Protein AF-A0A7S0VHV5-F1 (afdb_monomer_lite)

Secondary structure (DSSP, 8-state):
-HHHHHHHHHHHHHHHHHHHHHHHHHHHHHHHHHHHHHTTSS--------------------------------SSHHHHHHHHHHHHHHHHHHHHHHHHHHHHHHHHHHHT---HHHHHHHHHHHHHHHHHHHHHT----SHHHHHHHHHHHHHHHHHHHHHHHHHHHHHHHHHHHHHHHHHHHHHHHTSS-GGGTSSS---TTGGGTTTS--S--B-TTS-B--SS-TTS---S-TTSPPPHHHHHHTS-S-HHHHHHHHHHHHHHHHHHHHHHHHHHHS---SS--TT---THHHHHHHHHHHHHHHHTSTTTT-HHHHHHHHHHHHHHHHHHHHHHHHHHHHHHHHSTT--HHHHHHHHHHHHHHHTS-------S-------HHHHHHHHHH--SS---TT-PPPPPGGGTTTGGGGS-HHHHHHHHHHHHHHHHHHHHHHHHTT--TTT-HHHHHHHHHHHHHHHHHHHHHHHHHHHHHTS-SS--SHHHHHHHHHHHIIIIIHHHHHHHHHHHHHHHHHHHHHTT-----S-HHHHHHHHHHHHHHHHHHHHHHHHHHHHHHHHHHHHHHHHHHHHHHHHHHHHHHHHHHHHHHHTTTTTTGGGS-------------PPPHHHHHHHHHHHHHHH-EEEEETTEEEEE--HHHHHHHHHHHHHHHHHHHHHHHHHHHHHHHHHHHHHHHHHHHHHHHHHHHHHHHHHHHHHHHHHHHHHHHHHHHHHHHHHHHHHHHHHHHHHHHHHHHHHHHHHHHHHHHHHHHHHHHHHHHHHHHHHHHHHHHHHHHHHHHHHHHHHHHHHHHHSTTS-HHHHHHHHHHHHHHHHHHHHHHHHHHHHHHHHHHHHHHHHHHHHHHHHHHHHHHHHHHHHHHHHHHHHHHHHHHHHHHHHHHHHHHHHHHHHHHHHHHHHHHHHHHHHHHHHHHHHHHHHHHHHHHHHHHHHHHHHHHHHHTS-HHHHHHHHHHHHHHHHHHTTS-HHHHHHHHHHHHHHHHHHHHHHHHHHHHHHHHHHHHHHHHHHHHHHHHHHHTTTT---HHHHHHHHHHHHHHHHHHHHHHHHHHHHHHHHHHHTT-PPPHHHHHHHHHHHHHHHTSS--PPPPP------PPPPP-PPPPPPP--------------------------------------PPPPPPPPPP-

Sequence (1177 aa):
EGAEEEERERKKRVAAERQRALIEGMRQQQIAAAASHQGMMDMSDDEDDEAAPSGGGGGGGGGGGQKAFVSGGATVTATKKQDAAELAEKRVKAAAEVAKFQAAEAAKVRDNFLLVANLKQVRRAALLERFQQKSGLLQGSGPTAKKQIRSLKFELIAQYCTNMVADCEVFACKTDVCRSALMLARAAVALPKPKMIFTQHPDPQATSIIIDRPLEVQDESGRDTSILGSDLTLINGCWRVPHPLEVVAEFPQEPRTLAAYNQVLVGLHNTLCVITTFSRVMPKPLVQTKERAVGPDYVQQVFGQIRNQVDCLGDQTNPFEVAKFLMARRSVSFYLYYLSLCNAHSKLLLSDGAPPRSLSILKCAIAEAAAHPYGPPKAFPAALPGTPEQKRLAAKFASAKGPSPDVPAPPSYTQLGRNLLQLPEADRAQVVNEWTKLETMMADVLQTRGVFMTNAPAACLAHMNEFCRASAELRALTSAYCGLAIGVTHPETTAECRAFTDCYDANILTKVLKAKEKADAQFSEIQSAALTGIASSADETSKQKLADKAQAQFLALSTELAQRQFACRVLHDEISKASLRREMDRVSASHARMMTVVDEQGFVHKEEERRASEAPPTALMMVTKGVRREEVVMDYLKRVWSKAYEDDDGGKRLISMEWAEFYAALDEMAQNLTRWGEAHIAEQTRTKTLENQALKHRLYMLERSVAQYEAAKAGEQTSMARRIDVAVKDQCYSLLFKIDSLERKLLASKKELIEMERTVRERLKIEFEDLVKDLGTQLTMVKSQFKEYRESLQQDMKSNLHDIRKEALMKMVKSGSAPIELKRMTLKMAHTEDTIEDLTIENSELKRALLKVRTMNNVKDLSIRMSYDKRLKAMQTGQLETSKELYNDKAETQKKMEMLTSRLDDTNALLAAAESERDRLRKELELANRNKQTLLTWKVAKTQLLSELESRVKKYEKWSHIDVDKLQLELERKEADLRALQGQDPEELARHRSMIDGNARKEVEKLRRMLSTEQKLKLEAFSKLDAMRADLRWEEHWEGADDQQALAAHWKRRFGESASLLTKAADENRRLIEAMEGAGVEVPKDILDAHSAQAAAQASQAAGPPPAAGQGGFRPQSAPVLRPISAVYASRASAKQRPTSGAVANRDSIASILNDPEGLSAIQDAPPPGRPPVPPA

Foldseek 3Di:
DVVVVVVVVVVVVVVVVVVVVVVVVVVVVVVVVVVVVVVVPPDDDDDDDDDDDDDYDDDDDDDDDDDDDDDDDDDDPVVVVVVVVVVVVVVVVLVVLVVVLVVVVVVLVVVLDDDLVVVLVVLVVVLVVVLVVVLVVLDDPDPVSVVVSVVSVVVSVVVSVVVSLLQVLLVLLLVLLQVLLVLQVVLLVPFDCSCLQAVDDPPVSCSSPPPPDPLQDQDVVRHRQHCADVPRFRDLHLRHRDHSSCSSPPHDSGSVLSNLSSLSSNLNSLLSLLQLLLLLLADDDPDDDPVDQGRNRSSSVVSVLLSLLCVQDPGNRRSNLSSLLSNLVSLLSLLLLLQLLVVLLLVLQQDPPRDLLQNVLSVVLNVVSVVQDDDQLCRPPDDDPDDPVVVVVVVVVPPDDDDDPPPPHRPRSNVHNPSSNVHDSVSSVSSVVSSVVLVVVLVVQCVVVVHDSNNCVSVSSVSSSVVSVLSVVVSCLLLVLLCLQVVHSHDPHSVSSVVSVVCCCVQQVVVLVVLVVVLVVVLVVVVVVLVPPDDDDDDPVVSVVCVVVVSVVVSVVVSVVVSSVVSSVSSVVVSVVSVVVVVVVVVVVVVVVVVVVVVVVVVVPVVVVVVPPDDDDDDDDDPDPQCDLVNLVVVLVVQLVVAWDFDCDPHDTDRDHDPVSNVVSVVSSVVVVVVSVVVVVVVVVVVVVVVVVVVVVVVVVVVVVVVVVVVVVVVVVVVVVVVVVVVVVVVVVVVVVVVVVVVVVVVVVVVVVVVVVVVVVVVVVVVVVVVVVVVVVVVVVVVLVVVVVVLVVVLVVVVVVLVVVLVVLVVVLPDPPDDPVVNVVSVVVSVVSVVVNVVVVVVSVVVVVVSVVVVVVVVVVVVVVVVVVVVVVVVVVVVVVVVVVVVVVVVVVVVVVVVVVVVVVVVVVVVVVVVVVVVVVVVVVVVVVVVVVVVVVVVVVVVVVVVVVVVVVVVVVVVVPCPVVNVVVVVVVVVVVVVVVVVDDVVVVVVVVVVVVVVVVVVVVVVVVVVVVVVVVVVVVVVVVVVVVVVVVVVVVPVPDDPPPVVVVVVVVVVVVVVVVVVVVLVVVVVVVVVCVVVVNDDDVVVVVVNVVVVVVVVVPPDDDDDDDDDDDDDDDDDDDDDDDDDDDDDDDDDDDDDDDDDDDDDDDDDDDDDDDDDDDDDDDDDDDDDDDDDDD

Organism: NCBI:txid464990

InterPro domains:
  IPR040401 Coiled-coil domain-containing protein 162 [PTHR33331] (21-1101)

Structure (mmCIF, N/CA/C/O backbone):
data_AF-A0A7S0VHV5-F1
#
_entry.id   AF-A0A7S0VHV5-F1
#
loop_
_atom_site.group_PDB
_atom_site.id
_atom_site.type_symbol
_atom_site.label_atom_id
_atom_site.label_alt_id
_atom_site.label_comp_id
_atom_site.label_asym_id
_atom_site.label_entity_id
_atom_site.label_seq_id
_atom_site.pdbx_PDB_ins_code
_atom_site.Cartn_x
_atom_site.Cartn_y
_atom_site.Cartn_z
_atom_site.occupancy
_atom_site.B_iso_or_equiv
_atom_site.auth_seq_id
_atom_site.auth_comp_id
_atom_site.auth_asym_id
_atom_site.auth_atom_id
_atom_site.pdbx_PDB_model_num
ATOM 1 N N . GLU A 1 1 ? -18.126 44.466 -14.502 1.00 48.94 1 GLU A N 1
ATOM 2 C CA . GLU A 1 1 ? -18.373 43.011 -14.392 1.00 48.94 1 GLU A CA 1
ATOM 3 C C . GLU A 1 1 ? -19.456 42.524 -15.356 1.00 48.94 1 GLU A C 1
ATOM 5 O O . GLU A 1 1 ? -19.094 41.835 -16.297 1.00 48.94 1 GLU A O 1
ATOM 10 N N . GLY A 1 2 ? -20.725 42.952 -15.255 1.00 67.50 2 GLY A N 1
ATOM 11 C CA . GLY A 1 2 ? -21.784 42.492 -16.182 1.00 67.50 2 GLY A CA 1
ATOM 12 C C . GLY A 1 2 ? -21.506 42.710 -17.684 1.00 67.50 2 GLY A C 1
ATOM 13 O O . GLY A 1 2 ? -21.720 41.809 -18.487 1.00 67.50 2 GLY A O 1
ATOM 14 N N . ALA A 1 3 ? -20.931 43.857 -18.067 1.00 50.03 3 ALA A N 1
ATOM 15 C CA . ALA A 1 3 ? -20.576 44.143 -19.465 1.00 50.03 3 ALA A CA 1
ATOM 16 C C . ALA A 1 3 ? -19.406 43.285 -19.999 1.00 50.03 3 ALA A C 1
ATOM 18 O O . ALA A 1 3 ? -19.361 42.953 -21.182 1.00 50.03 3 ALA A O 1
ATOM 19 N N . GLU A 1 4 ? -18.467 42.884 -19.135 1.00 67.00 4 GLU A N 1
ATOM 20 C CA . GLU A 1 4 ? -17.351 42.010 -19.530 1.00 67.00 4 GLU A CA 1
ATOM 21 C C . GLU A 1 4 ? -17.797 40.551 -19.672 1.00 67.00 4 GLU A C 1
ATOM 23 O O . GLU A 1 4 ? -17.280 39.814 -20.518 1.00 67.00 4 GLU A O 1
ATOM 28 N N . GLU A 1 5 ? -18.781 40.131 -18.875 1.00 70.50 5 GLU A N 1
ATOM 29 C CA . GLU A 1 5 ? -19.406 38.816 -18.992 1.00 70.50 5 GLU A CA 1
ATOM 30 C C . GLU A 1 5 ? -20.250 38.709 -20.270 1.00 70.50 5 GLU A C 1
ATOM 32 O O . GLU A 1 5 ? -20.135 37.719 -20.999 1.00 70.50 5 GLU A O 1
ATOM 37 N N . GLU A 1 6 ? -20.980 39.770 -20.621 1.00 81.19 6 GLU A N 1
ATOM 38 C CA . GLU A 1 6 ? -21.738 39.858 -21.871 1.00 81.19 6 GLU A CA 1
ATOM 39 C C . GLU A 1 6 ? -20.819 39.852 -23.109 1.00 81.19 6 GLU A C 1
ATOM 41 O O . GLU A 1 6 ? -21.090 39.163 -24.099 1.00 81.19 6 GLU A O 1
ATOM 46 N N . GLU A 1 7 ? -19.660 40.519 -23.049 1.00 78.19 7 GLU A N 1
ATOM 47 C CA . GLU A 1 7 ? -18.676 40.472 -24.135 1.00 78.19 7 GLU A CA 1
ATOM 48 C C . GLU A 1 7 ? -18.009 39.087 -24.268 1.00 78.19 7 GLU A C 1
ATOM 50 O O . GLU A 1 7 ? -17.724 38.624 -25.382 1.00 78.19 7 GLU A O 1
ATOM 55 N N . ARG A 1 8 ? -17.807 38.367 -23.154 1.00 78.94 8 ARG A N 1
ATOM 56 C CA . ARG A 1 8 ? -17.331 36.971 -23.159 1.00 78.94 8 ARG A CA 1
ATOM 57 C C . ARG A 1 8 ? -18.358 36.014 -23.760 1.00 78.94 8 ARG A C 1
ATOM 59 O O . ARG A 1 8 ? -17.982 35.163 -24.569 1.00 78.94 8 ARG A O 1
ATOM 66 N N . GLU A 1 9 ? -19.628 36.155 -23.391 1.00 83.88 9 GLU A N 1
ATOM 67 C CA . GLU A 1 9 ? -20.762 35.420 -23.971 1.00 83.88 9 GLU A CA 1
ATOM 68 C C . GLU A 1 9 ? -20.844 35.661 -25.483 1.00 83.88 9 GLU A C 1
ATOM 70 O O . GLU A 1 9 ? -20.895 34.712 -26.272 1.00 83.88 9 GLU A O 1
ATOM 75 N N . ARG A 1 10 ? -20.740 36.923 -25.913 1.00 89.06 10 ARG A N 1
ATOM 76 C CA . ARG A 1 10 ? -20.765 37.295 -27.331 1.00 89.06 10 ARG A CA 1
ATOM 77 C C . ARG A 1 10 ? -19.605 36.669 -28.111 1.00 89.06 10 ARG A C 1
ATOM 79 O O . ARG A 1 10 ? -19.825 36.116 -29.188 1.00 89.06 10 ARG A O 1
ATOM 86 N N . LYS A 1 11 ? -18.383 36.673 -27.565 1.00 85.19 11 LYS A N 1
ATOM 87 C CA . LYS A 1 11 ? -17.214 36.023 -28.196 1.00 85.19 11 LYS A CA 1
ATOM 88 C C . LYS A 1 11 ? -17.376 34.500 -28.288 1.00 85.19 11 LYS A C 1
ATOM 90 O O . LYS A 1 11 ? -17.013 33.917 -29.311 1.00 85.19 11 LYS A O 1
ATOM 95 N N . LYS A 1 12 ? -17.974 33.855 -27.277 1.00 86.94 12 LYS A N 1
ATOM 96 C CA . LYS A 1 12 ? -18.291 32.414 -27.307 1.00 86.94 12 LYS A CA 1
ATOM 97 C C . LYS A 1 12 ? -19.342 32.074 -28.366 1.00 86.94 12 LYS A C 1
ATOM 99 O O . LYS A 1 12 ? -19.165 31.089 -29.082 1.00 86.94 12 LYS A O 1
ATOM 104 N N . ARG A 1 13 ? -20.387 32.895 -28.521 1.00 86.44 13 ARG A N 1
ATOM 105 C CA . ARG A 1 13 ? -21.416 32.697 -29.560 1.00 86.44 13 ARG A CA 1
ATOM 106 C C . ARG A 1 13 ? -20.838 32.818 -30.969 1.00 86.44 13 ARG A C 1
ATOM 108 O O . ARG A 1 13 ? -21.062 31.929 -31.783 1.00 86.44 13 ARG A O 1
ATOM 115 N N . VAL A 1 14 ? -20.003 33.828 -31.218 1.00 86.81 14 VAL A N 1
ATOM 116 C CA . VAL A 1 14 ? -19.335 34.010 -32.521 1.00 86.81 14 VAL A CA 1
ATOM 117 C C . VAL A 1 14 ? -18.383 32.847 -32.840 1.00 86.81 14 VAL A C 1
ATOM 119 O O . VAL A 1 14 ? -18.309 32.397 -33.985 1.00 86.81 14 VAL A O 1
ATOM 122 N N . ALA A 1 15 ? -17.671 32.314 -31.841 1.00 75.31 15 ALA A N 1
ATOM 123 C CA . ALA A 1 15 ? -16.818 31.138 -32.026 1.00 75.31 15 ALA A CA 1
ATOM 124 C C . ALA A 1 15 ? -17.636 29.871 -32.344 1.00 75.31 15 ALA A C 1
ATOM 126 O O . ALA A 1 15 ? -17.271 29.113 -33.244 1.00 75.31 15 ALA A O 1
ATOM 127 N N . ALA A 1 16 ? -18.768 29.672 -31.661 1.00 82.12 16 ALA A N 1
ATOM 128 C CA . ALA A 1 16 ? -19.670 28.551 -31.910 1.00 82.12 16 ALA A CA 1
ATOM 129 C C . ALA A 1 16 ? -20.338 28.630 -33.295 1.00 82.12 16 ALA A C 1
ATOM 131 O O . ALA A 1 16 ? -20.451 27.611 -33.977 1.00 82.12 16 ALA A O 1
ATOM 132 N N . GLU A 1 17 ? -20.727 29.824 -33.752 1.00 85.00 17 GLU A N 1
ATOM 133 C CA . GLU A 1 17 ? -21.266 30.032 -35.103 1.00 85.00 17 GLU A CA 1
ATOM 134 C C . GLU A 1 17 ? -20.229 29.756 -36.192 1.00 85.00 17 GLU A C 1
ATOM 136 O O . GLU A 1 17 ? -20.541 29.069 -37.163 1.00 85.00 17 GLU A O 1
ATOM 141 N N . ARG A 1 18 ? -18.972 30.187 -36.011 1.00 79.31 18 ARG A N 1
ATOM 142 C CA . ARG A 1 18 ? -17.883 29.839 -36.942 1.00 79.31 18 ARG A CA 1
ATOM 143 C C . ARG A 1 18 ? -17.653 28.333 -37.019 1.00 79.31 18 ARG A C 1
ATOM 145 O O . ARG A 1 18 ? -17.429 27.804 -38.105 1.00 79.31 18 ARG A O 1
ATOM 152 N N . GLN A 1 19 ? -17.735 27.635 -35.888 1.00 75.88 19 GLN A N 1
ATOM 153 C CA . GLN A 1 19 ? -17.563 26.186 -35.848 1.00 75.88 19 GLN A CA 1
ATOM 154 C C . GLN A 1 19 ? -18.741 25.451 -36.507 1.00 75.88 19 GLN A C 1
ATOM 156 O O . GLN A 1 19 ? -18.520 24.484 -37.235 1.00 75.88 19 GLN A O 1
ATOM 161 N N . ARG A 1 20 ? -19.978 25.939 -36.335 1.00 81.12 20 ARG A N 1
ATOM 162 C CA . ARG A 1 20 ? -21.156 25.422 -37.053 1.00 81.12 20 ARG A CA 1
ATOM 163 C C . ARG A 1 20 ? -21.062 25.660 -38.557 1.00 81.12 20 ARG A C 1
ATOM 165 O O . ARG A 1 20 ? -21.299 24.726 -39.311 1.00 81.12 20 ARG A O 1
ATOM 172 N N . ALA A 1 21 ? -20.655 26.852 -38.991 1.00 78.75 21 ALA A N 1
ATOM 173 C CA . ALA A 1 21 ? -20.470 27.158 -40.409 1.00 78.75 21 ALA A CA 1
ATOM 174 C C . ALA A 1 21 ? -19.402 26.260 -41.063 1.00 78.75 21 ALA A C 1
ATOM 176 O O . ALA A 1 21 ? -19.581 25.810 -42.192 1.00 78.75 21 ALA A O 1
ATOM 177 N N . LEU A 1 22 ? -18.323 25.937 -40.337 1.00 80.25 22 LEU A N 1
ATOM 178 C CA . LEU A 1 22 ? -17.291 25.012 -40.811 1.00 80.25 22 LEU A CA 1
ATOM 179 C C . LEU A 1 22 ? -17.835 23.582 -40.975 1.00 80.25 22 LEU A C 1
ATOM 181 O O . LEU A 1 22 ? -17.570 22.928 -41.982 1.00 80.25 22 LEU A O 1
ATOM 185 N N . ILE A 1 23 ? -18.616 23.104 -40.001 1.00 77.62 23 ILE A N 1
ATOM 186 C CA . ILE A 1 23 ? -19.239 21.773 -40.040 1.00 77.62 23 ILE A CA 1
ATOM 187 C C . ILE A 1 23 ? -20.268 21.687 -41.172 1.00 77.62 23 ILE A C 1
ATOM 189 O O . ILE A 1 23 ? -20.278 20.702 -41.909 1.00 77.62 23 ILE A O 1
ATOM 193 N N . GLU A 1 24 ? -21.086 22.723 -41.355 1.00 78.81 24 GLU A N 1
ATOM 194 C CA . GLU A 1 24 ? -22.085 22.772 -42.425 1.00 78.81 24 GLU A CA 1
ATOM 195 C C . GLU A 1 24 ? -21.419 22.818 -43.809 1.00 78.81 24 GLU A C 1
ATOM 197 O O . GLU A 1 24 ? -21.846 22.113 -44.720 1.00 78.81 24 GLU A O 1
ATOM 202 N N . GLY A 1 25 ? -20.302 23.541 -43.947 1.00 82.56 25 GLY A N 1
ATOM 203 C CA . GLY A 1 25 ? -19.490 23.542 -45.167 1.00 82.56 25 GLY A CA 1
ATOM 204 C C . GLY A 1 25 ? -18.906 22.164 -45.503 1.00 82.56 25 GLY A C 1
ATOM 205 O O . GLY A 1 25 ? -18.967 21.732 -46.655 1.00 82.56 25 GLY A O 1
ATOM 206 N N . MET A 1 26 ? -18.407 21.425 -44.503 1.00 73.50 26 MET A N 1
ATOM 207 C CA . MET A 1 26 ? -17.947 20.042 -44.709 1.00 73.50 26 MET A CA 1
ATOM 208 C C . MET A 1 26 ? -19.099 19.104 -45.087 1.00 73.50 26 MET A C 1
ATOM 210 O O . MET A 1 26 ? -18.927 18.222 -45.929 1.00 73.50 26 MET A O 1
ATOM 214 N N . ARG A 1 27 ? -20.287 19.302 -44.503 1.00 75.94 27 ARG A N 1
ATOM 215 C CA . ARG A 1 27 ? -21.480 18.506 -44.813 1.00 75.94 27 ARG A CA 1
ATOM 216 C C . ARG A 1 27 ? -21.982 18.772 -46.233 1.00 75.94 27 ARG A C 1
ATOM 218 O O . ARG A 1 27 ? -22.284 17.823 -46.950 1.00 75.94 27 ARG A O 1
ATOM 225 N N . GLN A 1 28 ? -22.003 20.030 -46.673 1.00 73.00 28 GLN A N 1
ATOM 226 C CA . GLN A 1 28 ? -22.354 20.395 -48.049 1.00 73.00 28 GLN A 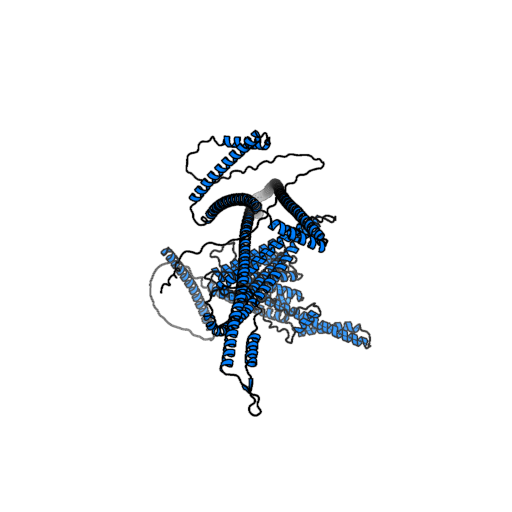CA 1
ATOM 227 C C . GLN A 1 28 ? -21.343 19.844 -49.065 1.00 73.00 28 GLN A C 1
ATOM 229 O O . GLN A 1 28 ? -21.752 19.348 -50.112 1.00 73.00 28 GLN A O 1
ATOM 234 N N . GLN A 1 29 ? -20.043 19.825 -48.739 1.00 70.44 29 GLN A N 1
ATOM 235 C CA . GLN A 1 29 ? -19.034 19.151 -49.569 1.00 70.44 29 GLN A CA 1
ATOM 236 C C . GLN A 1 29 ? -19.253 17.635 -49.660 1.00 70.44 29 GLN A C 1
ATOM 238 O O . GLN A 1 29 ? -19.086 17.066 -50.737 1.00 70.44 29 GLN A O 1
ATOM 243 N N . GLN A 1 30 ? -19.653 16.978 -48.569 1.00 69.94 30 GLN A N 1
ATOM 244 C CA . GLN A 1 30 ? -19.973 15.546 -48.587 1.00 69.94 30 GLN A CA 1
ATOM 245 C C . GLN A 1 30 ? -21.243 15.239 -49.391 1.00 69.94 30 GLN A C 1
ATOM 247 O O . GLN A 1 30 ? -21.262 14.260 -50.133 1.00 69.94 30 GLN A O 1
ATOM 252 N N . ILE A 1 31 ? -22.275 16.086 -49.303 1.00 71.00 31 ILE A N 1
ATOM 253 C CA . ILE A 1 31 ? -23.506 15.943 -50.097 1.00 71.00 31 ILE A CA 1
ATOM 254 C C . ILE A 1 31 ? -23.214 16.161 -51.589 1.00 71.00 31 ILE A C 1
ATOM 256 O O . ILE A 1 31 ? -23.664 15.373 -52.417 1.00 71.00 31 ILE A O 1
ATOM 260 N N . ALA A 1 32 ? -22.400 17.161 -51.940 1.00 63.03 32 ALA A N 1
ATOM 261 C CA . ALA A 1 32 ? -21.981 17.396 -53.322 1.00 63.03 32 ALA A CA 1
ATOM 262 C C . ALA A 1 32 ? -21.132 16.238 -53.883 1.00 63.03 32 ALA A C 1
ATOM 264 O O . ALA A 1 32 ? -21.298 15.851 -55.039 1.00 63.03 32 ALA A O 1
ATOM 265 N N . ALA A 1 33 ? -20.259 15.640 -53.063 1.00 61.56 33 ALA A N 1
ATOM 266 C CA . ALA A 1 33 ? -19.476 14.469 -53.453 1.00 61.56 33 ALA A CA 1
ATOM 267 C C . ALA A 1 33 ? -20.351 13.216 -53.648 1.00 61.56 33 ALA A C 1
ATOM 269 O O . ALA A 1 33 ? -20.117 12.455 -54.584 1.00 61.56 33 ALA A O 1
ATOM 270 N N . ALA A 1 34 ? -21.377 13.024 -52.812 1.00 61.28 34 ALA A N 1
ATOM 271 C CA . ALA A 1 34 ? -22.330 11.924 -52.951 1.00 61.28 34 ALA A CA 1
ATOM 272 C C . ALA A 1 34 ? -23.229 12.084 -54.192 1.00 61.28 34 ALA A C 1
ATOM 274 O O . ALA A 1 34 ? -23.417 11.122 -54.932 1.00 61.28 34 ALA A O 1
ATOM 275 N N . ALA A 1 35 ? -23.704 13.302 -54.478 1.00 58.22 35 ALA A N 1
ATOM 276 C CA . ALA A 1 35 ? -24.496 13.595 -55.676 1.00 58.22 35 ALA A CA 1
ATOM 277 C C . ALA A 1 35 ? -23.692 13.396 -56.977 1.00 58.22 35 ALA A C 1
ATOM 279 O O . ALA A 1 35 ? -24.212 12.854 -57.949 1.00 58.22 35 ALA A O 1
ATOM 280 N N . SER A 1 36 ? -22.401 13.754 -56.974 1.00 55.66 36 SER A N 1
ATOM 281 C CA . SER A 1 36 ? -21.488 13.503 -58.101 1.00 55.66 36 SER A CA 1
ATOM 282 C C . SER A 1 36 ? -21.247 12.006 -58.341 1.00 55.66 36 SER A C 1
ATOM 284 O O . SER A 1 36 ? -21.073 11.572 -59.476 1.00 55.66 36 SER A O 1
ATOM 286 N N . HIS A 1 37 ? -21.285 11.190 -57.282 1.00 50.19 37 HIS A N 1
ATOM 287 C CA . HIS A 1 37 ? -21.100 9.745 -57.401 1.00 50.19 37 HIS A CA 1
ATOM 288 C C . HIS A 1 37 ? -22.347 9.029 -57.943 1.00 50.19 37 HIS A C 1
ATOM 290 O O . HIS A 1 37 ? -22.214 8.016 -58.624 1.00 50.19 37 HIS A O 1
ATOM 296 N N . GLN A 1 38 ? -23.539 9.577 -57.690 1.00 46.03 38 GLN A N 1
ATOM 297 C CA . GLN A 1 38 ? -24.812 9.006 -58.135 1.00 46.03 38 GLN A CA 1
ATOM 298 C C . GLN A 1 38 ? -25.155 9.370 -59.590 1.00 46.03 38 GLN A C 1
ATOM 300 O O . GLN A 1 38 ? -25.788 8.577 -60.274 1.00 46.03 38 GLN A O 1
ATOM 305 N N . GLY A 1 39 ? -24.656 10.501 -60.106 1.00 45.91 39 GLY A N 1
ATOM 306 C CA . GLY A 1 39 ? -24.786 10.867 -61.526 1.00 45.91 39 GLY A CA 1
ATOM 307 C C . GLY A 1 39 ? -23.852 10.112 -62.483 1.00 45.91 39 GLY A C 1
ATOM 308 O O . GLY A 1 39 ? -23.963 10.277 -63.692 1.00 45.91 39 GLY A O 1
ATOM 309 N N . MET A 1 40 ? -22.926 9.297 -61.964 1.00 46.16 40 MET A N 1
ATOM 310 C CA . MET A 1 40 ? -21.921 8.585 -62.766 1.00 46.16 40 MET A CA 1
ATOM 311 C C . MET A 1 40 ? -22.225 7.084 -62.931 1.00 46.16 40 MET A C 1
ATOM 313 O O . MET A 1 40 ? -21.450 6.380 -63.569 1.00 46.16 40 MET A O 1
ATOM 317 N N . MET A 1 41 ? -23.338 6.600 -62.362 1.00 47.56 41 MET A N 1
ATOM 318 C CA . MET A 1 41 ? -23.804 5.210 -62.490 1.00 47.56 41 MET A CA 1
ATOM 319 C C . MET A 1 41 ? -24.986 5.025 -63.455 1.00 47.56 41 MET A C 1
ATOM 321 O O . MET A 1 41 ? -25.406 3.892 -63.641 1.00 47.56 41 MET A O 1
ATOM 325 N N . ASP A 1 42 ? -25.484 6.092 -64.090 1.00 42.16 42 ASP A N 1
ATOM 326 C CA . ASP A 1 42 ? -26.689 6.046 -64.943 1.00 42.16 42 ASP A CA 1
ATOM 327 C C . ASP A 1 42 ? -26.411 6.295 -66.440 1.00 42.16 42 ASP A C 1
ATOM 329 O O . ASP A 1 42 ? -27.320 6.600 -67.202 1.00 42.16 42 ASP A O 1
ATOM 333 N N . MET A 1 43 ? -25.152 6.188 -66.885 1.00 40.75 43 MET A N 1
ATOM 334 C CA . MET A 1 43 ? -24.802 6.271 -68.312 1.00 40.75 43 MET A CA 1
ATOM 335 C C . MET A 1 43 ? -23.788 5.198 -68.700 1.00 40.75 43 MET A C 1
ATOM 337 O O . MET A 1 43 ? -22.594 5.456 -68.850 1.00 40.75 43 MET A O 1
ATOM 341 N N . SER A 1 44 ? -24.291 3.980 -68.856 1.00 43.19 44 SER A N 1
ATOM 342 C CA . SER A 1 44 ? -23.663 2.946 -69.672 1.00 43.19 44 SER A CA 1
ATOM 343 C C . SER A 1 44 ? -24.746 1.974 -70.120 1.00 43.19 44 SER A C 1
ATOM 345 O O . SER A 1 44 ? -24.921 0.950 -69.475 1.00 43.19 44 SER A O 1
ATOM 347 N N . ASP A 1 45 ? -25.502 2.360 -71.143 1.00 45.19 45 ASP A N 1
ATOM 348 C CA . ASP A 1 45 ? -26.073 1.468 -72.152 1.00 45.19 45 ASP A CA 1
ATOM 349 C C . ASP A 1 45 ? -26.518 2.327 -73.352 1.00 45.19 45 ASP A C 1
ATOM 351 O O . ASP A 1 45 ? -26.895 3.489 -73.189 1.00 45.19 45 ASP A O 1
ATOM 355 N N . ASP A 1 46 ? -26.426 1.716 -74.528 1.00 37.06 46 ASP A N 1
ATOM 356 C CA . ASP A 1 46 ? -26.838 2.140 -75.870 1.00 37.06 46 ASP A CA 1
ATOM 357 C C . ASP A 1 46 ? -25.785 2.750 -76.821 1.00 37.06 46 ASP A C 1
ATOM 359 O O . ASP A 1 46 ? -25.232 3.841 -76.656 1.00 37.06 46 ASP A O 1
ATOM 363 N N . GLU A 1 47 ? -25.540 1.915 -77.833 1.00 43.50 47 GLU A N 1
ATOM 364 C CA . GLU A 1 47 ? -24.696 2.002 -79.012 1.00 43.50 47 GLU A CA 1
ATOM 365 C C . GLU A 1 47 ? -25.273 2.926 -80.104 1.00 43.50 47 GLU A C 1
ATOM 367 O O . GLU A 1 47 ? -26.471 3.187 -80.163 1.00 43.50 47 GLU A O 1
ATOM 372 N N . ASP A 1 48 ? -24.361 3.302 -81.003 1.00 45.03 48 ASP A N 1
ATOM 373 C CA . ASP A 1 48 ? -24.518 3.528 -82.442 1.00 45.03 48 ASP A CA 1
ATOM 374 C C . ASP A 1 48 ? -25.351 4.688 -83.035 1.00 45.03 48 ASP A C 1
ATOM 376 O O . ASP A 1 48 ? -26.446 5.061 -82.629 1.00 45.03 48 ASP A O 1
ATOM 380 N N . ASP A 1 49 ? -24.757 5.153 -84.139 1.00 34.91 49 ASP A N 1
ATOM 381 C CA . ASP A 1 49 ? -25.314 5.791 -85.328 1.00 34.91 49 ASP A CA 1
ATOM 382 C C . ASP A 1 49 ? -25.240 7.308 -85.572 1.00 34.91 49 ASP A C 1
ATOM 384 O O . ASP A 1 49 ? -25.236 8.181 -84.707 1.00 34.91 49 ASP A O 1
ATOM 388 N N . GLU A 1 50 ? -25.068 7.535 -86.875 1.00 38.66 50 GLU A N 1
ATOM 389 C CA . GLU A 1 50 ? -24.675 8.698 -87.651 1.00 38.66 50 GLU A CA 1
ATOM 390 C C . GLU A 1 50 ? -25.431 10.020 -87.421 1.00 38.66 50 GLU A C 1
ATOM 392 O O . GLU A 1 50 ? -26.578 10.081 -86.992 1.00 38.66 50 GLU A O 1
ATOM 397 N N . ALA A 1 51 ? -24.778 11.062 -87.955 1.00 32.69 51 ALA A N 1
ATOM 398 C CA . ALA A 1 51 ? -25.344 12.215 -88.664 1.00 32.69 51 ALA A CA 1
ATOM 399 C C . ALA A 1 51 ? -25.219 13.579 -87.958 1.00 32.69 51 ALA A C 1
ATOM 401 O O . ALA A 1 51 ? -25.871 13.908 -86.972 1.00 32.69 51 ALA A O 1
ATOM 402 N N . ALA A 1 52 ? -24.409 14.440 -88.581 1.00 37.16 52 ALA A N 1
ATOM 403 C CA . ALA A 1 52 ? -24.594 15.892 -88.562 1.00 37.16 52 ALA A CA 1
ATOM 404 C C . ALA A 1 52 ? -25.950 16.256 -89.234 1.00 37.16 52 ALA A C 1
ATOM 406 O O . ALA A 1 52 ? -26.488 15.389 -89.924 1.00 37.16 52 ALA A O 1
ATOM 407 N N . PRO A 1 53 ? -26.479 17.507 -89.208 1.00 60.19 53 PRO A N 1
ATOM 408 C CA . PRO A 1 53 ? -25.857 18.765 -88.778 1.00 60.19 53 PRO A CA 1
ATOM 409 C C . PRO A 1 53 ? -26.819 19.766 -88.067 1.00 60.19 53 PRO A C 1
ATOM 411 O O . PRO A 1 53 ? -27.999 19.520 -87.852 1.00 60.19 53 PRO A O 1
ATOM 414 N N . SER A 1 54 ? -26.306 20.988 -87.876 1.00 30.89 54 SER A N 1
ATOM 415 C CA . SER A 1 54 ? -27.029 22.273 -87.935 1.00 30.89 54 SER A CA 1
ATOM 416 C C . SER A 1 54 ? -27.610 22.882 -86.650 1.00 30.89 54 SER A C 1
ATOM 418 O O . SER A 1 54 ? -28.442 22.312 -85.961 1.00 30.89 54 SER A O 1
ATOM 420 N N . GLY A 1 55 ? -27.248 24.156 -86.455 1.00 29.48 55 GLY A N 1
ATOM 421 C CA . GLY A 1 55 ? -28.267 25.204 -86.408 1.00 29.48 55 GLY A CA 1
ATOM 422 C C . GLY A 1 55 ? -28.512 25.885 -85.064 1.00 29.48 55 GLY A C 1
ATOM 423 O O . GLY A 1 55 ? -29.204 25.343 -84.219 1.00 29.48 55 GLY A O 1
ATOM 424 N N . GLY A 1 56 ? -28.085 27.154 -84.985 1.00 28.69 56 GLY A N 1
ATOM 425 C CA . GLY A 1 56 ? -28.723 28.204 -84.175 1.00 28.69 56 GLY A CA 1
ATOM 426 C C . GLY A 1 56 ? -28.460 28.126 -82.667 1.00 28.69 56 GLY A C 1
ATOM 427 O O . GLY A 1 56 ? -28.398 27.065 -82.080 1.00 28.69 56 GLY A O 1
ATOM 428 N N . GLY A 1 57 ? -28.276 29.211 -81.929 1.00 29.72 57 GLY A N 1
ATOM 429 C CA . GLY A 1 57 ? -28.663 30.590 -82.170 1.00 29.72 57 GLY A CA 1
ATOM 430 C C . GLY A 1 57 ? -29.201 31.153 -80.852 1.00 29.72 57 GLY A C 1
ATOM 431 O O . GLY A 1 57 ? -30.034 30.522 -80.214 1.00 29.72 57 GLY A O 1
ATOM 432 N N . GLY A 1 58 ? -28.738 32.347 -80.478 1.00 30.67 58 GLY A N 1
ATOM 433 C CA . GLY A 1 58 ? -29.299 33.163 -79.392 1.00 30.67 58 GLY A CA 1
ATOM 434 C C . GLY A 1 58 ? -28.805 32.782 -77.989 1.00 30.67 58 GLY A C 1
ATOM 435 O O . GLY A 1 58 ? -28.699 31.619 -77.645 1.00 30.67 58 GLY A O 1
ATOM 436 N N . GLY A 1 59 ? -28.460 33.709 -77.104 1.00 31.73 59 GLY A N 1
ATOM 437 C CA . GLY A 1 59 ? -28.651 35.152 -77.128 1.00 31.73 59 GLY A CA 1
ATOM 438 C C . GLY A 1 59 ? -28.913 35.644 -75.704 1.00 31.73 59 GLY A C 1
ATOM 439 O O . GLY A 1 59 ? -29.707 35.045 -74.991 1.00 31.73 59 GLY A O 1
ATOM 440 N N . GLY A 1 60 ? -28.275 36.761 -75.339 1.00 30.97 60 GLY A N 1
ATOM 441 C CA . GLY A 1 60 ? -28.638 37.609 -74.195 1.00 30.97 60 GLY A CA 1
ATOM 442 C C . GLY A 1 60 ? -28.127 37.125 -72.831 1.00 30.97 60 GLY A C 1
ATOM 443 O O . GLY A 1 60 ? -28.242 35.964 -72.487 1.00 30.97 60 GLY A O 1
ATOM 444 N N . GLY A 1 61 ? -27.559 37.958 -71.966 1.00 31.38 61 GLY A N 1
ATOM 445 C CA . GLY A 1 61 ? -27.446 39.410 -71.978 1.00 31.38 61 GLY A CA 1
ATOM 446 C C . GLY A 1 61 ? -27.336 39.917 -70.536 1.00 31.38 61 GLY A C 1
ATOM 447 O O . GLY A 1 61 ? -28.003 39.395 -69.651 1.00 31.38 61 GLY A O 1
ATOM 448 N N . GLY A 1 62 ? -26.520 40.958 -70.338 1.00 31.86 62 GLY A N 1
ATOM 449 C CA . GLY A 1 62 ? -26.474 41.799 -69.133 1.00 31.86 62 GLY A CA 1
ATOM 450 C C . GLY A 1 62 ? -25.547 41.279 -68.026 1.00 31.86 62 GLY A C 1
ATOM 451 O O . GLY A 1 62 ? -25.679 40.155 -67.576 1.00 31.86 62 GLY A O 1
ATOM 452 N N . GLY A 1 63 ? -24.578 42.024 -67.502 1.00 32.03 63 GLY A N 1
ATOM 453 C CA . GLY A 1 63 ? -24.283 43.447 -67.633 1.00 32.03 63 GLY A CA 1
ATOM 454 C C . GLY A 1 63 ? -23.740 43.971 -66.298 1.00 32.03 63 GLY A C 1
ATOM 455 O O . GLY A 1 63 ? -24.380 43.783 -65.272 1.00 32.03 63 GLY A O 1
ATOM 456 N N . GLY A 1 64 ? -22.590 44.653 -66.344 1.00 32.41 64 GLY A N 1
ATOM 457 C CA . GLY A 1 64 ? -22.043 45.496 -65.266 1.00 32.41 64 GLY A CA 1
ATOM 458 C C . GLY A 1 64 ? -21.282 44.743 -64.166 1.00 32.41 64 GLY A C 1
ATOM 459 O O . GLY A 1 64 ? -21.767 43.777 -63.608 1.00 32.41 64 GLY A O 1
ATOM 460 N N . GLY A 1 65 ? -20.079 45.117 -63.748 1.00 34.53 65 GLY A N 1
ATOM 461 C CA . GLY A 1 65 ? -19.236 46.252 -64.077 1.00 34.53 65 GLY A CA 1
ATOM 462 C C . GLY A 1 65 ? -18.042 46.242 -63.114 1.00 34.53 65 GLY A C 1
ATOM 463 O O . GLY A 1 65 ? -18.220 46.116 -61.911 1.00 34.53 65 GLY A O 1
ATOM 464 N N . GLN A 1 66 ? -16.840 46.345 -63.683 1.00 37.50 66 GLN A N 1
ATOM 465 C CA . GLN A 1 66 ? -15.602 46.893 -63.109 1.00 37.50 66 GLN A CA 1
ATOM 466 C C . GLN A 1 66 ? -15.202 46.522 -61.661 1.00 37.50 66 GLN A C 1
ATOM 468 O O . GLN A 1 66 ? -15.669 47.116 -60.695 1.00 37.50 66 GLN A O 1
ATOM 473 N N . LYS A 1 67 ? -14.109 45.758 -61.527 1.00 34.97 67 LYS A N 1
ATOM 474 C CA . LYS A 1 67 ? -12.774 46.319 -61.223 1.00 34.97 67 LYS A CA 1
ATOM 475 C C . LYS A 1 67 ? -11.687 45.248 -61.358 1.00 34.97 67 LYS A C 1
ATOM 477 O O . LYS A 1 67 ? -11.877 44.088 -61.018 1.00 34.97 67 LYS A O 1
ATOM 482 N N . ALA A 1 68 ? -10.569 45.682 -61.925 1.00 45.97 68 ALA A N 1
ATOM 483 C CA . ALA A 1 68 ? -9.430 44.888 -62.347 1.00 45.97 68 ALA A CA 1
ATOM 484 C C . ALA A 1 68 ? -8.727 44.147 -61.198 1.00 45.97 68 ALA A C 1
ATOM 486 O O . ALA A 1 68 ? -8.423 44.759 -60.179 1.00 45.97 68 ALA A O 1
ATOM 487 N N . PHE A 1 69 ? -8.365 42.881 -61.426 1.00 33.59 69 PHE A N 1
ATOM 488 C CA . PHE A 1 69 ? -7.109 42.308 -60.939 1.00 33.59 69 PHE A CA 1
ATOM 489 C C . PHE A 1 69 ? -6.653 41.168 -61.864 1.00 33.59 69 PHE A C 1
ATOM 491 O O . PHE A 1 69 ? -7.458 40.454 -62.453 1.00 33.59 69 PHE A O 1
ATOM 498 N N . VAL A 1 70 ? -5.339 41.094 -62.033 1.00 36.59 70 VAL A N 1
ATOM 499 C CA . VAL A 1 70 ? -4.572 40.368 -63.052 1.00 36.59 70 VAL A CA 1
ATOM 500 C C . VAL A 1 70 ? -4.886 38.865 -63.111 1.00 36.59 70 VAL A C 1
ATOM 502 O O . VAL A 1 70 ? -4.896 38.171 -62.098 1.00 36.59 70 VAL A O 1
ATOM 505 N N . SER A 1 71 ? -5.098 38.369 -64.332 1.00 36.28 71 SER A N 1
ATOM 506 C CA . SER A 1 71 ? -5.316 36.967 -64.688 1.00 36.28 71 SER A CA 1
ATOM 507 C C . SER A 1 71 ? -4.021 36.147 -64.660 1.00 36.28 71 SER A C 1
ATOM 509 O O . SER A 1 71 ? -3.064 36.471 -65.363 1.00 36.28 71 SER A O 1
ATOM 511 N N . GLY A 1 72 ? -4.042 35.029 -63.938 1.00 40.47 72 GLY A N 1
ATOM 512 C CA . GLY A 1 72 ? -3.047 33.961 -64.024 1.00 40.47 72 GLY A CA 1
ATOM 513 C C . GLY A 1 72 ? -3.611 32.674 -63.425 1.00 40.47 72 GLY A C 1
ATOM 514 O O . GLY A 1 72 ? -3.402 32.400 -62.250 1.00 40.47 72 GLY A O 1
ATOM 515 N N . GLY A 1 73 ? -4.375 31.905 -64.205 1.00 43.72 73 GLY A N 1
ATOM 516 C CA . GLY A 1 73 ? -4.985 30.666 -63.719 1.00 43.72 73 GLY A CA 1
ATOM 517 C C . GLY A 1 73 ? -5.637 29.842 -64.823 1.00 43.72 73 GLY A C 1
ATOM 518 O O . GLY A 1 73 ? -6.804 30.046 -65.133 1.00 43.72 73 GLY A O 1
ATOM 519 N N . ALA A 1 74 ? -4.888 28.889 -65.380 1.00 46.34 74 ALA A N 1
ATOM 520 C CA . ALA A 1 74 ? -5.413 27.831 -66.244 1.00 46.34 74 ALA A CA 1
ATOM 521 C C . ALA A 1 74 ? -4.511 26.580 -66.196 1.00 46.34 74 ALA A C 1
ATOM 523 O O . ALA A 1 74 ? -4.006 26.147 -67.221 1.00 46.34 74 ALA A O 1
ATOM 524 N N . THR A 1 75 ? -4.269 26.009 -65.008 1.00 47.56 75 THR A N 1
ATOM 525 C CA . THR A 1 75 ? -3.560 24.709 -64.864 1.00 47.56 75 THR A CA 1
ATOM 526 C C . THR A 1 75 ? -3.959 23.872 -63.632 1.00 47.56 75 THR A C 1
ATOM 528 O O . THR A 1 75 ? -3.383 22.814 -63.408 1.00 47.56 75 THR A O 1
ATOM 531 N N . VAL A 1 76 ? -4.959 24.266 -62.827 1.00 49.62 76 VAL A N 1
ATOM 532 C CA . VAL A 1 76 ? -5.252 23.598 -61.528 1.00 49.62 76 VAL A CA 1
ATOM 533 C C . VAL A 1 76 ? -6.396 22.564 -61.594 1.00 49.62 76 VAL A C 1
ATOM 535 O O . VAL A 1 76 ? -6.646 21.839 -60.634 1.00 49.62 76 VAL A O 1
ATOM 538 N N . THR A 1 77 ? -7.103 22.434 -62.718 1.00 50.94 77 THR A N 1
ATOM 539 C CA . THR A 1 77 ? -8.242 21.499 -62.835 1.00 50.94 77 THR A CA 1
ATOM 540 C C . THR A 1 77 ? -7.855 20.094 -63.309 1.00 50.94 77 THR A C 1
ATOM 542 O O . THR A 1 77 ? -8.595 19.151 -63.034 1.00 50.94 77 THR A O 1
ATOM 545 N N . ALA A 1 78 ? -6.689 19.916 -63.939 1.00 55.34 78 ALA A N 1
ATOM 546 C CA . ALA A 1 78 ? -6.202 18.601 -64.371 1.00 55.34 78 ALA A CA 1
ATOM 547 C C . ALA A 1 78 ? -5.629 17.768 -63.206 1.00 55.34 78 ALA A C 1
ATOM 549 O O . ALA A 1 78 ? -5.901 16.573 -63.110 1.00 55.34 78 ALA A O 1
ATOM 550 N N . THR A 1 79 ? -4.927 18.406 -62.265 1.00 56.41 79 THR A N 1
ATOM 551 C CA . THR A 1 79 ? -4.306 17.730 -61.112 1.00 56.41 79 THR A CA 1
ATOM 552 C C . THR A 1 79 ? -5.336 17.130 -60.157 1.00 56.41 79 THR A C 1
ATOM 554 O O . THR A 1 79 ? -5.205 15.978 -59.769 1.00 56.41 79 THR A O 1
ATOM 557 N N . LYS A 1 80 ? -6.452 17.819 -59.884 1.00 59.12 80 LYS A N 1
ATOM 558 C CA . LYS A 1 80 ? -7.517 17.265 -59.021 1.00 59.12 80 LYS A CA 1
ATOM 559 C C . LYS A 1 80 ? -8.197 16.013 -59.585 1.00 59.12 80 LYS A C 1
ATOM 561 O O . LYS A 1 80 ? -8.659 15.178 -58.811 1.00 59.12 80 LYS A O 1
ATOM 566 N N . LYS A 1 81 ? -8.293 15.883 -60.914 1.00 65.06 81 LYS A N 1
ATOM 567 C CA . LYS A 1 81 ? -8.904 14.704 -61.552 1.00 65.06 81 LYS A CA 1
ATOM 568 C C . LYS A 1 81 ? -7.944 13.510 -61.531 1.00 65.06 81 LYS A C 1
ATOM 570 O O . LYS A 1 81 ? -8.385 12.382 -61.330 1.00 65.06 81 LYS A O 1
ATOM 575 N N . GLN A 1 82 ? -6.645 13.778 -61.657 1.00 69.00 82 GLN A N 1
ATOM 576 C CA . GLN A 1 82 ? -5.588 12.780 -61.520 1.00 69.00 82 GLN A CA 1
ATOM 577 C C . GLN A 1 82 ? -5.461 12.280 -60.071 1.00 69.00 82 GLN A C 1
ATOM 579 O O . GLN A 1 82 ? -5.441 11.072 -59.856 1.00 69.00 82 GLN A O 1
ATOM 584 N N . ASP A 1 83 ? -5.523 13.174 -59.080 1.00 70.19 83 ASP A N 1
ATOM 585 C CA . ASP A 1 83 ? -5.478 12.802 -57.658 1.00 70.19 83 ASP A CA 1
ATOM 586 C C . ASP A 1 83 ? -6.680 11.931 -57.245 1.00 70.19 83 ASP A C 1
ATOM 588 O O . ASP A 1 83 ? -6.547 11.005 -56.445 1.00 70.19 83 ASP A O 1
ATOM 592 N N . ALA A 1 84 ? -7.868 12.193 -57.804 1.00 69.38 84 ALA A N 1
ATOM 593 C CA . ALA A 1 84 ? -9.065 11.395 -57.540 1.00 69.38 84 ALA A CA 1
ATOM 594 C C . ALA A 1 84 ? -8.984 9.989 -58.161 1.00 69.38 84 ALA A C 1
ATOM 596 O O . ALA A 1 84 ? -9.382 9.015 -57.517 1.00 69.38 84 ALA A O 1
ATOM 597 N N . ALA A 1 85 ? -8.441 9.876 -59.379 1.00 74.75 85 ALA A N 1
ATOM 598 C CA . ALA A 1 85 ? -8.202 8.593 -60.036 1.00 74.75 85 ALA A CA 1
ATOM 599 C C . ALA A 1 85 ? -7.134 7.773 -59.293 1.00 74.75 85 ALA A C 1
ATOM 601 O O . ALA A 1 85 ? -7.345 6.591 -59.030 1.00 74.75 85 ALA A O 1
ATOM 602 N N . GLU A 1 86 ? -6.050 8.414 -58.847 1.00 79.31 86 GLU A N 1
ATOM 603 C CA . GLU A 1 86 ? -5.002 7.764 -58.054 1.00 79.31 86 GLU A CA 1
ATOM 604 C C . GLU A 1 86 ? -5.536 7.292 -56.688 1.00 79.31 86 GLU A C 1
ATOM 606 O O . GLU A 1 86 ? -5.186 6.213 -56.205 1.00 79.31 86 GLU A O 1
ATOM 611 N N . LEU A 1 87 ? -6.439 8.055 -56.060 1.00 77.31 87 LEU A N 1
ATOM 612 C CA . LEU A 1 87 ? -7.084 7.642 -54.812 1.00 77.31 87 LEU A CA 1
ATOM 613 C C . LEU A 1 87 ? -8.041 6.456 -55.019 1.00 77.31 87 LEU A C 1
ATOM 615 O O . LEU A 1 87 ? -8.126 5.579 -54.156 1.00 77.31 87 LEU A O 1
ATOM 619 N N . ALA A 1 88 ? -8.764 6.420 -56.142 1.00 76.56 88 ALA A N 1
ATOM 620 C CA . ALA A 1 88 ? -9.646 5.312 -56.498 1.00 76.56 88 ALA A CA 1
ATOM 621 C C . ALA A 1 88 ? -8.845 4.034 -56.787 1.00 76.56 88 ALA A C 1
ATOM 623 O O . ALA A 1 88 ? -9.171 2.977 -56.246 1.00 76.56 88 ALA A O 1
ATOM 624 N N . GLU A 1 89 ? -7.744 4.139 -57.532 1.00 82.12 89 GLU A N 1
ATOM 625 C CA . GLU A 1 89 ? -6.834 3.022 -57.797 1.00 82.12 89 GLU A CA 1
ATOM 626 C C . GLU A 1 89 ? -6.205 2.490 -56.499 1.00 82.12 89 GLU A C 1
ATOM 628 O O . GLU A 1 89 ? -6.214 1.282 -56.249 1.00 82.12 89 GLU A O 1
ATOM 633 N N . LYS A 1 90 ? -5.768 3.382 -55.596 1.00 78.88 90 LYS A N 1
ATOM 634 C CA . LYS A 1 90 ? -5.285 2.997 -54.257 1.00 78.88 90 LYS A CA 1
ATOM 635 C C . LYS A 1 90 ? -6.352 2.262 -53.444 1.00 78.88 90 LYS A C 1
ATOM 637 O O . LYS A 1 90 ? -6.024 1.302 -52.750 1.00 78.88 90 LYS A O 1
ATOM 642 N N . ARG A 1 91 ? -7.625 2.665 -53.534 1.00 75.81 91 ARG A N 1
ATOM 643 C CA . ARG A 1 91 ? -8.735 1.990 -52.835 1.00 75.81 91 ARG A CA 1
ATOM 644 C C . ARG A 1 91 ? -9.036 0.609 -53.410 1.00 75.81 91 ARG A C 1
ATOM 646 O O . ARG A 1 91 ? -9.238 -0.318 -52.632 1.00 75.81 91 ARG A O 1
ATOM 653 N N . VAL A 1 92 ? -9.030 0.455 -54.735 1.00 80.69 92 VAL A N 1
ATOM 654 C CA . VAL A 1 92 ? -9.238 -0.847 -55.394 1.00 80.69 92 VAL A CA 1
ATOM 655 C C . VAL A 1 92 ? -8.086 -1.799 -55.076 1.00 80.69 92 VAL A C 1
ATOM 657 O O . VAL A 1 92 ? -8.323 -2.949 -54.706 1.00 80.69 92 VAL A O 1
ATOM 660 N N . LYS A 1 93 ? -6.841 -1.311 -55.124 1.00 80.44 93 LYS A N 1
ATOM 661 C CA . LYS A 1 93 ? -5.658 -2.097 -54.760 1.00 80.44 93 LYS A CA 1
ATOM 662 C C . LYS A 1 93 ? -5.684 -2.523 -53.290 1.00 80.44 93 LYS A C 1
ATOM 664 O O . LYS A 1 93 ? -5.449 -3.691 -52.994 1.00 80.44 93 LYS A O 1
ATOM 669 N N . ALA A 1 94 ? -6.064 -1.617 -52.386 1.00 71.00 94 ALA A N 1
ATOM 670 C CA . ALA A 1 94 ? -6.251 -1.943 -50.974 1.00 71.00 94 ALA A CA 1
ATOM 671 C C . ALA A 1 94 ? -7.364 -2.986 -50.763 1.00 71.00 94 ALA A C 1
ATOM 673 O O . ALA A 1 94 ? -7.186 -3.922 -49.989 1.00 71.00 94 ALA A O 1
ATOM 674 N N . ALA A 1 95 ? -8.493 -2.879 -51.472 1.00 72.56 95 ALA A N 1
ATOM 675 C CA . ALA A 1 95 ? -9.581 -3.854 -51.379 1.00 72.56 95 ALA A CA 1
ATOM 676 C C . ALA A 1 95 ? -9.164 -5.251 -51.879 1.00 72.56 95 ALA A C 1
ATOM 678 O O . ALA A 1 95 ? -9.492 -6.254 -51.244 1.00 72.56 95 ALA A O 1
ATOM 679 N N . ALA A 1 96 ? -8.401 -5.324 -52.974 1.00 76.19 96 ALA A N 1
ATOM 680 C CA . ALA A 1 96 ? -7.875 -6.581 -53.506 1.00 76.19 96 ALA A CA 1
ATOM 681 C C . ALA A 1 96 ? -6.860 -7.242 -52.555 1.00 76.19 96 ALA A C 1
ATOM 683 O O . ALA A 1 96 ? -6.907 -8.458 -52.354 1.00 76.19 96 ALA A O 1
ATOM 684 N N . GLU A 1 97 ? -5.977 -6.462 -51.921 1.00 72.50 97 GLU A N 1
ATOM 685 C CA . GLU A 1 97 ? -5.064 -6.985 -50.896 1.00 72.50 97 GLU A CA 1
ATOM 686 C C . GLU A 1 97 ? -5.808 -7.486 -49.655 1.00 72.50 97 GLU A C 1
ATOM 688 O O . GLU A 1 97 ? -5.493 -8.568 -49.157 1.00 72.50 97 GLU A O 1
ATOM 693 N N . VAL A 1 98 ? -6.848 -6.774 -49.205 1.00 68.25 98 VAL A N 1
ATOM 694 C CA . VAL A 1 98 ? -7.709 -7.227 -48.100 1.00 68.25 98 VAL A CA 1
ATOM 695 C C . VAL A 1 98 ? -8.404 -8.549 -48.446 1.00 68.25 98 VAL A C 1
ATOM 697 O O . VAL A 1 98 ? -8.425 -9.456 -47.616 1.00 68.25 98 VAL A O 1
ATOM 700 N N . ALA A 1 99 ? -8.919 -8.711 -49.669 1.00 71.75 99 ALA A N 1
ATOM 701 C CA . ALA A 1 99 ? -9.554 -9.958 -50.103 1.00 71.75 99 ALA A CA 1
ATOM 702 C C . ALA A 1 99 ? -8.559 -11.132 -50.176 1.00 71.75 99 ALA A C 1
ATOM 704 O O . ALA A 1 99 ? -8.853 -12.233 -49.703 1.00 71.75 99 ALA A O 1
ATOM 705 N N . LYS A 1 100 ? -7.351 -10.901 -50.714 1.00 74.31 100 LYS A N 1
ATOM 706 C CA . LYS A 1 100 ? -6.274 -11.906 -50.750 1.00 74.31 100 LYS A CA 1
ATOM 707 C C . LYS A 1 100 ? -5.847 -12.319 -49.339 1.00 74.31 100 LYS A C 1
ATOM 709 O O . LYS A 1 100 ? -5.639 -13.506 -49.083 1.00 74.31 100 LYS A O 1
ATOM 714 N N . PHE A 1 101 ? -5.761 -11.357 -48.423 1.00 68.94 101 PHE A N 1
ATOM 715 C CA . PHE A 1 101 ? -5.463 -11.601 -47.017 1.00 68.94 101 PHE A CA 1
ATOM 716 C C . PHE A 1 101 ? -6.549 -12.450 -46.345 1.00 68.94 101 PHE A C 1
ATOM 718 O O . PHE A 1 101 ? -6.230 -13.479 -45.755 1.00 68.94 101 PHE A O 1
ATOM 725 N N . GLN A 1 102 ? -7.828 -12.094 -46.508 1.00 70.50 102 GLN A N 1
ATOM 726 C CA . GLN A 1 102 ? -8.951 -12.866 -45.960 1.00 70.50 102 GLN A CA 1
ATOM 727 C C . GLN A 1 102 ? -8.974 -14.311 -46.481 1.00 70.50 102 GLN A C 1
ATOM 729 O O . GLN A 1 102 ? -9.258 -15.237 -45.722 1.00 70.50 102 GLN A O 1
ATOM 734 N N . ALA A 1 103 ? -8.634 -14.534 -47.755 1.00 69.94 103 ALA A N 1
ATOM 735 C CA . ALA A 1 103 ? -8.538 -15.877 -48.327 1.00 69.94 103 ALA A CA 1
ATOM 736 C C . ALA A 1 103 ? -7.373 -16.693 -47.731 1.00 69.94 103 ALA A C 1
ATOM 738 O O . ALA A 1 103 ? -7.552 -17.866 -47.393 1.00 69.94 103 ALA A O 1
ATOM 739 N N . ALA A 1 104 ? -6.196 -16.081 -47.560 1.00 71.75 104 ALA A N 1
ATOM 740 C CA . ALA A 1 104 ? -5.046 -16.719 -46.915 1.00 71.75 104 ALA A CA 1
ATOM 741 C C . ALA A 1 104 ? -5.311 -17.016 -45.428 1.00 71.75 104 ALA A C 1
ATOM 743 O O . ALA A 1 104 ? -4.936 -18.076 -44.925 1.00 71.75 104 ALA A O 1
ATOM 744 N N . GLU A 1 105 ? -6.002 -16.115 -44.731 1.00 63.31 105 GLU A N 1
ATOM 745 C CA . GLU A 1 105 ? -6.438 -16.306 -43.350 1.00 63.31 105 GLU A CA 1
ATOM 746 C C . GLU A 1 105 ? -7.444 -17.459 -43.242 1.00 63.31 105 GLU A C 1
ATOM 748 O O . GLU A 1 105 ? -7.264 -18.356 -42.420 1.00 63.31 105 GLU A O 1
ATOM 753 N N . ALA A 1 106 ? -8.442 -17.517 -44.128 1.00 67.12 106 ALA A N 1
ATOM 754 C CA . ALA A 1 106 ? -9.408 -18.613 -44.178 1.00 67.12 106 ALA A CA 1
ATOM 755 C C . ALA A 1 106 ? -8.752 -19.978 -44.462 1.00 67.12 106 ALA A C 1
ATOM 757 O O . ALA A 1 106 ? -9.196 -20.994 -43.922 1.00 67.12 106 ALA A O 1
ATOM 758 N N . ALA A 1 107 ? -7.692 -20.017 -45.276 1.00 70.19 107 ALA A N 1
ATOM 759 C CA . ALA A 1 107 ? -6.897 -21.225 -45.499 1.00 70.19 107 ALA A CA 1
ATOM 760 C C . ALA A 1 107 ? -6.137 -21.645 -44.226 1.00 70.19 107 ALA A C 1
ATOM 762 O O . ALA A 1 107 ? -6.280 -22.780 -43.781 1.00 70.19 107 ALA A O 1
ATOM 763 N N . LYS A 1 108 ? -5.444 -20.713 -43.557 1.00 65.81 108 LYS A N 1
ATOM 764 C CA . LYS A 1 108 ? -4.746 -20.987 -42.286 1.00 65.81 108 LYS A CA 1
ATOM 765 C C . LYS A 1 108 ? -5.699 -21.423 -41.171 1.00 65.81 108 LYS A C 1
ATOM 767 O O . LYS A 1 108 ? -5.366 -22.308 -40.389 1.00 65.81 108 LYS A O 1
ATOM 772 N N . VAL A 1 109 ? -6.888 -20.826 -41.075 1.00 62.44 109 VAL A N 1
ATOM 773 C CA . VAL A 1 109 ? -7.917 -21.230 -40.100 1.00 62.44 109 VAL A CA 1
ATOM 774 C C . VAL A 1 109 ? -8.409 -22.651 -40.383 1.00 62.44 109 VAL A C 1
ATOM 776 O O . VAL A 1 109 ? -8.645 -23.412 -39.446 1.00 62.44 109 VAL A O 1
ATOM 779 N N . ARG A 1 110 ? -8.524 -23.034 -41.661 1.00 66.44 110 ARG A N 1
ATOM 780 C CA . ARG A 1 110 ? -8.914 -24.387 -42.079 1.00 66.44 110 ARG A CA 1
ATOM 781 C C . ARG A 1 110 ? -7.864 -25.430 -41.698 1.00 66.44 110 ARG A C 1
ATOM 783 O O . ARG A 1 110 ? -8.236 -26.467 -41.157 1.00 66.44 110 ARG A O 1
ATOM 790 N N . ASP A 1 111 ? -6.586 -25.133 -41.912 1.00 64.25 111 ASP A N 1
ATOM 791 C CA . ASP A 1 111 ? -5.474 -26.033 -41.563 1.00 64.25 111 ASP A CA 1
ATOM 792 C C . ASP A 1 111 ? -5.339 -26.238 -40.047 1.00 64.25 111 ASP A C 1
ATOM 794 O O . ASP A 1 111 ? -4.875 -27.275 -39.577 1.00 64.25 111 ASP A O 1
ATOM 798 N N . ASN A 1 112 ? -5.817 -25.267 -39.273 1.00 62.78 112 ASN A N 1
ATOM 799 C CA . ASN A 1 112 ? -5.825 -25.290 -37.818 1.00 62.78 112 ASN A CA 1
ATOM 800 C C . ASN A 1 112 ? -7.152 -25.789 -37.210 1.00 62.78 112 ASN A C 1
ATOM 802 O O . ASN A 1 112 ? -7.307 -25.814 -35.984 1.00 62.78 112 ASN A O 1
ATOM 806 N N . PHE A 1 113 ? -8.123 -26.185 -38.041 1.00 66.81 113 PHE A N 1
ATOM 807 C CA . PHE A 1 113 ? -9.417 -26.663 -37.571 1.00 66.81 113 PHE A CA 1
ATOM 808 C C . PHE A 1 113 ? -9.293 -28.089 -37.036 1.00 66.81 113 PHE A C 1
ATOM 810 O O . PHE A 1 113 ? -8.979 -29.044 -37.752 1.00 66.81 113 PHE A O 1
ATOM 817 N N . LEU A 1 114 ? -9.559 -28.247 -35.744 1.00 67.38 114 LEU A N 1
ATOM 818 C CA . LEU A 1 114 ? -9.364 -29.518 -35.077 1.00 67.38 114 LEU A CA 1
ATOM 819 C C . LEU A 1 114 ? -10.494 -30.502 -35.381 1.00 67.38 114 LEU A C 1
ATOM 821 O O . LEU A 1 114 ? -11.534 -30.528 -34.721 1.00 67.38 114 LEU A O 1
ATOM 825 N N . LEU A 1 115 ? -10.266 -31.394 -36.336 1.00 78.06 115 LEU A N 1
ATOM 826 C CA . LEU A 1 115 ? -11.116 -32.566 -36.488 1.00 78.06 115 LEU A CA 1
ATOM 827 C C . LEU A 1 115 ? -10.749 -33.579 -35.401 1.00 78.06 115 LEU A C 1
ATOM 829 O O . LEU A 1 115 ? -9.753 -34.292 -35.502 1.00 78.06 115 LEU A O 1
ATOM 833 N N . VAL A 1 116 ? -11.593 -33.693 -34.369 1.00 77.88 116 VAL A N 1
ATOM 834 C CA . VAL A 1 116 ? -11.454 -34.702 -33.294 1.00 77.88 116 VAL A CA 1
ATOM 835 C C . VAL A 1 116 ? -11.282 -36.117 -33.869 1.00 77.88 116 VAL A C 1
ATOM 837 O O . VAL A 1 116 ? -10.628 -36.962 -33.261 1.00 77.88 116 VAL A O 1
ATOM 840 N N . ALA A 1 117 ? -11.833 -36.384 -35.057 1.00 80.56 117 ALA A N 1
ATOM 841 C CA . ALA A 1 117 ? -11.617 -37.623 -35.800 1.00 80.56 117 ALA A CA 1
ATOM 842 C C . ALA A 1 117 ? -10.128 -37.894 -36.100 1.00 80.56 117 ALA A C 1
ATOM 844 O O . ALA A 1 117 ? -9.661 -39.004 -35.841 1.00 80.56 117 ALA A O 1
ATOM 845 N N . ASN A 1 118 ? -9.377 -36.884 -36.545 1.00 83.19 118 ASN A N 1
ATOM 846 C CA . ASN A 1 118 ? -7.953 -37.001 -36.873 1.00 83.19 118 ASN A CA 1
ATOM 847 C C . ASN A 1 118 ? -7.124 -37.281 -35.612 1.00 83.19 118 ASN A C 1
ATOM 849 O O . ASN A 1 118 ? -6.311 -38.204 -35.594 1.00 83.19 118 ASN A O 1
ATOM 853 N N . LEU A 1 119 ? -7.404 -36.572 -34.511 1.00 84.50 119 LEU A N 1
ATOM 854 C CA . LEU A 1 119 ? -6.790 -36.847 -33.204 1.00 84.50 119 LEU A CA 1
ATOM 855 C C . LEU A 1 119 ? -7.060 -38.277 -32.732 1.00 84.50 119 LEU A C 1
ATOM 857 O O . LEU A 1 119 ? -6.139 -39.002 -32.347 1.00 84.50 119 LEU A O 1
ATOM 861 N N . LYS A 1 120 ? -8.323 -38.720 -32.812 1.00 88.12 120 LYS A N 1
ATOM 862 C CA . LYS A 1 120 ? -8.703 -40.095 -32.465 1.00 88.12 120 LYS A CA 1
ATOM 863 C C . LYS A 1 120 ? -7.938 -41.107 -33.311 1.00 88.12 120 LYS A C 1
ATOM 865 O O . LYS A 1 120 ? -7.533 -42.128 -32.762 1.00 88.12 120 LYS A O 1
ATOM 870 N N . GLN A 1 121 ? -7.754 -40.851 -34.605 1.00 89.19 121 GLN A N 1
ATOM 871 C CA . GLN A 1 121 ? -7.036 -41.739 -35.518 1.00 89.19 121 GLN A CA 1
ATOM 872 C C . GLN A 1 121 ? -5.557 -41.869 -35.134 1.00 89.19 121 GLN A C 1
ATOM 874 O O . GLN A 1 121 ? -5.095 -42.990 -34.920 1.00 89.19 121 GLN A O 1
ATOM 879 N N . VAL A 1 122 ? -4.852 -40.749 -34.943 1.00 88.12 122 VAL A N 1
ATOM 880 C CA . VAL A 1 122 ? -3.437 -40.734 -34.526 1.00 88.12 122 VAL A CA 1
ATOM 881 C C . VAL A 1 122 ? -3.251 -41.448 -33.182 1.00 88.12 122 VAL A C 1
ATOM 883 O O . VAL A 1 122 ? -2.389 -42.315 -33.037 1.00 88.12 122 VAL A O 1
ATOM 886 N N . ARG A 1 123 ? -4.110 -41.161 -32.194 1.00 89.69 123 ARG A N 1
ATOM 887 C CA . ARG A 1 123 ? -4.028 -41.785 -30.863 1.00 89.69 123 ARG A CA 1
ATOM 888 C C . ARG A 1 123 ? -4.390 -43.272 -30.869 1.00 89.69 123 ARG A C 1
ATOM 890 O O . ARG A 1 123 ? -3.793 -44.036 -30.113 1.00 89.69 123 ARG A O 1
ATOM 897 N N . ARG A 1 124 ? -5.337 -43.703 -31.711 1.00 92.06 124 ARG A N 1
ATOM 898 C CA . ARG A 1 124 ? -5.670 -45.129 -31.887 1.00 92.06 124 ARG A CA 1
ATOM 899 C C . ARG A 1 124 ? -4.508 -45.900 -32.506 1.00 92.06 124 ARG A C 1
ATOM 901 O O . ARG A 1 124 ? -4.215 -46.987 -32.020 1.00 92.06 124 ARG A O 1
ATOM 908 N N . ALA A 1 125 ? -3.841 -45.337 -33.514 1.00 92.00 125 ALA A N 1
ATOM 909 C CA . ALA A 1 125 ? -2.663 -45.949 -34.126 1.00 92.00 125 ALA A CA 1
ATOM 910 C C . ALA A 1 125 ? -1.545 -46.165 -33.088 1.00 92.00 125 ALA A C 1
ATOM 912 O O . ALA A 1 125 ? -1.089 -47.292 -32.910 1.00 92.00 125 ALA A O 1
ATOM 913 N N . ALA A 1 126 ? -1.213 -45.134 -32.302 1.00 92.00 126 ALA A N 1
ATOM 914 C CA . ALA A 1 126 ? -0.210 -45.234 -31.237 1.00 92.00 126 ALA A CA 1
ATOM 915 C C . ALA A 1 126 ? -0.595 -46.229 -30.120 1.00 92.00 126 ALA A C 1
ATOM 917 O O . ALA A 1 126 ? 0.260 -46.923 -29.566 1.00 92.00 126 ALA A O 1
ATOM 918 N N . LEU A 1 127 ? -1.885 -46.319 -29.768 1.00 94.69 127 LEU A N 1
ATOM 919 C CA . LEU A 1 127 ? -2.375 -47.305 -28.799 1.00 94.69 127 LEU A CA 1
ATOM 920 C C . LEU A 1 127 ? -2.228 -48.738 -29.323 1.00 94.69 127 LEU A C 1
ATOM 922 O O . LEU A 1 127 ? -1.843 -49.622 -28.558 1.00 94.69 127 LEU A O 1
ATOM 926 N N . LEU A 1 128 ? -2.530 -48.967 -30.604 1.00 93.88 128 LEU A N 1
ATOM 927 C CA . LEU A 1 128 ? -2.380 -50.274 -31.246 1.00 93.88 128 LEU A CA 1
ATOM 928 C C . LEU A 1 128 ? -0.912 -50.699 -31.309 1.00 93.88 128 LEU A C 1
ATOM 930 O O . LEU A 1 128 ? -0.605 -51.827 -30.935 1.00 93.88 128 LEU A O 1
ATOM 934 N N . GLU A 1 129 ? -0.014 -49.793 -31.687 1.00 95.12 129 GLU A N 1
ATOM 935 C CA . GLU A 1 129 ? 1.431 -50.040 -31.719 1.00 95.12 129 GLU A CA 1
ATOM 936 C C . GLU A 1 129 ? 1.973 -50.407 -30.326 1.00 95.12 129 GLU A C 1
ATOM 938 O O . GLU A 1 129 ? 2.607 -51.448 -30.149 1.00 95.12 129 GLU A O 1
ATOM 943 N N . ARG A 1 130 ? 1.629 -49.628 -29.289 1.00 93.81 130 ARG A N 1
ATOM 944 C CA . ARG A 1 130 ? 2.011 -49.939 -27.897 1.00 93.81 130 ARG A CA 1
ATOM 945 C C . ARG A 1 130 ? 1.413 -51.245 -27.397 1.00 93.81 130 ARG A C 1
ATOM 947 O O . ARG A 1 130 ? 2.059 -51.962 -26.633 1.00 93.81 130 ARG A O 1
ATOM 954 N N . PHE A 1 131 ? 0.177 -51.552 -27.790 1.00 96.31 131 PHE A N 1
ATOM 955 C CA . PHE A 1 131 ? -0.447 -52.825 -27.459 1.00 96.31 131 PHE A CA 1
ATOM 956 C C . PHE A 1 131 ? 0.314 -53.984 -28.103 1.00 96.31 131 PHE A C 1
ATOM 958 O O . PHE A 1 131 ? 0.618 -54.948 -27.407 1.00 96.31 131 PHE A O 1
ATOM 965 N N . GLN A 1 132 ? 0.670 -53.888 -29.386 1.00 95.00 132 GLN A N 1
ATOM 966 C CA . GLN A 1 132 ? 1.465 -54.900 -30.091 1.00 95.00 132 GLN A CA 1
ATOM 967 C C . GLN A 1 132 ? 2.840 -55.085 -29.435 1.00 95.00 132 GLN A C 1
ATOM 969 O O . GLN A 1 132 ? 3.212 -56.210 -29.112 1.00 95.00 132 GLN A O 1
ATOM 974 N N . GLN A 1 133 ? 3.532 -53.987 -29.118 1.00 94.94 133 GLN A N 1
ATOM 975 C CA . GLN A 1 133 ? 4.833 -54.012 -28.448 1.00 94.94 133 GLN A CA 1
ATOM 976 C C . GLN A 1 133 ? 4.768 -54.682 -27.065 1.00 94.94 133 GLN A C 1
ATOM 978 O O . GLN A 1 133 ? 5.531 -55.601 -26.780 1.00 94.94 133 GLN A O 1
ATOM 983 N N . LYS A 1 134 ? 3.841 -54.250 -26.196 1.00 94.56 134 LYS A N 1
ATOM 984 C CA . LYS A 1 134 ? 3.725 -54.781 -24.826 1.00 94.56 134 LYS A CA 1
ATOM 985 C C . LYS A 1 134 ? 3.130 -56.192 -24.783 1.00 94.56 134 LYS A C 1
ATOM 987 O O . LYS A 1 134 ? 3.484 -56.963 -23.898 1.00 94.56 134 LYS A O 1
ATOM 992 N N . SER A 1 135 ? 2.236 -56.545 -25.709 1.00 93.25 135 SER A N 1
ATOM 993 C CA . SER A 1 135 ? 1.657 -57.896 -25.764 1.00 93.25 135 SER A CA 1
ATOM 994 C C . SER A 1 135 ? 2.631 -58.936 -26.317 1.00 93.25 135 SER A C 1
ATOM 996 O O . SER A 1 135 ? 2.611 -60.062 -25.830 1.00 93.25 135 SER A O 1
ATOM 998 N N . GLY A 1 136 ? 3.535 -58.564 -27.234 1.00 90.06 136 GLY A N 1
ATOM 999 C CA . GLY A 1 136 ? 4.596 -59.452 -27.729 1.00 90.06 136 GLY A CA 1
ATOM 1000 C C . GLY A 1 136 ? 5.595 -59.897 -26.651 1.00 90.06 136 GLY A C 1
ATOM 1001 O O . GLY A 1 136 ? 6.184 -60.969 -26.762 1.00 90.06 136 GLY A O 1
ATOM 1002 N N . LEU A 1 137 ? 5.738 -59.113 -25.576 1.00 89.50 137 LEU A N 1
ATOM 1003 C CA . LEU A 1 137 ? 6.573 -59.441 -24.413 1.00 89.50 137 LEU A CA 1
ATOM 1004 C C . LEU A 1 137 ? 5.897 -60.420 -23.435 1.00 89.50 137 LEU A C 1
ATOM 1006 O O . LEU A 1 137 ? 6.570 -61.032 -22.608 1.00 89.50 137 LEU A O 1
ATOM 1010 N N . LEU A 1 138 ? 4.574 -60.584 -23.513 1.00 89.12 138 LEU A N 1
ATOM 1011 C CA . LEU A 1 138 ? 3.813 -61.498 -22.662 1.00 89.12 138 LEU A CA 1
ATOM 1012 C C . LEU A 1 138 ? 3.771 -62.890 -23.313 1.00 89.12 138 LEU A C 1
ATOM 1014 O O . LEU A 1 138 ? 2.763 -63.288 -23.896 1.00 89.12 138 LEU A O 1
ATOM 1018 N N . GLN A 1 139 ? 4.877 -63.635 -23.243 1.00 74.25 139 GLN A N 1
ATOM 1019 C CA . GLN A 1 139 ? 4.950 -64.991 -23.798 1.00 74.25 139 GLN A CA 1
ATOM 1020 C C . GLN A 1 139 ? 4.279 -66.014 -22.863 1.00 74.25 139 GLN A C 1
ATOM 1022 O O . GLN A 1 139 ? 4.770 -66.314 -21.778 1.00 74.25 139 GLN A O 1
ATOM 1027 N N . GLY A 1 140 ? 3.134 -66.556 -23.289 1.00 74.62 140 GLY A N 1
ATOM 1028 C CA . GLY A 1 140 ? 2.450 -67.678 -22.638 1.00 74.62 140 GLY A CA 1
ATOM 1029 C C . GLY A 1 140 ? 0.980 -67.791 -23.054 1.00 74.62 140 GLY A C 1
ATOM 1030 O O . GLY A 1 140 ? 0.259 -66.802 -23.078 1.00 74.62 140 GLY A O 1
ATOM 1031 N N . SER A 1 141 ? 0.491 -68.996 -23.363 1.00 75.62 141 SER A N 1
ATOM 1032 C CA . SER A 1 141 ? -0.917 -69.239 -23.744 1.00 75.62 141 SER A CA 1
ATOM 1033 C C . SER A 1 141 ? -1.851 -69.505 -22.546 1.00 75.62 141 SER A C 1
ATOM 1035 O O . SER A 1 141 ? -3.015 -69.876 -22.715 1.00 75.62 141 SER A O 1
ATOM 1037 N N . GLY A 1 142 ? -1.366 -69.287 -21.318 1.00 84.25 142 GLY A N 1
ATOM 1038 C CA . GLY A 1 142 ? -2.075 -69.623 -20.082 1.00 84.25 142 GLY A CA 1
ATOM 1039 C C . GLY A 1 142 ? -3.134 -68.601 -19.619 1.00 84.25 142 GLY A C 1
ATOM 1040 O O . GLY A 1 142 ? -3.164 -67.452 -20.072 1.00 84.25 142 GLY A O 1
ATOM 1041 N N . PRO A 1 143 ? -3.988 -68.973 -18.644 1.00 83.69 143 PRO A N 1
ATOM 1042 C CA . PRO A 1 143 ? -4.984 -68.081 -18.030 1.00 83.69 143 PRO A CA 1
ATOM 1043 C C . PRO A 1 143 ? -4.383 -66.780 -17.472 1.00 83.69 143 PRO A C 1
ATOM 1045 O O . PRO A 1 143 ? -5.002 -65.715 -17.546 1.00 83.69 143 PRO A O 1
ATOM 1048 N N . THR A 1 144 ? -3.151 -66.849 -16.965 1.00 83.69 144 THR A N 1
ATOM 1049 C CA . THR A 1 144 ? -2.398 -65.704 -16.436 1.00 83.69 144 THR A CA 1
ATOM 1050 C C . THR A 1 144 ? -2.081 -64.677 -17.522 1.00 83.69 144 THR A C 1
ATOM 1052 O O . THR A 1 144 ? -2.312 -63.485 -17.315 1.00 83.69 144 THR A O 1
ATOM 1055 N N . ALA A 1 145 ? -1.669 -65.128 -18.711 1.00 86.44 145 ALA A N 1
ATOM 1056 C CA . ALA A 1 145 ? -1.407 -64.248 -19.847 1.00 86.44 145 ALA A CA 1
ATOM 1057 C C . ALA A 1 145 ? -2.691 -63.559 -20.332 1.00 86.44 145 ALA A C 1
ATOM 1059 O O . ALA A 1 145 ? -2.693 -62.356 -20.586 1.00 86.44 145 ALA A O 1
ATOM 1060 N N . LYS A 1 146 ? -3.836 -64.264 -20.345 1.00 89.00 146 LYS A N 1
ATOM 1061 C CA . LYS A 1 146 ? -5.145 -63.647 -20.647 1.00 89.00 146 LYS A CA 1
ATOM 1062 C C . LYS A 1 146 ? -5.501 -62.533 -19.654 1.00 89.00 146 LYS A C 1
ATOM 1064 O O . LYS A 1 146 ? -6.017 -61.490 -20.064 1.00 89.00 146 LYS A O 1
ATOM 1069 N N . LYS A 1 147 ? -5.216 -62.724 -18.359 1.00 91.56 147 LYS A N 1
ATOM 1070 C CA . LYS A 1 147 ? -5.442 -61.703 -17.320 1.00 91.56 147 LYS A CA 1
ATOM 1071 C C . LYS A 1 147 ? -4.511 -60.499 -17.499 1.00 91.56 147 LYS A C 1
ATOM 1073 O O . LYS A 1 147 ? -4.984 -59.366 -17.428 1.00 91.56 147 LYS A O 1
ATOM 1078 N N . GLN A 1 148 ? -3.232 -60.730 -17.793 1.00 90.81 148 GLN A N 1
ATOM 1079 C CA . GLN A 1 148 ? -2.252 -59.671 -18.060 1.00 90.81 148 GLN A CA 1
ATOM 1080 C C . GLN A 1 148 ? -2.598 -58.870 -19.323 1.00 90.81 148 GLN A C 1
ATOM 1082 O O . GLN A 1 148 ? -2.611 -57.644 -19.273 1.00 90.81 148 GLN A O 1
ATOM 1087 N N . ILE A 1 149 ? -3.001 -59.530 -20.415 1.00 92.62 149 ILE A N 1
ATOM 1088 C CA . ILE A 1 149 ? -3.466 -58.864 -21.643 1.00 92.62 149 ILE A CA 1
ATOM 1089 C C . ILE A 1 149 ? -4.714 -58.015 -21.370 1.00 92.62 149 ILE A C 1
ATOM 1091 O O . ILE A 1 149 ? -4.819 -56.893 -21.865 1.00 92.62 149 ILE A O 1
ATOM 1095 N N . ARG A 1 150 ? -5.668 -58.514 -20.573 1.00 93.31 150 ARG A N 1
ATOM 1096 C CA . ARG A 1 150 ? -6.853 -57.734 -20.180 1.00 93.31 150 ARG A CA 1
ATOM 1097 C C . ARG A 1 150 ? -6.459 -56.501 -19.359 1.00 93.31 150 ARG A C 1
ATOM 1099 O O . ARG A 1 150 ? -6.960 -55.418 -19.644 1.00 93.31 150 ARG A O 1
ATOM 1106 N N . SER A 1 151 ? -5.558 -56.654 -18.386 1.00 94.25 151 SER A N 1
ATOM 1107 C CA . SER A 1 151 ? -5.033 -55.536 -17.587 1.00 94.25 151 SER A CA 1
ATOM 1108 C C . SER A 1 151 ? -4.353 -54.486 -18.466 1.00 94.25 151 SER A C 1
ATOM 1110 O O . SER A 1 151 ? -4.654 -53.301 -18.359 1.00 94.25 151 SER A O 1
ATOM 1112 N N . LEU A 1 152 ? -3.511 -54.931 -19.400 1.00 94.56 152 LEU A N 1
ATOM 1113 C CA . LEU A 1 152 ? -2.827 -54.076 -20.363 1.00 94.56 152 LEU A CA 1
ATOM 1114 C C . LEU A 1 152 ? -3.811 -53.304 -21.257 1.00 94.56 152 LEU A C 1
ATOM 1116 O O . LEU A 1 152 ? -3.621 -52.114 -21.494 1.00 94.56 152 LEU A O 1
ATOM 1120 N N . LYS A 1 153 ? -4.889 -53.944 -21.734 1.00 94.50 153 LYS A N 1
ATOM 1121 C CA . LYS A 1 153 ? -5.937 -53.256 -22.511 1.00 94.50 153 LYS A CA 1
ATOM 1122 C C . LYS A 1 153 ? -6.592 -52.135 -21.707 1.00 94.50 153 LYS A C 1
ATOM 1124 O O . LYS A 1 153 ? -6.771 -51.046 -22.243 1.00 94.50 153 LYS A O 1
ATOM 1129 N N . PHE A 1 154 ? -6.931 -52.378 -20.439 1.00 95.12 154 PHE A N 1
ATOM 1130 C CA . PHE A 1 154 ? -7.509 -51.341 -19.579 1.00 95.12 154 PHE A CA 1
ATOM 1131 C C . PHE A 1 154 ? -6.531 -50.193 -19.317 1.00 95.12 154 PHE A C 1
ATOM 1133 O O . PHE A 1 154 ? -6.933 -49.036 -19.416 1.00 95.12 154 PHE A O 1
ATOM 1140 N N . GLU A 1 155 ? -5.258 -50.497 -19.049 1.00 95.56 155 GLU A N 1
ATOM 1141 C CA . GLU A 1 155 ? -4.201 -49.492 -18.882 1.00 95.56 155 GLU A CA 1
ATOM 1142 C C . GLU A 1 155 ? -4.067 -48.611 -20.133 1.00 95.56 155 GLU A C 1
ATOM 1144 O O . GLU A 1 155 ? -4.087 -47.385 -20.039 1.00 95.56 155 GLU A O 1
ATOM 1149 N N . LEU A 1 156 ? -4.004 -49.221 -21.321 1.00 93.88 156 LEU A N 1
ATOM 1150 C CA . LEU A 1 156 ? -3.868 -48.485 -22.576 1.00 93.88 156 LEU A CA 1
ATOM 1151 C C . LEU A 1 156 ? -5.121 -47.670 -22.914 1.00 93.88 156 LEU A C 1
ATOM 1153 O O . LEU A 1 156 ? -4.989 -46.532 -23.352 1.00 93.88 156 LEU A O 1
ATOM 1157 N N . ILE A 1 157 ? -6.330 -48.192 -22.675 1.00 93.31 157 ILE A N 1
ATOM 1158 C CA . ILE A 1 157 ? -7.575 -47.425 -22.856 1.00 93.31 157 ILE A CA 1
ATOM 1159 C C . ILE A 1 157 ? -7.598 -46.215 -21.914 1.00 93.31 157 ILE A C 1
ATOM 1161 O O . ILE A 1 157 ? -7.917 -45.109 -22.350 1.00 93.31 157 ILE A O 1
ATOM 1165 N N . ALA A 1 158 ? -7.219 -46.393 -20.646 1.00 89.62 158 ALA A N 1
ATOM 1166 C CA . ALA A 1 158 ? -7.118 -45.290 -19.694 1.00 89.62 158 ALA A CA 1
ATOM 1167 C C . ALA A 1 158 ? -6.083 -44.245 -20.147 1.00 89.62 158 ALA A C 1
ATOM 1169 O O . ALA A 1 158 ? -6.357 -43.043 -20.087 1.00 89.62 158 ALA A O 1
ATOM 1170 N N . GLN A 1 159 ? -4.938 -44.688 -20.677 1.00 90.06 159 GLN A N 1
ATOM 1171 C CA . GLN A 1 159 ? -3.921 -43.808 -21.250 1.00 90.06 159 GLN A CA 1
ATOM 1172 C C . GLN A 1 159 ? -4.437 -43.063 -22.493 1.00 90.06 159 GLN A C 1
ATOM 1174 O O . GLN A 1 159 ? -4.203 -41.865 -22.620 1.00 90.06 159 GLN A O 1
ATOM 1179 N N . TYR A 1 160 ? -5.180 -43.727 -23.382 1.00 93.06 160 TYR A N 1
ATOM 1180 C CA . TYR A 1 160 ? -5.810 -43.097 -24.546 1.00 93.06 160 TYR A CA 1
ATOM 1181 C C . TYR A 1 160 ? -6.810 -42.020 -24.142 1.00 93.06 160 TYR A C 1
ATOM 1183 O O . TYR A 1 160 ? -6.741 -40.914 -24.666 1.00 93.06 160 TYR A O 1
ATOM 1191 N N . CYS A 1 161 ? -7.704 -42.314 -23.195 1.00 90.88 161 CYS A N 1
ATOM 1192 C CA . CYS A 1 161 ? -8.663 -41.331 -22.697 1.00 90.88 161 CYS A CA 1
ATOM 1193 C C . CYS A 1 161 ? -7.947 -40.133 -22.062 1.00 90.88 161 CYS A C 1
ATOM 1195 O O . CYS A 1 161 ? -8.295 -38.996 -22.361 1.00 90.88 161 CYS A O 1
ATOM 1197 N N . THR A 1 162 ? -6.916 -40.383 -21.249 1.00 85.19 162 THR A N 1
ATOM 1198 C CA . THR A 1 162 ? -6.107 -39.321 -20.628 1.00 85.19 162 THR A CA 1
ATOM 1199 C C . THR A 1 162 ? -5.432 -38.441 -21.680 1.00 85.19 162 THR A C 1
ATOM 1201 O O . THR A 1 162 ? -5.541 -37.221 -21.614 1.00 85.19 162 THR A O 1
ATOM 1204 N N . ASN A 1 163 ? -4.802 -39.045 -22.690 1.00 87.50 163 ASN A N 1
ATOM 1205 C CA . ASN A 1 163 ? -4.123 -38.309 -23.757 1.00 87.50 163 ASN A CA 1
ATOM 1206 C C . ASN A 1 163 ? -5.106 -37.542 -24.654 1.00 87.50 163 ASN A C 1
ATOM 1208 O O . ASN A 1 163 ? -4.829 -36.408 -25.016 1.00 87.50 163 ASN A O 1
ATOM 1212 N N . MET A 1 164 ? -6.263 -38.127 -24.984 1.00 88.81 164 MET A N 1
ATOM 1213 C CA . MET A 1 164 ? -7.310 -37.443 -25.754 1.00 88.81 164 MET A CA 1
ATOM 1214 C C . MET A 1 164 ? -7.854 -36.222 -25.009 1.00 88.81 164 MET A C 1
ATOM 1216 O O . MET A 1 164 ? -8.101 -35.193 -25.629 1.00 88.81 164 MET A O 1
ATOM 1220 N N . VAL A 1 165 ? -8.053 -36.329 -23.691 1.00 85.44 165 VAL A N 1
ATOM 1221 C CA . VAL A 1 165 ? -8.476 -35.191 -22.865 1.00 85.44 165 VAL A CA 1
ATOM 1222 C C . VAL A 1 165 ? -7.384 -34.125 -22.830 1.00 85.44 165 VAL A C 1
ATOM 1224 O O . VAL A 1 165 ? -7.709 -32.964 -23.041 1.00 85.44 165 VAL A O 1
ATOM 1227 N N . ALA A 1 166 ? -6.118 -34.515 -22.648 1.00 82.56 166 ALA A N 1
ATOM 1228 C CA . ALA A 1 166 ? -4.991 -33.585 -22.659 1.00 82.56 166 ALA A CA 1
ATOM 1229 C C . ALA A 1 166 ? -4.868 -32.835 -23.998 1.00 82.56 166 ALA A C 1
ATOM 1231 O O . ALA A 1 166 ? -4.710 -31.620 -23.998 1.00 82.56 166 ALA A O 1
ATOM 1232 N N . ASP A 1 167 ? -5.018 -33.521 -25.136 1.00 83.62 167 ASP A N 1
ATOM 1233 C CA . ASP A 1 167 ? -4.991 -32.874 -26.454 1.00 83.62 167 ASP A CA 1
ATOM 1234 C C . ASP A 1 167 ? -6.154 -31.887 -26.614 1.00 83.62 167 ASP A C 1
ATOM 1236 O O . ASP A 1 167 ? -5.953 -30.746 -27.016 1.00 83.62 167 ASP A O 1
ATOM 1240 N N . CYS A 1 168 ? -7.379 -32.293 -26.264 1.00 85.25 168 CYS A N 1
ATOM 1241 C CA . CYS A 1 168 ? -8.543 -31.405 -26.316 1.00 85.25 168 CYS A CA 1
ATOM 1242 C C . CYS A 1 168 ? -8.398 -30.190 -25.382 1.00 85.25 168 CYS A C 1
ATOM 1244 O O . CYS A 1 168 ? -8.849 -29.099 -25.732 1.00 85.25 168 CYS A O 1
ATOM 1246 N N . GLU A 1 169 ? -7.773 -30.365 -24.216 1.00 83.38 169 GLU A N 1
ATOM 1247 C CA . GLU A 1 169 ? -7.503 -29.298 -23.248 1.00 83.38 169 GLU A CA 1
ATOM 1248 C C . GLU A 1 169 ? -6.607 -28.213 -23.856 1.00 83.38 169 GLU A C 1
ATOM 1250 O O . GLU A 1 169 ? -6.910 -27.032 -23.718 1.00 83.38 169 GLU A O 1
ATOM 1255 N N . VAL A 1 170 ? -5.575 -28.590 -24.617 1.00 85.56 170 VAL A N 1
ATOM 1256 C CA . VAL A 1 170 ? -4.692 -27.641 -25.320 1.00 85.56 170 VAL A CA 1
ATOM 1257 C C . VAL A 1 170 ? -5.483 -26.747 -26.276 1.00 85.56 170 VAL A C 1
ATOM 1259 O O . VAL A 1 170 ? -5.332 -25.525 -26.247 1.00 85.56 170 VAL A O 1
ATOM 1262 N N . PHE A 1 171 ? -6.371 -27.321 -27.091 1.00 83.75 171 PHE A N 1
ATOM 1263 C CA . PHE A 1 171 ? -7.182 -26.543 -28.037 1.00 83.75 171 PHE A CA 1
ATOM 1264 C C . PHE A 1 171 ? -8.243 -25.684 -27.347 1.00 83.75 171 PHE A C 1
ATOM 1266 O O . PHE A 1 171 ? -8.491 -24.552 -27.776 1.00 83.75 171 PHE A O 1
ATOM 1273 N N . ALA A 1 172 ? -8.831 -26.179 -26.255 1.00 83.06 172 ALA A N 1
ATOM 1274 C CA . ALA A 1 172 ? -9.723 -25.383 -25.419 1.00 83.06 172 ALA A CA 1
ATOM 1275 C C . ALA A 1 172 ? -8.979 -24.171 -24.832 1.00 83.06 172 ALA A C 1
ATOM 1277 O O . ALA A 1 172 ? -9.432 -23.037 -24.990 1.00 83.06 172 ALA A O 1
ATOM 1278 N N . CYS A 1 173 ? -7.787 -24.381 -24.264 1.00 83.56 173 CYS A N 1
ATOM 1279 C CA . CYS A 1 173 ? -6.956 -23.304 -23.733 1.00 83.56 173 CYS A CA 1
ATOM 1280 C C . CYS A 1 173 ? -6.532 -22.306 -24.819 1.00 83.56 173 CYS A C 1
ATOM 1282 O O . CYS A 1 173 ? -6.626 -21.105 -24.586 1.00 83.56 173 CYS A O 1
ATOM 1284 N N . LYS A 1 174 ? -6.125 -22.760 -26.014 1.00 86.75 174 LYS A N 1
ATOM 1285 C CA . LYS A 1 174 ? -5.813 -21.866 -27.148 1.00 86.75 174 LYS A CA 1
ATOM 1286 C C . LYS A 1 174 ? -7.015 -21.001 -27.537 1.00 86.75 174 LYS A C 1
ATOM 1288 O O . LYS A 1 174 ? -6.866 -19.800 -27.742 1.00 86.75 174 LYS A O 1
ATOM 1293 N N . THR A 1 175 ? -8.214 -21.581 -27.567 1.00 84.94 175 THR A N 1
ATOM 1294 C CA . THR A 1 175 ? -9.457 -20.844 -27.854 1.00 84.94 175 THR A CA 1
ATOM 1295 C C . THR A 1 175 ? -9.730 -19.765 -26.804 1.00 84.94 175 THR A C 1
ATOM 1297 O O . THR A 1 175 ? -10.069 -18.630 -27.151 1.00 84.94 175 THR A O 1
ATOM 1300 N N . ASP A 1 176 ? -9.536 -20.089 -25.524 1.00 83.38 176 ASP A N 1
ATOM 1301 C CA . ASP A 1 176 ? -9.684 -19.127 -24.431 1.00 83.38 176 ASP A CA 1
ATOM 1302 C C . ASP A 1 176 ? -8.634 -18.008 -24.503 1.00 83.38 176 ASP A C 1
ATOM 1304 O O . ASP A 1 176 ? -8.983 -16.839 -24.337 1.00 83.38 176 ASP A O 1
ATOM 1308 N N . VAL A 1 177 ? -7.375 -18.335 -24.821 1.00 86.56 177 VAL A N 1
ATOM 1309 C CA . VAL A 1 177 ? -6.305 -17.347 -25.043 1.00 86.56 177 VAL A CA 1
ATOM 1310 C C . VAL A 1 177 ? -6.682 -16.393 -26.180 1.00 86.56 177 VAL A C 1
ATOM 1312 O O . VAL A 1 177 ? -6.631 -15.180 -25.981 1.00 86.56 177 VAL A O 1
ATOM 1315 N N . CYS A 1 178 ? -7.133 -16.902 -27.334 1.00 85.31 178 CYS A N 1
ATOM 1316 C CA . CYS A 1 178 ? -7.591 -16.075 -28.460 1.00 85.31 178 CYS A CA 1
ATOM 1317 C C . CYS A 1 178 ? -8.719 -15.122 -28.051 1.00 85.31 178 CYS A C 1
ATOM 1319 O O . CYS A 1 178 ? -8.716 -13.940 -28.402 1.00 85.31 178 CYS A O 1
ATOM 1321 N N . ARG A 1 179 ? -9.693 -15.631 -27.289 1.00 84.50 179 ARG A N 1
ATOM 1322 C CA . ARG A 1 179 ? -10.830 -14.846 -26.806 1.00 84.50 179 ARG A CA 1
ATOM 1323 C C . ARG A 1 179 ? -10.372 -13.730 -25.865 1.00 84.50 179 ARG A C 1
ATOM 1325 O O . ARG A 1 179 ? -10.762 -12.579 -26.058 1.00 84.50 179 ARG A O 1
ATOM 1332 N N . SER A 1 180 ? -9.526 -14.051 -24.889 1.00 85.75 180 SER A N 1
ATOM 1333 C CA . SER A 1 180 ? -8.965 -13.085 -23.938 1.00 85.75 180 SER A CA 1
ATOM 1334 C C . SER A 1 180 ? -8.093 -12.035 -24.630 1.00 85.75 180 SER A C 1
ATOM 1336 O O . SER A 1 180 ? -8.192 -10.851 -24.307 1.00 85.75 180 SER A O 1
ATOM 1338 N N . ALA A 1 181 ? -7.296 -12.439 -25.623 1.00 85.19 181 ALA A N 1
ATOM 1339 C CA . ALA A 1 181 ? -6.484 -11.540 -26.438 1.00 85.19 181 ALA A CA 1
ATOM 1340 C C . ALA A 1 181 ? -7.369 -10.554 -27.213 1.00 85.19 181 ALA A C 1
ATOM 1342 O O . ALA A 1 181 ? -7.157 -9.345 -27.150 1.00 85.19 181 ALA A O 1
ATOM 1343 N N . LEU A 1 182 ? -8.430 -11.041 -27.862 1.00 82.50 182 LEU A N 1
ATOM 1344 C CA . LEU A 1 182 ? -9.373 -10.191 -28.590 1.00 82.50 182 LEU A CA 1
ATOM 1345 C C . LEU A 1 182 ? -10.106 -9.207 -27.664 1.00 82.50 182 LEU A C 1
ATOM 1347 O O . LEU A 1 182 ? -10.304 -8.045 -28.024 1.00 82.50 182 LEU A O 1
ATOM 1351 N N . MET A 1 183 ? -10.502 -9.649 -26.467 1.00 84.12 183 MET A N 1
ATOM 1352 C CA . MET A 1 183 ? -11.104 -8.776 -25.455 1.00 84.12 183 MET A CA 1
ATOM 1353 C C . MET A 1 183 ? -10.134 -7.671 -25.022 1.00 84.12 183 MET A C 1
ATOM 1355 O O . MET A 1 183 ? -10.511 -6.498 -24.998 1.00 84.12 183 MET A O 1
ATOM 1359 N N . LEU A 1 184 ? -8.877 -8.028 -24.738 1.00 85.69 184 LEU A N 1
ATOM 1360 C CA . LEU A 1 184 ? -7.822 -7.078 -24.387 1.00 85.69 184 LEU A CA 1
ATOM 1361 C C . LEU A 1 184 ? -7.560 -6.076 -25.518 1.00 85.69 184 LEU A C 1
ATOM 1363 O O . LEU A 1 184 ? -7.534 -4.873 -25.262 1.00 85.69 184 LEU A O 1
ATOM 1367 N N . ALA A 1 185 ? -7.447 -6.545 -26.763 1.00 82.06 185 ALA A N 1
ATOM 1368 C CA . ALA A 1 185 ? -7.256 -5.694 -27.935 1.00 82.06 185 ALA A CA 1
ATOM 1369 C C . ALA A 1 185 ? -8.401 -4.684 -28.093 1.00 82.06 185 ALA A C 1
ATOM 1371 O O . ALA A 1 185 ? -8.158 -3.488 -28.247 1.00 82.06 185 ALA A O 1
ATOM 1372 N N . ARG A 1 186 ? -9.658 -5.133 -27.982 1.00 82.25 186 ARG A N 1
ATOM 1373 C CA . ARG A 1 186 ? -10.836 -4.250 -28.054 1.00 82.25 186 ARG A CA 1
ATOM 1374 C C . ARG A 1 186 ? -10.831 -3.191 -26.952 1.00 82.25 186 ARG A C 1
ATOM 1376 O O . ARG A 1 186 ? -11.133 -2.031 -27.224 1.00 82.25 186 ARG A O 1
ATOM 1383 N N . ALA A 1 187 ? -10.474 -3.572 -25.726 1.00 82.00 187 ALA A N 1
ATOM 1384 C CA . ALA A 1 187 ? -10.363 -2.636 -24.612 1.00 82.00 187 ALA A CA 1
ATOM 1385 C C . ALA A 1 187 ? -9.222 -1.622 -24.823 1.00 82.00 187 ALA A C 1
ATOM 1387 O O . ALA A 1 187 ? -9.397 -0.438 -24.541 1.00 82.00 187 ALA A O 1
ATOM 1388 N N . ALA A 1 188 ? -8.084 -2.060 -25.368 1.00 81.88 188 ALA A N 1
ATOM 1389 C CA . ALA A 1 188 ? -6.935 -1.206 -25.654 1.00 81.88 188 ALA A CA 1
ATOM 1390 C C . ALA A 1 188 ? -7.215 -0.193 -26.776 1.00 81.88 188 ALA A C 1
ATOM 1392 O O . ALA A 1 188 ? -6.850 0.973 -26.645 1.00 81.88 188 ALA A O 1
ATOM 1393 N N . VAL A 1 189 ? -7.915 -0.596 -27.843 1.00 78.44 189 VAL A N 1
ATOM 1394 C CA . VAL A 1 189 ? -8.296 0.288 -28.965 1.00 78.44 189 VAL A CA 1
ATOM 1395 C C . VAL A 1 189 ? -9.181 1.454 -28.509 1.00 78.44 189 VAL A C 1
ATOM 1397 O O . VAL A 1 189 ? -9.141 2.528 -29.104 1.00 78.44 189 VAL A O 1
ATOM 1400 N N . ALA A 1 190 ? -9.941 1.288 -27.423 1.00 76.50 190 ALA A N 1
ATOM 1401 C CA . ALA A 1 190 ? -10.757 2.362 -26.859 1.00 76.50 190 ALA A CA 1
ATOM 1402 C C . ALA A 1 190 ? -9.936 3.485 -26.184 1.00 76.50 190 ALA A C 1
ATOM 1404 O O . ALA A 1 190 ? -10.512 4.511 -25.810 1.00 76.50 190 ALA A O 1
ATOM 1405 N N . LEU A 1 191 ? -8.618 3.318 -26.008 1.00 77.69 191 LEU A N 1
ATOM 1406 C CA . LEU A 1 191 ? -7.735 4.351 -25.471 1.00 77.69 191 LEU A CA 1
ATOM 1407 C C . LEU A 1 191 ? -7.187 5.245 -26.596 1.00 77.69 191 LEU A C 1
ATOM 1409 O O . LEU A 1 191 ? -6.660 4.737 -27.585 1.00 77.69 191 LEU A O 1
ATOM 1413 N N . PRO A 1 192 ? -7.228 6.581 -26.462 1.00 68.50 192 PRO A N 1
ATOM 1414 C CA . PRO A 1 192 ? -6.568 7.467 -27.409 1.00 68.50 192 PRO A CA 1
ATOM 1415 C C . PRO A 1 192 ? -5.050 7.281 -27.278 1.00 68.50 192 PRO A C 1
ATOM 1417 O O . PRO A 1 192 ? -4.471 7.605 -26.248 1.00 68.50 192 PRO A O 1
ATOM 1420 N N . LYS A 1 193 ? -4.413 6.760 -28.336 1.00 67.81 193 LYS A N 1
ATOM 1421 C CA . LYS A 1 193 ? -2.983 6.378 -28.421 1.00 67.81 193 LYS A CA 1
ATOM 1422 C C . LYS A 1 193 ? -2.634 5.054 -27.704 1.00 67.81 193 LYS A C 1
ATOM 1424 O O . LYS A 1 193 ? -1.839 5.050 -26.765 1.00 67.81 193 LYS A O 1
ATOM 1429 N N . PRO A 1 194 ? -3.131 3.902 -28.190 1.00 57.94 194 PRO A N 1
ATOM 1430 C CA . PRO A 1 194 ? -2.811 2.591 -27.610 1.00 57.94 194 PRO A CA 1
ATOM 1431 C C . PRO A 1 194 ? -1.323 2.203 -27.733 1.00 57.94 194 PRO A C 1
ATOM 1433 O O . PRO A 1 194 ? -0.846 1.382 -26.953 1.00 57.94 194 PRO A O 1
ATOM 1436 N N . LYS A 1 195 ? -0.582 2.847 -28.654 1.00 56.72 195 LYS A N 1
ATOM 1437 C CA . LYS A 1 195 ? 0.831 2.572 -28.991 1.00 56.72 195 LYS A CA 1
ATOM 1438 C C . LYS A 1 195 ? 1.799 2.611 -27.802 1.00 56.72 195 LYS A C 1
ATOM 1440 O O . LYS A 1 195 ? 2.878 2.046 -27.885 1.00 56.72 195 LYS A O 1
ATOM 1445 N N . MET A 1 196 ? 1.447 3.317 -26.726 1.00 55.72 196 MET A N 1
ATOM 1446 C CA . MET A 1 196 ? 2.317 3.441 -25.553 1.00 55.72 196 MET A CA 1
ATOM 1447 C C . MET A 1 196 ? 2.156 2.313 -24.532 1.00 55.72 196 MET A C 1
ATOM 1449 O O . MET A 1 196 ? 3.045 2.125 -23.708 1.00 55.72 196 MET A O 1
ATOM 1453 N N . ILE A 1 197 ? 1.042 1.574 -24.567 1.00 58.50 197 ILE A N 1
ATOM 1454 C CA . ILE A 1 197 ? 0.784 0.481 -23.616 1.00 58.50 197 ILE A CA 1
ATOM 1455 C C . ILE A 1 197 ? 1.168 -0.864 -24.228 1.00 58.50 197 ILE A C 1
ATOM 1457 O O . ILE A 1 197 ? 1.770 -1.691 -23.550 1.00 58.50 197 ILE A O 1
ATOM 1461 N N . PHE A 1 198 ? 0.843 -1.060 -25.508 1.00 64.44 198 PHE A N 1
ATOM 1462 C CA . PHE A 1 198 ? 1.164 -2.271 -26.253 1.00 64.44 198 PHE A CA 1
ATOM 1463 C C . PHE A 1 198 ? 2.009 -1.901 -27.472 1.00 64.44 198 PHE A C 1
ATOM 1465 O O . PHE A 1 198 ? 1.717 -0.919 -28.154 1.00 64.44 198 PHE A O 1
ATOM 1472 N N . THR A 1 199 ? 3.054 -2.680 -27.754 1.00 54.56 199 THR A N 1
ATOM 1473 C CA . THR A 1 199 ? 4.051 -2.380 -28.801 1.00 54.56 199 THR A CA 1
ATOM 1474 C C . THR A 1 199 ? 3.512 -2.480 -30.234 1.00 54.56 199 THR A C 1
ATOM 1476 O O . THR A 1 199 ? 4.218 -2.120 -31.173 1.00 54.56 199 THR A O 1
ATOM 1479 N N . GLN A 1 200 ? 2.259 -2.906 -30.440 1.00 49.41 200 GLN A N 1
ATOM 1480 C CA . GLN A 1 200 ? 1.645 -2.991 -31.768 1.00 49.41 200 GLN A CA 1
ATOM 1481 C C . GLN A 1 200 ? 0.638 -1.870 -32.062 1.00 49.41 200 GLN A C 1
ATOM 1483 O O . GLN A 1 200 ? -0.216 -1.505 -31.253 1.00 49.41 200 GLN A O 1
ATOM 1488 N N . HIS A 1 201 ? 0.719 -1.369 -33.295 1.00 36.81 201 HIS A N 1
ATOM 1489 C CA . HIS A 1 201 ? -0.289 -0.536 -33.936 1.00 36.81 201 HIS A CA 1
ATOM 1490 C C . HIS A 1 201 ? -1.511 -1.407 -34.282 1.00 36.81 201 HIS A C 1
ATOM 1492 O O . HIS A 1 201 ? -1.357 -2.355 -35.047 1.00 36.81 201 HIS A O 1
ATOM 1498 N N . PRO A 1 202 ? -2.734 -1.089 -33.826 1.00 42.62 202 PRO A N 1
ATOM 1499 C CA . PRO A 1 202 ? -3.939 -1.577 -34.477 1.00 42.62 202 PRO A CA 1
ATOM 1500 C C . PRO A 1 202 ? -4.168 -0.676 -35.694 1.00 42.62 202 PRO A C 1
ATOM 1502 O O . PRO A 1 202 ? -4.985 0.239 -35.651 1.00 42.62 202 PRO A O 1
ATOM 1505 N N . ASP A 1 203 ? -3.340 -0.803 -36.730 1.00 41.47 203 ASP A N 1
ATOM 1506 C CA . ASP A 1 203 ? -3.718 -0.257 -38.032 1.00 41.47 203 ASP A CA 1
ATOM 1507 C C . ASP A 1 203 ? -4.527 -1.350 -38.739 1.00 41.47 203 ASP A C 1
ATOM 1509 O O . ASP A 1 203 ? -3.946 -2.383 -39.079 1.00 41.47 203 ASP A O 1
ATOM 1513 N N . PRO A 1 204 ? -5.842 -1.180 -38.950 1.00 44.59 204 PRO A N 1
ATOM 1514 C CA . PRO A 1 204 ? -6.623 -2.147 -39.713 1.00 44.59 204 PRO A CA 1
ATOM 1515 C C . PRO A 1 204 ? -6.101 -2.321 -41.151 1.00 44.59 204 PRO A C 1
ATOM 1517 O O . PRO A 1 204 ? -6.429 -3.320 -41.790 1.00 44.59 204 PRO A O 1
ATOM 1520 N N . GLN A 1 205 ? -5.268 -1.399 -41.660 1.00 42.19 205 GLN A N 1
ATOM 1521 C CA . GLN A 1 205 ? -4.590 -1.554 -42.948 1.00 42.19 205 GLN A CA 1
ATOM 1522 C C . GLN A 1 205 ? -3.213 -2.233 -42.853 1.00 42.19 205 GLN A C 1
ATOM 1524 O O . GLN A 1 205 ? -2.839 -2.927 -43.797 1.00 42.19 205 GLN A O 1
ATOM 1529 N N . ALA A 1 206 ? -2.482 -2.146 -41.731 1.00 41.34 206 ALA A N 1
ATOM 1530 C CA . ALA A 1 206 ? -1.174 -2.813 -41.592 1.00 41.34 206 ALA A CA 1
ATOM 1531 C C . ALA A 1 206 ? -1.274 -4.330 -41.359 1.00 41.34 206 ALA A C 1
ATOM 1533 O O . ALA A 1 206 ? -0.278 -5.032 -41.504 1.00 41.34 206 ALA A O 1
ATOM 1534 N N . THR A 1 207 ? -2.468 -4.865 -41.093 1.00 43.97 207 THR A N 1
ATOM 1535 C CA . THR A 1 207 ? -2.740 -6.313 -41.141 1.00 43.97 207 THR A CA 1
ATOM 1536 C C . THR A 1 207 ? -2.429 -6.939 -42.509 1.00 43.97 207 THR A C 1
ATOM 1538 O O . THR A 1 207 ? -2.183 -8.136 -42.576 1.00 43.97 207 THR A O 1
ATOM 1541 N N . SER A 1 208 ? -2.361 -6.149 -43.588 1.00 40.38 208 SER A N 1
ATOM 1542 C CA . SER A 1 208 ? -2.054 -6.645 -44.940 1.00 40.38 208 SER A CA 1
ATOM 1543 C C . SER A 1 208 ? -0.575 -7.000 -45.187 1.00 40.38 208 SER A C 1
ATOM 1545 O O . SER A 1 208 ? -0.298 -7.745 -46.124 1.00 40.38 208 SER A O 1
ATOM 1547 N N . ILE A 1 209 ? 0.378 -6.539 -44.356 1.00 42.12 209 ILE A N 1
ATOM 1548 C CA . ILE A 1 209 ? 1.830 -6.625 -44.663 1.00 42.12 209 ILE A CA 1
ATOM 1549 C C . ILE A 1 209 ? 2.617 -7.555 -43.702 1.00 42.12 209 ILE A C 1
ATOM 1551 O O . ILE A 1 209 ? 3.787 -7.852 -43.931 1.00 42.12 209 ILE A O 1
ATOM 1555 N N . ILE A 1 210 ? 2.011 -8.088 -42.635 1.00 42.34 210 ILE A N 1
ATOM 1556 C CA . ILE A 1 210 ? 2.747 -8.768 -41.542 1.00 42.34 210 ILE A CA 1
ATOM 1557 C C . ILE A 1 210 ? 2.674 -10.303 -41.655 1.00 42.34 210 ILE A C 1
ATOM 1559 O O . ILE A 1 210 ? 2.218 -10.971 -40.733 1.00 42.34 210 ILE A O 1
ATOM 1563 N N . ILE A 1 211 ? 3.092 -10.891 -42.781 1.00 43.25 211 ILE A N 1
ATOM 1564 C CA . ILE A 1 211 ? 3.267 -12.361 -42.863 1.00 43.25 211 ILE A CA 1
ATOM 1565 C C . ILE A 1 211 ? 4.738 -12.785 -43.030 1.00 43.25 211 ILE A C 1
ATOM 1567 O O . ILE A 1 211 ? 5.066 -13.894 -42.629 1.00 43.25 211 ILE A O 1
ATOM 1571 N N . ASP A 1 212 ? 5.647 -11.889 -43.432 1.00 40.09 212 ASP A N 1
ATOM 1572 C CA . ASP A 1 212 ? 7.078 -12.225 -43.593 1.00 40.09 212 ASP A CA 1
ATOM 1573 C C . ASP A 1 212 ? 8.013 -11.527 -42.588 1.00 40.09 212 ASP A C 1
ATOM 1575 O O . ASP A 1 212 ? 9.221 -11.456 -42.808 1.00 40.09 212 ASP A O 1
ATOM 1579 N N . ARG A 1 213 ? 7.500 -10.999 -41.465 1.00 42.56 213 ARG A N 1
ATOM 1580 C CA . ARG A 1 213 ? 8.390 -10.520 -40.394 1.00 42.56 213 ARG A CA 1
ATOM 1581 C C . ARG A 1 213 ? 8.797 -11.704 -39.506 1.00 42.56 213 ARG A C 1
ATOM 1583 O O . ARG A 1 213 ? 7.925 -12.212 -38.801 1.00 42.56 213 ARG A O 1
ATOM 1590 N N . PRO A 1 214 ? 10.071 -12.149 -39.520 1.00 42.84 214 PRO A N 1
ATOM 1591 C CA . PRO A 1 214 ? 10.552 -13.143 -38.565 1.00 42.84 214 PRO A CA 1
ATOM 1592 C C . PRO A 1 214 ? 10.319 -12.642 -37.134 1.00 42.84 214 PRO A C 1
ATOM 1594 O O . PRO A 1 214 ? 10.317 -11.433 -36.895 1.00 42.84 214 PRO A O 1
ATOM 1597 N N . LEU A 1 215 ? 10.106 -13.571 -36.194 1.00 45.00 215 LEU A N 1
ATOM 1598 C CA . LEU A 1 215 ? 9.828 -13.293 -34.775 1.00 45.00 215 LEU A CA 1
ATOM 1599 C C . LEU A 1 215 ? 10.833 -12.319 -34.125 1.00 45.00 215 LEU A C 1
ATOM 1601 O O . LEU A 1 215 ? 10.473 -11.655 -33.161 1.00 45.00 215 LEU A O 1
ATOM 1605 N N . GLU A 1 216 ? 12.030 -12.174 -34.688 1.00 45.59 216 GLU A N 1
ATOM 1606 C CA . GLU A 1 216 ? 13.085 -11.244 -34.281 1.00 45.59 216 GLU A CA 1
ATOM 1607 C C . GLU A 1 216 ? 12.877 -9.846 -34.892 1.00 45.59 216 GLU A C 1
ATOM 1609 O O . GLU A 1 216 ? 13.572 -9.432 -35.822 1.00 45.59 216 GLU A O 1
ATOM 1614 N N . VAL A 1 217 ? 11.913 -9.079 -34.383 1.00 45.09 217 VAL A N 1
ATOM 1615 C CA . VAL A 1 217 ? 11.888 -7.633 -34.649 1.00 45.09 217 VAL A CA 1
ATOM 1616 C C . VAL A 1 217 ? 12.430 -6.929 -33.420 1.00 45.09 217 VAL A C 1
ATOM 1618 O O . VAL A 1 217 ? 11.731 -6.730 -32.423 1.00 45.09 217 VAL A O 1
ATOM 1621 N N . GLN A 1 218 ? 13.702 -6.555 -33.513 1.00 47.53 218 GLN A N 1
ATOM 1622 C CA . GLN A 1 218 ? 14.310 -5.604 -32.599 1.00 47.53 218 GLN A CA 1
ATOM 1623 C C . GLN A 1 218 ? 13.621 -4.240 -32.764 1.00 47.53 218 GLN A C 1
ATOM 1625 O O . G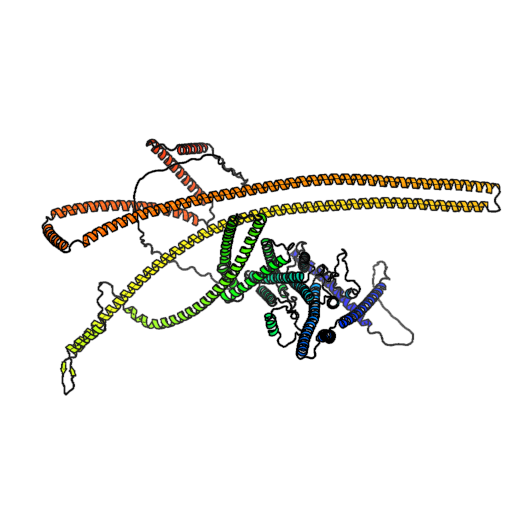LN A 1 218 ? 13.356 -3.802 -33.886 1.00 47.53 218 GLN A O 1
ATOM 1630 N N . ASP A 1 219 ? 13.292 -3.573 -31.657 1.00 53.59 219 ASP A N 1
ATOM 1631 C CA . ASP A 1 219 ? 12.872 -2.172 -31.697 1.00 53.59 219 ASP A CA 1
ATOM 1632 C C . ASP A 1 219 ? 14.008 -1.266 -32.220 1.00 53.59 219 ASP A C 1
ATOM 1634 O O . ASP A 1 219 ? 15.140 -1.708 -32.418 1.00 53.59 219 ASP A O 1
ATOM 1638 N N . GLU A 1 220 ? 13.739 0.029 -32.424 1.00 47.34 220 GLU A N 1
ATOM 1639 C CA . GLU A 1 220 ? 14.771 1.008 -32.825 1.00 47.34 220 GLU A CA 1
ATOM 1640 C C . GLU A 1 220 ? 15.959 1.081 -31.836 1.00 47.34 220 GLU A C 1
ATOM 1642 O O . GLU A 1 220 ? 16.993 1.663 -32.157 1.00 47.34 220 GLU A O 1
ATOM 1647 N N . SER A 1 221 ? 15.834 0.477 -30.644 1.00 51.06 221 SER A N 1
ATOM 1648 C CA . SER A 1 221 ? 16.890 0.348 -29.635 1.00 51.06 221 SER A CA 1
ATOM 1649 C C . SER A 1 221 ? 17.603 -1.014 -29.631 1.00 51.06 221 SER A C 1
ATOM 1651 O O . SER A 1 221 ? 18.425 -1.256 -28.747 1.00 51.06 221 SER A O 1
ATOM 1653 N N . GLY A 1 222 ? 17.323 -1.902 -30.591 1.00 52.50 222 GLY A N 1
ATOM 1654 C CA . GLY A 1 222 ? 17.944 -3.226 -30.682 1.00 52.50 222 GLY A CA 1
ATOM 1655 C C . GLY A 1 222 ? 17.348 -4.277 -29.734 1.00 52.50 222 GLY A C 1
ATOM 1656 O O . GLY A 1 222 ? 17.886 -5.379 -29.634 1.00 52.50 222 GLY A O 1
ATOM 1657 N N . ARG A 1 223 ? 16.266 -3.970 -29.003 1.00 51.72 223 ARG A N 1
ATOM 1658 C CA . ARG A 1 223 ? 15.643 -4.903 -28.050 1.00 51.72 223 ARG A CA 1
ATOM 1659 C C . ARG A 1 223 ? 14.591 -5.754 -28.736 1.00 51.72 223 ARG A C 1
ATOM 1661 O O . ARG A 1 223 ? 13.676 -5.223 -29.357 1.00 51.72 223 ARG A O 1
ATOM 1668 N N . ASP A 1 224 ? 14.718 -7.070 -28.595 1.00 45.12 224 ASP A N 1
ATOM 1669 C CA . ASP A 1 224 ? 13.760 -8.028 -29.138 1.00 45.12 224 ASP A CA 1
ATOM 1670 C C . ASP A 1 224 ? 12.361 -7.790 -28.539 1.00 45.12 224 ASP A C 1
ATOM 1672 O O . ASP A 1 224 ? 12.190 -7.741 -27.317 1.00 45.12 224 ASP A O 1
ATOM 1676 N N . THR A 1 225 ? 11.376 -7.562 -29.411 1.00 45.56 225 THR A N 1
ATOM 1677 C CA . THR A 1 225 ? 9.970 -7.311 -29.040 1.00 45.56 225 THR A CA 1
ATOM 1678 C C . THR A 1 225 ? 9.080 -8.541 -29.232 1.00 45.56 225 THR A C 1
ATOM 1680 O O . THR A 1 225 ? 7.847 -8.447 -29.136 1.00 45.56 225 THR A O 1
ATOM 1683 N N . SER A 1 226 ? 9.692 -9.693 -29.514 1.00 43.62 226 SER A N 1
ATOM 1684 C CA . SER A 1 226 ? 9.034 -10.992 -29.590 1.00 43.62 226 SER A CA 1
ATOM 1685 C C . SER A 1 226 ? 8.302 -11.335 -28.277 1.00 43.62 226 SER A C 1
ATOM 1687 O O . SER A 1 226 ? 8.682 -10.926 -27.183 1.00 43.62 226 SER A O 1
ATOM 1689 N N . ILE A 1 227 ? 7.170 -12.047 -28.380 1.00 42.66 227 ILE A N 1
ATOM 1690 C CA . ILE A 1 227 ? 6.378 -12.498 -27.209 1.00 42.66 227 ILE A CA 1
ATOM 1691 C C . ILE A 1 227 ? 7.124 -13.605 -26.451 1.00 42.66 227 ILE A C 1
ATOM 1693 O O . ILE A 1 227 ? 6.903 -13.826 -25.259 1.00 42.66 227 ILE A O 1
ATOM 1697 N N . LEU A 1 228 ? 7.970 -14.322 -27.182 1.00 43.34 228 LEU A N 1
ATOM 1698 C CA . LEU A 1 228 ? 8.608 -15.562 -26.811 1.00 43.34 228 LEU A CA 1
ATOM 1699 C C . LEU A 1 228 ? 10.063 -15.449 -27.250 1.00 43.34 228 LEU A C 1
ATOM 1701 O O . LEU A 1 228 ? 10.317 -15.175 -28.422 1.00 43.34 228 LEU A O 1
ATOM 1705 N N . GLY A 1 229 ? 10.992 -15.699 -26.330 1.00 49.59 229 GLY A N 1
ATOM 1706 C CA . GLY A 1 229 ? 12.363 -16.002 -26.714 1.00 49.59 229 GLY A CA 1
ATOM 1707 C C . GLY A 1 229 ? 12.405 -17.180 -27.685 1.00 49.59 229 GLY A C 1
ATOM 1708 O O . GLY A 1 229 ? 11.434 -17.930 -27.824 1.00 49.59 229 GLY A O 1
ATOM 1709 N N . SER A 1 230 ? 13.551 -17.397 -28.327 1.00 41.94 230 SER A N 1
ATOM 1710 C CA . SER A 1 230 ? 13.785 -18.564 -29.193 1.00 41.94 230 SER A CA 1
ATOM 1711 C C . SER A 1 230 ? 13.552 -19.919 -28.493 1.00 41.94 230 SER A C 1
ATOM 1713 O O . SER A 1 230 ? 13.448 -20.949 -29.154 1.00 41.94 230 SER A O 1
ATOM 1715 N N . ASP A 1 231 ? 13.410 -19.916 -27.167 1.00 40.38 231 ASP A N 1
ATOM 1716 C CA . ASP A 1 231 ? 13.117 -21.038 -26.276 1.00 40.38 231 ASP A CA 1
ATOM 1717 C C . ASP A 1 231 ? 11.660 -21.091 -25.753 1.00 40.38 231 ASP A C 1
ATOM 1719 O O . ASP A 1 231 ? 11.353 -21.913 -24.890 1.00 40.38 231 ASP A O 1
ATOM 1723 N N . LEU A 1 232 ? 10.748 -20.252 -26.267 1.00 45.66 232 LEU A N 1
ATOM 1724 C CA . LEU A 1 232 ? 9.358 -20.100 -25.798 1.00 45.66 232 LEU A CA 1
ATOM 1725 C C . LEU A 1 232 ? 9.216 -19.562 -24.358 1.00 45.66 232 LEU A C 1
ATOM 1727 O O . LEU A 1 232 ? 8.135 -19.658 -23.767 1.00 45.66 232 LEU A O 1
ATOM 1731 N N . THR A 1 233 ? 10.269 -18.976 -23.786 1.00 45.81 233 THR A N 1
ATOM 1732 C CA . THR A 1 233 ? 10.190 -18.283 -22.494 1.00 45.81 233 THR A CA 1
ATOM 1733 C C . THR A 1 233 ? 9.689 -16.844 -22.676 1.00 45.81 233 THR A C 1
ATOM 1735 O O . THR A 1 233 ? 9.882 -16.240 -23.732 1.00 45.81 233 THR A O 1
ATOM 1738 N N . LEU A 1 234 ? 8.985 -16.274 -21.686 1.00 49.66 234 LEU A N 1
ATOM 1739 C CA . LEU A 1 234 ? 8.464 -14.898 -21.764 1.00 49.66 234 LEU A CA 1
ATOM 1740 C C . LEU A 1 234 ? 9.613 -13.878 -21.670 1.00 49.66 234 LEU A C 1
ATOM 1742 O O . LEU A 1 234 ? 9.884 -13.317 -20.612 1.00 49.66 234 LEU A O 1
ATOM 1746 N N . ILE A 1 235 ? 10.308 -13.603 -22.768 1.00 42.97 235 ILE A N 1
ATOM 1747 C CA . ILE A 1 235 ? 11.342 -12.564 -22.795 1.00 42.97 235 ILE A CA 1
ATOM 1748 C C . ILE A 1 235 ? 10.659 -11.221 -23.078 1.00 42.97 235 ILE A C 1
ATOM 1750 O O . ILE A 1 235 ? 10.157 -11.010 -24.170 1.00 42.97 235 ILE A O 1
ATOM 1754 N N . ASN A 1 236 ? 10.592 -10.313 -22.092 1.00 50.91 236 ASN A N 1
ATOM 1755 C CA . ASN A 1 236 ? 10.161 -8.901 -22.222 1.00 50.91 236 ASN A CA 1
ATOM 1756 C C . ASN A 1 236 ? 8.783 -8.612 -22.898 1.00 50.91 236 ASN A C 1
ATOM 1758 O O . ASN A 1 236 ? 8.421 -7.446 -23.086 1.00 50.91 236 ASN A O 1
ATOM 1762 N N . GLY A 1 237 ? 7.980 -9.636 -23.219 1.00 52.97 237 GLY A N 1
ATOM 1763 C CA . GLY A 1 237 ? 6.904 -9.582 -24.222 1.00 52.97 237 GLY A CA 1
ATOM 1764 C C . GLY A 1 237 ? 5.454 -9.729 -23.732 1.00 52.97 237 GLY A C 1
ATOM 1765 O O . GLY A 1 237 ? 4.551 -9.872 -24.554 1.00 52.97 237 GLY A O 1
ATOM 1766 N N . CYS A 1 238 ? 5.165 -9.635 -22.425 1.00 55.47 238 CYS A N 1
ATOM 1767 C CA . CYS A 1 238 ? 3.775 -9.680 -21.907 1.00 55.47 238 CYS A CA 1
ATOM 1768 C C . CYS A 1 238 ? 2.885 -8.512 -22.388 1.00 55.47 238 CYS A C 1
ATOM 1770 O O . CYS A 1 238 ? 1.676 -8.494 -22.158 1.00 55.47 238 CYS A O 1
ATOM 1772 N N . TRP A 1 239 ? 3.495 -7.520 -23.037 1.00 68.31 239 TRP A N 1
ATOM 1773 C CA . TRP A 1 239 ? 2.883 -6.273 -23.492 1.00 68.31 239 TRP A CA 1
ATOM 1774 C C . TRP A 1 239 ? 2.544 -6.286 -24.986 1.00 68.31 239 TRP A C 1
ATOM 1776 O O . TRP A 1 239 ? 2.249 -5.240 -25.562 1.00 68.31 239 TRP A O 1
ATOM 1786 N N . ARG A 1 240 ? 2.562 -7.456 -25.630 1.00 76.12 240 ARG A N 1
ATOM 1787 C CA . ARG A 1 240 ? 2.018 -7.653 -26.974 1.00 76.12 240 ARG A CA 1
ATOM 1788 C C . ARG A 1 240 ? 0.812 -8.582 -26.890 1.00 76.12 240 ARG A C 1
ATOM 1790 O O . ARG A 1 240 ? 0.868 -9.648 -26.286 1.00 76.12 240 ARG A O 1
ATOM 1797 N N . VAL A 1 241 ? -0.293 -8.154 -27.493 1.00 79.25 241 VAL A N 1
ATOM 1798 C CA . VAL A 1 241 ? -1.504 -8.969 -27.597 1.00 79.25 241 VAL A CA 1
ATOM 1799 C C . VAL A 1 241 ? -1.325 -9.903 -28.796 1.00 79.25 241 VAL A C 1
ATOM 1801 O O . VAL A 1 241 ? -1.171 -9.392 -29.904 1.00 79.25 241 VAL A O 1
ATOM 1804 N N . PRO A 1 242 ? -1.301 -11.234 -28.611 1.00 80.06 242 PRO A N 1
ATOM 1805 C CA . PRO A 1 242 ? -1.041 -12.155 -29.712 1.00 80.06 242 PRO A CA 1
ATOM 1806 C C . PRO A 1 242 ? -2.225 -12.189 -30.680 1.00 80.06 242 PRO A C 1
ATOM 1808 O O . PRO A 1 242 ? -3.389 -12.119 -30.263 1.00 80.06 242 PRO A O 1
ATOM 1811 N N . HIS A 1 243 ? -1.939 -12.332 -31.973 1.00 79.75 243 HIS A N 1
ATOM 1812 C CA . HIS A 1 243 ? -2.996 -12.543 -32.959 1.00 79.75 243 HIS A CA 1
ATOM 1813 C C . HIS A 1 243 ? -3.583 -13.957 -32.795 1.00 79.75 243 HIS A C 1
ATOM 1815 O O . HIS A 1 243 ? -2.822 -14.895 -32.551 1.00 79.75 243 HIS A O 1
ATOM 1821 N N . PRO A 1 244 ? -4.901 -14.182 -32.973 1.00 77.25 244 PRO A N 1
ATOM 1822 C CA . PRO A 1 244 ? -5.486 -15.517 -32.838 1.00 77.25 244 PRO A CA 1
ATOM 1823 C C . PRO A 1 244 ? -4.786 -16.603 -33.669 1.00 77.25 244 PRO A C 1
ATOM 1825 O O . PRO A 1 244 ? -4.656 -17.734 -33.215 1.00 77.25 244 PRO A O 1
ATOM 1828 N N . LEU A 1 245 ? -4.284 -16.264 -34.860 1.00 76.06 245 LEU A N 1
ATOM 1829 C CA . LEU A 1 245 ? -3.519 -17.202 -35.693 1.00 76.06 245 LEU A CA 1
ATOM 1830 C C . LEU A 1 245 ? -2.170 -17.596 -35.070 1.00 76.06 245 LEU A C 1
ATOM 1832 O O . LEU A 1 245 ? -1.805 -18.766 -35.139 1.00 76.06 245 LEU A O 1
ATOM 1836 N N . GLU A 1 246 ? -1.464 -16.654 -34.437 1.00 80.31 246 GLU A N 1
ATOM 1837 C CA . GLU A 1 246 ? -0.195 -16.906 -33.730 1.00 80.31 246 GLU A CA 1
ATOM 1838 C C . GLU A 1 246 ? -0.434 -17.837 -32.536 1.00 80.31 246 GLU A C 1
ATOM 1840 O O . GLU A 1 246 ? 0.289 -18.809 -32.336 1.00 80.31 246 GLU A O 1
ATOM 1845 N N . VAL A 1 247 ? -1.520 -17.607 -31.787 1.00 81.56 247 VAL A N 1
ATOM 1846 C CA . VAL A 1 247 ? -1.925 -18.478 -30.670 1.00 81.56 247 VAL A CA 1
ATOM 1847 C C . VAL A 1 247 ? -2.165 -19.909 -31.138 1.00 81.56 247 VAL A C 1
ATOM 1849 O O . VAL A 1 247 ? -1.826 -20.870 -30.447 1.00 81.56 247 VAL A O 1
ATOM 1852 N N . VAL A 1 248 ? -2.763 -20.087 -32.312 1.00 79.56 248 VAL A N 1
ATOM 1853 C CA . VAL A 1 248 ? -3.047 -21.436 -32.792 1.00 79.56 248 VAL A CA 1
ATOM 1854 C C . VAL A 1 248 ? -1.789 -22.114 -33.342 1.00 79.56 248 VAL A C 1
ATOM 1856 O O . VAL A 1 248 ? -1.537 -23.266 -32.976 1.00 79.56 248 VAL A O 1
ATOM 1859 N N . ALA A 1 249 ? -0.976 -21.398 -34.122 1.00 77.88 249 ALA A N 1
ATOM 1860 C CA . ALA A 1 249 ? 0.191 -21.947 -34.812 1.00 77.88 249 ALA A CA 1
ATOM 1861 C C . ALA A 1 249 ? 1.444 -22.090 -33.927 1.00 77.88 249 ALA A C 1
ATOM 1863 O O . ALA A 1 249 ? 2.107 -23.123 -33.975 1.00 77.88 249 ALA A O 1
ATOM 1864 N N . GLU A 1 250 ? 1.761 -21.084 -33.111 1.00 79.31 250 GLU A N 1
ATOM 1865 C CA . GLU A 1 250 ? 3.088 -20.930 -32.491 1.00 79.31 250 GLU A CA 1
ATOM 1866 C C . GLU A 1 250 ? 3.093 -21.228 -30.991 1.00 79.31 250 GLU A C 1
ATOM 1868 O O . GLU A 1 250 ? 4.133 -21.558 -30.423 1.00 79.31 250 GLU A O 1
ATOM 1873 N N . PHE A 1 251 ? 1.940 -21.139 -30.321 1.00 77.06 251 PHE A N 1
ATOM 1874 C CA . PHE A 1 251 ? 1.928 -21.297 -28.870 1.00 77.06 251 PHE A CA 1
ATOM 1875 C C . PHE A 1 251 ? 2.200 -22.741 -28.439 1.00 77.06 251 PHE A C 1
ATOM 1877 O O . PHE A 1 251 ? 1.744 -23.688 -29.104 1.00 77.06 251 PHE A O 1
ATOM 1884 N N . PRO A 1 252 ? 2.856 -22.908 -27.271 1.00 78.69 252 PRO A N 1
ATOM 1885 C CA . PRO A 1 252 ? 3.228 -24.207 -26.739 1.00 78.69 252 PRO A CA 1
ATOM 1886 C C . PRO A 1 252 ? 2.031 -25.154 -26.642 1.00 78.69 252 PRO A C 1
ATOM 1888 O O . PRO A 1 252 ? 0.909 -24.763 -26.322 1.00 78.69 252 PRO A O 1
ATOM 1891 N N . GLN A 1 253 ? 2.299 -26.435 -26.887 1.00 79.94 253 GLN A N 1
ATOM 1892 C CA . GLN A 1 253 ? 1.315 -27.516 -26.776 1.00 79.94 253 GLN A CA 1
ATOM 1893 C C . GLN A 1 253 ? 1.080 -27.937 -25.315 1.00 79.94 253 GLN A C 1
ATOM 1895 O O . GLN A 1 253 ? 0.317 -28.859 -25.057 1.00 79.94 253 GLN A O 1
ATOM 1900 N N . GLU A 1 254 ? 1.742 -27.307 -24.341 1.00 83.94 254 GLU A N 1
ATOM 1901 C CA . GLU A 1 254 ? 1.542 -27.629 -22.932 1.00 83.94 254 GLU A CA 1
ATOM 1902 C C . GLU A 1 254 ? 0.339 -26.848 -22.361 1.00 83.94 254 GLU A C 1
ATOM 1904 O O . GLU A 1 254 ? 0.381 -25.615 -22.283 1.00 83.94 254 GLU A O 1
ATOM 1909 N N . PRO A 1 255 ? -0.729 -27.531 -21.901 1.00 79.81 255 PRO A N 1
ATOM 1910 C CA . PRO A 1 255 ? -1.964 -26.874 -21.469 1.00 79.81 255 PRO A CA 1
ATOM 1911 C C . PRO A 1 255 ? -1.762 -25.984 -20.237 1.00 79.81 255 PRO A C 1
ATOM 1913 O O . PRO A 1 255 ? -2.415 -24.951 -20.103 1.00 79.81 255 PRO A O 1
ATOM 1916 N N . ARG A 1 256 ? -0.815 -26.325 -19.353 1.00 80.25 256 ARG A N 1
ATOM 1917 C CA . ARG A 1 256 ? -0.503 -25.522 -18.158 1.00 80.25 256 ARG A CA 1
ATOM 1918 C C . ARG A 1 256 ? 0.067 -24.153 -18.520 1.00 80.25 256 ARG A C 1
ATOM 1920 O O . ARG A 1 256 ? -0.364 -23.148 -17.960 1.00 80.25 256 ARG A O 1
ATOM 1927 N N . THR A 1 257 ? 0.991 -24.121 -19.473 1.00 84.56 257 THR A N 1
ATOM 1928 C CA . THR A 1 257 ? 1.622 -22.895 -19.970 1.00 84.56 257 THR A CA 1
ATOM 1929 C C . THR A 1 257 ? 0.598 -22.014 -20.685 1.00 84.56 257 THR A C 1
ATOM 1931 O O . THR A 1 257 ? 0.521 -20.816 -20.418 1.00 84.56 257 THR A O 1
ATOM 1934 N N . LEU A 1 258 ? -0.278 -22.615 -21.500 1.00 85.19 258 LEU A N 1
ATOM 1935 C CA . LEU A 1 258 ? -1.405 -21.912 -22.126 1.00 85.19 258 LEU A CA 1
ATOM 1936 C C . LEU A 1 258 ? -2.391 -21.345 -21.098 1.00 85.19 258 LEU A C 1
ATOM 1938 O O . LEU A 1 258 ? -2.859 -20.217 -21.245 1.00 85.19 258 LEU A O 1
ATOM 1942 N N . ALA A 1 259 ? -2.700 -22.100 -20.043 1.00 85.06 259 ALA A N 1
ATOM 1943 C CA . ALA A 1 259 ? -3.577 -21.643 -18.972 1.00 85.06 259 ALA A CA 1
ATOM 1944 C C . ALA A 1 259 ? -2.970 -20.457 -18.204 1.00 85.06 259 ALA A C 1
ATOM 1946 O O . ALA A 1 259 ? -3.684 -19.496 -17.914 1.00 85.06 259 ALA A O 1
ATOM 1947 N N . ALA A 1 260 ? -1.665 -20.488 -17.915 1.00 85.56 260 ALA A N 1
ATOM 1948 C CA . ALA A 1 260 ? -0.953 -19.360 -17.316 1.00 85.56 260 ALA A CA 1
ATOM 1949 C C . ALA A 1 260 ? -0.979 -18.130 -18.236 1.00 85.56 260 ALA A C 1
ATOM 1951 O O . ALA A 1 260 ? -1.316 -17.033 -17.793 1.00 85.56 260 ALA A O 1
ATOM 1952 N N . TYR A 1 261 ? -0.742 -18.315 -19.535 1.00 87.25 261 TYR A N 1
ATOM 1953 C CA . TYR A 1 261 ? -0.820 -17.228 -20.510 1.00 87.25 261 TYR A CA 1
ATOM 1954 C C . TYR A 1 261 ? -2.231 -16.625 -20.606 1.00 87.25 261 TYR A C 1
ATOM 1956 O O . TYR A 1 261 ? -2.405 -15.406 -20.614 1.00 87.25 261 TYR A O 1
ATOM 1964 N N . ASN A 1 262 ? -3.272 -17.461 -20.600 1.00 88.12 262 ASN A N 1
ATOM 1965 C CA . ASN A 1 262 ? -4.650 -16.980 -20.544 1.00 88.12 262 ASN A CA 1
ATOM 1966 C C . ASN A 1 262 ? -4.897 -16.142 -19.277 1.00 88.12 262 ASN A C 1
ATOM 1968 O O . ASN A 1 262 ? -5.520 -15.085 -19.342 1.00 88.12 262 ASN A O 1
ATOM 1972 N N . GLN A 1 263 ? -4.370 -16.567 -18.124 1.00 88.38 263 GLN A N 1
ATOM 1973 C CA . GLN A 1 263 ? -4.467 -15.800 -16.878 1.00 88.38 263 GLN A CA 1
ATOM 1974 C C . GLN A 1 263 ? -3.736 -14.453 -16.953 1.00 88.38 263 GLN A C 1
ATOM 1976 O O . GLN A 1 263 ? -4.269 -13.468 -16.442 1.00 88.38 263 GLN A O 1
ATOM 1981 N N . VAL A 1 264 ? -2.577 -14.379 -17.620 1.00 89.31 264 VAL A N 1
ATOM 1982 C CA . VAL A 1 264 ? -1.879 -13.113 -17.915 1.00 89.31 264 VAL A CA 1
ATOM 1983 C C . VAL A 1 264 ? -2.799 -12.171 -18.697 1.00 89.31 264 VAL A C 1
ATOM 1985 O O . VAL A 1 264 ? -3.063 -11.056 -18.241 1.00 89.31 264 VAL A O 1
ATOM 1988 N N . LEU A 1 265 ? -3.363 -12.631 -19.820 1.00 88.25 265 LEU A N 1
ATOM 1989 C CA . LEU A 1 265 ? -4.248 -11.816 -20.663 1.00 88.25 265 LEU A CA 1
ATOM 1990 C C . LEU A 1 265 ? -5.514 -11.365 -19.924 1.00 88.25 265 LEU A C 1
ATOM 1992 O O . LEU A 1 265 ? -5.893 -10.195 -19.991 1.00 88.25 265 LEU A O 1
ATOM 1996 N N . VAL A 1 266 ? -6.159 -12.274 -19.189 1.00 87.94 266 VAL A N 1
ATOM 1997 C CA . VAL A 1 266 ? -7.354 -11.972 -18.386 1.00 87.94 266 VAL A CA 1
ATOM 1998 C C . VAL A 1 266 ? -7.021 -10.983 -17.265 1.00 87.94 266 VAL A C 1
ATOM 2000 O O . VAL A 1 266 ? -7.797 -10.059 -17.006 1.00 87.94 266 VAL A O 1
ATOM 2003 N N . GLY A 1 267 ? -5.873 -11.146 -16.604 1.00 90.31 267 GLY A N 1
ATOM 2004 C CA . GLY A 1 267 ? -5.372 -10.228 -15.583 1.00 90.31 267 GLY A CA 1
ATOM 2005 C C . GLY A 1 267 ? -5.169 -8.817 -16.135 1.00 90.31 267 GLY A C 1
ATOM 2006 O O . GLY A 1 267 ? -5.676 -7.854 -15.550 1.00 90.31 267 GLY A O 1
ATOM 2007 N N . LEU A 1 268 ? -4.513 -8.697 -17.295 1.00 90.94 268 LEU A N 1
ATOM 2008 C CA . LEU A 1 268 ? -4.296 -7.424 -17.991 1.00 90.94 268 LEU A CA 1
ATOM 2009 C C . LEU A 1 268 ? -5.607 -6.782 -18.438 1.00 90.94 268 LEU A C 1
ATOM 2011 O O . LEU A 1 268 ? -5.843 -5.620 -18.117 1.00 90.94 268 LEU A O 1
ATOM 2015 N N . HIS A 1 269 ? -6.482 -7.529 -19.117 1.00 90.38 269 HIS A N 1
ATOM 2016 C CA . HIS A 1 269 ? -7.778 -7.031 -19.588 1.00 90.38 269 HIS A CA 1
ATOM 2017 C C . HIS A 1 269 ? -8.613 -6.471 -18.439 1.00 90.38 269 HIS A C 1
ATOM 2019 O O . HIS A 1 269 ? -9.102 -5.345 -18.501 1.00 90.38 269 HIS A O 1
ATOM 2025 N N . ASN A 1 270 ? -8.740 -7.228 -17.352 1.00 89.88 270 ASN A N 1
ATOM 2026 C CA . ASN A 1 270 ? -9.575 -6.819 -16.230 1.00 89.88 270 ASN A CA 1
ATOM 2027 C C . ASN A 1 270 ? -8.986 -5.611 -15.496 1.00 89.88 270 ASN A C 1
ATOM 2029 O O . ASN A 1 270 ? -9.723 -4.696 -15.132 1.00 89.88 270 ASN A O 1
ATOM 2033 N N . THR A 1 271 ? -7.661 -5.570 -15.331 1.00 92.75 271 THR A N 1
ATOM 2034 C CA . THR A 1 271 ? -6.976 -4.394 -14.779 1.00 92.75 271 THR A CA 1
ATOM 2035 C C . THR A 1 271 ? -7.184 -3.178 -15.682 1.00 92.75 271 THR A C 1
ATOM 2037 O O . THR A 1 271 ? -7.514 -2.101 -15.191 1.00 92.75 271 THR A O 1
ATOM 2040 N N . LEU A 1 272 ? -7.091 -3.349 -17.005 1.00 91.81 272 LEU A N 1
ATOM 2041 C CA . LEU A 1 272 ? -7.303 -2.288 -17.988 1.00 91.81 272 LEU A CA 1
ATOM 2042 C C . LEU A 1 272 ? -8.716 -1.723 -17.896 1.00 91.81 272 LEU A C 1
ATOM 2044 O O . LEU A 1 272 ? -8.881 -0.506 -17.839 1.00 91.81 272 LEU A O 1
ATOM 2048 N N . CYS A 1 273 ? -9.732 -2.583 -17.832 1.00 90.69 273 CYS A N 1
ATOM 2049 C CA . CYS A 1 273 ? -11.115 -2.147 -17.701 1.00 90.69 273 CYS A CA 1
ATOM 2050 C C . CYS A 1 273 ? -11.364 -1.392 -16.392 1.00 90.69 273 CYS A C 1
ATOM 2052 O O . CYS A 1 273 ? -11.984 -0.331 -16.430 1.00 90.69 273 CYS A O 1
ATOM 2054 N N . VAL A 1 274 ? -10.865 -1.883 -15.252 1.00 92.75 274 VAL A N 1
ATOM 2055 C CA . VAL A 1 274 ? -11.039 -1.210 -13.953 1.00 92.75 274 VAL A CA 1
ATOM 2056 C C . VAL A 1 274 ? -10.349 0.156 -13.946 1.00 92.75 274 VAL A C 1
ATOM 2058 O O . VAL A 1 274 ? -10.975 1.158 -13.605 1.00 92.75 274 VAL A O 1
ATOM 2061 N N . ILE A 1 275 ? -9.091 0.226 -14.388 1.00 94.38 275 ILE A N 1
ATOM 2062 C CA . ILE A 1 275 ? -8.323 1.478 -14.410 1.00 94.38 275 ILE A CA 1
ATOM 2063 C C . ILE A 1 275 ? -8.898 2.469 -15.429 1.00 94.38 275 ILE A C 1
ATOM 2065 O O . ILE A 1 275 ? -8.986 3.657 -15.137 1.00 94.38 275 ILE A O 1
ATOM 2069 N N . THR A 1 276 ? -9.366 2.002 -16.590 1.00 91.19 276 THR A N 1
ATOM 2070 C CA . THR A 1 276 ? -10.055 2.853 -17.580 1.00 91.19 276 THR A CA 1
ATOM 2071 C C . THR A 1 276 ? -11.392 3.359 -17.050 1.00 91.19 276 THR A C 1
ATOM 2073 O O . THR A 1 276 ? -11.768 4.504 -17.287 1.00 91.19 276 THR A O 1
ATOM 2076 N N . THR A 1 277 ? -12.123 2.524 -16.314 1.00 90.75 277 THR A N 1
ATOM 2077 C CA . THR A 1 277 ? -13.371 2.933 -15.665 1.00 90.75 277 THR A CA 1
ATOM 2078 C C . THR A 1 277 ? -13.102 4.029 -14.645 1.00 90.75 277 THR A C 1
ATOM 2080 O O . THR A 1 277 ? -13.740 5.077 -14.687 1.00 90.75 277 THR A O 1
ATOM 2083 N N . PHE A 1 278 ? -12.116 3.827 -13.772 1.00 93.50 278 PHE A N 1
ATOM 2084 C CA . PHE A 1 278 ? -11.733 4.809 -12.767 1.00 93.50 278 PHE A CA 1
ATOM 2085 C C . PHE A 1 278 ? -11.196 6.109 -13.390 1.00 93.50 278 PHE A C 1
ATOM 2087 O O . PHE A 1 278 ? -11.595 7.198 -12.981 1.00 93.50 278 PHE A O 1
ATOM 2094 N N . SER A 1 279 ? -10.374 6.027 -14.440 1.00 92.00 279 SER A N 1
ATOM 2095 C CA . SER A 1 279 ? -9.820 7.213 -15.104 1.00 92.00 279 SER A CA 1
ATOM 2096 C C . SER A 1 279 ? -10.884 8.082 -15.777 1.00 92.00 279 SER A C 1
ATOM 2098 O O . SER A 1 279 ? -10.710 9.294 -15.877 1.00 92.00 279 SER A O 1
ATOM 2100 N N . ARG A 1 280 ? -12.012 7.491 -16.195 1.00 89.12 280 ARG A N 1
ATOM 2101 C CA . ARG A 1 280 ? -13.181 8.227 -16.700 1.00 89.12 280 ARG A CA 1
ATOM 2102 C C . ARG A 1 280 ? -13.950 8.958 -15.596 1.00 89.12 280 ARG A C 1
ATOM 2104 O O . ARG A 1 280 ? -14.599 9.956 -15.891 1.00 89.12 280 ARG A O 1
ATOM 2111 N N . VAL A 1 281 ? -13.887 8.474 -14.353 1.00 89.38 281 VAL A N 1
ATOM 2112 C CA . VAL A 1 281 ? -14.481 9.152 -13.188 1.00 89.38 281 VAL A CA 1
ATOM 2113 C C . VAL A 1 281 ? -13.653 10.375 -12.800 1.00 89.38 281 VAL A C 1
ATOM 2115 O O . VAL A 1 281 ? -14.214 11.347 -12.302 1.00 89.38 281 VAL A O 1
ATOM 2118 N N . MET A 1 282 ? -12.343 10.375 -13.066 1.00 89.56 282 MET A N 1
ATOM 2119 C CA . MET A 1 282 ? -11.485 11.497 -12.699 1.00 89.56 282 MET A CA 1
ATOM 2120 C C . MET A 1 282 ? -11.956 12.825 -13.318 1.00 89.56 282 MET A C 1
ATOM 2122 O O . MET A 1 282 ? -12.151 12.894 -14.537 1.00 89.56 282 MET A O 1
ATOM 2126 N N . PRO A 1 283 ? -12.123 13.890 -12.507 1.00 85.38 283 PRO A N 1
ATOM 2127 C CA . PRO A 1 283 ? -12.439 15.212 -13.028 1.00 85.38 283 PRO A CA 1
ATOM 2128 C C . PRO A 1 283 ? -11.317 15.662 -13.965 1.00 85.38 283 PRO A C 1
ATOM 2130 O O . PRO A 1 283 ? -10.134 15.526 -13.643 1.00 85.38 283 PRO A O 1
ATOM 2133 N N . LYS A 1 284 ? -11.682 16.165 -15.148 1.00 81.38 284 LYS A N 1
ATOM 2134 C CA . LYS A 1 284 ? -10.702 16.708 -16.091 1.00 81.38 284 LYS A CA 1
ATOM 2135 C C . LYS A 1 284 ? -10.263 18.067 -15.545 1.00 81.38 284 LYS A C 1
ATOM 2137 O O . LYS A 1 284 ? -11.100 18.963 -15.480 1.00 81.38 284 LYS A O 1
ATOM 2142 N N . PRO A 1 285 ? -8.994 18.253 -15.152 1.00 77.69 285 PRO A N 1
ATOM 2143 C CA . PRO A 1 285 ? -8.544 19.539 -14.659 1.00 77.69 285 PRO A CA 1
ATOM 2144 C C . PRO A 1 285 ? -8.705 20.580 -15.770 1.00 77.69 285 PRO A C 1
ATOM 2146 O O . PRO A 1 285 ? -8.399 20.313 -16.934 1.00 77.69 285 PRO A O 1
ATOM 2149 N N . LEU A 1 286 ? -9.174 21.772 -15.398 1.00 74.19 286 LEU A N 1
ATOM 2150 C CA . LEU A 1 286 ? -9.340 22.902 -16.321 1.00 74.19 286 LEU A CA 1
ATOM 2151 C C . LEU A 1 286 ? -8.011 23.312 -16.976 1.00 74.19 286 LEU A C 1
ATOM 2153 O O . LEU A 1 286 ? -8.003 23.832 -18.088 1.00 74.19 286 LEU A O 1
ATOM 2157 N N . VAL A 1 287 ? -6.891 23.047 -16.297 1.00 75.12 287 VAL A N 1
ATOM 2158 C CA . VAL A 1 287 ? -5.530 23.264 -16.789 1.00 75.12 287 VAL A CA 1
ATOM 2159 C C . VAL A 1 287 ? -4.775 21.942 -16.706 1.00 75.12 287 VAL A C 1
ATOM 2161 O O . VAL A 1 287 ? -4.626 21.380 -15.621 1.00 75.12 287 VAL A O 1
ATOM 2164 N N . GLN A 1 288 ? -4.290 21.439 -17.843 1.00 64.25 288 GLN A N 1
ATOM 2165 C CA . GLN A 1 288 ? -3.388 20.288 -17.864 1.00 64.25 288 GLN A CA 1
ATOM 2166 C C . GLN A 1 288 ? -2.053 20.690 -17.229 1.00 64.25 288 GLN A C 1
ATOM 2168 O O . GLN A 1 288 ? -1.217 21.332 -17.863 1.00 64.25 288 GLN A O 1
ATOM 2173 N N . THR A 1 289 ? -1.848 20.331 -15.964 1.00 68.44 289 THR A N 1
ATOM 2174 C CA . THR A 1 289 ? -0.529 20.404 -15.335 1.00 68.44 289 THR A CA 1
ATOM 2175 C C . THR A 1 289 ? 0.252 19.142 -15.695 1.00 68.44 289 THR A C 1
ATOM 2177 O O . THR A 1 289 ? -0.299 18.042 -15.704 1.00 68.44 289 THR A O 1
ATOM 2180 N N . LYS A 1 290 ? 1.554 19.276 -15.986 1.00 69.88 290 LYS A N 1
ATOM 2181 C CA . LYS A 1 290 ? 2.430 18.128 -16.307 1.00 69.88 290 LYS A CA 1
ATOM 2182 C C . LYS A 1 290 ? 2.489 17.076 -15.189 1.00 69.88 290 LYS A C 1
ATOM 2184 O O . LYS A 1 290 ? 2.902 15.952 -15.438 1.00 69.88 290 LYS A O 1
ATOM 2189 N N . GLU A 1 291 ? 2.098 17.443 -13.973 1.00 64.75 291 GLU A N 1
ATOM 2190 C CA . GLU A 1 291 ? 2.241 16.618 -12.773 1.00 64.75 291 GLU A CA 1
ATOM 2191 C C . GLU A 1 291 ? 1.067 15.660 -12.528 1.00 64.75 291 GLU A C 1
ATOM 2193 O O . GLU A 1 291 ? 1.219 14.710 -11.763 1.00 64.75 291 GLU A O 1
ATOM 2198 N N . ARG A 1 292 ? -0.097 15.862 -13.166 1.00 73.06 292 ARG A N 1
ATOM 2199 C CA . ARG A 1 292 ? -1.287 15.037 -12.910 1.00 73.06 292 ARG A CA 1
ATOM 2200 C C . ARG A 1 292 ? -1.807 14.414 -14.199 1.00 73.06 292 ARG A C 1
ATOM 2202 O O . ARG A 1 292 ? -2.514 15.056 -14.969 1.00 73.06 292 ARG A O 1
ATOM 2209 N N . ALA A 1 293 ? -1.471 13.144 -14.416 1.00 78.69 293 ALA A N 1
ATOM 2210 C CA . ALA A 1 293 ? -2.045 12.360 -15.502 1.00 78.69 293 ALA A CA 1
ATOM 2211 C C . ALA A 1 293 ? -3.531 12.092 -15.221 1.00 78.69 293 ALA A C 1
ATOM 2213 O O . ALA A 1 293 ? -3.915 11.773 -14.095 1.00 78.69 293 ALA A O 1
ATOM 2214 N N . VAL A 1 294 ? -4.379 12.232 -16.239 1.00 83.25 294 VAL A N 1
ATOM 2215 C CA . VAL A 1 294 ? -5.839 12.109 -16.106 1.00 83.25 294 VAL A CA 1
ATOM 2216 C C . VAL A 1 294 ? -6.402 11.402 -17.323 1.00 83.25 294 VAL A C 1
ATOM 2218 O O . VAL A 1 294 ? -5.873 11.528 -18.428 1.00 83.25 294 VAL A O 1
ATOM 2221 N N . GLY A 1 295 ? -7.489 10.655 -17.136 1.00 87.44 295 GLY A N 1
ATOM 2222 C CA . GLY A 1 295 ? -8.105 9.903 -18.222 1.00 87.44 295 GLY A CA 1
ATOM 2223 C C . GLY A 1 295 ? -7.112 8.911 -18.859 1.00 87.44 295 GLY A C 1
ATOM 2224 O O . GLY A 1 295 ? -6.509 8.119 -18.137 1.00 87.44 295 GLY A O 1
ATOM 2225 N N . PRO A 1 296 ? -6.929 8.918 -20.190 1.00 85.38 296 PRO A N 1
ATOM 2226 C CA . PRO A 1 296 ? -6.042 7.989 -20.898 1.00 85.38 296 PRO A CA 1
ATOM 2227 C C . PRO A 1 296 ? -4.588 7.994 -20.416 1.00 85.38 296 PRO A C 1
ATOM 2229 O O . PRO A 1 296 ? -3.993 6.926 -20.287 1.00 85.38 296 PRO A O 1
ATOM 2232 N N . ASP A 1 297 ? -4.038 9.168 -20.098 1.00 86.00 297 ASP A N 1
ATOM 2233 C CA . ASP A 1 297 ? -2.639 9.302 -19.679 1.00 86.00 297 ASP A CA 1
ATOM 2234 C C . ASP A 1 297 ? -2.409 8.636 -18.314 1.00 86.00 297 ASP A C 1
ATOM 2236 O O . ASP A 1 297 ? -1.371 8.018 -18.084 1.00 86.00 297 ASP A O 1
ATOM 2240 N N . TYR A 1 298 ? -3.411 8.676 -17.424 1.00 91.06 298 TYR A N 1
ATOM 2241 C CA . TYR A 1 298 ? -3.368 7.949 -16.151 1.00 91.06 298 TYR A CA 1
ATOM 2242 C C . TYR A 1 298 ? -3.354 6.433 -16.375 1.00 91.06 298 TYR A C 1
ATOM 2244 O O . TYR A 1 298 ? -2.582 5.718 -15.739 1.00 91.06 298 TYR A O 1
ATOM 2252 N N . VAL A 1 299 ? -4.164 5.932 -17.320 1.00 90.69 299 VAL A N 1
ATOM 2253 C CA . VAL A 1 299 ? -4.160 4.503 -17.680 1.00 90.69 299 VAL A CA 1
ATOM 2254 C C . VAL A 1 299 ? -2.774 4.090 -18.177 1.00 90.69 299 VAL A C 1
ATOM 2256 O O . VAL A 1 299 ? -2.244 3.076 -17.725 1.00 90.69 299 VAL A O 1
ATOM 2259 N N . GLN A 1 300 ? -2.157 4.896 -19.046 1.00 87.12 300 GLN A N 1
ATOM 2260 C CA . GLN A 1 300 ? -0.800 4.654 -19.539 1.00 87.12 300 GLN A CA 1
ATOM 2261 C C . GLN A 1 300 ? 0.234 4.664 -18.411 1.00 87.12 300 GLN A C 1
ATOM 2263 O O . GLN A 1 300 ? 1.060 3.757 -18.342 1.00 87.12 300 GLN A O 1
ATOM 2268 N N . GLN A 1 301 ? 0.167 5.636 -17.499 1.00 89.31 301 GLN A N 1
ATOM 2269 C CA . GLN A 1 301 ? 1.071 5.719 -16.353 1.00 89.31 301 GLN A CA 1
ATOM 2270 C C . GLN A 1 301 ? 0.970 4.474 -15.462 1.00 89.31 301 GLN A C 1
ATOM 2272 O O . GLN A 1 301 ? 1.993 3.884 -15.113 1.00 89.31 301 GLN A O 1
ATOM 2277 N N . VAL A 1 302 ? -0.248 4.041 -15.119 1.00 91.12 302 VAL A N 1
ATOM 2278 C CA . VAL A 1 302 ? -0.465 2.848 -14.285 1.00 91.12 302 VAL A CA 1
ATOM 2279 C C . VAL A 1 302 ? 0.041 1.590 -14.989 1.00 91.12 302 VAL A C 1
ATOM 2281 O O . VAL A 1 302 ? 0.686 0.760 -14.356 1.00 91.12 302 VAL A O 1
ATOM 2284 N N . PHE A 1 303 ? -0.199 1.440 -16.292 1.00 90.62 303 PHE A N 1
ATOM 2285 C CA . PHE A 1 303 ? 0.309 0.293 -17.047 1.00 90.62 303 PHE A CA 1
ATOM 2286 C C . PHE A 1 303 ? 1.834 0.320 -17.211 1.00 90.62 303 PHE A C 1
ATOM 2288 O O . PHE A 1 303 ? 2.460 -0.731 -17.109 1.00 90.62 303 PHE A O 1
ATOM 2295 N N . GLY A 1 304 ? 2.446 1.499 -17.346 1.00 86.75 304 GLY A N 1
ATOM 2296 C CA . GLY A 1 304 ? 3.901 1.660 -17.288 1.00 86.75 304 GLY A CA 1
ATOM 2297 C C . GLY A 1 304 ? 4.481 1.242 -15.933 1.00 86.75 304 GLY A C 1
ATOM 2298 O O . GLY A 1 304 ? 5.512 0.579 -15.878 1.00 86.75 304 GLY A O 1
ATOM 2299 N N . GLN A 1 305 ? 3.787 1.540 -14.830 1.00 90.75 305 GLN A N 1
ATOM 2300 C CA . GLN A 1 305 ? 4.176 1.048 -13.504 1.00 90.75 305 GLN A CA 1
ATOM 2301 C C . GLN A 1 305 ? 4.035 -0.471 -13.388 1.00 90.75 305 GLN A C 1
ATOM 2303 O O . GLN A 1 305 ? 4.936 -1.111 -12.858 1.00 90.75 305 GLN A O 1
ATOM 2308 N N . ILE A 1 306 ? 2.932 -1.057 -13.872 1.00 92.25 306 ILE A N 1
ATOM 2309 C CA . ILE A 1 306 ? 2.746 -2.518 -13.856 1.00 92.25 306 ILE A CA 1
ATOM 2310 C C . ILE A 1 306 ? 3.841 -3.189 -14.691 1.00 92.25 306 ILE A C 1
ATOM 2312 O O . ILE A 1 306 ? 4.392 -4.189 -14.247 1.00 92.25 306 ILE A O 1
ATOM 2316 N N . ARG A 1 307 ? 4.207 -2.613 -15.843 1.00 89.06 307 ARG A N 1
ATOM 2317 C CA . ARG A 1 307 ? 5.345 -3.055 -16.656 1.00 89.06 307 ARG A CA 1
ATOM 2318 C C . ARG A 1 307 ? 6.640 -3.080 -15.870 1.00 89.06 307 ARG A C 1
ATOM 2320 O O . ARG A 1 307 ? 7.191 -4.157 -15.688 1.00 89.06 307 ARG A O 1
ATOM 2327 N N . ASN A 1 308 ? 7.034 -1.951 -15.294 1.00 87.69 308 ASN A N 1
ATOM 2328 C CA . ASN A 1 308 ? 8.250 -1.885 -14.486 1.00 87.69 308 ASN A CA 1
ATOM 2329 C C . ASN A 1 308 ? 8.225 -2.882 -13.311 1.00 87.69 308 ASN A C 1
ATOM 2331 O O . ASN A 1 308 ? 9.256 -3.418 -12.935 1.00 87.69 308 ASN A O 1
ATOM 2335 N N . GLN A 1 309 ? 7.054 -3.150 -12.721 1.00 92.19 309 GLN A N 1
ATOM 2336 C CA . GLN A 1 309 ? 6.917 -4.121 -11.629 1.00 92.19 309 GLN A CA 1
ATOM 2337 C C . GLN A 1 309 ? 7.048 -5.574 -12.097 1.00 92.19 309 GLN A C 1
ATOM 2339 O O . GLN A 1 309 ? 7.585 -6.387 -11.351 1.00 92.19 309 GLN A O 1
ATOM 2344 N N . VAL A 1 310 ? 6.561 -5.902 -13.298 1.00 89.88 310 VAL A N 1
ATOM 2345 C CA . VAL A 1 310 ? 6.773 -7.218 -13.922 1.00 89.88 310 VAL A CA 1
ATOM 2346 C C . VAL A 1 310 ? 8.252 -7.404 -14.253 1.00 89.88 310 VAL A C 1
ATOM 2348 O O . VAL A 1 310 ? 8.797 -8.459 -13.945 1.00 89.88 310 VAL A O 1
ATOM 2351 N N . ASP A 1 311 ? 8.909 -6.363 -14.768 1.00 86.44 311 ASP A N 1
ATOM 2352 C CA . ASP A 1 311 ? 10.342 -6.375 -15.093 1.00 86.44 311 ASP A CA 1
ATOM 2353 C C . ASP A 1 311 ? 11.227 -6.533 -13.831 1.00 86.44 311 ASP A C 1
ATOM 2355 O O . ASP A 1 311 ? 12.373 -6.967 -13.907 1.00 86.44 311 ASP A O 1
ATOM 2359 N N . CYS A 1 312 ? 10.695 -6.212 -12.644 1.00 89.62 312 CYS A N 1
ATOM 2360 C CA . CYS A 1 312 ? 11.348 -6.436 -11.348 1.00 89.62 312 CYS A CA 1
ATOM 2361 C C . CYS A 1 312 ? 11.003 -7.793 -10.693 1.00 89.62 312 CYS A C 1
ATOM 2363 O O . CYS A 1 312 ? 11.387 -8.024 -9.542 1.00 89.62 312 CYS A O 1
ATOM 2365 N N . LEU A 1 313 ? 10.251 -8.685 -11.351 1.00 90.06 313 LEU A N 1
ATOM 2366 C CA . LEU A 1 313 ? 10.017 -10.040 -10.836 1.00 90.06 313 LEU A CA 1
ATOM 2367 C C . LEU A 1 313 ? 11.295 -10.883 -10.940 1.00 90.06 313 LEU A C 1
ATOM 2369 O O . LEU A 1 313 ? 12.051 -10.766 -11.898 1.00 90.06 313 LEU A O 1
ATOM 2373 N N . GLY A 1 314 ? 11.520 -11.770 -9.963 1.00 87.19 314 GLY A N 1
ATOM 2374 C CA . GLY A 1 314 ? 12.736 -12.596 -9.913 1.00 87.19 314 GLY A CA 1
ATOM 2375 C C . GLY A 1 314 ? 12.905 -13.540 -11.109 1.00 87.19 314 GLY A C 1
ATOM 2376 O O . GLY A 1 314 ? 14.031 -13.874 -11.460 1.00 87.19 314 GLY A O 1
ATOM 2377 N N . ASP A 1 315 ? 11.799 -13.936 -11.740 1.00 85.75 315 ASP A N 1
ATOM 2378 C CA . ASP A 1 315 ? 11.783 -14.703 -12.983 1.00 85.75 315 ASP A CA 1
ATOM 2379 C C . ASP A 1 315 ? 10.644 -14.202 -13.883 1.00 85.75 315 ASP A C 1
ATOM 2381 O O . ASP A 1 315 ? 9.518 -14.700 -13.850 1.00 85.75 315 ASP A O 1
ATOM 2385 N N . GLN A 1 316 ? 10.938 -13.165 -14.667 1.00 82.38 316 GLN A N 1
ATOM 2386 C CA . GLN A 1 316 ? 10.008 -12.601 -15.651 1.00 82.38 316 GLN A CA 1
ATOM 2387 C C . GLN A 1 316 ? 9.722 -13.548 -16.829 1.00 82.38 316 GLN A C 1
ATOM 2389 O O . GLN A 1 316 ? 8.730 -13.369 -17.535 1.00 82.38 316 GLN A O 1
ATOM 2394 N N . THR A 1 317 ? 10.574 -14.560 -17.027 1.00 81.88 317 THR A N 1
ATOM 2395 C CA . THR A 1 317 ? 10.461 -15.519 -18.131 1.00 81.88 317 THR A CA 1
ATOM 2396 C C . THR A 1 317 ? 9.433 -16.610 -17.855 1.00 81.88 317 THR A C 1
ATOM 2398 O O . THR A 1 317 ? 8.906 -17.235 -18.781 1.00 81.88 317 THR A O 1
ATOM 2401 N N . ASN A 1 318 ? 9.085 -16.787 -16.579 1.00 85.81 318 ASN A N 1
ATOM 2402 C CA . ASN A 1 318 ? 8.129 -17.770 -16.117 1.00 85.81 318 ASN A CA 1
ATOM 2403 C C . ASN A 1 318 ? 6.676 -17.242 -16.168 1.00 85.81 318 ASN A C 1
ATOM 2405 O O . ASN A 1 318 ? 6.277 -16.410 -15.342 1.00 85.81 318 ASN A O 1
ATOM 2409 N N . PRO A 1 319 ? 5.822 -17.780 -17.063 1.00 83.25 319 PRO A N 1
ATOM 2410 C CA . PRO A 1 319 ? 4.436 -17.333 -17.222 1.00 83.25 319 PRO A CA 1
ATOM 2411 C C . PRO A 1 319 ? 3.579 -17.529 -15.979 1.00 83.25 319 PRO A C 1
ATOM 2413 O O . PRO A 1 319 ? 2.604 -16.802 -15.801 1.00 83.25 319 PRO A O 1
ATOM 2416 N N . PHE A 1 320 ? 3.920 -18.472 -15.101 1.00 88.12 320 PHE A N 1
ATOM 2417 C CA . PHE A 1 320 ? 3.155 -18.726 -13.885 1.00 88.12 320 PHE A CA 1
ATOM 2418 C C . PHE A 1 320 ? 3.355 -17.622 -12.844 1.00 88.12 320 PHE A C 1
ATOM 2420 O O . PHE A 1 320 ? 2.380 -17.189 -12.225 1.00 88.12 320 PHE A O 1
ATOM 2427 N N . GLU A 1 321 ? 4.585 -17.129 -12.673 1.00 89.12 321 GLU A N 1
ATOM 2428 C CA . GLU A 1 321 ? 4.872 -16.029 -11.745 1.00 89.12 321 GLU A CA 1
ATOM 2429 C C . GLU A 1 321 ? 4.270 -14.713 -12.249 1.00 89.12 321 GLU A C 1
ATOM 2431 O O . GLU A 1 321 ? 3.611 -14.002 -11.484 1.00 89.12 321 GLU A O 1
ATOM 2436 N N . VAL A 1 322 ? 4.369 -14.436 -13.555 1.00 90.12 322 VAL A N 1
ATOM 2437 C CA . VAL A 1 322 ? 3.730 -13.259 -14.163 1.00 90.12 322 VAL A CA 1
ATOM 2438 C C . VAL A 1 322 ? 2.199 -13.347 -14.086 1.00 90.12 322 VAL A C 1
ATOM 2440 O O . VAL A 1 322 ? 1.544 -12.375 -13.698 1.00 90.12 322 VAL A O 1
ATOM 2443 N N . ALA A 1 323 ? 1.603 -14.513 -14.372 1.00 90.38 323 ALA A N 1
ATOM 2444 C CA . ALA A 1 323 ? 0.161 -14.739 -14.229 1.00 90.38 323 ALA A CA 1
ATOM 2445 C C . ALA A 1 323 ? -0.309 -14.493 -12.792 1.00 90.38 323 ALA A C 1
ATOM 2447 O O . ALA A 1 323 ? -1.277 -13.765 -12.560 1.00 90.38 323 ALA A O 1
ATOM 2448 N N . LYS A 1 324 ? 0.399 -15.063 -11.812 1.00 91.81 324 LYS A N 1
ATOM 2449 C CA . LYS A 1 324 ? 0.111 -14.896 -10.384 1.00 91.81 324 LYS A CA 1
ATOM 2450 C C . LYS A 1 324 ? 0.202 -13.430 -9.962 1.00 91.81 324 LYS A C 1
ATOM 2452 O O . LYS A 1 324 ? -0.703 -12.940 -9.281 1.00 91.81 324 LYS A O 1
ATOM 2457 N N . PHE A 1 325 ? 1.243 -12.721 -10.401 1.00 94.69 325 PHE A N 1
ATOM 2458 C CA . PHE A 1 325 ? 1.424 -11.292 -10.154 1.00 94.69 325 PHE A CA 1
ATOM 2459 C C . PHE A 1 325 ? 0.272 -10.459 -10.738 1.00 94.69 325 PHE A C 1
ATOM 2461 O O . PHE A 1 325 ? -0.366 -9.691 -10.016 1.00 94.69 325 PHE A O 1
ATOM 2468 N N . LEU A 1 326 ? -0.061 -10.643 -12.018 1.00 93.81 326 LEU A N 1
ATOM 2469 C CA . LEU A 1 326 ? -1.108 -9.870 -12.694 1.00 93.81 326 LEU A CA 1
ATOM 2470 C C . LEU A 1 326 ? -2.509 -10.180 -12.164 1.00 93.81 326 LEU A C 1
ATOM 2472 O O . LEU A 1 326 ? -3.348 -9.284 -12.070 1.00 93.81 326 LEU A O 1
ATOM 2476 N N . MET A 1 327 ? -2.768 -11.421 -11.753 1.00 92.81 327 MET A N 1
ATOM 2477 C CA . MET A 1 327 ? -4.020 -11.782 -11.090 1.00 92.81 327 MET A CA 1
ATOM 2478 C C . MET A 1 327 ? -4.133 -11.140 -9.703 1.00 92.81 327 MET A C 1
ATOM 2480 O O . MET A 1 327 ? -5.210 -10.656 -9.346 1.00 92.81 327 MET A O 1
ATOM 2484 N N . ALA A 1 328 ? -3.034 -11.053 -8.945 1.00 93.19 328 ALA A N 1
ATOM 2485 C CA . ALA A 1 328 ? -3.004 -10.286 -7.701 1.00 93.19 328 ALA A CA 1
ATOM 2486 C C . ALA A 1 328 ? -3.212 -8.785 -7.962 1.00 93.19 328 ALA A C 1
ATOM 2488 O O . ALA A 1 328 ? -4.017 -8.155 -7.272 1.00 93.19 328 ALA A O 1
ATOM 2489 N N . ARG A 1 329 ? -2.573 -8.224 -9.001 1.00 95.12 329 ARG A N 1
ATOM 2490 C CA . ARG A 1 329 ? -2.735 -6.817 -9.398 1.00 95.12 329 ARG A CA 1
ATOM 2491 C C . ARG A 1 329 ? -4.181 -6.505 -9.761 1.00 95.12 329 ARG A C 1
ATOM 2493 O O . ARG A 1 329 ? -4.728 -5.533 -9.248 1.00 95.12 329 ARG A O 1
ATOM 2500 N N . ARG A 1 330 ? -4.816 -7.367 -10.562 1.00 93.44 330 ARG A N 1
ATOM 2501 C CA . ARG A 1 330 ? -6.245 -7.298 -10.888 1.00 93.44 330 ARG A CA 1
ATOM 2502 C C . ARG A 1 330 ? -7.091 -7.221 -9.619 1.00 93.44 330 ARG A C 1
ATOM 2504 O O . ARG A 1 330 ? -7.953 -6.351 -9.527 1.00 93.44 330 ARG A O 1
ATOM 2511 N N . SER A 1 331 ? -6.883 -8.136 -8.666 1.00 92.06 331 SER A N 1
ATOM 2512 C CA . SER A 1 331 ? -7.647 -8.148 -7.412 1.00 92.06 331 SER A CA 1
ATOM 2513 C C . SER A 1 331 ? -7.479 -6.844 -6.637 1.00 92.06 331 SER A C 1
ATOM 2515 O O . SER A 1 331 ? -8.477 -6.267 -6.219 1.00 92.06 331 SER A O 1
ATOM 2517 N N . VAL A 1 332 ? -6.246 -6.352 -6.495 1.00 95.06 332 VAL A N 1
ATOM 2518 C CA . VAL A 1 332 ? -5.958 -5.088 -5.802 1.00 95.06 332 VAL A CA 1
ATOM 2519 C C . VAL A 1 332 ? -6.651 -3.911 -6.486 1.00 95.06 332 VAL A C 1
ATOM 2521 O O . VAL A 1 332 ? -7.389 -3.183 -5.829 1.00 95.06 332 VAL A O 1
ATOM 2524 N N . SER A 1 333 ? -6.477 -3.744 -7.801 1.00 94.75 333 SER A N 1
ATOM 2525 C CA . SER A 1 333 ? -7.101 -2.648 -8.554 1.00 94.75 333 SER A CA 1
ATOM 2526 C C . SER A 1 333 ? -8.620 -2.677 -8.453 1.00 94.75 333 SER A C 1
ATOM 2528 O O . SER A 1 333 ? -9.248 -1.631 -8.305 1.00 94.75 333 SER A O 1
ATOM 2530 N N . PHE A 1 334 ? -9.225 -3.862 -8.494 1.00 93.94 334 PHE A N 1
ATOM 2531 C CA . PHE A 1 334 ? -10.660 -3.956 -8.304 1.00 93.94 334 PHE A CA 1
ATOM 2532 C C . PHE A 1 334 ? -11.105 -3.620 -6.881 1.00 93.94 334 PHE A C 1
ATOM 2534 O O . PHE A 1 334 ? -12.070 -2.883 -6.714 1.00 93.94 334 PHE A O 1
ATOM 2541 N N . TYR A 1 335 ? -10.466 -4.174 -5.850 1.00 93.94 335 TYR A N 1
ATOM 2542 C CA . TYR A 1 335 ? -10.904 -3.894 -4.487 1.00 93.94 335 TYR A CA 1
ATOM 2543 C C . TYR A 1 335 ? -10.702 -2.427 -4.129 1.00 93.94 335 TYR A C 1
ATOM 2545 O O . TYR A 1 335 ? -11.555 -1.864 -3.454 1.00 93.94 335 TYR A O 1
ATOM 2553 N N . LEU A 1 336 ? -9.641 -1.791 -4.634 1.00 94.94 336 LEU A N 1
ATOM 2554 C CA . LEU A 1 336 ? -9.471 -0.341 -4.565 1.00 94.94 336 LEU A CA 1
ATOM 2555 C C . LEU A 1 336 ? -10.671 0.398 -5.168 1.00 94.94 336 LEU A C 1
ATOM 2557 O O . LEU A 1 336 ? -11.226 1.280 -4.518 1.00 94.94 336 LEU A O 1
ATOM 2561 N N . TYR A 1 337 ? -11.118 -0.012 -6.360 1.00 95.38 337 TYR A N 1
ATOM 2562 C CA . TYR A 1 337 ? -12.310 0.543 -7.005 1.00 95.38 337 TYR A CA 1
ATOM 2563 C C . TYR A 1 337 ? -13.573 0.351 -6.167 1.00 95.38 337 TYR A C 1
ATOM 2565 O O . TYR A 1 337 ? -14.314 1.292 -5.903 1.00 95.38 337 TYR A O 1
ATOM 2573 N N . TYR A 1 338 ? -13.821 -0.878 -5.730 1.00 94.44 338 TYR A N 1
ATOM 2574 C CA . TYR A 1 338 ? -15.005 -1.224 -4.958 1.00 94.44 338 TYR A CA 1
ATOM 2575 C C . TYR A 1 338 ? -15.059 -0.473 -3.620 1.00 94.44 338 TYR A C 1
ATOM 2577 O O . TYR A 1 338 ? -16.085 0.110 -3.265 1.00 94.44 338 TYR A O 1
ATOM 2585 N N . LEU A 1 339 ? -13.942 -0.447 -2.889 1.00 93.19 339 LEU A N 1
ATOM 2586 C CA . LEU A 1 339 ? -13.827 0.238 -1.606 1.00 93.19 339 LEU A CA 1
ATOM 2587 C C . LEU A 1 339 ? -13.935 1.755 -1.760 1.00 93.19 339 LEU A C 1
ATOM 2589 O O . LEU A 1 339 ? -14.576 2.387 -0.921 1.00 93.19 339 LEU A O 1
ATOM 2593 N N . SER A 1 340 ? -13.376 2.347 -2.823 1.00 96.06 340 SER A N 1
ATOM 2594 C CA . SER A 1 340 ? -13.501 3.790 -3.054 1.00 96.06 340 SER A CA 1
ATOM 2595 C C . SER A 1 340 ? -14.952 4.197 -3.311 1.00 96.06 340 SER A C 1
ATOM 2597 O O . SER A 1 340 ? -15.415 5.176 -2.727 1.00 96.06 340 SER A O 1
ATOM 2599 N N . LEU A 1 341 ? -15.710 3.405 -4.081 1.00 95.31 341 LEU A N 1
ATOM 2600 C CA . LEU A 1 341 ? -17.151 3.608 -4.263 1.00 95.31 341 LEU A CA 1
ATOM 2601 C C . LEU A 1 341 ? -17.913 3.488 -2.943 1.00 95.31 341 LEU A C 1
ATOM 2603 O O . LEU A 1 341 ? -18.727 4.353 -2.616 1.00 95.31 341 LEU A O 1
ATOM 2607 N N . CYS A 1 342 ? -17.625 2.444 -2.164 1.00 93.00 342 CYS A N 1
ATOM 2608 C CA . CYS A 1 342 ? -18.259 2.218 -0.870 1.00 93.00 342 CYS A CA 1
ATOM 2609 C C . CYS A 1 342 ? -18.004 3.372 0.108 1.00 93.00 342 CYS A C 1
ATOM 2611 O O . CYS A 1 342 ? -18.926 3.798 0.808 1.00 93.00 342 CYS A O 1
ATOM 2613 N N . ASN A 1 343 ? -16.769 3.869 0.172 1.00 91.38 343 ASN A N 1
ATOM 2614 C CA . ASN A 1 343 ? -16.383 4.960 1.063 1.00 91.38 343 ASN A CA 1
ATOM 2615 C C . ASN A 1 343 ? -16.982 6.294 0.607 1.00 91.38 343 ASN A C 1
ATOM 2617 O O . ASN A 1 343 ? -17.492 7.044 1.439 1.00 91.38 343 ASN A O 1
ATOM 2621 N N . ALA A 1 344 ? -16.988 6.565 -0.702 1.00 93.69 344 ALA A N 1
ATOM 2622 C CA . ALA A 1 344 ? -17.602 7.765 -1.260 1.00 93.69 344 ALA A CA 1
ATOM 2623 C C . ALA A 1 344 ? -19.116 7.791 -1.014 1.00 93.69 344 ALA A C 1
ATOM 2625 O O . ALA A 1 344 ? -19.637 8.817 -0.586 1.00 93.69 344 ALA A O 1
ATOM 2626 N N . HIS A 1 345 ? -19.803 6.655 -1.188 1.00 93.06 345 HIS A N 1
ATOM 2627 C CA . HIS A 1 345 ? -21.225 6.525 -0.863 1.00 93.06 345 HIS A CA 1
ATOM 2628 C C . HIS A 1 345 ? -21.501 6.853 0.609 1.00 93.06 345 HIS A C 1
ATOM 2630 O O . HIS A 1 345 ? -22.374 7.663 0.895 1.00 93.06 345 HIS A O 1
ATOM 2636 N N . SER A 1 346 ? -20.736 6.287 1.552 1.00 86.88 346 SER A N 1
ATOM 2637 C CA . SER A 1 346 ? -20.919 6.614 2.975 1.00 86.88 346 SER A CA 1
ATOM 2638 C C . SER A 1 346 ? -20.623 8.068 3.308 1.00 86.88 346 SER A C 1
ATOM 2640 O O . SER A 1 346 ? -21.328 8.643 4.127 1.00 86.88 346 SER A O 1
ATOM 2642 N N . LYS A 1 347 ? -19.598 8.675 2.704 1.00 86.44 347 LYS A N 1
ATOM 2643 C CA . LYS A 1 347 ? -19.289 10.085 2.961 1.00 86.44 347 LYS A CA 1
ATOM 2644 C C . LYS A 1 347 ? -20.366 11.019 2.430 1.00 86.44 347 LYS A C 1
ATOM 2646 O O . LYS A 1 347 ? -20.750 11.933 3.147 1.00 86.44 347 LYS A O 1
ATOM 2651 N N . LEU A 1 348 ? -20.876 10.761 1.227 1.00 87.62 348 LEU A N 1
ATOM 2652 C CA . LEU A 1 348 ? -21.995 11.525 0.675 1.00 87.62 348 LEU A CA 1
ATOM 2653 C C . LEU A 1 348 ? -23.260 11.335 1.509 1.00 87.62 348 LEU A C 1
ATOM 2655 O O . LEU A 1 348 ? -23.976 12.292 1.764 1.00 87.62 348 LEU A O 1
ATOM 2659 N N . LEU A 1 349 ? -23.505 10.124 2.008 1.00 82.25 349 LEU A N 1
ATOM 2660 C CA . LEU A 1 349 ? -24.633 9.878 2.899 1.00 82.25 349 LEU A CA 1
ATOM 2661 C C . LEU A 1 349 ? -24.520 10.657 4.220 1.00 82.25 349 LEU A C 1
ATOM 2663 O O . LEU A 1 349 ? -25.539 10.990 4.807 1.00 82.25 349 LEU A O 1
ATOM 2667 N N . LEU A 1 350 ? -23.304 10.947 4.694 1.00 76.56 350 LEU A N 1
ATOM 2668 C CA . LEU A 1 350 ? -23.058 11.713 5.921 1.00 76.56 350 LEU A CA 1
ATOM 2669 C C . LEU A 1 350 ? -23.018 13.233 5.703 1.00 76.56 350 LEU A C 1
ATOM 2671 O O . LEU A 1 350 ? -23.211 13.977 6.664 1.00 76.56 350 LEU A O 1
ATOM 2675 N N . SER A 1 351 ? -22.756 13.702 4.481 1.00 83.38 351 SER A N 1
ATOM 2676 C CA . SER A 1 351 ? -22.797 15.129 4.160 1.00 83.38 351 SER A CA 1
ATOM 2677 C C . SER A 1 351 ? -24.243 15.613 4.058 1.00 83.38 351 SER A C 1
ATOM 2679 O O . SER A 1 351 ? -25.010 15.096 3.243 1.00 83.38 351 SER A O 1
ATOM 2681 N N . ASP A 1 352 ? -24.607 16.621 4.854 1.00 72.69 352 ASP A N 1
ATOM 2682 C CA . ASP A 1 352 ? -25.921 17.262 4.751 1.00 72.69 352 ASP A CA 1
ATOM 2683 C C . ASP A 1 352 ? -26.105 17.855 3.345 1.00 72.69 352 ASP A C 1
ATOM 2685 O O . ASP A 1 352 ? -25.305 18.671 2.888 1.00 72.69 352 ASP A O 1
ATOM 2689 N N . GLY A 1 353 ? -27.159 17.418 2.646 1.00 78.75 353 GLY A N 1
ATOM 2690 C CA . GLY A 1 353 ? -27.524 17.924 1.318 1.00 78.75 353 GLY A CA 1
ATOM 2691 C C . GLY A 1 353 ? -27.016 17.121 0.114 1.00 78.75 353 GLY A C 1
ATOM 2692 O O . GLY A 1 353 ? -27.133 17.608 -1.012 1.00 78.75 353 GLY A O 1
ATOM 2693 N N . ALA A 1 354 ? -26.482 15.905 0.290 1.00 83.94 354 ALA A N 1
ATOM 2694 C CA . ALA A 1 354 ? -26.109 15.078 -0.861 1.00 83.94 354 ALA A CA 1
ATOM 2695 C C . ALA A 1 354 ? -27.326 14.761 -1.761 1.00 83.94 354 ALA A C 1
ATOM 2697 O O . ALA A 1 354 ? -28.372 14.337 -1.259 1.00 83.94 354 ALA A O 1
ATOM 2698 N N . PRO A 1 355 ? -27.217 14.909 -3.098 1.00 89.12 355 PRO A N 1
ATOM 2699 C CA . PRO A 1 355 ? -28.332 14.639 -3.996 1.00 89.12 355 PRO A CA 1
ATOM 2700 C C . PRO A 1 355 ? -28.744 13.155 -3.921 1.00 89.12 355 PRO A C 1
ATOM 2702 O O . PRO A 1 355 ? -27.896 12.286 -4.152 1.00 89.12 355 PRO A O 1
ATOM 2705 N N . PRO A 1 356 ? -30.037 12.819 -3.724 1.00 89.75 356 PRO A N 1
ATOM 2706 C CA . PRO A 1 356 ? -30.511 11.427 -3.704 1.00 89.75 356 PRO A CA 1
ATOM 2707 C C . PRO A 1 356 ? -30.131 10.650 -4.972 1.00 89.75 356 PRO A C 1
ATOM 2709 O O . PRO A 1 356 ? -29.827 9.456 -4.937 1.00 89.75 356 PRO A O 1
ATOM 2712 N N . ARG A 1 357 ? -30.080 11.356 -6.109 1.00 93.44 357 ARG A N 1
ATOM 2713 C CA . ARG A 1 357 ? -29.641 10.806 -7.394 1.00 93.44 357 ARG A CA 1
ATOM 2714 C C . ARG A 1 357 ? -28.191 10.313 -7.351 1.00 93.44 357 ARG A C 1
ATOM 2716 O O . ARG A 1 357 ? -27.913 9.244 -7.888 1.00 93.44 357 ARG A O 1
ATOM 2723 N N . SER A 1 358 ? -27.283 11.049 -6.711 1.00 93.81 358 SER A N 1
ATOM 2724 C CA . SER A 1 358 ? -25.870 10.667 -6.597 1.00 93.81 358 SER A CA 1
ATOM 2725 C C . SER A 1 358 ? -25.691 9.409 -5.750 1.00 93.81 358 SER A C 1
ATOM 2727 O O . SER A 1 358 ? -24.961 8.497 -6.142 1.00 93.81 358 SER A O 1
ATOM 2729 N N . LEU A 1 359 ? -26.428 9.314 -4.638 1.00 91.38 359 LEU A N 1
ATOM 2730 C CA . LEU A 1 359 ? -26.459 8.120 -3.791 1.00 91.38 359 LEU A CA 1
ATOM 2731 C C . LEU A 1 359 ? -26.996 6.904 -4.555 1.00 91.38 359 LEU A C 1
ATOM 2733 O O . LEU A 1 359 ? -26.370 5.847 -4.536 1.00 91.38 359 LEU A O 1
ATOM 2737 N N . SER A 1 360 ? -28.089 7.062 -5.312 1.00 92.31 360 SER A N 1
ATOM 2738 C CA . SER A 1 360 ? -28.636 5.988 -6.152 1.00 92.31 360 SER A CA 1
ATOM 2739 C C . SER A 1 360 ? -27.642 5.517 -7.217 1.00 92.31 360 SER A C 1
ATOM 2741 O O . SER A 1 360 ? -27.497 4.312 -7.418 1.00 92.31 360 SER A O 1
ATOM 2743 N N . ILE A 1 361 ? -26.945 6.438 -7.891 1.00 93.94 361 ILE A N 1
ATOM 2744 C CA . ILE A 1 361 ? -25.938 6.095 -8.906 1.00 93.94 361 ILE A CA 1
ATOM 2745 C C . ILE A 1 361 ? -24.781 5.308 -8.276 1.00 93.94 361 ILE A C 1
ATOM 2747 O O . ILE A 1 361 ? -24.368 4.284 -8.825 1.00 93.94 361 ILE A O 1
ATOM 2751 N N . LEU A 1 362 ? -24.277 5.751 -7.119 1.00 93.25 362 LEU A N 1
ATOM 2752 C CA . LEU A 1 362 ? -23.212 5.053 -6.396 1.00 93.25 362 LEU A CA 1
ATOM 2753 C C . LEU A 1 362 ? -23.668 3.685 -5.881 1.00 93.25 362 LEU A C 1
ATOM 2755 O O . LEU A 1 362 ? -22.926 2.720 -6.031 1.00 93.25 362 LEU A O 1
ATOM 2759 N N . LYS A 1 363 ? -24.892 3.563 -5.355 1.00 91.25 363 LYS A N 1
ATOM 2760 C CA . LYS A 1 363 ? -25.479 2.282 -4.924 1.00 91.25 363 LYS A CA 1
ATOM 2761 C C . LYS A 1 363 ? -25.571 1.297 -6.092 1.00 91.25 363 LYS A C 1
ATOM 2763 O O . LYS A 1 363 ? -25.158 0.149 -5.951 1.00 91.25 363 LYS A O 1
ATOM 2768 N N . CYS A 1 364 ? -26.018 1.752 -7.266 1.00 91.25 364 CYS A N 1
ATOM 2769 C CA . CYS A 1 364 ? -26.016 0.940 -8.485 1.00 91.25 364 CYS A CA 1
ATOM 2770 C C . CYS A 1 364 ? -24.598 0.524 -8.906 1.00 91.25 364 CYS A C 1
ATOM 2772 O O . CYS A 1 364 ? -24.399 -0.633 -9.260 1.00 91.25 364 CYS A O 1
ATOM 2774 N N . ALA A 1 365 ? -23.612 1.424 -8.838 1.00 91.56 365 ALA A N 1
ATOM 2775 C CA . ALA A 1 365 ? -22.223 1.104 -9.179 1.00 91.56 365 ALA A CA 1
ATOM 2776 C C . ALA A 1 365 ? -21.577 0.117 -8.184 1.00 91.56 365 ALA A C 1
ATOM 2778 O O . ALA A 1 365 ? -20.829 -0.770 -8.591 1.00 91.56 365 ALA A O 1
ATOM 2779 N N . ILE A 1 366 ? -21.891 0.232 -6.889 1.00 92.19 366 ILE A N 1
ATOM 2780 C CA . ILE A 1 366 ? -21.464 -0.719 -5.850 1.00 92.19 366 ILE A CA 1
ATOM 2781 C C . ILE A 1 366 ? -22.094 -2.089 -6.104 1.00 92.19 366 ILE A C 1
ATOM 2783 O O . ILE A 1 366 ? -21.386 -3.092 -6.069 1.00 92.19 366 ILE A O 1
ATOM 2787 N N . ALA A 1 367 ? -23.397 -2.138 -6.401 1.00 89.50 367 ALA A N 1
ATOM 2788 C CA . ALA A 1 367 ? -24.095 -3.380 -6.724 1.00 89.50 367 ALA A CA 1
ATOM 2789 C C . ALA A 1 367 ? -23.539 -4.030 -7.999 1.00 89.50 367 ALA A C 1
ATOM 2791 O O . ALA A 1 367 ? -23.313 -5.237 -8.020 1.00 89.50 367 ALA A O 1
ATOM 2792 N N . GLU A 1 368 ? -23.250 -3.237 -9.035 1.00 88.31 368 GLU A N 1
ATOM 2793 C CA . GLU A 1 368 ? -22.609 -3.700 -10.267 1.00 88.31 368 GLU A CA 1
ATOM 2794 C C . GLU A 1 368 ? -21.232 -4.317 -9.981 1.00 88.31 368 GLU A C 1
ATOM 2796 O O . GLU A 1 368 ? -20.956 -5.438 -10.414 1.00 88.31 368 GLU A O 1
ATOM 2801 N N . ALA A 1 369 ? -20.392 -3.630 -9.199 1.00 88.38 369 ALA A N 1
ATOM 2802 C CA . ALA A 1 369 ? -19.085 -4.137 -8.799 1.00 88.38 369 ALA A CA 1
ATOM 2803 C C . ALA A 1 369 ? -19.201 -5.416 -7.944 1.00 88.38 369 ALA A C 1
ATOM 2805 O O . ALA A 1 369 ? -18.485 -6.384 -8.195 1.00 88.38 369 ALA A O 1
ATOM 2806 N N . ALA A 1 370 ? -20.126 -5.462 -6.981 1.00 85.19 370 ALA A N 1
ATOM 2807 C CA . ALA A 1 370 ? -20.354 -6.623 -6.117 1.00 85.19 370 ALA A CA 1
ATOM 2808 C C . ALA A 1 370 ? -20.907 -7.843 -6.879 1.00 85.19 370 ALA A C 1
ATOM 2810 O O . ALA A 1 370 ? -20.557 -8.979 -6.560 1.00 85.19 370 ALA A O 1
ATOM 2811 N N . ALA A 1 371 ? -21.729 -7.620 -7.910 1.00 80.50 371 ALA A N 1
ATOM 2812 C CA . ALA A 1 371 ? -22.335 -8.666 -8.735 1.00 80.50 371 ALA A CA 1
ATOM 2813 C C . ALA A 1 371 ? -21.345 -9.381 -9.671 1.00 80.50 371 ALA A C 1
ATOM 2815 O O . ALA A 1 371 ? -21.727 -10.348 -10.328 1.00 80.50 371 ALA A O 1
ATOM 2816 N N . HIS A 1 372 ? -20.081 -8.949 -9.724 1.00 68.69 372 HIS A N 1
ATOM 2817 C CA . HIS A 1 372 ? -19.025 -9.587 -10.511 1.00 68.69 372 HIS A CA 1
ATOM 2818 C C . HIS A 1 372 ? -18.061 -10.379 -9.601 1.00 68.69 372 HIS A C 1
ATOM 2820 O O . HIS A 1 372 ? -16.904 -9.973 -9.431 1.00 68.69 372 HIS A O 1
ATOM 2826 N N . PRO A 1 373 ? -18.484 -11.509 -8.986 1.00 52.47 373 PRO A N 1
ATOM 2827 C CA . PRO A 1 373 ? -17.613 -12.287 -8.125 1.00 52.47 373 PRO A CA 1
ATOM 2828 C C . PRO A 1 373 ? -16.516 -12.984 -8.938 1.00 52.47 373 PRO A C 1
ATOM 2830 O O . PRO A 1 373 ? -16.735 -13.671 -9.935 1.00 52.47 373 PRO A O 1
ATOM 2833 N N . TYR A 1 374 ? -15.300 -12.778 -8.455 1.00 57.62 374 TYR A N 1
ATOM 2834 C CA . TYR A 1 374 ? -14.019 -13.263 -8.937 1.00 57.62 374 TYR A CA 1
ATOM 2835 C C . TYR A 1 374 ? -13.971 -14.780 -9.087 1.00 57.62 374 TYR A C 1
ATOM 2837 O O . TYR A 1 374 ? -13.656 -15.499 -8.145 1.00 57.62 374 TYR A O 1
ATOM 2845 N N . GLY A 1 375 ? -14.145 -15.259 -10.311 1.00 47.62 375 GLY A N 1
ATOM 2846 C CA . GLY A 1 375 ? -13.439 -16.443 -10.778 1.00 47.62 375 GLY A CA 1
ATOM 2847 C C . GLY A 1 375 ? -12.589 -16.072 -11.992 1.00 47.62 375 GLY A C 1
ATOM 2848 O O . GLY A 1 375 ? -12.995 -15.192 -12.759 1.00 47.62 375 GLY A O 1
ATOM 2849 N N . PRO A 1 376 ? -11.432 -16.712 -12.244 1.00 43.22 376 PRO A N 1
ATOM 2850 C CA . PRO A 1 376 ? -11.104 -16.991 -13.640 1.00 43.22 376 PRO A CA 1
ATOM 2851 C C . PRO A 1 376 ? -12.353 -17.632 -14.285 1.00 43.22 376 PRO A C 1
ATOM 2853 O O . PRO A 1 376 ? -13.104 -18.303 -13.560 1.00 43.22 376 PRO A O 1
ATOM 2856 N N . PRO A 1 377 ? -12.632 -17.428 -15.591 1.00 44.94 377 PRO A N 1
ATOM 2857 C CA . PRO A 1 377 ? -13.618 -18.272 -16.273 1.00 44.94 377 PRO A CA 1
ATOM 2858 C C . PRO A 1 377 ? -13.349 -19.702 -15.817 1.00 44.94 377 PRO A C 1
ATOM 2860 O O . PRO A 1 377 ? -12.176 -20.076 -15.775 1.00 44.94 377 PRO A O 1
ATOM 2863 N N . LYS A 1 378 ? -14.374 -20.421 -15.324 1.00 48.00 378 LYS A N 1
ATOM 2864 C CA . LYS A 1 378 ? -14.213 -21.803 -14.852 1.00 48.00 378 LYS A CA 1
ATOM 2865 C C . LYS A 1 378 ? -13.574 -22.554 -16.010 1.00 48.00 378 LYS A C 1
ATOM 2867 O O . LYS A 1 378 ? -14.272 -22.906 -16.955 1.00 48.00 378 LYS A O 1
ATOM 2872 N N . ALA A 1 379 ? -12.249 -22.670 -15.977 1.00 43.41 379 ALA A N 1
ATOM 2873 C CA . ALA A 1 379 ? -11.511 -23.266 -17.059 1.00 43.41 379 ALA A CA 1
ATOM 2874 C C . ALA A 1 379 ? -12.058 -24.680 -17.190 1.00 43.41 379 ALA A C 1
ATOM 2876 O O . ALA A 1 379 ? -12.485 -25.284 -16.193 1.00 43.41 379 ALA A O 1
ATOM 2877 N N . PHE A 1 380 ? -12.052 -25.193 -18.416 1.00 41.94 380 PHE A N 1
ATOM 2878 C CA . PHE A 1 380 ? -12.112 -26.630 -18.641 1.00 41.94 380 PHE A CA 1
ATOM 2879 C C . PHE A 1 380 ? -11.290 -27.309 -17.537 1.00 41.94 380 PHE A C 1
ATOM 2881 O O . PHE A 1 380 ? -10.203 -26.797 -17.267 1.00 41.94 380 PHE A O 1
ATOM 2888 N N . PRO A 1 381 ? -11.813 -28.319 -16.813 1.00 42.91 381 PRO A N 1
ATOM 2889 C CA . PRO A 1 381 ? -11.208 -28.788 -15.571 1.00 42.91 381 PRO A CA 1
ATOM 2890 C C . PRO A 1 381 ? -9.768 -29.205 -15.848 1.00 42.91 381 PRO A C 1
ATOM 2892 O O . PRO A 1 381 ? -9.525 -30.307 -16.333 1.00 42.91 381 PRO A O 1
ATOM 2895 N N . ALA A 1 382 ? -8.840 -28.286 -15.576 1.00 42.50 382 ALA A N 1
ATOM 2896 C CA . ALA A 1 382 ? -7.437 -28.476 -15.851 1.00 42.50 382 ALA A CA 1
ATOM 2897 C C . ALA A 1 382 ? -7.000 -29.660 -15.005 1.00 42.50 382 ALA A C 1
ATOM 2899 O O . ALA A 1 382 ? -7.302 -29.707 -13.806 1.00 42.50 382 ALA A O 1
ATOM 2900 N N . ALA A 1 383 ? -6.404 -30.655 -15.654 1.00 40.25 383 ALA A N 1
ATOM 2901 C CA . ALA A 1 383 ? -6.165 -31.971 -15.085 1.00 40.25 383 ALA A CA 1
ATOM 2902 C C . ALA A 1 383 ? -5.633 -31.891 -13.638 1.00 40.25 383 ALA A C 1
ATOM 2904 O O . ALA A 1 383 ? -4.509 -31.456 -13.393 1.00 40.25 383 ALA A O 1
ATOM 2905 N N . LEU A 1 384 ? -6.454 -32.321 -12.673 1.00 39.44 384 LEU A N 1
ATOM 2906 C CA . LEU A 1 384 ? -6.101 -32.441 -11.256 1.00 39.44 384 LEU A CA 1
ATOM 2907 C C . LEU A 1 384 ? -5.038 -33.543 -11.065 1.00 39.44 384 LEU A C 1
ATOM 2909 O O . LEU A 1 384 ? -5.380 -34.722 -11.218 1.00 39.44 384 LEU A O 1
ATOM 2913 N N . PRO A 1 385 ? -3.818 -33.251 -10.571 1.00 43.28 385 PRO A N 1
ATOM 2914 C CA . PRO A 1 385 ? -3.098 -34.194 -9.728 1.00 43.28 385 PRO A CA 1
ATOM 2915 C C . PRO A 1 385 ? -3.667 -34.059 -8.306 1.00 43.28 385 PRO A C 1
ATOM 2917 O O . PRO A 1 385 ? -3.024 -33.544 -7.401 1.00 43.28 385 PRO A O 1
ATOM 2920 N N . GLY A 1 386 ? -4.934 -34.435 -8.139 1.00 45.75 386 GLY A N 1
ATOM 2921 C CA . GLY A 1 386 ? -5.652 -34.336 -6.872 1.00 45.75 386 GLY A CA 1
ATOM 2922 C C . GLY A 1 386 ? -5.817 -35.696 -6.211 1.00 45.75 386 GLY A C 1
ATOM 2923 O O . GLY A 1 386 ? -5.970 -36.716 -6.895 1.00 45.75 386 GLY A O 1
ATOM 2924 N N . THR A 1 387 ? -5.808 -35.701 -4.880 1.00 52.28 387 THR A N 1
ATOM 2925 C CA . THR A 1 387 ? -6.089 -36.867 -4.033 1.00 52.28 387 THR A CA 1
ATOM 2926 C C . THR A 1 387 ? -7.399 -37.569 -4.450 1.00 52.28 387 THR A C 1
ATOM 2928 O O . THR A 1 387 ? -8.268 -36.958 -5.084 1.00 52.28 387 THR A O 1
ATOM 2931 N N . PRO A 1 388 ? -7.598 -38.859 -4.114 1.00 55.81 388 PRO A N 1
ATOM 2932 C CA . PRO A 1 388 ? -8.813 -39.603 -4.470 1.00 55.81 388 PRO A CA 1
ATOM 2933 C C . PRO A 1 388 ? -10.123 -38.895 -4.073 1.00 55.81 388 PRO A C 1
ATOM 2935 O O . PRO A 1 388 ? -11.130 -39.019 -4.771 1.00 55.81 388 PRO A O 1
ATOM 2938 N N . GLU A 1 389 ? -10.106 -38.103 -2.997 1.00 44.84 389 GLU A N 1
ATOM 2939 C CA . GLU A 1 389 ? -11.239 -37.283 -2.553 1.00 44.84 389 GLU A CA 1
ATOM 2940 C C . GLU A 1 389 ? -11.565 -36.125 -3.501 1.00 44.84 389 GLU A C 1
ATOM 2942 O O . GLU A 1 389 ? -12.735 -35.915 -3.821 1.00 44.84 389 GLU A O 1
ATOM 2947 N N . GLN A 1 390 ? -10.558 -35.423 -4.029 1.00 46.47 390 GLN A N 1
ATOM 2948 C CA . GLN A 1 390 ? -10.770 -34.352 -5.011 1.00 46.47 390 GLN A CA 1
ATOM 2949 C C . GLN A 1 390 ? -11.321 -34.900 -6.334 1.00 46.47 390 GLN A C 1
ATOM 2951 O O . GLN A 1 390 ? -12.193 -34.278 -6.942 1.00 46.47 390 GLN A O 1
ATOM 2956 N N . LYS A 1 391 ? -10.907 -36.111 -6.738 1.00 52.97 391 LYS A N 1
ATOM 2957 C CA . LYS A 1 391 ? -11.495 -36.822 -7.890 1.00 52.97 391 LYS A CA 1
ATOM 2958 C C . LYS A 1 391 ? -12.959 -37.205 -7.645 1.00 52.97 391 LYS A C 1
ATOM 2960 O O . LYS A 1 391 ? -13.777 -37.105 -8.557 1.00 52.97 391 LYS A O 1
ATOM 2965 N N . ARG A 1 392 ? -13.313 -37.592 -6.413 1.00 50.97 392 ARG A N 1
ATOM 2966 C CA . ARG A 1 392 ? -14.698 -37.900 -6.011 1.00 50.97 392 ARG A CA 1
ATOM 2967 C C . ARG A 1 392 ? -15.597 -36.662 -5.988 1.00 50.97 392 ARG A C 1
ATOM 2969 O O . ARG A 1 392 ? -16.747 -36.754 -6.410 1.00 50.97 392 ARG A O 1
ATOM 2976 N N . LEU A 1 393 ? -15.087 -35.515 -5.531 1.00 46.44 393 LEU A N 1
ATOM 2977 C CA . LEU A 1 393 ? -15.817 -34.245 -5.587 1.00 46.44 393 LEU A CA 1
ATOM 2978 C C . LEU A 1 393 ? -15.989 -33.753 -7.030 1.00 46.44 393 LEU A C 1
ATOM 2980 O O . LEU A 1 393 ? -17.102 -33.397 -7.406 1.00 46.44 393 LEU A O 1
ATOM 2984 N N . ALA A 1 394 ? -14.950 -33.820 -7.868 1.00 48.81 394 ALA A N 1
ATOM 2985 C CA . ALA A 1 394 ? -15.048 -33.461 -9.286 1.00 48.81 394 ALA A CA 1
ATOM 2986 C C . ALA A 1 394 ? -16.064 -34.338 -10.047 1.00 48.81 394 ALA A C 1
ATOM 2988 O O . ALA A 1 394 ? -16.849 -33.827 -10.844 1.00 48.81 394 ALA A O 1
ATOM 2989 N N . ALA A 1 395 ? -16.126 -35.640 -9.740 1.00 49.78 395 ALA A N 1
ATOM 2990 C CA . ALA A 1 395 ? -17.105 -36.560 -10.322 1.00 49.78 395 ALA A CA 1
ATOM 2991 C C . ALA A 1 395 ? -18.559 -36.252 -9.911 1.00 49.78 395 ALA A C 1
ATOM 2993 O O . ALA A 1 395 ? -19.472 -36.493 -10.695 1.00 49.78 395 ALA A O 1
ATOM 2994 N N . LYS A 1 396 ? -18.790 -35.679 -8.719 1.00 48.06 396 LYS A N 1
ATOM 2995 C CA . LYS A 1 396 ? -20.128 -35.233 -8.286 1.00 48.06 396 LYS A CA 1
ATOM 2996 C C . LYS A 1 396 ? -20.605 -33.967 -9.008 1.00 48.06 396 LYS A C 1
ATOM 2998 O O . LYS A 1 396 ? -21.809 -33.789 -9.152 1.00 48.06 396 LYS A O 1
ATOM 3003 N N . PHE A 1 397 ? -19.691 -33.114 -9.481 1.00 44.16 397 PHE A N 1
ATOM 3004 C CA . PHE A 1 397 ? -20.030 -31.894 -10.230 1.00 44.16 397 PHE A CA 1
ATOM 3005 C C . PHE A 1 397 ? -20.086 -32.093 -11.754 1.00 44.16 397 PHE A C 1
ATOM 3007 O O . PHE A 1 397 ? -20.613 -31.238 -12.461 1.00 44.16 397 PHE A O 1
ATOM 3014 N N . ALA A 1 398 ? -19.612 -33.229 -12.270 1.00 42.41 398 ALA A N 1
ATOM 3015 C CA . ALA A 1 398 ? -19.662 -33.591 -13.688 1.00 42.41 398 ALA A CA 1
ATOM 3016 C C . ALA A 1 398 ? -21.012 -34.224 -14.100 1.00 42.41 398 ALA A C 1
ATOM 3018 O O . ALA A 1 398 ? -21.047 -35.267 -14.755 1.00 42.41 398 ALA A O 1
ATOM 3019 N N . SER A 1 399 ? -22.146 -33.633 -13.705 1.00 39.28 399 SER A N 1
ATOM 3020 C CA . SER A 1 399 ? -23.460 -34.175 -14.072 1.00 39.28 399 SER A CA 1
ATOM 3021 C C . SER A 1 399 ? -23.829 -33.832 -15.529 1.00 39.28 399 SER A C 1
ATOM 3023 O O . SER A 1 399 ? -24.122 -32.683 -15.857 1.00 39.28 399 SER A O 1
ATOM 3025 N N . ALA A 1 400 ? -23.828 -34.869 -16.370 1.00 36.47 400 ALA A N 1
ATOM 3026 C CA . ALA A 1 400 ? -24.645 -35.149 -17.564 1.00 36.47 400 ALA A CA 1
ATOM 3027 C C . ALA A 1 400 ? -24.739 -34.166 -18.754 1.00 36.47 400 ALA A C 1
ATOM 3029 O O . ALA A 1 400 ? -25.208 -34.587 -19.810 1.00 36.47 400 ALA A O 1
ATOM 3030 N N . LYS A 1 401 ? -24.274 -32.918 -18.677 1.00 40.47 401 LYS A N 1
ATOM 3031 C CA . LYS A 1 401 ? -24.127 -32.061 -19.867 1.00 40.47 401 LYS A CA 1
ATOM 3032 C C . LYS A 1 401 ? -22.645 -31.795 -20.072 1.00 40.47 401 LYS A C 1
ATOM 3034 O O . LYS A 1 401 ? -22.009 -31.169 -19.230 1.00 40.47 401 LYS A O 1
ATOM 3039 N N . GLY A 1 402 ? -22.087 -32.342 -21.153 1.00 38.47 402 GLY A N 1
ATOM 3040 C CA . GLY A 1 402 ? -20.705 -32.070 -21.546 1.00 38.47 402 GLY A CA 1
ATOM 3041 C C . GLY A 1 402 ? -20.440 -30.559 -21.604 1.00 38.47 402 GLY A C 1
ATOM 3042 O O . GLY A 1 402 ? -21.392 -29.789 -21.756 1.00 38.47 402 GLY A O 1
ATOM 3043 N N . PRO A 1 403 ? -19.180 -30.121 -21.451 1.00 40.00 403 PRO A N 1
ATOM 3044 C CA . PRO A 1 403 ? -18.835 -28.706 -21.468 1.00 40.00 403 PRO A CA 1
ATOM 3045 C C . PRO A 1 403 ? -19.308 -28.101 -22.792 1.00 40.00 403 PRO A C 1
ATOM 3047 O O . PRO A 1 403 ? -18.763 -28.403 -23.852 1.00 40.00 403 PRO A O 1
ATOM 3050 N N . SER A 1 404 ? -20.376 -27.305 -22.726 1.00 37.41 404 SER A N 1
ATOM 3051 C CA . SER A 1 404 ? -20.850 -26.556 -23.880 1.00 37.41 404 SER A CA 1
ATOM 3052 C C . SER A 1 404 ? -19.796 -25.494 -24.214 1.00 37.41 404 SER A C 1
ATOM 3054 O O . SER A 1 404 ? -19.353 -24.799 -23.294 1.00 37.41 404 SER A O 1
ATOM 3056 N N . PRO A 1 405 ? -19.404 -25.317 -25.487 1.00 44.84 405 PRO A N 1
ATOM 3057 C CA . PRO A 1 405 ? -18.609 -24.166 -25.926 1.00 44.84 405 PRO A CA 1
ATOM 3058 C C . PRO A 1 405 ? -19.287 -22.808 -25.633 1.00 44.84 405 PRO A C 1
ATOM 3060 O O . PRO A 1 405 ? -18.628 -21.770 -25.708 1.00 44.84 405 PRO A O 1
ATOM 3063 N N . ASP A 1 406 ? -20.556 -22.819 -25.207 1.00 40.31 406 ASP A N 1
ATOM 3064 C CA . ASP A 1 406 ? -21.339 -21.657 -24.781 1.00 40.31 406 ASP A CA 1
ATOM 3065 C C . ASP A 1 406 ? -21.234 -21.342 -23.280 1.00 40.31 406 ASP A C 1
ATOM 3067 O O . ASP A 1 406 ? -22.189 -20.827 -22.701 1.00 40.31 406 ASP A O 1
ATOM 3071 N N . VAL A 1 407 ? -20.117 -21.625 -22.596 1.00 44.12 407 VAL A N 1
ATOM 3072 C CA . VAL A 1 407 ? -19.879 -20.914 -21.327 1.00 44.12 407 VAL A CA 1
ATOM 3073 C C . VAL A 1 407 ? -19.679 -19.446 -21.711 1.00 44.12 407 VAL A C 1
ATOM 3075 O O . VAL A 1 407 ? -18.652 -19.136 -22.334 1.00 44.12 407 VAL A O 1
ATOM 3078 N N . PRO A 1 408 ? -20.645 -18.546 -21.421 1.00 48.00 408 PRO A N 1
ATOM 3079 C CA . PRO A 1 408 ? -20.505 -17.155 -21.798 1.00 48.00 408 PRO A CA 1
ATOM 3080 C C . PRO A 1 408 ? -19.227 -16.655 -21.142 1.00 48.00 408 PRO A C 1
ATOM 3082 O O . PRO A 1 408 ? -18.980 -16.914 -19.958 1.00 48.00 408 PRO A O 1
ATOM 3085 N N . ALA A 1 409 ? -18.384 -15.990 -21.934 1.00 48.06 409 ALA A N 1
ATOM 3086 C CA . ALA A 1 409 ? -17.241 -15.281 -21.389 1.00 48.06 409 ALA A CA 1
ATOM 3087 C C . ALA A 1 409 ? -17.740 -14.472 -20.180 1.00 48.06 409 ALA A C 1
ATOM 3089 O O . ALA A 1 409 ? -18.812 -13.864 -20.292 1.00 48.06 409 ALA A O 1
ATOM 3090 N N . PRO A 1 410 ? -17.045 -14.511 -19.026 1.00 52.38 410 PRO A N 1
ATOM 3091 C CA . PRO A 1 410 ? -17.474 -13.755 -17.860 1.00 52.38 410 PRO A CA 1
ATOM 3092 C C . PRO A 1 410 ? -17.782 -12.323 -18.311 1.00 52.38 410 PRO A C 1
ATOM 3094 O O . PRO A 1 410 ? -16.981 -11.775 -19.080 1.00 52.38 410 PRO A O 1
ATOM 3097 N N . PRO A 1 411 ? -18.953 -11.768 -17.934 1.00 55.78 411 PRO A N 1
ATOM 3098 C CA . PRO A 1 411 ? -19.412 -10.485 -18.443 1.00 55.78 411 PRO A CA 1
ATOM 3099 C C . PRO A 1 411 ? -18.270 -9.487 -18.312 1.00 55.78 411 PRO A C 1
ATOM 3101 O O . PRO A 1 411 ? -17.673 -9.329 -17.245 1.00 55.78 411 PRO A O 1
ATOM 3104 N N . SER A 1 412 ? -17.872 -8.913 -19.444 1.00 57.06 412 SER A N 1
ATOM 3105 C CA . SER A 1 412 ? -16.724 -8.027 -19.487 1.00 57.06 412 SER A CA 1
ATOM 3106 C C . SER A 1 412 ? -16.977 -6.840 -18.560 1.00 57.06 412 SER A C 1
ATOM 3108 O O . SER A 1 412 ? -18.070 -6.273 -18.558 1.00 57.06 412 SER A O 1
ATOM 3110 N N . TYR A 1 413 ? -15.940 -6.387 -17.846 1.00 66.94 413 TYR A N 1
ATOM 3111 C CA . TYR A 1 413 ? -15.947 -5.144 -17.052 1.00 66.94 413 TYR A CA 1
ATOM 3112 C C . TYR A 1 413 ? -16.245 -3.879 -17.894 1.00 66.94 413 TYR A C 1
ATOM 3114 O O . TYR A 1 413 ? -16.116 -2.761 -17.414 1.00 66.94 413 TYR A O 1
ATOM 3122 N N . THR A 1 414 ? -16.638 -4.024 -19.160 1.00 64.50 414 THR A N 1
ATOM 3123 C CA . THR A 1 414 ? -17.028 -2.955 -20.082 1.00 64.50 414 THR A CA 1
ATOM 3124 C C . THR A 1 414 ? -18.243 -2.160 -19.615 1.00 64.50 414 THR A C 1
ATOM 3126 O O . THR A 1 414 ? -18.426 -1.038 -20.081 1.00 64.50 414 THR A O 1
ATOM 3129 N N . GLN A 1 415 ? -19.089 -2.736 -18.753 1.00 70.31 415 GLN A N 1
ATOM 3130 C CA . GLN A 1 415 ? -20.243 -2.026 -18.189 1.00 70.31 415 GLN A CA 1
ATOM 3131 C C . GLN A 1 415 ? -19.867 -1.185 -16.960 1.00 70.31 415 GLN A C 1
ATOM 3133 O O . GLN A 1 415 ? -20.503 -0.151 -16.728 1.00 70.31 415 GLN A O 1
ATOM 3138 N N . LEU A 1 416 ? -18.771 -1.559 -16.280 1.00 79.44 416 LEU A N 1
ATOM 3139 C CA . LEU A 1 416 ? -18.358 -0.991 -15.003 1.00 79.44 416 LEU A CA 1
ATOM 3140 C C . LEU A 1 416 ? -18.280 0.535 -15.095 1.00 79.44 416 LEU A C 1
ATOM 3142 O O . LEU A 1 416 ? -17.640 1.104 -15.982 1.00 79.44 416 LEU A O 1
ATOM 3146 N N . GLY A 1 417 ? -18.959 1.209 -14.169 1.00 78.38 417 GLY A N 1
ATOM 3147 C CA . GLY A 1 417 ? -18.859 2.654 -13.979 1.00 78.38 417 GLY A CA 1
ATOM 3148 C C . GLY A 1 417 ? -19.453 3.519 -15.094 1.00 78.38 417 GLY A C 1
ATOM 3149 O O . GLY A 1 417 ? -19.288 4.738 -15.047 1.00 78.38 417 GLY A O 1
ATOM 3150 N N . ARG A 1 418 ? -20.212 2.954 -16.048 1.00 85.94 418 ARG A N 1
ATOM 3151 C CA . ARG A 1 418 ? -20.967 3.746 -17.043 1.00 85.94 418 ARG A CA 1
ATOM 3152 C C . ARG A 1 418 ? -21.908 4.755 -16.375 1.00 85.94 418 ARG A C 1
ATOM 3154 O O . ARG A 1 418 ? -22.041 5.884 -16.845 1.00 85.94 418 ARG A O 1
ATOM 3161 N N . ASN A 1 419 ? -22.507 4.369 -15.250 1.00 86.69 419 ASN A N 1
ATOM 3162 C CA . ASN A 1 419 ? -23.407 5.224 -14.477 1.00 86.69 419 ASN A CA 1
ATOM 3163 C C . ASN A 1 419 ? -22.668 6.331 -13.709 1.00 86.69 419 ASN A C 1
ATOM 3165 O O . ASN A 1 419 ? -23.241 7.394 -13.491 1.00 86.69 419 ASN A O 1
ATOM 3169 N N . LEU A 1 420 ? -21.387 6.145 -13.368 1.00 91.12 420 LEU A N 1
ATOM 3170 C CA . LEU A 1 420 ? -20.611 7.130 -12.598 1.00 91.12 420 LEU A CA 1
ATOM 3171 C C . LEU A 1 420 ? -20.352 8.426 -13.369 1.00 91.12 420 LEU A C 1
ATOM 3173 O O . LEU A 1 420 ? -20.119 9.464 -12.759 1.00 91.12 420 LEU A O 1
ATOM 3177 N N . LEU A 1 421 ? -20.441 8.400 -14.701 1.00 90.56 421 LEU A N 1
ATOM 3178 C CA . LEU A 1 421 ? -20.348 9.610 -15.523 1.00 90.56 421 LEU A CA 1
ATOM 3179 C C . LEU A 1 421 ? -21.545 10.548 -15.340 1.00 90.56 421 LEU A C 1
ATOM 3181 O O . LEU A 1 421 ? -21.445 11.725 -15.672 1.00 90.56 421 LEU A O 1
ATOM 3185 N N . GLN A 1 422 ? -22.654 10.045 -14.792 1.00 93.50 422 GLN A N 1
ATOM 3186 C CA . GLN A 1 422 ? -23.826 10.851 -14.455 1.00 93.50 422 GLN A CA 1
ATOM 3187 C C . GLN A 1 422 ? -23.688 11.567 -13.103 1.00 93.50 422 GLN A C 1
ATOM 3189 O O . GLN A 1 422 ? -24.524 12.413 -12.791 1.00 93.50 422 GLN A O 1
ATOM 3194 N N . LEU A 1 423 ? -22.669 11.235 -12.298 1.00 93.31 423 LEU A N 1
ATOM 3195 C CA . LEU A 1 423 ? -22.411 11.929 -11.037 1.00 93.31 423 LEU A CA 1
ATOM 3196 C C . LEU A 1 423 ? -21.939 13.364 -11.301 1.00 93.31 423 LEU A C 1
ATOM 3198 O O . LEU A 1 423 ? -21.149 13.569 -12.229 1.00 93.31 423 LEU A O 1
ATOM 3202 N N . PRO A 1 424 ? -22.343 14.343 -10.475 1.00 94.44 424 PRO A N 1
ATOM 3203 C CA . PRO A 1 424 ? -21.722 15.662 -10.426 1.00 94.44 424 PRO A CA 1
ATOM 3204 C C . PRO A 1 424 ? -20.199 15.580 -10.271 1.00 94.44 424 PRO A C 1
ATOM 3206 O O . PRO A 1 424 ? -19.662 14.637 -9.691 1.00 94.44 424 PRO A O 1
ATOM 3209 N N . GLU A 1 425 ? -19.480 16.583 -10.776 1.00 92.94 425 GLU A N 1
ATOM 3210 C CA . GLU A 1 425 ? -18.012 16.587 -10.740 1.00 92.94 425 GLU A CA 1
ATOM 3211 C C . GLU A 1 425 ? -17.440 16.543 -9.315 1.00 92.94 425 GLU A C 1
ATOM 3213 O O . GLU A 1 425 ? -16.450 15.850 -9.088 1.00 92.94 425 GLU A O 1
ATOM 3218 N N . ALA A 1 426 ? -18.104 17.195 -8.355 1.00 92.06 426 ALA A N 1
ATOM 3219 C CA . ALA A 1 426 ? -17.745 17.144 -6.938 1.00 92.06 426 ALA A CA 1
ATOM 3220 C C . ALA A 1 426 ? -17.826 15.714 -6.368 1.00 92.06 426 ALA A C 1
ATOM 3222 O O . ALA A 1 426 ? -16.883 15.237 -5.738 1.00 92.06 426 ALA A O 1
ATOM 3223 N N . ASP A 1 427 ? -18.902 14.986 -6.671 1.00 94.12 427 ASP A N 1
ATOM 3224 C CA . ASP A 1 427 ? -19.108 13.614 -6.193 1.00 94.12 427 ASP A CA 1
ATOM 3225 C C . ASP A 1 427 ? -18.122 12.642 -6.853 1.00 94.12 427 ASP A C 1
ATOM 3227 O O . ASP A 1 427 ? -17.603 11.725 -6.214 1.00 94.12 427 ASP A O 1
ATOM 3231 N N . ARG A 1 428 ? -17.790 12.867 -8.131 1.00 94.00 428 ARG A N 1
ATOM 3232 C CA . ARG A 1 428 ? -16.721 12.121 -8.809 1.00 94.00 428 ARG A CA 1
ATOM 3233 C C . ARG A 1 428 ? -15.354 12.389 -8.181 1.00 94.00 428 ARG A C 1
ATOM 3235 O O . ARG A 1 428 ? -14.587 11.448 -7.978 1.00 94.00 428 ARG A O 1
ATOM 3242 N N . ALA A 1 429 ? -15.058 13.644 -7.839 1.00 93.12 429 ALA A N 1
ATOM 3243 C CA . ALA A 1 429 ? -13.840 14.000 -7.117 1.00 93.12 429 ALA A CA 1
ATOM 3244 C C . ALA A 1 429 ? -13.775 13.293 -5.754 1.00 93.12 429 ALA A C 1
ATOM 3246 O O . ALA A 1 429 ? -12.701 12.844 -5.359 1.00 93.12 429 ALA A O 1
ATOM 3247 N N . GLN A 1 430 ? -14.916 13.092 -5.086 1.00 93.75 430 GLN A N 1
ATOM 3248 C CA . GLN A 1 430 ? -14.978 12.317 -3.848 1.00 93.75 430 GLN A CA 1
ATOM 3249 C C . GLN A 1 430 ? -14.552 10.854 -4.047 1.00 93.75 430 GLN A C 1
ATOM 3251 O O . GLN A 1 430 ? -13.764 10.346 -3.250 1.00 93.75 430 GLN A O 1
ATOM 3256 N N . VAL A 1 431 ? -14.991 10.187 -5.123 1.00 94.94 431 VAL A N 1
ATOM 3257 C CA . VAL A 1 431 ? -14.541 8.815 -5.452 1.00 94.94 431 VAL A CA 1
ATOM 3258 C C . VAL A 1 431 ? -13.027 8.762 -5.681 1.00 94.94 431 VAL A C 1
ATOM 3260 O O . VAL A 1 431 ? -12.356 7.848 -5.200 1.00 94.94 431 VAL A O 1
ATOM 3263 N N . VAL A 1 432 ? -12.473 9.752 -6.387 1.00 94.44 432 VAL A N 1
ATOM 3264 C CA . VAL A 1 432 ? -11.024 9.848 -6.632 1.00 94.44 432 VAL A CA 1
ATOM 3265 C C . VAL A 1 432 ? -10.254 10.071 -5.334 1.00 94.44 432 VAL A C 1
ATOM 3267 O O . VAL A 1 432 ? -9.245 9.409 -5.110 1.00 94.44 432 VAL A O 1
ATOM 3270 N N . ASN A 1 433 ? -10.742 10.949 -4.457 1.00 93.94 433 ASN A N 1
ATOM 3271 C CA . ASN A 1 433 ? -10.116 11.215 -3.165 1.00 93.94 433 ASN A CA 1
ATOM 3272 C C . ASN A 1 433 ? -10.074 9.955 -2.288 1.00 93.94 433 ASN A C 1
ATOM 3274 O O . ASN A 1 433 ? -9.045 9.675 -1.674 1.00 93.94 433 ASN A O 1
ATOM 3278 N N . GLU A 1 434 ? -11.153 9.164 -2.259 1.00 94.75 434 GLU A N 1
ATOM 3279 C CA . GLU A 1 434 ? -11.163 7.894 -1.523 1.00 94.75 434 GLU A CA 1
ATOM 3280 C C . GLU A 1 434 ? -10.215 6.856 -2.127 1.00 94.75 434 GLU A C 1
ATOM 3282 O O . GLU A 1 434 ? -9.553 6.136 -1.380 1.00 94.75 434 GLU A O 1
ATOM 3287 N N . TRP A 1 435 ? -10.100 6.792 -3.456 1.00 95.12 435 TRP A N 1
ATOM 3288 C CA . TRP A 1 435 ? -9.117 5.929 -4.113 1.00 95.12 435 TRP A CA 1
ATOM 3289 C C . TRP A 1 435 ? -7.688 6.302 -3.713 1.00 95.12 435 TRP A C 1
ATOM 3291 O O . TRP A 1 435 ? -6.943 5.447 -3.238 1.00 95.12 435 TRP A O 1
ATOM 3301 N N . THR A 1 436 ? -7.311 7.578 -3.849 1.00 93.94 436 THR A N 1
ATOM 3302 C CA . THR A 1 436 ? -5.966 8.054 -3.491 1.00 93.94 436 THR A CA 1
ATOM 3303 C C . THR A 1 436 ? -5.679 7.835 -2.008 1.00 93.94 436 THR A C 1
ATOM 3305 O O . THR A 1 436 ? -4.583 7.417 -1.651 1.00 93.94 436 THR A O 1
ATOM 3308 N N . LYS A 1 437 ? -6.674 8.034 -1.133 1.00 91.12 437 LYS A N 1
ATOM 3309 C CA . LYS A 1 437 ? -6.541 7.739 0.297 1.00 91.12 437 LYS A CA 1
ATOM 3310 C C . LYS A 1 437 ? -6.224 6.261 0.550 1.00 91.12 437 LYS A C 1
ATOM 3312 O O . LYS A 1 437 ? -5.342 5.966 1.353 1.00 91.12 437 LYS A O 1
ATOM 3317 N N . LEU A 1 438 ? -6.918 5.340 -0.123 1.00 93.25 438 LEU A N 1
ATOM 3318 C CA . LEU A 1 438 ? -6.655 3.902 -0.000 1.00 93.25 438 LEU A CA 1
ATOM 3319 C C . LEU A 1 438 ? -5.268 3.521 -0.540 1.00 93.25 438 LEU A C 1
ATOM 3321 O O . LEU A 1 438 ? -4.586 2.708 0.080 1.00 93.25 438 LEU A O 1
ATOM 3325 N N . GLU A 1 439 ? -4.824 4.129 -1.645 1.00 94.06 439 GLU A N 1
ATOM 3326 C CA . GLU A 1 439 ? -3.461 3.944 -2.161 1.00 94.06 439 GLU A CA 1
ATOM 3327 C C . GLU A 1 439 ? -2.399 4.395 -1.150 1.00 94.06 439 GLU A C 1
ATOM 3329 O O . GLU A 1 439 ? -1.450 3.649 -0.908 1.00 94.06 439 GLU A O 1
ATOM 3334 N N . THR A 1 440 ? -2.581 5.556 -0.509 1.00 91.44 440 THR A N 1
ATOM 3335 C CA . THR A 1 440 ? -1.679 6.038 0.551 1.00 91.44 440 THR A CA 1
ATOM 3336 C C . THR A 1 440 ? -1.654 5.081 1.741 1.00 91.44 440 THR A C 1
ATOM 3338 O O . THR A 1 440 ? -0.579 4.682 2.176 1.00 91.44 440 THR A O 1
ATOM 3341 N N . MET A 1 441 ? -2.818 4.622 2.219 1.00 87.38 441 MET A N 1
ATOM 3342 C CA . MET A 1 441 ? -2.887 3.650 3.321 1.00 87.38 441 MET A CA 1
ATOM 3343 C C . MET A 1 441 ? -2.172 2.337 2.981 1.00 87.38 441 MET A C 1
ATOM 3345 O O . MET A 1 441 ? -1.497 1.750 3.822 1.00 87.38 441 MET A O 1
ATOM 3349 N N . MET A 1 442 ? -2.294 1.867 1.740 1.00 92.81 442 MET A N 1
ATOM 3350 C CA . MET A 1 442 ? -1.580 0.678 1.282 1.00 92.81 442 MET A CA 1
ATOM 3351 C C . MET A 1 442 ? -0.071 0.908 1.195 1.00 92.81 442 MET A C 1
ATOM 3353 O O . MET A 1 442 ? 0.692 0.018 1.568 1.00 92.81 442 MET A O 1
ATOM 3357 N N . ALA A 1 443 ? 0.368 2.085 0.744 1.00 90.88 443 ALA A N 1
ATOM 3358 C CA . ALA A 1 443 ? 1.779 2.456 0.750 1.00 90.88 443 ALA A CA 1
ATOM 3359 C C . ALA A 1 443 ? 2.353 2.472 2.180 1.00 90.88 443 ALA A C 1
ATOM 3361 O O . ALA A 1 443 ? 3.427 1.915 2.400 1.00 90.88 443 ALA A O 1
ATOM 3362 N N . ASP A 1 444 ? 1.605 2.990 3.158 1.00 84.06 444 ASP A N 1
ATOM 3363 C CA . ASP A 1 444 ? 1.990 2.983 4.575 1.00 84.06 444 ASP A CA 1
ATOM 3364 C C . ASP A 1 444 ? 2.099 1.554 5.139 1.00 84.06 444 ASP A C 1
ATOM 3366 O O . ASP A 1 444 ? 3.035 1.237 5.880 1.00 84.06 444 ASP A O 1
ATOM 3370 N N . VAL A 1 445 ? 1.182 0.652 4.760 1.00 80.44 445 VAL A N 1
ATOM 3371 C CA . VAL A 1 445 ? 1.241 -0.774 5.139 1.00 80.44 445 VAL A CA 1
ATOM 3372 C C . VAL A 1 445 ? 2.488 -1.441 4.557 1.00 80.44 445 VAL A C 1
ATOM 3374 O O . VAL A 1 445 ? 3.187 -2.169 5.265 1.00 80.44 445 VAL A O 1
ATOM 3377 N N . LEU A 1 446 ? 2.801 -1.179 3.286 1.00 89.56 446 LEU A N 1
ATOM 3378 C CA . LEU A 1 446 ? 4.007 -1.699 2.640 1.00 89.56 446 LEU A CA 1
ATOM 3379 C C . LEU A 1 446 ? 5.285 -1.162 3.292 1.00 89.56 446 LEU A C 1
ATOM 3381 O O . LEU A 1 446 ? 6.196 -1.941 3.582 1.00 89.56 446 LEU A O 1
ATOM 3385 N N . GLN A 1 447 ? 5.321 0.139 3.589 1.00 87.56 447 GLN A N 1
ATOM 3386 C CA . GLN A 1 447 ? 6.437 0.781 4.279 1.00 87.56 447 GLN A CA 1
ATOM 3387 C C . GLN A 1 447 ? 6.648 0.178 5.672 1.00 87.56 447 GLN A C 1
ATOM 3389 O O . GLN A 1 447 ? 7.780 -0.127 6.042 1.00 87.56 447 GLN A O 1
ATOM 3394 N N . THR A 1 448 ? 5.565 -0.059 6.416 1.00 77.19 448 THR A N 1
ATOM 3395 C CA . THR A 1 448 ? 5.602 -0.665 7.758 1.00 77.19 448 THR A CA 1
ATOM 3396 C C . THR A 1 448 ? 6.091 -2.114 7.715 1.00 77.19 448 THR A C 1
ATOM 3398 O O . THR A 1 448 ? 6.833 -2.545 8.593 1.00 77.19 448 THR A O 1
ATOM 3401 N N . ARG A 1 449 ? 5.726 -2.873 6.672 1.00 81.06 449 ARG A N 1
ATOM 3402 C CA . ARG A 1 449 ? 6.222 -4.243 6.450 1.00 81.06 449 ARG A CA 1
ATOM 3403 C C . ARG A 1 449 ? 7.646 -4.283 5.873 1.00 81.06 449 ARG A C 1
ATOM 3405 O O . ARG A 1 449 ? 8.213 -5.367 5.749 1.00 81.06 449 ARG A O 1
ATOM 3412 N N . GLY A 1 450 ? 8.233 -3.131 5.534 1.00 87.44 450 GLY A N 1
ATOM 3413 C CA . GLY A 1 450 ? 9.569 -3.032 4.944 1.00 87.44 450 GLY A CA 1
ATOM 3414 C C . GLY A 1 450 ? 9.669 -3.659 3.551 1.00 87.44 450 GLY A C 1
ATOM 3415 O O . GLY A 1 450 ? 10.750 -4.091 3.152 1.00 87.44 450 GLY A O 1
ATOM 3416 N N . VAL A 1 451 ? 8.551 -3.748 2.822 1.00 90.88 451 VAL A N 1
ATOM 3417 C CA . VAL A 1 451 ? 8.496 -4.342 1.480 1.00 90.88 451 VAL A CA 1
ATOM 3418 C C . VAL A 1 451 ? 8.244 -3.234 0.466 1.00 90.88 451 VAL A C 1
ATOM 3420 O O . VAL A 1 451 ? 7.232 -2.541 0.532 1.00 90.88 451 VAL A O 1
ATOM 3423 N N . PHE A 1 452 ? 9.153 -3.073 -0.492 1.00 92.38 452 PHE A N 1
ATOM 3424 C CA . PHE A 1 452 ? 9.079 -2.022 -1.508 1.00 92.38 452 PHE A CA 1
ATOM 3425 C C . PHE A 1 452 ? 8.755 -2.612 -2.881 1.00 92.38 452 PHE A C 1
ATOM 3427 O O . PHE A 1 452 ? 9.317 -3.642 -3.262 1.00 92.38 452 PHE A O 1
ATOM 3434 N N . MET A 1 453 ? 7.896 -1.925 -3.647 1.00 91.38 453 MET A N 1
ATOM 3435 C CA . MET A 1 453 ? 7.474 -2.373 -4.985 1.00 91.38 453 MET A CA 1
ATOM 3436 C C . MET A 1 453 ? 8.651 -2.571 -5.949 1.00 91.38 453 MET A C 1
ATOM 3438 O O . MET A 1 453 ? 8.548 -3.392 -6.849 1.00 91.38 453 MET A O 1
ATOM 3442 N N . THR A 1 454 ? 9.759 -1.847 -5.761 1.00 89.00 454 THR A N 1
ATOM 3443 C CA . THR A 1 454 ? 10.970 -1.955 -6.592 1.00 89.00 454 THR A CA 1
ATOM 3444 C C . THR A 1 454 ? 11.760 -3.237 -6.344 1.00 89.00 454 THR A C 1
ATOM 3446 O O . THR A 1 454 ? 12.456 -3.697 -7.238 1.00 89.00 454 THR A O 1
ATOM 3449 N N . ASN A 1 455 ? 11.668 -3.810 -5.139 1.00 90.25 455 ASN A N 1
ATOM 3450 C CA . ASN A 1 455 ? 12.541 -4.909 -4.714 1.00 90.25 455 ASN A CA 1
ATOM 3451 C C . ASN A 1 455 ? 11.790 -6.242 -4.621 1.00 90.25 455 ASN A C 1
ATOM 3453 O O . ASN A 1 455 ? 12.383 -7.297 -4.812 1.00 90.25 455 ASN A O 1
ATOM 3457 N N . ALA A 1 456 ? 10.499 -6.210 -4.276 1.00 93.69 456 ALA A N 1
ATOM 3458 C CA . ALA A 1 456 ? 9.685 -7.409 -4.092 1.00 93.69 456 ALA A CA 1
ATOM 3459 C C . ALA A 1 456 ? 8.223 -7.180 -4.539 1.00 93.69 456 ALA A C 1
ATOM 3461 O O . ALA A 1 456 ? 7.299 -7.279 -3.723 1.00 93.69 456 ALA A O 1
ATOM 3462 N N . PRO A 1 457 ? 7.983 -6.888 -5.833 1.00 93.69 457 PRO A N 1
ATOM 3463 C CA . PRO A 1 457 ? 6.668 -6.488 -6.350 1.00 93.69 457 PRO A CA 1
ATOM 3464 C C . PRO A 1 457 ? 5.566 -7.529 -6.085 1.00 93.69 457 PRO A C 1
ATOM 3466 O O . PRO A 1 457 ? 4.448 -7.167 -5.712 1.00 93.69 457 PRO A O 1
ATOM 3469 N N . ALA A 1 458 ? 5.874 -8.827 -6.193 1.00 92.19 458 ALA A N 1
ATOM 3470 C CA . ALA A 1 458 ? 4.923 -9.901 -5.892 1.00 92.19 458 ALA A CA 1
ATOM 3471 C C . ALA A 1 458 ? 4.509 -9.944 -4.409 1.00 92.19 458 ALA A C 1
ATOM 3473 O O . ALA A 1 458 ? 3.324 -10.100 -4.103 1.00 92.19 458 ALA A O 1
ATOM 3474 N N . ALA A 1 459 ? 5.461 -9.765 -3.487 1.00 91.75 459 ALA A N 1
ATOM 3475 C CA . ALA A 1 459 ? 5.184 -9.736 -2.051 1.00 91.75 459 ALA A CA 1
ATOM 3476 C C . ALA A 1 459 ? 4.375 -8.489 -1.665 1.00 91.75 459 ALA A C 1
ATOM 3478 O O . ALA A 1 459 ? 3.407 -8.587 -0.909 1.00 91.75 459 ALA A O 1
ATOM 3479 N N . CYS A 1 460 ? 4.703 -7.330 -2.245 1.00 94.56 460 CYS A N 1
ATOM 3480 C CA . CYS A 1 460 ? 3.916 -6.119 -2.051 1.00 94.56 460 CYS A CA 1
ATOM 3481 C C . CYS A 1 460 ? 2.465 -6.300 -2.510 1.00 94.56 460 CYS A C 1
ATOM 3483 O O . CYS A 1 460 ? 1.549 -6.001 -1.748 1.00 94.56 460 CYS A O 1
ATOM 3485 N N . LEU A 1 461 ? 2.228 -6.834 -3.716 1.00 94.38 461 LEU A N 1
ATOM 3486 C CA . LEU A 1 461 ? 0.860 -7.072 -4.186 1.00 94.38 461 LEU A CA 1
ATOM 3487 C C . LEU A 1 461 ? 0.106 -8.082 -3.325 1.00 94.38 461 LEU A C 1
ATOM 3489 O O . LEU A 1 461 ? -1.097 -7.917 -3.133 1.00 94.38 461 LEU A O 1
ATOM 3493 N N . ALA A 1 462 ? 0.780 -9.102 -2.791 1.00 90.25 462 ALA A N 1
ATOM 3494 C CA . ALA A 1 462 ? 0.159 -10.033 -1.855 1.00 90.25 462 ALA A CA 1
ATOM 3495 C C . ALA A 1 462 ? -0.344 -9.302 -0.597 1.00 90.25 462 ALA A C 1
ATOM 3497 O O . ALA A 1 462 ? -1.502 -9.472 -0.219 1.00 90.25 462 ALA A O 1
ATOM 3498 N N . HIS A 1 463 ? 0.476 -8.423 -0.013 1.00 86.94 463 HIS A N 1
ATOM 3499 C CA . HIS A 1 463 ? 0.096 -7.611 1.147 1.00 86.94 463 HIS A CA 1
ATOM 3500 C C . HIS A 1 463 ? -0.985 -6.571 0.833 1.00 86.94 463 HIS A C 1
ATOM 3502 O O . HIS A 1 463 ? -1.913 -6.391 1.618 1.00 86.94 463 HIS A O 1
ATOM 3508 N N . MET A 1 464 ? -0.920 -5.921 -0.331 1.00 92.69 464 MET A N 1
ATOM 3509 C CA . MET A 1 464 ? -1.970 -5.005 -0.791 1.00 92.69 464 MET A CA 1
ATOM 3510 C C . MET A 1 464 ? -3.302 -5.744 -0.977 1.00 92.69 464 MET A C 1
ATOM 3512 O O . MET A 1 464 ? -4.346 -5.249 -0.565 1.00 92.69 464 MET A O 1
ATOM 3516 N N . ASN A 1 465 ? -3.283 -6.946 -1.561 1.00 89.81 465 ASN A N 1
ATOM 3517 C CA . ASN A 1 465 ? -4.483 -7.760 -1.772 1.00 89.81 465 ASN A CA 1
ATOM 3518 C C . ASN A 1 465 ? -5.078 -8.224 -0.438 1.00 89.81 465 ASN A C 1
ATOM 3520 O O . ASN A 1 465 ? -6.290 -8.161 -0.255 1.00 89.81 465 ASN A O 1
ATOM 3524 N N . GLU A 1 466 ? -4.231 -8.636 0.507 1.00 81.62 466 GLU A N 1
ATOM 3525 C CA . GLU A 1 466 ? -4.628 -8.973 1.876 1.00 81.62 466 GLU A CA 1
ATOM 3526 C C . GLU A 1 466 ? -5.311 -7.783 2.570 1.00 81.62 466 GLU A C 1
ATOM 3528 O O . GLU A 1 466 ? -6.426 -7.926 3.071 1.00 81.62 466 GLU A O 1
ATOM 3533 N N . PHE A 1 467 ? -4.700 -6.594 2.519 1.00 87.44 467 PHE A N 1
ATOM 3534 C CA . PHE A 1 467 ? -5.274 -5.361 3.065 1.00 87.44 467 PHE A CA 1
ATOM 3535 C C . PHE A 1 467 ? -6.632 -5.026 2.433 1.00 87.44 467 PHE A C 1
ATOM 3537 O O . PHE A 1 467 ? -7.603 -4.738 3.136 1.00 87.44 467 PHE A O 1
ATOM 3544 N N . CYS A 1 468 ? -6.719 -5.089 1.104 1.00 87.88 468 CYS A N 1
ATOM 3545 C CA . CYS A 1 468 ? -7.942 -4.815 0.363 1.00 87.88 468 CYS A CA 1
ATOM 3546 C C . CYS A 1 468 ? -9.067 -5.802 0.704 1.00 87.88 468 CYS A C 1
ATOM 3548 O O . CYS A 1 468 ? -10.202 -5.381 0.921 1.00 87.88 468 CYS A O 1
ATOM 3550 N N . ARG A 1 469 ? -8.763 -7.104 0.779 1.00 81.88 469 ARG A N 1
ATOM 3551 C CA . ARG A 1 469 ? -9.737 -8.141 1.151 1.00 81.88 469 ARG A CA 1
ATOM 3552 C C . ARG A 1 469 ? -10.225 -7.962 2.577 1.00 81.88 469 ARG A C 1
ATOM 3554 O O . ARG A 1 469 ? -11.430 -7.914 2.780 1.00 81.88 469 ARG A O 1
ATOM 3561 N N . ALA A 1 470 ? -9.313 -7.769 3.529 1.00 75.31 470 ALA A N 1
ATOM 3562 C CA . ALA A 1 470 ? -9.676 -7.508 4.919 1.00 75.31 470 ALA A CA 1
ATOM 3563 C C . ALA A 1 470 ? -10.554 -6.252 5.049 1.00 75.31 470 ALA A C 1
ATOM 3565 O O . ALA A 1 470 ? -11.534 -6.250 5.789 1.00 75.31 470 ALA A O 1
ATOM 3566 N N . SER A 1 471 ? -10.249 -5.198 4.286 1.00 82.88 471 SER A N 1
ATOM 3567 C CA . SER A 1 471 ? -11.054 -3.971 4.260 1.00 82.88 471 SER A CA 1
ATOM 3568 C C . SER A 1 471 ? -12.444 -4.200 3.656 1.00 82.88 471 SER A C 1
ATOM 3570 O O . SER A 1 471 ? -13.432 -3.673 4.166 1.00 82.88 471 SER A O 1
ATOM 3572 N N . ALA A 1 472 ? -12.550 -5.003 2.593 1.00 81.31 472 ALA A N 1
ATOM 3573 C CA . ALA A 1 472 ? -13.827 -5.356 1.974 1.00 81.31 472 ALA A CA 1
ATOM 3574 C C . ALA A 1 472 ? -14.680 -6.265 2.873 1.00 81.31 472 ALA A C 1
ATOM 3576 O O . ALA A 1 472 ? -15.886 -6.053 2.990 1.00 81.31 472 ALA A O 1
ATOM 3577 N N . GLU A 1 473 ? -14.061 -7.232 3.550 1.00 74.19 473 GLU A N 1
ATOM 3578 C CA . GLU A 1 473 ? -14.716 -8.093 4.540 1.00 74.19 473 GLU A CA 1
ATOM 3579 C C . GLU A 1 473 ? -15.211 -7.285 5.739 1.00 74.19 473 GLU A C 1
ATOM 3581 O O . GLU A 1 473 ? -16.367 -7.427 6.132 1.00 74.19 473 GLU A O 1
ATOM 3586 N N . LEU A 1 474 ? -14.387 -6.377 6.272 1.00 74.56 474 LEU A N 1
ATOM 3587 C CA . LEU A 1 474 ? -14.800 -5.472 7.343 1.00 74.56 474 LEU A CA 1
ATOM 3588 C C . LEU A 1 474 ? -16.007 -4.634 6.913 1.00 74.56 474 LEU A C 1
ATOM 3590 O O . LEU A 1 474 ? -16.963 -4.502 7.668 1.00 74.56 474 LEU A O 1
ATOM 3594 N N . ARG A 1 475 ? -16.008 -4.132 5.674 1.00 79.75 475 ARG A N 1
ATOM 3595 C CA . ARG A 1 475 ? -17.138 -3.390 5.104 1.00 79.75 475 ARG A CA 1
ATOM 3596 C C . ARG A 1 475 ? -18.412 -4.236 5.029 1.00 79.75 475 ARG A C 1
ATOM 3598 O O . ARG A 1 475 ? -19.490 -3.745 5.360 1.00 79.75 475 ARG A O 1
ATOM 3605 N N . ALA A 1 476 ? -18.292 -5.495 4.614 1.00 74.69 476 ALA A N 1
ATOM 3606 C CA . ALA A 1 476 ? -19.412 -6.429 4.561 1.00 74.69 476 ALA A CA 1
ATOM 3607 C C . ALA A 1 476 ? -19.957 -6.738 5.966 1.00 74.69 476 ALA A C 1
ATOM 3609 O O . ALA A 1 476 ? -21.169 -6.706 6.172 1.00 74.69 476 ALA A O 1
ATOM 3610 N N . LEU A 1 477 ? -19.075 -6.959 6.946 1.00 68.88 477 LEU A N 1
ATOM 3611 C CA . LEU A 1 477 ? -19.444 -7.165 8.351 1.00 68.88 477 LEU A CA 1
ATOM 3612 C C . LEU A 1 477 ? -20.114 -5.930 8.953 1.00 68.88 477 LEU A C 1
ATOM 3614 O O . LEU A 1 477 ? -21.125 -6.057 9.636 1.00 68.88 477 LEU A O 1
ATOM 3618 N N . THR A 1 478 ? -19.596 -4.739 8.658 1.00 70.06 478 THR A N 1
ATOM 3619 C CA . THR A 1 478 ? -20.221 -3.465 9.014 1.00 70.06 478 THR A CA 1
ATOM 3620 C C . THR A 1 478 ? -21.641 -3.380 8.457 1.00 70.06 478 THR A C 1
ATOM 3622 O O . THR A 1 478 ? -22.568 -3.096 9.208 1.00 70.06 478 THR A O 1
ATOM 3625 N N . SER A 1 479 ? -21.844 -3.686 7.173 1.00 68.69 479 SER A N 1
ATOM 3626 C CA . SER A 1 479 ? -23.183 -3.685 6.574 1.00 68.69 479 SER A CA 1
ATOM 3627 C C . SER A 1 479 ? -24.114 -4.720 7.216 1.00 68.69 479 SER A C 1
ATOM 3629 O O . SER A 1 479 ? -25.274 -4.411 7.479 1.00 68.69 479 SER A O 1
ATOM 3631 N N . ALA A 1 480 ? -23.622 -5.927 7.509 1.00 66.81 480 ALA A N 1
ATOM 3632 C CA . ALA A 1 480 ? -24.402 -6.955 8.196 1.00 66.81 480 ALA A CA 1
ATOM 3633 C C . ALA A 1 480 ? -24.792 -6.517 9.618 1.00 66.81 480 ALA A C 1
ATOM 3635 O O . ALA A 1 480 ? -25.934 -6.708 10.035 1.00 66.81 480 ALA A O 1
ATOM 3636 N N . TYR A 1 481 ? -23.871 -5.872 10.339 1.00 65.00 481 TYR A N 1
ATOM 3637 C CA . TYR A 1 481 ? -24.139 -5.289 11.648 1.00 65.00 481 TYR A CA 1
ATOM 3638 C C . TYR A 1 481 ? -25.202 -4.193 11.584 1.00 65.00 481 TYR A C 1
ATOM 3640 O O . TYR A 1 481 ? -26.109 -4.216 12.409 1.00 65.00 481 TYR A O 1
ATOM 3648 N N . CYS A 1 482 ? -25.159 -3.290 10.596 1.00 63.22 482 CYS A N 1
ATOM 3649 C CA . CYS A 1 482 ? -26.233 -2.310 10.380 1.00 63.22 482 CYS A CA 1
ATOM 3650 C C . CYS A 1 482 ? -27.594 -3.002 10.230 1.00 63.22 482 CYS A C 1
ATOM 3652 O O . CYS A 1 482 ? -28.557 -2.636 10.909 1.00 63.22 482 CYS A O 1
ATOM 3654 N N . GLY A 1 483 ? -27.633 -4.064 9.415 1.00 64.69 483 GLY A N 1
ATOM 3655 C CA . GLY A 1 483 ? -28.816 -4.904 9.223 1.00 64.69 483 GLY A CA 1
ATOM 3656 C C . GLY A 1 483 ? -29.388 -5.428 10.531 1.00 64.69 483 GLY A C 1
ATOM 3657 O O . GLY A 1 483 ? -30.598 -5.415 10.738 1.00 64.69 483 GLY A O 1
ATOM 3658 N N . LEU A 1 484 ? -28.520 -5.843 11.446 1.00 60.00 484 LEU A N 1
ATOM 3659 C CA . LEU A 1 484 ? -28.919 -6.492 12.689 1.00 60.00 484 LEU A CA 1
ATOM 3660 C C . LEU A 1 484 ? -29.230 -5.476 13.794 1.00 60.00 484 LEU A C 1
ATOM 3662 O O . LEU A 1 484 ? -30.287 -5.571 14.417 1.00 60.00 484 LEU A O 1
ATOM 3666 N N . ALA A 1 485 ? -28.378 -4.470 13.994 1.00 58.34 485 ALA A N 1
ATOM 3667 C CA . ALA A 1 485 ? -28.505 -3.464 15.047 1.00 58.34 485 ALA A CA 1
ATOM 3668 C C . ALA A 1 485 ? -29.637 -2.460 14.782 1.00 58.34 485 ALA A C 1
ATOM 3670 O O . ALA A 1 485 ? -30.371 -2.106 15.702 1.00 58.34 485 ALA A O 1
ATOM 3671 N N . ILE A 1 486 ? -29.826 -2.049 13.525 1.00 62.44 486 ILE A N 1
ATOM 3672 C CA . ILE A 1 486 ? -30.785 -0.998 13.142 1.00 62.44 486 ILE A CA 1
ATOM 3673 C C . ILE A 1 486 ? -31.985 -1.590 12.381 1.00 62.44 486 ILE A C 1
ATOM 3675 O O . ILE A 1 486 ? -33.017 -0.948 12.250 1.00 62.44 486 ILE A O 1
ATOM 3679 N N . GLY A 1 487 ? -31.911 -2.858 11.950 1.00 62.28 487 GLY A N 1
ATOM 3680 C CA . GLY A 1 487 ? -32.969 -3.484 11.142 1.00 62.28 487 GLY A CA 1
ATOM 3681 C C . GLY A 1 487 ? -32.899 -3.100 9.661 1.00 62.28 487 GLY A C 1
ATOM 3682 O O . GLY A 1 487 ? -33.788 -3.458 8.894 1.00 62.28 487 GLY A O 1
ATOM 3683 N N . VAL A 1 488 ? -31.846 -2.383 9.256 1.00 59.47 488 VAL A N 1
ATOM 3684 C CA . VAL A 1 488 ? -31.681 -1.843 7.907 1.00 59.47 488 VAL A CA 1
ATOM 3685 C C . VAL A 1 488 ? -30.392 -2.390 7.316 1.00 59.47 488 VAL A C 1
ATOM 3687 O O . VAL A 1 488 ? -29.304 -2.138 7.830 1.00 59.47 488 VAL A O 1
ATOM 3690 N N . THR A 1 489 ? -30.496 -3.158 6.230 1.00 56.69 489 THR A N 1
ATOM 3691 C CA . THR A 1 489 ? -29.341 -3.827 5.612 1.00 56.69 489 THR A CA 1
ATOM 3692 C C . THR A 1 489 ? -28.252 -2.841 5.195 1.00 56.69 489 THR A C 1
ATOM 3694 O O . THR A 1 489 ? -27.071 -3.174 5.293 1.00 56.69 489 THR A O 1
ATOM 3697 N N . HIS A 1 490 ? -28.626 -1.643 4.737 1.00 60.72 490 HIS A N 1
ATOM 3698 C CA . HIS A 1 490 ? -27.732 -0.538 4.376 1.00 60.72 490 HIS A CA 1
ATOM 3699 C C . HIS A 1 490 ? -28.356 0.767 4.887 1.00 60.72 490 HIS A C 1
ATOM 3701 O O . HIS A 1 490 ? -29.483 1.024 4.481 1.00 60.72 490 HIS A O 1
ATOM 3707 N N . PRO A 1 491 ? -27.679 1.584 5.718 1.00 59.69 491 PRO A N 1
ATOM 3708 C CA . PRO A 1 491 ? -28.254 2.840 6.197 1.00 59.69 491 PRO A CA 1
ATOM 3709 C C . PRO A 1 491 ? -28.659 3.705 4.998 1.00 59.69 491 PRO A C 1
ATOM 3711 O O . PRO A 1 491 ? -27.835 3.966 4.118 1.00 59.69 491 PRO A O 1
ATOM 3714 N N . GLU A 1 492 ? -29.933 4.083 4.929 1.00 62.06 492 GLU A N 1
ATOM 3715 C CA . GLU A 1 492 ? -30.496 4.877 3.827 1.00 62.06 492 GLU A CA 1
ATOM 3716 C C . GLU A 1 492 ? -30.670 6.344 4.225 1.00 62.06 492 GLU A C 1
ATOM 3718 O O . GLU A 1 492 ? -30.782 7.215 3.362 1.00 62.06 492 GLU A O 1
ATOM 3723 N N . THR A 1 493 ? -30.629 6.632 5.529 1.00 68.19 493 THR A N 1
ATOM 3724 C CA . THR A 1 493 ? -30.772 7.980 6.078 1.00 68.19 493 THR A CA 1
ATOM 3725 C C . THR A 1 493 ? -29.515 8.436 6.822 1.00 68.19 493 THR A C 1
ATOM 3727 O O . THR A 1 493 ? -28.767 7.640 7.396 1.00 68.19 493 THR A O 1
ATOM 3730 N N . THR A 1 494 ? -29.288 9.751 6.858 1.00 58.88 494 THR A N 1
ATOM 3731 C CA . THR A 1 494 ? -28.238 10.398 7.666 1.00 58.88 494 THR A CA 1
ATOM 3732 C C . THR A 1 494 ? -28.335 10.005 9.142 1.00 58.88 494 THR A C 1
ATOM 3734 O O . THR A 1 494 ? -27.310 9.789 9.787 1.00 58.88 494 THR A O 1
ATOM 3737 N N . ALA A 1 495 ? -29.556 9.875 9.674 1.00 64.69 495 ALA A N 1
ATOM 3738 C CA . ALA A 1 495 ? -29.809 9.492 11.062 1.00 64.69 495 ALA A CA 1
ATOM 3739 C C . ALA A 1 495 ? -29.377 8.047 11.359 1.00 64.69 495 ALA A C 1
ATOM 3741 O O . ALA A 1 495 ? -28.679 7.811 12.343 1.00 64.69 495 ALA A O 1
ATOM 3742 N N . GLU A 1 496 ? -29.709 7.095 10.482 1.00 61.56 496 GLU A N 1
ATOM 3743 C CA . GLU A 1 496 ? -29.245 5.703 10.592 1.00 61.56 496 GLU A CA 1
ATOM 3744 C C . GLU A 1 496 ? -27.724 5.605 10.481 1.00 61.56 496 GLU A C 1
ATOM 3746 O O . GLU A 1 496 ? -27.091 4.820 11.185 1.00 61.56 496 GLU A O 1
ATOM 3751 N N . CYS A 1 497 ? -27.125 6.426 9.619 1.00 54.72 497 CYS A N 1
ATOM 3752 C CA . CYS A 1 497 ? -25.686 6.443 9.421 1.00 54.72 497 CYS A CA 1
ATOM 3753 C C . CYS A 1 497 ? -24.941 7.030 10.633 1.00 54.72 497 CYS A C 1
ATOM 3755 O O . CYS A 1 497 ? -23.901 6.495 11.009 1.00 54.72 497 CYS A O 1
ATOM 3757 N N . ARG A 1 498 ? -25.480 8.077 11.281 1.00 61.88 498 ARG A N 1
ATOM 3758 C CA . ARG A 1 498 ? -24.947 8.618 12.548 1.00 61.88 498 ARG A CA 1
ATOM 3759 C C . ARG A 1 498 ? -25.119 7.627 13.698 1.00 61.88 498 ARG A C 1
ATOM 3761 O O . ARG A 1 498 ? -24.132 7.288 14.335 1.00 61.88 498 ARG A O 1
ATOM 3768 N N . ALA A 1 499 ? -26.319 7.068 13.877 1.00 63.78 499 ALA A N 1
ATOM 3769 C CA . ALA A 1 499 ? -26.582 6.052 14.899 1.00 63.78 499 ALA A CA 1
ATOM 3770 C C . ALA A 1 499 ? -25.678 4.816 14.739 1.00 63.78 499 ALA A C 1
ATOM 3772 O O . ALA A 1 499 ? -25.235 4.222 15.722 1.00 63.78 499 ALA A O 1
ATOM 3773 N N . PHE A 1 500 ? -25.367 4.442 13.495 1.00 61.38 500 PHE A N 1
ATOM 3774 C CA . PHE A 1 500 ? -24.381 3.414 13.197 1.00 61.38 500 PHE A CA 1
ATOM 3775 C C . PHE A 1 500 ? -22.963 3.825 13.611 1.00 61.38 500 PHE A C 1
ATOM 3777 O O . PHE A 1 500 ? -22.311 3.049 14.308 1.00 61.38 500 PHE A O 1
ATOM 3784 N N . THR A 1 501 ? -22.482 5.000 13.189 1.00 56.00 501 THR A N 1
ATOM 3785 C CA . THR A 1 501 ? -21.130 5.482 13.517 1.00 56.00 501 THR A CA 1
ATOM 3786 C C . THR A 1 501 ? -20.940 5.563 15.028 1.00 56.00 501 THR A C 1
ATOM 3788 O O . THR A 1 501 ? -19.983 4.997 15.544 1.00 56.00 501 THR A O 1
ATOM 3791 N N . ASP A 1 502 ? -21.917 6.119 15.748 1.00 62.31 502 ASP A N 1
ATOM 3792 C CA . ASP A 1 502 ? -21.894 6.218 17.209 1.00 62.31 502 ASP A CA 1
ATOM 3793 C C . ASP A 1 502 ? -21.828 4.828 17.864 1.00 62.31 502 ASP A C 1
ATOM 3795 O O . ASP A 1 502 ? -21.066 4.590 18.804 1.00 62.31 502 ASP A O 1
ATOM 3799 N N . CYS A 1 503 ? -22.582 3.861 17.334 1.00 57.09 503 CYS A N 1
ATOM 3800 C CA . CYS A 1 503 ? -22.605 2.493 17.840 1.00 57.09 503 CYS A CA 1
ATOM 3801 C C . CYS A 1 503 ? -21.320 1.710 17.505 1.00 57.09 503 CYS A C 1
ATOM 3803 O O . CYS A 1 503 ? -20.837 0.933 18.333 1.00 57.09 503 CYS A O 1
ATOM 3805 N N . TYR A 1 504 ? -20.749 1.910 16.315 1.00 59.28 504 TYR A N 1
ATOM 3806 C CA . TYR A 1 504 ? -19.492 1.301 15.877 1.00 59.28 504 TYR A CA 1
ATOM 3807 C C . TYR A 1 504 ? -18.301 1.853 16.668 1.00 59.28 504 TYR A C 1
ATOM 3809 O O . TYR A 1 504 ? -17.469 1.083 17.162 1.00 59.28 504 TYR A O 1
ATOM 3817 N N . ASP A 1 505 ? -18.252 3.170 16.853 1.00 56.28 505 ASP A N 1
ATOM 3818 C CA . ASP A 1 505 ? -17.186 3.844 17.584 1.00 56.28 505 ASP A CA 1
ATOM 3819 C C . ASP A 1 505 ? -17.215 3.456 19.067 1.00 56.28 505 ASP A C 1
ATOM 3821 O O . ASP A 1 505 ? -16.187 3.047 19.628 1.00 56.28 505 ASP A O 1
ATOM 3825 N N . ALA A 1 506 ? -18.404 3.457 19.681 1.00 57.97 506 ALA A N 1
ATOM 3826 C CA . ALA A 1 506 ? -18.579 3.074 21.079 1.00 57.97 506 ALA A CA 1
ATOM 3827 C C . ALA A 1 506 ? -18.236 1.597 21.340 1.00 57.97 506 ALA A C 1
ATOM 3829 O O . ALA A 1 506 ? -17.589 1.272 22.339 1.00 57.97 506 ALA A O 1
ATOM 3830 N N . ASN A 1 507 ? -18.644 0.683 20.452 1.00 51.69 507 ASN A N 1
ATOM 3831 C CA . ASN A 1 507 ? -18.602 -0.750 20.756 1.00 51.69 507 ASN A CA 1
ATOM 3832 C C . ASN A 1 507 ? -17.435 -1.512 20.130 1.00 51.69 507 ASN A C 1
ATOM 3834 O O . ASN A 1 507 ? -17.036 -2.538 20.688 1.00 51.69 507 ASN A O 1
ATOM 3838 N N . ILE A 1 508 ? -16.891 -1.046 19.004 1.00 53.75 508 ILE A N 1
ATOM 3839 C CA . ILE A 1 508 ? -15.867 -1.764 18.232 1.00 53.75 508 ILE A CA 1
ATOM 3840 C C . ILE A 1 508 ? -14.560 -0.988 18.238 1.00 53.75 508 ILE A C 1
ATOM 3842 O O . ILE A 1 508 ? -13.552 -1.517 18.711 1.00 53.75 508 ILE A O 1
ATOM 3846 N N . LEU A 1 509 ? -14.568 0.267 17.781 1.00 53.03 509 LEU A N 1
ATOM 3847 C CA . LEU A 1 509 ? -13.343 1.058 17.650 1.00 53.03 509 LEU A CA 1
ATOM 3848 C C . LEU A 1 509 ? -12.661 1.256 19.010 1.00 53.03 509 LEU A C 1
ATOM 3850 O O . LEU A 1 509 ? -11.474 0.966 19.160 1.00 53.03 509 LEU A O 1
ATOM 3854 N N . THR A 1 510 ? -13.439 1.618 20.034 1.00 58.62 510 THR A N 1
ATOM 3855 C CA . THR A 1 510 ? -12.938 1.793 21.405 1.00 58.62 510 THR A CA 1
ATOM 3856 C C . THR A 1 510 ? -12.326 0.505 21.984 1.00 58.62 510 THR A C 1
ATOM 3858 O O . THR A 1 510 ? -11.371 0.558 22.760 1.00 58.62 510 THR A O 1
ATOM 3861 N N . LYS A 1 511 ? -12.827 -0.680 21.607 1.00 51.53 511 LYS A N 1
ATOM 3862 C CA . LYS A 1 511 ? -12.310 -1.971 22.103 1.00 51.53 511 LYS A CA 1
ATOM 3863 C C . LYS A 1 511 ? -11.072 -2.442 21.339 1.00 51.53 511 LYS A C 1
ATOM 3865 O O . LYS A 1 511 ? -10.167 -3.003 21.952 1.00 51.53 511 LYS A O 1
ATOM 3870 N N . VAL A 1 512 ? -11.009 -2.193 20.030 1.00 48.00 512 VAL A N 1
ATOM 3871 C CA . VAL A 1 512 ? -9.834 -2.502 19.196 1.00 48.00 512 VAL A CA 1
ATOM 3872 C C . VAL A 1 512 ? -8.641 -1.636 19.599 1.00 48.00 512 VAL A C 1
ATOM 3874 O O . VAL A 1 512 ? -7.541 -2.161 19.762 1.00 48.00 512 VAL A O 1
ATOM 3877 N N . LEU A 1 513 ? -8.861 -0.340 19.845 1.00 50.31 513 LEU A N 1
ATOM 3878 C CA . LEU A 1 513 ? -7.810 0.568 20.312 1.00 50.31 513 LEU A CA 1
ATOM 3879 C C . LEU A 1 513 ? -7.224 0.114 21.661 1.00 50.31 513 LEU A C 1
ATOM 3881 O O . LEU A 1 513 ? -6.010 -0.034 21.773 1.00 50.31 513 LEU A O 1
ATOM 3885 N N . LYS A 1 514 ? -8.072 -0.265 22.628 1.00 55.19 514 LYS A N 1
ATOM 3886 C CA . LYS A 1 514 ? -7.623 -0.823 23.921 1.00 55.19 514 LYS A CA 1
ATOM 3887 C C . LYS A 1 514 ? -6.891 -2.167 23.798 1.00 55.19 514 LYS A C 1
ATOM 3889 O O . LYS A 1 514 ? -6.000 -2.469 24.589 1.00 55.19 514 LYS A O 1
ATOM 3894 N N . ALA A 1 515 ? -7.265 -3.010 22.834 1.00 46.16 515 ALA A N 1
ATOM 3895 C CA . ALA A 1 515 ? -6.602 -4.295 22.608 1.00 46.16 515 ALA A CA 1
ATOM 3896 C C . ALA A 1 515 ? -5.208 -4.129 21.980 1.00 46.16 515 ALA A C 1
ATOM 3898 O O . ALA A 1 515 ? -4.296 -4.887 22.315 1.00 46.16 515 ALA A O 1
ATOM 3899 N N . LYS A 1 516 ? -5.039 -3.133 21.104 1.00 49.84 516 LYS A N 1
ATOM 3900 C CA . LYS A 1 516 ? -3.746 -2.751 20.525 1.00 49.84 516 LYS A CA 1
ATOM 3901 C C . LYS A 1 516 ? -2.785 -2.240 21.600 1.00 49.84 516 LYS A C 1
ATOM 3903 O O . LYS A 1 516 ? -1.692 -2.778 21.723 1.00 49.84 516 LYS A O 1
ATOM 3908 N N . GLU A 1 517 ? -3.239 -1.310 22.442 1.00 53.31 517 GLU A N 1
ATOM 3909 C CA . GLU A 1 517 ? -2.448 -0.779 23.567 1.00 53.31 517 GLU A CA 1
ATOM 3910 C C . GLU A 1 517 ? -1.915 -1.893 24.488 1.00 53.31 517 GLU A C 1
ATOM 3912 O O . GLU A 1 517 ? -0.791 -1.830 24.981 1.00 53.31 517 GLU A O 1
ATOM 3917 N N . LYS A 1 518 ? -2.695 -2.963 24.683 1.00 49.78 518 LYS A N 1
ATOM 3918 C CA . LYS A 1 518 ? -2.301 -4.121 25.497 1.00 49.78 518 LYS A CA 1
ATOM 3919 C C . LYS A 1 518 ? -1.287 -5.048 24.808 1.00 49.78 518 LYS A C 1
ATOM 3921 O O . LYS A 1 518 ? -0.435 -5.615 25.487 1.00 49.78 518 LYS A O 1
ATOM 3926 N N . ALA A 1 519 ? -1.379 -5.220 23.490 1.00 47.06 519 ALA A N 1
ATOM 3927 C CA . ALA A 1 519 ? -0.434 -6.027 22.714 1.00 47.06 519 ALA A CA 1
ATOM 3928 C C . ALA A 1 519 ? 0.947 -5.356 22.633 1.00 47.06 519 ALA A C 1
ATOM 3930 O O . ALA A 1 519 ? 1.969 -6.024 22.803 1.00 47.06 519 ALA A O 1
ATOM 3931 N N . ASP A 1 520 ? 0.961 -4.033 22.463 1.00 51.28 520 ASP A N 1
ATOM 3932 C CA . ASP A 1 520 ? 2.182 -3.225 22.437 1.00 51.28 520 ASP A CA 1
ATOM 3933 C C . ASP A 1 520 ? 2.939 -3.309 23.783 1.00 51.28 520 ASP A C 1
ATOM 3935 O O . ASP A 1 520 ? 4.168 -3.384 23.809 1.00 51.28 520 ASP A O 1
ATOM 3939 N N . ALA A 1 521 ? 2.220 -3.411 24.909 1.00 55.06 521 ALA A N 1
ATOM 3940 C CA . ALA A 1 521 ? 2.820 -3.605 26.233 1.00 55.06 521 ALA A CA 1
ATOM 3941 C C . ALA A 1 521 ? 3.480 -4.991 26.420 1.00 55.06 521 ALA A C 1
ATOM 3943 O O . ALA A 1 521 ? 4.547 -5.087 27.022 1.00 55.06 521 ALA A O 1
ATOM 3944 N N . GLN A 1 522 ? 2.885 -6.064 25.885 1.00 47.66 522 GLN A N 1
ATOM 3945 C CA . GLN A 1 522 ? 3.401 -7.438 26.019 1.00 47.66 522 GLN A CA 1
ATOM 3946 C C . GLN A 1 522 ? 4.605 -7.723 25.109 1.00 47.66 522 GLN A C 1
ATOM 3948 O O . GLN A 1 522 ? 5.481 -8.513 25.457 1.00 47.66 522 GLN A O 1
ATOM 3953 N N . PHE A 1 523 ? 4.679 -7.071 23.947 1.00 54.34 523 PHE A N 1
ATOM 3954 C CA . PHE A 1 523 ? 5.831 -7.175 23.051 1.00 54.34 523 PHE A CA 1
ATOM 3955 C C . PHE A 1 523 ? 7.121 -6.660 23.712 1.00 54.34 523 PHE A C 1
ATOM 3957 O O . PHE A 1 523 ? 8.152 -7.338 23.662 1.00 54.34 523 PHE A O 1
ATOM 3964 N N . SER A 1 524 ? 7.032 -5.516 24.400 1.00 55.22 524 SER A N 1
ATOM 3965 C CA . SER A 1 524 ? 8.138 -4.942 25.181 1.00 55.22 524 SER A CA 1
ATOM 3966 C C . SER A 1 524 ? 8.645 -5.880 26.284 1.00 55.22 524 SER A C 1
ATOM 3968 O O . SER A 1 524 ? 9.834 -5.889 26.594 1.00 55.22 524 SER A O 1
ATOM 3970 N N . GLU A 1 525 ? 7.770 -6.712 26.850 1.00 55.09 525 GLU A N 1
ATOM 3971 C CA . GLU A 1 525 ? 8.096 -7.656 27.927 1.00 55.09 525 GLU A CA 1
ATOM 3972 C C . GLU A 1 525 ? 8.829 -8.916 27.420 1.00 55.09 525 GLU A C 1
ATOM 3974 O O . GLU A 1 525 ? 9.701 -9.465 28.088 1.00 55.09 525 GLU A O 1
ATOM 3979 N N . ILE A 1 526 ? 8.541 -9.369 26.198 1.00 51.03 526 ILE A N 1
ATOM 3980 C CA . ILE A 1 526 ? 9.242 -10.512 25.583 1.00 51.03 526 ILE A CA 1
ATOM 3981 C C . ILE A 1 526 ? 10.618 -10.064 25.067 1.00 51.03 526 ILE A C 1
ATOM 3983 O O . ILE A 1 526 ? 11.579 -10.835 25.060 1.00 51.03 526 ILE A O 1
ATOM 3987 N N . GLN A 1 527 ? 10.741 -8.801 24.644 1.00 56.31 527 GLN A N 1
ATOM 3988 C CA . GLN A 1 527 ? 11.999 -8.234 24.150 1.00 56.31 527 GLN A CA 1
ATOM 3989 C C . GLN A 1 527 ? 13.016 -8.074 25.287 1.00 56.31 527 GLN A C 1
ATOM 3991 O O . GLN A 1 527 ? 14.206 -8.315 25.088 1.00 56.31 527 GLN A O 1
ATOM 3996 N N . SER A 1 528 ? 12.548 -7.770 26.501 1.00 57.00 528 SER A N 1
ATOM 3997 C CA . SER A 1 528 ? 13.395 -7.748 27.695 1.00 57.00 528 SER A CA 1
ATOM 3998 C C . SER A 1 528 ? 13.830 -9.151 28.146 1.00 57.00 528 SER A C 1
ATOM 4000 O O . SER A 1 528 ? 14.964 -9.315 28.593 1.00 57.00 528 SER A O 1
ATOM 4002 N N . ALA A 1 529 ? 13.005 -10.187 27.953 1.00 55.72 529 ALA A N 1
ATOM 4003 C CA . ALA A 1 529 ? 13.365 -11.576 28.261 1.00 55.72 529 ALA A CA 1
ATOM 4004 C C . ALA A 1 529 ? 14.429 -12.154 27.303 1.00 55.72 529 ALA A C 1
ATOM 4006 O O . ALA A 1 529 ? 15.365 -12.821 27.749 1.00 55.72 529 ALA A O 1
ATOM 4007 N N . ALA A 1 530 ? 14.341 -11.861 26.000 1.00 52.88 530 ALA A N 1
ATOM 4008 C CA . ALA A 1 530 ? 15.309 -12.319 24.995 1.00 52.88 530 ALA A CA 1
ATOM 4009 C C . ALA A 1 530 ? 16.740 -11.811 25.261 1.00 52.88 530 ALA A C 1
ATOM 4011 O O . ALA A 1 530 ? 17.712 -12.530 25.034 1.00 52.88 530 ALA A O 1
ATOM 4012 N N . LEU A 1 531 ? 16.868 -10.606 25.822 1.00 55.34 531 LEU A N 1
ATOM 4013 C CA . LEU A 1 531 ? 18.150 -10.000 26.190 1.00 55.34 531 LEU A CA 1
ATOM 4014 C C . LEU A 1 531 ? 18.822 -10.658 27.413 1.00 55.34 531 LEU A C 1
ATOM 4016 O O . LEU A 1 531 ? 20.004 -10.427 27.650 1.00 55.34 531 LEU A O 1
ATOM 4020 N N . THR A 1 532 ? 18.113 -11.499 28.176 1.00 60.16 532 THR A N 1
ATOM 4021 C CA . THR A 1 532 ? 18.648 -12.148 29.394 1.00 60.16 532 THR A CA 1
ATOM 4022 C C . THR A 1 532 ? 19.183 -13.573 29.181 1.00 60.16 532 THR A C 1
ATOM 4024 O O . THR A 1 532 ? 19.830 -14.128 30.069 1.00 60.16 532 THR A O 1
ATOM 4027 N N . GLY A 1 533 ? 18.981 -14.172 28.001 1.00 52.44 533 GLY A N 1
ATOM 4028 C CA . GLY A 1 533 ? 19.401 -15.542 27.678 1.00 52.44 533 GLY A CA 1
ATOM 4029 C C . GLY A 1 533 ? 20.802 -15.654 27.063 1.00 52.44 533 GLY A C 1
ATOM 4030 O O . GLY A 1 533 ? 20.928 -16.059 25.911 1.00 52.44 533 GLY A O 1
ATOM 4031 N N . ILE A 1 534 ? 21.863 -15.326 27.809 1.00 47.59 534 ILE A N 1
ATOM 4032 C CA . ILE A 1 534 ? 23.262 -15.419 27.342 1.00 47.59 534 ILE A CA 1
ATOM 4033 C C . ILE A 1 534 ? 23.979 -16.574 28.056 1.00 47.59 534 ILE A C 1
ATOM 4035 O O . ILE A 1 534 ? 24.535 -16.387 29.132 1.00 47.59 534 ILE A O 1
ATOM 4039 N N . ALA A 1 535 ? 23.971 -17.772 27.456 1.00 45.59 535 ALA A N 1
ATOM 4040 C CA . ALA A 1 535 ? 24.953 -18.838 27.724 1.00 45.59 535 ALA A CA 1
ATOM 4041 C C . ALA A 1 535 ? 24.868 -19.976 26.679 1.00 45.59 535 ALA A C 1
ATOM 4043 O O . ALA A 1 535 ? 24.416 -21.077 26.977 1.00 45.59 535 ALA A O 1
ATOM 4044 N N . SER A 1 536 ? 25.271 -19.735 25.427 1.00 50.50 536 SER A N 1
ATOM 4045 C CA . SER A 1 536 ? 25.942 -20.761 24.596 1.00 50.50 536 SER A CA 1
ATOM 4046 C C . SER A 1 536 ? 26.437 -20.179 23.267 1.00 50.50 536 SER A C 1
ATOM 4048 O O . SER A 1 536 ? 25.710 -19.542 22.498 1.00 50.50 536 SER A O 1
ATOM 4050 N N . SER A 1 537 ? 27.716 -20.429 23.016 1.00 53.38 537 SER A N 1
ATOM 4051 C CA . SER A 1 537 ? 28.637 -19.769 22.088 1.00 53.38 537 SER A CA 1
ATOM 4052 C C . SER A 1 537 ? 28.487 -20.168 20.613 1.00 53.38 537 SER A C 1
ATOM 4054 O O . SER A 1 537 ? 29.449 -20.592 19.978 1.00 53.38 537 SER A O 1
ATOM 4056 N N . ALA A 1 538 ? 27.293 -20.027 20.043 1.00 53.41 538 ALA A N 1
ATOM 4057 C CA . ALA A 1 538 ? 27.133 -20.056 18.587 1.00 53.41 538 ALA A CA 1
ATOM 4058 C C . ALA A 1 538 ? 26.746 -18.661 18.080 1.00 53.41 538 ALA A C 1
ATOM 4060 O O . ALA A 1 538 ? 25.715 -18.137 18.489 1.00 53.41 538 ALA A O 1
ATOM 4061 N N . ASP A 1 539 ? 27.622 -18.100 17.247 1.00 60.34 539 ASP A N 1
ATOM 4062 C CA . ASP A 1 539 ? 27.535 -16.895 16.410 1.00 60.34 539 ASP A CA 1
ATOM 4063 C C . ASP A 1 539 ? 26.451 -15.850 16.783 1.00 60.34 539 ASP A C 1
ATOM 4065 O O . ASP A 1 539 ? 25.315 -15.859 16.295 1.00 60.34 539 ASP A O 1
ATOM 4069 N N . GLU A 1 540 ? 26.829 -14.925 17.673 1.00 55.88 540 GLU A N 1
ATOM 4070 C CA . GLU A 1 540 ? 25.986 -13.881 18.288 1.00 55.88 540 GLU A CA 1
ATOM 4071 C C . GLU A 1 540 ? 25.279 -12.964 17.283 1.00 55.88 540 GLU A C 1
ATOM 4073 O O . GLU A 1 540 ? 24.141 -12.551 17.500 1.00 55.88 540 GLU A O 1
ATOM 4078 N N . THR A 1 541 ? 25.904 -12.672 16.145 1.00 54.75 541 THR A N 1
ATOM 4079 C CA . THR A 1 541 ? 25.337 -11.748 15.148 1.00 54.75 541 THR A CA 1
ATOM 4080 C C . THR A 1 541 ? 24.184 -12.357 14.356 1.00 54.75 541 THR A C 1
ATOM 4082 O O . THR A 1 541 ? 23.260 -11.649 13.941 1.00 54.75 541 THR A O 1
ATOM 4085 N N . SER A 1 542 ? 24.207 -13.674 14.195 1.00 52.25 542 SER A N 1
ATOM 4086 C CA . SER A 1 542 ? 23.173 -14.444 13.517 1.00 52.25 542 SER A CA 1
ATOM 4087 C C . SER A 1 542 ? 21.994 -14.702 14.457 1.00 52.25 542 SER A C 1
ATOM 4089 O O . SER A 1 542 ? 20.849 -14.539 14.045 1.00 52.25 542 SER A O 1
ATOM 4091 N N . LYS A 1 543 ? 22.251 -14.987 15.744 1.00 55.12 543 LYS A N 1
ATOM 4092 C CA . LYS A 1 543 ? 21.206 -15.154 16.773 1.00 55.12 543 LYS A CA 1
ATOM 4093 C C . LYS A 1 543 ? 20.439 -13.865 17.066 1.00 55.12 543 LYS A C 1
ATOM 4095 O O . LYS A 1 543 ? 19.215 -13.909 17.152 1.00 55.12 543 LYS A O 1
ATOM 4100 N N . GLN A 1 544 ? 21.128 -12.727 17.131 1.00 56.03 544 GLN A N 1
ATOM 4101 C CA . GLN A 1 544 ? 20.502 -11.432 17.407 1.00 56.03 544 GLN A CA 1
ATOM 4102 C C . GLN A 1 544 ? 19.546 -11.006 16.281 1.00 56.03 544 GLN A C 1
ATOM 4104 O O . GLN A 1 544 ? 18.395 -10.653 16.516 1.00 56.03 544 GLN A O 1
ATOM 4109 N N . LYS A 1 545 ? 19.975 -11.134 15.022 1.00 60.66 545 LYS A N 1
ATOM 4110 C CA . LYS A 1 545 ? 19.148 -10.750 13.866 1.00 60.66 545 LYS A CA 1
ATOM 4111 C C . LYS A 1 545 ? 17.995 -11.722 13.604 1.00 60.66 545 LYS A C 1
ATOM 4113 O O . LYS A 1 545 ? 16.966 -11.304 13.071 1.00 60.66 545 LYS A O 1
ATOM 4118 N N . LEU A 1 546 ? 18.149 -12.999 13.969 1.00 50.03 546 LEU A N 1
ATOM 4119 C CA . LEU A 1 546 ? 17.067 -13.984 13.902 1.00 50.03 546 LEU A CA 1
ATOM 4120 C C . LEU A 1 546 ? 16.032 -13.767 15.018 1.00 50.03 546 LEU A C 1
ATOM 4122 O O . LEU A 1 546 ? 14.843 -13.868 14.735 1.00 50.03 546 LEU A O 1
ATOM 4126 N N . ALA A 1 547 ? 16.455 -13.435 16.244 1.00 56.38 547 ALA A N 1
ATOM 4127 C CA . ALA A 1 547 ? 15.562 -13.188 17.380 1.00 56.38 547 ALA A CA 1
ATOM 4128 C C . ALA A 1 547 ? 14.742 -11.898 17.200 1.00 56.38 547 ALA A C 1
ATOM 4130 O O . ALA A 1 547 ? 13.516 -11.926 17.316 1.00 56.38 547 ALA A O 1
ATOM 4131 N N . ASP A 1 548 ? 15.386 -10.804 16.785 1.00 55.28 548 ASP A N 1
ATOM 4132 C CA . ASP A 1 548 ? 14.728 -9.502 16.615 1.00 55.28 548 ASP A CA 1
ATOM 4133 C C . ASP A 1 548 ? 13.722 -9.504 15.450 1.00 55.28 548 ASP A C 1
ATOM 4135 O O . ASP A 1 548 ? 12.659 -8.880 15.511 1.00 55.28 548 ASP A O 1
ATOM 4139 N N . LYS A 1 549 ? 14.004 -10.270 14.391 1.00 59.94 549 LYS A N 1
ATOM 4140 C CA . LYS A 1 549 ? 13.104 -10.389 13.238 1.00 59.94 549 LYS A CA 1
ATOM 4141 C C . LYS A 1 549 ? 11.974 -11.397 13.472 1.00 59.94 549 LYS A C 1
ATOM 4143 O O . LYS A 1 549 ? 10.842 -11.137 13.061 1.00 59.94 549 LYS A O 1
ATOM 4148 N N . ALA A 1 550 ? 12.250 -12.517 14.147 1.00 51.41 550 ALA A N 1
ATOM 4149 C CA . ALA A 1 550 ? 11.246 -13.531 14.474 1.00 51.41 550 ALA A CA 1
ATOM 4150 C C . ALA A 1 550 ? 10.216 -13.021 15.493 1.00 51.41 550 ALA A C 1
ATOM 4152 O O . ALA A 1 550 ? 9.028 -13.310 15.360 1.00 51.41 550 ALA A O 1
ATOM 4153 N N . GLN A 1 551 ? 10.633 -12.210 16.465 1.00 55.44 551 GLN A N 1
ATOM 4154 C CA . GLN A 1 551 ? 9.739 -11.689 17.493 1.00 55.44 551 GLN A CA 1
ATOM 4155 C C . GLN A 1 551 ? 8.822 -10.573 16.968 1.00 55.44 551 GLN A C 1
ATOM 4157 O O . GLN A 1 551 ? 7.621 -10.582 17.243 1.00 55.44 551 GLN A O 1
ATOM 4162 N N . ALA A 1 552 ? 9.349 -9.663 16.141 1.00 53.75 552 ALA A N 1
ATOM 4163 C CA . ALA A 1 552 ? 8.581 -8.563 15.549 1.00 53.75 552 ALA A CA 1
ATOM 4164 C C . ALA A 1 552 ? 7.520 -9.035 14.539 1.00 53.75 552 ALA A C 1
ATOM 4166 O O . ALA A 1 552 ? 6.424 -8.479 14.476 1.00 53.75 552 ALA A O 1
ATOM 4167 N N . GLN A 1 553 ? 7.807 -10.087 13.766 1.00 51.44 553 GLN A N 1
ATOM 4168 C CA . GLN A 1 553 ? 6.868 -10.603 12.764 1.00 51.44 553 GLN A CA 1
ATOM 4169 C C . GLN A 1 553 ? 5.825 -11.566 13.357 1.00 51.44 553 GLN A C 1
ATOM 4171 O O . GLN A 1 553 ? 4.699 -11.615 12.867 1.00 51.44 553 GLN A O 1
ATOM 4176 N N . PHE A 1 554 ? 6.150 -12.287 14.435 1.00 54.84 554 PHE A N 1
ATOM 4177 C CA . PHE A 1 554 ? 5.235 -13.242 15.071 1.00 54.84 554 PHE A CA 1
ATOM 4178 C C . PHE A 1 554 ? 4.148 -12.564 15.928 1.00 54.84 554 PHE A C 1
ATOM 4180 O O . PHE A 1 554 ? 2.982 -12.958 15.867 1.00 54.84 554 PHE A O 1
ATOM 4187 N N . LEU A 1 555 ? 4.482 -11.504 16.676 1.00 49.25 555 LEU A N 1
ATOM 4188 C CA . LEU A 1 555 ? 3.517 -10.790 17.527 1.00 49.25 555 LEU A CA 1
ATOM 4189 C C . LEU A 1 555 ? 2.570 -9.884 16.738 1.00 49.25 555 LEU A C 1
ATOM 4191 O O . LEU A 1 555 ? 1.376 -9.872 17.038 1.00 49.25 555 LEU A O 1
ATOM 4195 N N . ALA A 1 556 ? 3.050 -9.212 15.690 1.00 53.19 556 ALA A N 1
ATOM 4196 C CA . ALA A 1 556 ? 2.212 -8.359 14.848 1.00 53.19 556 ALA A CA 1
ATOM 4197 C C . ALA A 1 556 ? 1.138 -9.160 14.085 1.00 53.19 556 ALA A C 1
ATOM 4199 O O . ALA A 1 556 ? -0.017 -8.747 14.024 1.00 53.19 556 ALA A O 1
ATOM 4200 N N . LEU A 1 557 ? 1.485 -10.343 13.562 1.00 48.25 557 LEU A N 1
ATOM 4201 C CA . LEU A 1 557 ? 0.563 -11.163 12.766 1.00 48.25 557 LEU A CA 1
ATOM 4202 C C . LEU A 1 557 ? -0.407 -11.986 13.634 1.00 48.25 557 LEU A C 1
ATOM 4204 O O . LEU A 1 557 ? -1.563 -12.174 13.265 1.00 48.25 557 LEU A O 1
ATOM 4208 N N . SER A 1 558 ? 0.039 -12.455 14.804 1.00 47.72 558 SER A N 1
ATOM 4209 C CA . SER A 1 558 ? -0.791 -13.242 15.728 1.00 47.72 558 SER A CA 1
ATOM 4210 C C . SER A 1 558 ? -1.838 -12.381 16.453 1.00 47.72 558 SER A C 1
ATOM 4212 O O . SER A 1 558 ? -2.991 -12.791 16.597 1.00 47.72 558 SER A O 1
ATOM 4214 N N . THR A 1 559 ? -1.492 -11.147 16.841 1.00 48.53 559 THR A N 1
ATOM 4215 C CA . THR A 1 559 ? -2.439 -10.235 17.508 1.00 48.53 559 THR A CA 1
ATOM 4216 C C . THR A 1 559 ? -3.407 -9.571 16.538 1.00 48.53 559 THR A C 1
ATOM 4218 O O . THR A 1 559 ? -4.584 -9.480 16.871 1.00 48.53 559 THR A O 1
ATOM 4221 N N . GLU A 1 560 ? -2.998 -9.202 15.321 1.00 47.88 560 GLU A N 1
ATOM 4222 C CA . GLU A 1 560 ? -3.926 -8.665 14.312 1.00 47.88 560 GLU A CA 1
ATOM 4223 C C . GLU A 1 560 ? -5.000 -9.707 13.930 1.00 47.88 560 GLU A C 1
ATOM 4225 O O . GLU A 1 560 ? -6.188 -9.388 13.828 1.00 47.88 560 GLU A O 1
ATOM 4230 N N . LEU A 1 561 ? -4.613 -10.981 13.799 1.00 49.84 561 LEU A N 1
ATOM 4231 C CA . LEU A 1 561 ? -5.514 -12.078 13.432 1.00 49.84 561 LEU A CA 1
ATOM 4232 C C . LEU A 1 561 ? -6.417 -12.499 14.606 1.00 49.84 561 LEU A C 1
ATOM 4234 O O . LEU A 1 561 ? -7.618 -12.708 14.413 1.00 49.84 561 LEU A O 1
ATOM 4238 N N . ALA A 1 562 ? -5.894 -12.519 15.836 1.00 53.00 562 ALA A N 1
ATOM 4239 C CA . ALA A 1 562 ? -6.689 -12.745 17.042 1.00 53.00 562 ALA A CA 1
ATOM 4240 C C . ALA A 1 562 ? -7.635 -11.570 17.358 1.00 53.00 562 ALA A C 1
ATOM 4242 O O . ALA A 1 562 ? -8.761 -11.803 17.790 1.00 53.00 562 ALA A O 1
ATOM 4243 N N . GLN A 1 563 ? -7.238 -10.320 17.094 1.00 49.41 563 GLN A N 1
ATOM 4244 C CA . GLN A 1 563 ? -8.081 -9.132 17.273 1.00 49.41 563 GLN A CA 1
ATOM 4245 C C . GLN A 1 563 ? -9.170 -9.038 16.210 1.00 49.41 563 GLN A C 1
ATOM 4247 O O . GLN A 1 563 ? -10.302 -8.713 16.552 1.00 49.41 563 GLN A O 1
ATOM 4252 N N . ARG A 1 564 ? -8.890 -9.382 14.945 1.00 50.38 564 ARG A N 1
ATOM 4253 C CA . ARG A 1 564 ? -9.935 -9.479 13.913 1.00 50.38 564 ARG A CA 1
ATOM 4254 C C . ARG A 1 564 ? -10.914 -10.612 14.207 1.00 50.38 564 ARG A C 1
ATOM 4256 O O . ARG A 1 564 ? -12.120 -10.402 14.109 1.00 50.38 564 ARG A O 1
ATOM 4263 N N . GLN A 1 565 ? -10.432 -11.776 14.649 1.00 49.28 565 GLN A N 1
ATOM 4264 C CA . GLN A 1 565 ? -11.307 -12.874 15.074 1.00 49.28 565 GLN A CA 1
ATOM 4265 C C . GLN A 1 565 ? -12.106 -12.534 16.337 1.00 49.28 565 GLN A C 1
ATOM 4267 O O . GLN A 1 565 ? -13.282 -12.881 16.419 1.00 49.28 565 GLN A O 1
ATOM 4272 N N . PHE A 1 566 ? -11.512 -11.841 17.309 1.00 52.75 566 PHE A N 1
ATOM 4273 C CA . PHE A 1 566 ? -12.206 -11.385 18.510 1.00 52.75 566 PHE A CA 1
ATOM 4274 C C . PHE A 1 566 ? -13.217 -10.284 18.191 1.00 52.75 566 PHE A C 1
ATOM 4276 O O . PHE A 1 566 ? -14.339 -10.364 18.665 1.00 52.75 566 PHE A O 1
ATOM 4283 N N . ALA A 1 567 ? -12.887 -9.315 17.337 1.00 48.81 567 ALA A N 1
ATOM 4284 C CA . ALA A 1 567 ? -13.816 -8.282 16.886 1.00 48.81 567 ALA A CA 1
ATOM 4285 C C . ALA A 1 567 ? -14.997 -8.887 16.119 1.00 48.81 567 ALA A C 1
ATOM 4287 O O . ALA A 1 567 ? -16.129 -8.498 16.376 1.00 48.81 567 ALA A O 1
ATOM 4288 N N . CYS A 1 568 ? -14.765 -9.893 15.265 1.00 48.50 568 CYS A N 1
ATOM 4289 C CA . CYS A 1 568 ? -15.840 -10.654 14.620 1.00 48.50 568 CYS A CA 1
ATOM 4290 C C . CYS A 1 568 ? -16.702 -11.413 15.640 1.00 48.50 568 CYS A C 1
ATOM 4292 O O . CYS A 1 568 ? -17.923 -11.420 15.514 1.00 48.50 568 CYS A O 1
ATOM 4294 N N . ARG A 1 569 ? -16.095 -12.020 16.672 1.00 50.88 569 ARG A N 1
ATOM 4295 C CA . ARG A 1 569 ? -16.839 -12.687 17.754 1.00 50.88 569 ARG A CA 1
ATOM 4296 C C . ARG A 1 569 ? -17.623 -11.699 18.607 1.00 50.88 569 ARG A C 1
ATOM 4298 O O . ARG A 1 569 ? -18.769 -11.977 18.899 1.00 50.88 569 ARG A O 1
ATOM 4305 N N . VAL A 1 570 ? -17.055 -10.551 18.966 1.00 50.81 570 VAL A N 1
ATOM 4306 C CA . VAL A 1 570 ? -17.737 -9.489 19.721 1.00 50.81 570 VAL A CA 1
ATOM 4307 C C . VAL A 1 570 ? -18.875 -8.901 18.896 1.00 50.81 570 VAL A C 1
ATOM 4309 O O . VAL A 1 570 ? -19.957 -8.716 19.430 1.00 50.81 570 VAL A O 1
ATOM 4312 N N . LEU A 1 571 ? -18.672 -8.676 17.597 1.00 50.47 571 LEU A N 1
ATOM 4313 C CA . LEU A 1 571 ? -19.739 -8.301 16.669 1.00 50.47 571 LEU A CA 1
ATOM 4314 C C . LEU A 1 571 ? -20.860 -9.337 16.672 1.00 50.47 571 LEU A C 1
ATOM 4316 O O . LEU A 1 571 ? -22.014 -8.976 16.855 1.00 50.47 571 LEU A O 1
ATOM 4320 N N . HIS A 1 572 ? -20.525 -10.618 16.518 1.00 48.91 572 HIS A N 1
ATOM 4321 C CA . HIS A 1 572 ? -21.489 -11.716 16.553 1.00 48.91 572 HIS A CA 1
ATOM 4322 C C . HIS A 1 572 ? -22.224 -11.809 17.902 1.00 48.91 572 HIS A C 1
ATOM 4324 O O . HIS A 1 572 ? -23.429 -12.056 17.942 1.00 48.91 572 HIS A O 1
ATOM 4330 N N . ASP A 1 573 ? -21.519 -11.597 19.009 1.00 50.16 573 ASP A N 1
ATOM 4331 C CA . ASP A 1 573 ? -22.058 -11.667 20.365 1.00 50.16 573 ASP A CA 1
ATOM 4332 C C . ASP A 1 573 ? -22.969 -10.470 20.666 1.00 50.16 573 ASP A C 1
ATOM 4334 O O . ASP A 1 573 ? -24.049 -10.637 21.222 1.00 50.16 573 ASP A O 1
ATOM 4338 N N . GLU A 1 574 ? -22.603 -9.267 20.221 1.00 52.69 574 GLU A N 1
ATOM 4339 C CA . GLU A 1 574 ? -23.450 -8.075 20.325 1.00 52.69 574 GLU A CA 1
ATOM 4340 C C . GLU A 1 574 ? -24.658 -8.143 19.385 1.00 52.69 574 GLU A C 1
ATOM 4342 O O . GLU A 1 574 ? -25.758 -7.769 19.782 1.00 52.69 574 GLU A O 1
ATOM 4347 N N . ILE A 1 575 ? -24.507 -8.714 18.187 1.00 49.03 575 ILE A N 1
ATOM 4348 C CA . ILE A 1 575 ? -25.625 -9.070 17.301 1.00 49.03 575 ILE A CA 1
ATOM 4349 C C . ILE A 1 575 ? -26.580 -10.039 18.008 1.00 49.03 575 ILE A C 1
ATOM 4351 O O . ILE A 1 575 ? -27.796 -9.845 17.990 1.00 49.03 575 ILE A O 1
ATOM 4355 N N . SER A 1 576 ? -26.037 -11.071 18.656 1.00 49.91 576 SER A N 1
ATOM 4356 C CA . SER A 1 576 ? -26.825 -12.085 19.362 1.00 49.91 576 SER A CA 1
ATOM 4357 C C . SER A 1 576 ? -27.531 -11.486 20.579 1.00 49.91 576 SER A C 1
ATOM 4359 O O . SER A 1 576 ? -28.716 -11.738 20.783 1.00 49.91 576 SER A O 1
ATOM 4361 N N . LYS A 1 577 ? -26.852 -10.619 21.340 1.00 53.75 577 LYS A N 1
ATOM 4362 C CA . LYS A 1 577 ? -27.436 -9.858 22.453 1.00 53.75 577 LYS A CA 1
ATOM 4363 C C . LYS A 1 577 ? -28.503 -8.882 21.983 1.00 53.75 577 LYS A C 1
ATOM 4365 O O . LYS A 1 577 ? -29.519 -8.767 22.651 1.00 53.75 577 LYS A O 1
ATOM 4370 N N . ALA A 1 578 ? -28.306 -8.181 20.870 1.00 48.34 578 ALA A N 1
ATOM 4371 C CA . ALA A 1 578 ? -29.305 -7.269 20.317 1.00 48.34 578 ALA A CA 1
ATOM 4372 C C . ALA A 1 578 ? -30.551 -8.030 19.837 1.00 48.34 578 ALA A C 1
ATOM 4374 O O . ALA A 1 578 ? -31.672 -7.597 20.098 1.00 48.34 578 ALA A O 1
ATOM 4375 N N . SER A 1 579 ? -30.362 -9.196 19.212 1.00 50.34 579 SER A N 1
ATOM 4376 C CA . SER A 1 579 ? -31.452 -10.109 18.850 1.00 50.34 579 SER A CA 1
ATOM 4377 C C . SER A 1 579 ? -32.209 -10.603 20.092 1.00 50.34 579 SER A C 1
ATOM 4379 O O . SER A 1 579 ? -33.431 -10.492 20.160 1.00 50.34 579 SER A O 1
ATOM 4381 N N . LEU A 1 580 ? -31.483 -11.040 21.128 1.00 54.47 580 LEU A N 1
ATOM 4382 C CA . LEU A 1 580 ? -32.050 -11.450 22.418 1.00 54.47 580 LEU A CA 1
ATOM 4383 C C . LEU A 1 580 ? -32.775 -10.310 23.138 1.00 54.47 580 LEU A C 1
ATOM 4385 O O . LEU A 1 580 ? -33.842 -10.541 23.691 1.00 54.47 580 LEU A O 1
ATOM 4389 N N . ARG A 1 581 ? -32.239 -9.084 23.116 1.00 59.94 581 ARG A N 1
ATOM 4390 C CA . ARG A 1 581 ? -32.895 -7.899 23.692 1.00 59.94 581 ARG A CA 1
ATOM 4391 C C . ARG A 1 581 ? -34.195 -7.587 22.971 1.00 59.94 581 ARG A C 1
ATOM 4393 O O . ARG A 1 581 ? -35.199 -7.427 23.643 1.00 59.94 581 ARG A O 1
ATOM 4400 N N . ARG A 1 582 ? -34.216 -7.600 21.634 1.00 56.84 582 ARG A N 1
ATOM 4401 C CA . ARG A 1 582 ? -35.464 -7.422 20.869 1.00 56.84 582 ARG A CA 1
ATOM 4402 C C . ARG A 1 582 ? -36.507 -8.478 21.215 1.00 56.84 582 ARG A C 1
ATOM 4404 O O . ARG A 1 582 ? -37.691 -8.159 21.296 1.00 56.84 582 ARG A O 1
ATOM 4411 N N . GLU A 1 583 ? -36.079 -9.713 21.449 1.00 61.56 583 GLU A N 1
ATOM 4412 C CA . GLU A 1 583 ? -37.000 -10.771 21.848 1.00 61.56 583 GLU A CA 1
ATOM 4413 C C . GLU A 1 583 ? -37.456 -10.629 23.306 1.00 61.56 583 GLU A C 1
ATOM 4415 O O . GLU A 1 583 ? -38.629 -10.826 23.610 1.00 61.56 583 GLU A O 1
ATOM 4420 N N . MET A 1 584 ? -36.579 -10.168 24.196 1.00 62.22 584 MET A N 1
ATOM 4421 C CA . MET A 1 584 ? -36.915 -9.838 25.581 1.00 62.22 584 MET A CA 1
ATOM 4422 C C . MET A 1 584 ? -37.841 -8.618 25.684 1.00 62.22 584 MET A C 1
ATOM 4424 O O . MET A 1 584 ? -38.726 -8.600 26.535 1.00 62.22 584 MET A O 1
ATOM 4428 N N . ASP A 1 585 ? -37.696 -7.638 24.795 1.00 64.19 585 ASP A N 1
ATOM 4429 C CA . ASP A 1 585 ? -38.584 -6.482 24.676 1.00 64.19 585 ASP A CA 1
ATOM 4430 C C . ASP A 1 585 ? -39.948 -6.907 24.123 1.00 64.19 585 ASP A C 1
ATOM 4432 O O . ASP A 1 585 ? -40.980 -6.458 24.618 1.00 64.19 585 ASP A O 1
ATOM 4436 N N . ARG A 1 586 ? -39.993 -7.842 23.161 1.00 71.81 586 ARG A N 1
ATOM 4437 C CA . ARG A 1 586 ? -41.252 -8.468 22.718 1.00 71.81 586 ARG A CA 1
ATOM 4438 C C . ARG A 1 586 ? -41.950 -9.218 23.847 1.00 71.81 586 ARG A C 1
ATOM 4440 O O . ARG A 1 586 ? -43.162 -9.068 24.004 1.00 71.81 586 ARG A O 1
ATOM 4447 N N . VAL A 1 587 ? -41.208 -9.992 24.640 1.00 70.38 587 VAL A N 1
ATOM 4448 C CA . VAL A 1 587 ? -41.743 -10.713 25.805 1.00 70.38 587 VAL A CA 1
ATOM 4449 C C . VAL A 1 587 ? -42.196 -9.734 26.889 1.00 70.38 587 VAL A C 1
ATOM 4451 O O . VAL A 1 587 ? -43.298 -9.885 27.405 1.00 70.38 587 VAL A O 1
ATOM 4454 N N . SER A 1 588 ? -41.423 -8.686 27.177 1.00 69.00 588 SER A N 1
ATOM 4455 C CA . SER A 1 588 ? -41.791 -7.630 28.131 1.00 69.00 588 SER A CA 1
ATOM 4456 C C . SER A 1 588 ? -43.028 -6.859 27.678 1.00 69.00 588 SER A C 1
ATOM 4458 O O . SER A 1 588 ? -43.923 -6.623 28.478 1.00 69.00 588 SER A O 1
ATOM 4460 N N . ALA A 1 589 ? -43.148 -6.537 26.389 1.00 71.75 589 ALA A N 1
ATOM 4461 C CA . ALA A 1 589 ? -44.353 -5.933 25.826 1.00 71.75 589 ALA A CA 1
ATOM 4462 C C . ALA A 1 589 ? -45.553 -6.895 25.873 1.00 71.75 589 ALA A C 1
ATOM 4464 O O . ALA A 1 589 ? -46.693 -6.471 26.054 1.00 71.75 589 ALA A O 1
ATOM 4465 N N . SER A 1 590 ? -45.328 -8.203 25.722 1.00 71.44 590 SER A N 1
ATOM 4466 C CA . SER A 1 590 ? -46.357 -9.223 25.955 1.00 71.44 590 SER A CA 1
ATOM 4467 C C . SER A 1 590 ? -46.776 -9.285 27.427 1.00 71.44 590 SER A C 1
ATOM 4469 O O . SER A 1 590 ? -47.965 -9.367 27.710 1.00 71.44 590 SER A O 1
ATOM 4471 N N . HIS A 1 591 ? -45.826 -9.199 28.359 1.00 68.12 591 HIS A N 1
ATOM 4472 C CA . HIS A 1 591 ? -46.081 -9.198 29.798 1.00 68.12 591 HIS A CA 1
ATOM 4473 C C . HIS A 1 591 ? -46.794 -7.923 30.256 1.00 68.12 591 HIS A C 1
ATOM 4475 O O . HIS A 1 591 ? -47.755 -8.009 31.008 1.00 68.12 591 HIS A O 1
ATOM 4481 N N . ALA A 1 592 ? -46.399 -6.754 29.747 1.00 72.00 592 ALA A N 1
ATOM 4482 C CA . ALA A 1 592 ? -47.072 -5.486 30.007 1.00 72.00 592 ALA A CA 1
ATOM 4483 C C . ALA A 1 592 ? -48.536 -5.522 29.544 1.00 72.00 592 ALA A C 1
ATOM 4485 O O . ALA A 1 592 ? -49.417 -5.132 30.300 1.00 72.00 592 ALA A O 1
ATOM 4486 N N . ARG A 1 593 ? -48.809 -6.090 28.358 1.00 74.56 593 ARG A N 1
ATOM 4487 C CA . ARG A 1 593 ? -50.183 -6.344 27.885 1.00 74.56 593 ARG A CA 1
ATOM 4488 C C . ARG A 1 593 ? -50.962 -7.306 28.784 1.00 74.56 593 ARG A C 1
ATOM 4490 O O . ARG A 1 593 ? -52.178 -7.217 28.870 1.00 74.56 593 ARG A O 1
ATOM 4497 N N . MET A 1 594 ? -50.275 -8.228 29.448 1.00 68.75 594 MET A N 1
ATOM 4498 C CA . MET A 1 594 ? -50.882 -9.149 30.407 1.00 68.75 594 MET A CA 1
ATOM 4499 C C . MET A 1 594 ? -51.160 -8.457 31.752 1.00 68.75 594 MET A C 1
ATOM 4501 O O . MET A 1 594 ? -52.207 -8.683 32.343 1.00 68.75 594 MET A O 1
ATOM 4505 N N . MET A 1 595 ? -50.268 -7.571 32.208 1.00 69.50 595 MET A N 1
ATOM 4506 C CA . MET A 1 595 ? -50.444 -6.774 33.429 1.00 69.50 595 MET A CA 1
ATOM 4507 C C . MET A 1 595 ? -51.543 -5.723 33.285 1.00 69.50 595 MET A C 1
ATOM 4509 O O . MET A 1 595 ? -52.284 -5.514 34.233 1.00 69.50 595 MET A O 1
ATOM 4513 N N . THR A 1 596 ? -51.733 -5.134 32.101 1.00 72.69 596 THR A N 1
ATOM 4514 C CA . THR A 1 596 ? -52.891 -4.260 31.855 1.00 72.69 596 THR A CA 1
ATOM 4515 C C . THR A 1 596 ? -54.213 -5.018 31.977 1.00 72.69 596 THR A C 1
ATOM 4517 O O . THR A 1 596 ? -55.159 -4.481 32.534 1.00 72.69 596 THR A O 1
ATOM 4520 N N . VAL A 1 597 ? -54.265 -6.291 31.560 1.00 67.69 597 VAL A N 1
ATOM 4521 C CA . VAL A 1 597 ? -55.447 -7.155 31.766 1.00 67.69 597 VAL A CA 1
ATOM 4522 C C . VAL A 1 597 ? -55.672 -7.457 33.256 1.00 67.69 597 VAL A C 1
ATOM 4524 O O . VAL A 1 597 ? -56.814 -7.573 33.692 1.00 67.69 597 VAL A O 1
ATOM 4527 N N . VAL A 1 598 ? -54.606 -7.551 34.059 1.00 63.53 598 VAL A N 1
ATOM 4528 C CA . VAL A 1 598 ? -54.694 -7.729 35.522 1.00 63.53 598 VAL A CA 1
ATOM 4529 C C . VAL A 1 598 ? -55.120 -6.436 36.226 1.00 63.53 598 VAL A C 1
ATOM 4531 O O . VAL A 1 598 ? -55.955 -6.485 37.124 1.00 63.53 598 VAL A O 1
ATOM 4534 N N . ASP A 1 599 ? -54.609 -5.277 35.813 1.00 60.16 599 ASP A N 1
ATOM 4535 C CA . ASP A 1 599 ? -55.009 -3.975 36.361 1.00 60.16 599 ASP A CA 1
ATOM 4536 C C . ASP A 1 599 ? -56.469 -3.637 36.018 1.00 60.16 599 ASP A C 1
ATOM 4538 O O . ASP A 1 599 ? -57.197 -3.119 36.868 1.00 60.16 599 ASP A O 1
ATOM 4542 N N . GLU A 1 600 ? -56.940 -4.008 34.823 1.00 62.19 600 GLU A N 1
ATOM 4543 C CA . GLU A 1 600 ? -58.360 -3.936 34.449 1.00 62.19 600 GLU A CA 1
ATOM 4544 C C . GLU A 1 600 ? -59.244 -4.818 35.352 1.00 62.19 600 GLU A C 1
ATOM 4546 O O . GLU A 1 600 ? -60.386 -4.460 35.633 1.00 62.19 600 GLU A O 1
ATOM 4551 N N . GLN A 1 601 ? -58.710 -5.924 35.884 1.00 53.69 601 GLN A N 1
ATOM 4552 C CA . GLN A 1 601 ? -59.388 -6.756 36.887 1.00 53.69 601 GLN A CA 1
ATOM 4553 C C . GLN A 1 601 ? -59.257 -6.195 38.319 1.00 53.69 601 GLN A C 1
ATOM 4555 O O . GLN A 1 601 ? -60.167 -6.364 39.130 1.00 53.69 601 GLN A O 1
ATOM 4560 N N . GLY A 1 602 ? -58.164 -5.493 38.640 1.00 48.00 602 GLY A N 1
ATOM 4561 C CA . GLY A 1 602 ? -57.882 -4.924 39.966 1.00 48.00 602 GLY A CA 1
ATOM 4562 C C . GLY A 1 602 ? -58.672 -3.655 40.312 1.00 48.00 602 GLY A C 1
ATOM 4563 O O . GLY A 1 602 ? -58.878 -3.357 41.490 1.00 48.00 602 GLY A O 1
ATOM 4564 N N . PHE A 1 603 ? -59.175 -2.922 39.314 1.00 48.38 603 PHE A N 1
ATOM 4565 C CA . PHE A 1 603 ? -60.007 -1.732 39.540 1.00 48.38 603 PHE A CA 1
ATOM 4566 C C . PHE A 1 603 ? -61.367 -2.032 40.191 1.00 48.38 603 PHE A C 1
ATOM 4568 O O . PHE A 1 603 ? -61.950 -1.134 40.792 1.00 48.38 603 PHE A O 1
ATOM 4575 N N . VAL A 1 604 ? -61.833 -3.286 40.169 1.00 52.19 604 VAL A N 1
ATOM 4576 C CA . VAL A 1 604 ? -63.081 -3.698 40.837 1.00 52.19 604 VAL A CA 1
ATOM 4577 C C . VAL A 1 604 ? -62.935 -3.746 42.372 1.00 52.19 604 VAL A C 1
ATOM 4579 O O . VAL A 1 604 ? -63.931 -3.641 43.077 1.00 52.19 604 VAL A O 1
ATOM 4582 N N . HIS A 1 605 ? -61.712 -3.818 42.917 1.00 48.66 605 HIS A N 1
ATOM 4583 C CA . HIS A 1 605 ? -61.482 -3.963 44.367 1.00 48.66 605 HIS A CA 1
ATOM 4584 C C . HIS A 1 605 ? -61.082 -2.677 45.113 1.00 48.66 605 HIS A C 1
ATOM 4586 O O . HIS A 1 605 ? -61.097 -2.646 46.341 1.00 48.66 605 HIS A O 1
ATOM 4592 N N . LYS A 1 606 ? -60.746 -1.590 44.409 1.00 43.66 606 LYS A N 1
ATOM 4593 C CA . LYS A 1 606 ? -60.175 -0.373 45.026 1.00 43.66 606 LYS A CA 1
ATOM 4594 C C . LYS A 1 606 ? -61.191 0.574 45.682 1.00 43.66 606 LYS A C 1
ATOM 4596 O O . LYS A 1 606 ? -60.782 1.520 46.355 1.00 43.66 606 LYS A O 1
ATOM 4601 N N . GLU A 1 607 ? -62.494 0.344 45.518 1.00 47.97 607 GLU A N 1
ATOM 4602 C CA . GLU A 1 607 ? -63.537 1.148 46.181 1.00 47.97 607 GLU A CA 1
ATOM 4603 C C . GLU A 1 607 ? -63.801 0.738 47.641 1.00 47.97 607 GLU A C 1
ATOM 4605 O O . GLU A 1 607 ? -64.277 1.562 48.423 1.00 47.97 607 GLU A O 1
ATOM 4610 N N . GLU A 1 608 ? -63.423 -0.474 48.060 1.00 47.94 608 GLU A N 1
ATOM 4611 C CA . GLU A 1 608 ? -63.662 -0.954 49.432 1.00 47.94 608 GLU A CA 1
ATOM 4612 C C . GLU A 1 608 ? -62.599 -0.470 50.439 1.00 47.94 608 GLU A C 1
ATOM 4614 O O . GLU A 1 608 ? -62.911 -0.210 51.601 1.00 47.94 608 GLU A O 1
ATOM 4619 N N . GLU A 1 609 ? -61.359 -0.240 49.996 1.00 43.34 609 GLU A N 1
ATOM 4620 C CA . GLU A 1 609 ? -60.228 0.129 50.868 1.00 43.34 609 GLU A CA 1
ATOM 4621 C C . GLU A 1 609 ? -60.276 1.579 51.381 1.00 43.34 609 GLU A C 1
ATOM 4623 O O . GLU A 1 609 ? -59.688 1.910 52.413 1.00 43.34 609 GLU A O 1
ATOM 4628 N N . ARG A 1 610 ? -61.014 2.469 50.705 1.00 48.28 610 ARG A N 1
ATOM 4629 C CA . ARG A 1 610 ? -61.071 3.895 51.071 1.00 48.28 610 ARG A CA 1
ATOM 4630 C C . ARG A 1 610 ? -61.876 4.191 52.340 1.00 48.28 610 ARG A C 1
ATOM 4632 O O . ARG A 1 610 ? -61.770 5.298 52.857 1.00 48.28 610 ARG A O 1
ATOM 4639 N N . ARG A 1 611 ? -62.646 3.233 52.870 1.00 52.16 611 ARG A N 1
ATOM 4640 C CA . ARG A 1 611 ? -63.446 3.422 54.098 1.00 52.16 611 ARG A CA 1
ATOM 4641 C C . ARG A 1 611 ? -62.700 3.113 55.406 1.00 52.16 611 ARG A C 1
ATOM 4643 O O . ARG A 1 611 ? -63.235 3.419 56.463 1.00 52.16 611 ARG A O 1
ATOM 4650 N N . ALA A 1 612 ? -61.483 2.564 55.367 1.00 47.44 612 ALA A N 1
ATOM 4651 C CA . ALA A 1 612 ? -60.797 2.045 56.562 1.00 47.44 612 ALA A CA 1
ATOM 4652 C C . ALA A 1 612 ? -59.688 2.954 57.156 1.00 47.44 612 ALA A C 1
ATOM 4654 O O . ALA A 1 612 ? -58.984 2.539 58.071 1.00 47.44 612 ALA A O 1
ATOM 4655 N N . SER A 1 613 ? -59.495 4.181 56.655 1.00 40.50 613 SER A N 1
ATOM 4656 C CA . SER A 1 613 ? -58.278 4.981 56.915 1.00 40.50 613 SER A CA 1
ATOM 4657 C C . SER A 1 613 ? -58.331 5.969 58.101 1.00 40.50 613 SER A C 1
ATOM 4659 O O . SER A 1 613 ? -57.342 6.667 58.333 1.00 40.50 613 SER A O 1
ATOM 4661 N N . GLU A 1 614 ? -59.420 6.071 58.864 1.00 36.22 614 GLU A N 1
ATOM 4662 C CA . GLU A 1 614 ? -59.543 7.063 59.951 1.00 36.22 614 GLU A CA 1
ATOM 4663 C C . GLU A 1 614 ? -59.581 6.411 61.347 1.00 36.22 614 GLU A C 1
ATOM 4665 O O . GLU A 1 614 ? -60.631 6.328 61.975 1.00 36.22 614 GLU A O 1
ATOM 4670 N N . ALA A 1 615 ? -58.433 5.957 61.868 1.00 38.00 615 ALA A N 1
ATOM 4671 C CA . ALA A 1 615 ? -58.257 5.707 63.308 1.00 38.00 615 ALA A CA 1
ATOM 4672 C C . ALA A 1 615 ? -56.771 5.802 63.736 1.00 38.00 615 ALA A C 1
ATOM 4674 O O . ALA A 1 615 ? -55.895 5.355 62.992 1.00 38.00 615 ALA A O 1
ATOM 4675 N N . PRO A 1 616 ? -56.453 6.377 64.917 1.00 45.41 616 PRO A N 1
ATOM 4676 C CA . PRO A 1 616 ? -55.076 6.634 65.340 1.00 45.41 616 PRO A CA 1
ATOM 4677 C C . PRO A 1 616 ? -54.409 5.407 66.001 1.00 45.41 616 PRO A C 1
ATOM 4679 O O . PRO A 1 616 ? -55.088 4.633 66.680 1.00 45.41 616 PRO A O 1
ATOM 4682 N N . PRO A 1 617 ? -53.074 5.234 65.879 1.00 46.22 617 PRO A N 1
ATOM 4683 C CA . PRO A 1 617 ? -52.385 4.041 66.353 1.00 46.22 617 PRO A CA 1
ATOM 4684 C C . PRO A 1 617 ? -51.752 4.271 67.730 1.00 46.22 617 PRO A C 1
ATOM 4686 O O . PRO A 1 617 ? -50.628 4.762 67.837 1.00 46.22 617 PRO A O 1
ATOM 4689 N N . THR A 1 618 ? -52.429 3.842 68.794 1.00 41.38 618 THR A N 1
ATOM 4690 C CA . THR A 1 618 ? -51.790 3.731 70.112 1.00 41.38 618 THR A CA 1
ATOM 4691 C C . THR A 1 618 ? -52.340 2.528 70.871 1.00 41.38 618 THR A C 1
ATOM 4693 O O . THR A 1 618 ? -53.372 2.649 71.516 1.00 41.38 618 THR A O 1
ATOM 4696 N N . ALA A 1 619 ? -51.657 1.376 70.805 1.00 35.03 619 ALA A N 1
ATOM 4697 C CA . ALA A 1 619 ? -51.461 0.464 71.944 1.00 35.03 619 ALA A CA 1
ATOM 4698 C C . ALA A 1 619 ? -50.782 -0.866 71.555 1.00 35.03 619 ALA A C 1
ATOM 4700 O O . ALA A 1 619 ? -51.253 -1.618 70.712 1.00 35.03 619 ALA A O 1
ATOM 4701 N N . LEU A 1 620 ? -49.723 -1.150 72.316 1.00 38.69 620 LEU A N 1
ATOM 4702 C CA . LEU A 1 620 ? -49.296 -2.446 72.853 1.00 38.69 620 LEU A CA 1
ATOM 4703 C C . LEU A 1 620 ? -48.777 -3.562 71.925 1.00 38.69 620 LEU A C 1
ATOM 4705 O O . LEU A 1 620 ? -49.499 -4.317 71.280 1.00 38.69 620 LEU A O 1
ATOM 4709 N N . MET A 1 621 ? -47.466 -3.783 72.073 1.00 41.28 621 MET A N 1
ATOM 4710 C CA . MET A 1 621 ? -46.811 -5.086 71.986 1.00 41.28 621 MET A CA 1
ATOM 4711 C C . MET A 1 621 ? -47.496 -6.105 72.910 1.00 41.28 621 MET A C 1
ATOM 4713 O O . MET A 1 621 ? -47.199 -6.148 74.098 1.00 41.28 621 MET A O 1
ATOM 4717 N N . MET A 1 622 ? -48.327 -6.980 72.356 1.00 39.97 622 MET A N 1
ATOM 4718 C CA . MET A 1 622 ? -48.447 -8.363 72.815 1.00 39.97 622 MET A CA 1
ATOM 4719 C C . MET A 1 622 ? -48.696 -9.238 71.590 1.00 39.97 622 MET A C 1
ATOM 4721 O O . MET A 1 622 ? -49.657 -9.025 70.861 1.00 39.97 622 MET A O 1
ATOM 4725 N N . VAL A 1 623 ? -47.810 -10.206 71.344 1.00 46.06 623 VAL A N 1
ATOM 4726 C CA . VAL A 1 623 ? -48.081 -11.308 70.413 1.00 46.06 623 VAL A CA 1
ATOM 4727 C C . VAL A 1 623 ? -49.108 -12.190 71.109 1.00 46.06 623 VAL A C 1
ATOM 4729 O O . VAL A 1 623 ? -48.768 -13.122 71.837 1.00 46.06 623 VAL A O 1
ATOM 4732 N N . THR A 1 624 ? -50.379 -11.833 70.980 1.00 45.81 624 THR A N 1
ATOM 4733 C CA . THR A 1 624 ? -51.469 -12.709 71.383 1.00 45.81 624 THR A CA 1
ATOM 4734 C C . THR A 1 624 ? -51.525 -13.839 70.360 1.00 45.81 624 THR A C 1
ATOM 4736 O O . THR A 1 624 ? -51.471 -13.609 69.152 1.00 45.81 624 THR A O 1
ATOM 4739 N N . LYS A 1 625 ? -51.569 -15.095 70.825 1.00 53.47 625 LYS A N 1
ATOM 4740 C CA . LYS A 1 625 ? -51.981 -16.215 69.969 1.00 53.47 625 LYS A CA 1
ATOM 4741 C C . LYS A 1 625 ? -53.346 -15.825 69.408 1.00 53.47 625 LYS A C 1
ATOM 4743 O O . LYS A 1 625 ? -54.308 -15.782 70.168 1.00 53.47 625 LYS A O 1
ATOM 4748 N N . GLY A 1 626 ? -53.391 -15.454 68.130 1.00 56.09 626 GLY A N 1
ATOM 4749 C CA . GLY A 1 626 ? -54.621 -15.023 67.485 1.00 56.09 626 GLY A CA 1
ATOM 4750 C C . GLY A 1 626 ? -55.658 -16.123 67.637 1.00 56.09 626 GLY A C 1
ATOM 4751 O O . GLY A 1 626 ? -55.415 -17.246 67.189 1.00 56.09 626 GLY A O 1
ATOM 4752 N N . VAL A 1 627 ? -56.766 -15.797 68.307 1.00 64.25 627 VAL A N 1
ATOM 4753 C CA . VAL A 1 627 ? -57.943 -16.664 68.380 1.00 64.25 627 VAL A CA 1
ATOM 4754 C C . VAL A 1 627 ? -58.280 -17.024 66.945 1.00 64.25 627 VAL A C 1
ATOM 4756 O O . VAL A 1 627 ? -58.385 -16.135 66.099 1.00 64.25 627 VAL A O 1
ATOM 4759 N N . ARG A 1 628 ? -58.332 -18.308 66.614 1.00 77.75 628 ARG A N 1
ATOM 4760 C CA . ARG A 1 628 ? -58.598 -18.688 65.224 1.00 77.75 628 ARG A CA 1
ATOM 4761 C C . ARG A 1 628 ? -60.075 -18.451 64.919 1.00 77.75 628 ARG A C 1
ATOM 4763 O O . ARG A 1 628 ? -60.911 -18.513 65.819 1.00 77.75 628 ARG A O 1
ATOM 4770 N N . ARG A 1 629 ? -60.429 -18.193 63.658 1.00 79.88 629 ARG A N 1
ATOM 4771 C CA . ARG A 1 629 ? -61.839 -17.997 63.269 1.00 79.88 629 ARG A CA 1
ATOM 4772 C C . ARG A 1 629 ? -62.695 -19.194 63.693 1.00 79.88 629 ARG A C 1
ATOM 4774 O O . ARG A 1 629 ? -63.842 -19.030 64.100 1.00 79.88 629 ARG A O 1
ATOM 4781 N N . GLU A 1 630 ? -62.108 -20.385 63.634 1.00 82.25 630 GLU A N 1
ATOM 4782 C CA . GLU A 1 630 ? -62.713 -21.634 64.073 1.00 82.25 630 GLU A CA 1
ATOM 4783 C C . GLU A 1 630 ? -63.022 -21.627 65.576 1.00 82.25 630 GLU A C 1
ATOM 4785 O O . GLU A 1 630 ? -64.055 -22.145 65.977 1.00 82.25 630 GLU A O 1
ATOM 4790 N N . GLU A 1 631 ? -62.187 -21.006 66.410 1.00 81.81 631 GLU A N 1
ATOM 4791 C CA . GLU A 1 631 ? -62.390 -20.942 67.864 1.00 81.81 631 GLU A CA 1
ATOM 4792 C C . GLU A 1 631 ? -63.589 -20.052 68.222 1.00 81.81 631 GLU A C 1
ATOM 4794 O O . GLU A 1 631 ? -64.415 -20.449 69.040 1.00 81.81 631 GLU A O 1
ATOM 4799 N N . VAL A 1 632 ? -63.769 -18.924 67.522 1.00 84.69 632 VAL A N 1
ATOM 4800 C CA . VAL A 1 632 ? -64.936 -18.036 67.698 1.00 84.69 632 VAL A CA 1
ATOM 4801 C C . VAL A 1 632 ? -66.247 -18.747 67.341 1.00 84.69 632 VAL A C 1
ATOM 4803 O O . VAL A 1 632 ? -67.242 -18.634 68.057 1.00 84.69 632 VAL A O 1
ATOM 4806 N N . VAL A 1 633 ? -66.251 -19.513 66.245 1.00 83.69 633 VAL A N 1
ATOM 4807 C CA . VAL A 1 633 ? -67.424 -20.293 65.814 1.00 83.69 633 VAL A CA 1
ATOM 4808 C C . VAL A 1 633 ? -67.687 -21.462 66.765 1.00 83.69 633 VAL A C 1
ATOM 4810 O O . VAL A 1 633 ? -68.838 -21.755 67.087 1.00 83.69 633 VAL A O 1
ATOM 4813 N N . MET A 1 634 ? -66.636 -22.121 67.253 1.00 84.31 634 MET A N 1
ATOM 4814 C CA . MET A 1 634 ? -66.774 -23.216 68.212 1.00 84.31 634 MET A CA 1
ATOM 4815 C C . MET A 1 634 ? -67.315 -22.739 69.561 1.00 84.31 634 MET A C 1
ATOM 4817 O O . MET A 1 634 ? -68.109 -23.452 70.171 1.00 84.31 634 MET A O 1
ATOM 4821 N N . ASP A 1 635 ? -66.941 -21.547 70.020 1.00 85.81 635 ASP A N 1
ATOM 4822 C CA . ASP A 1 635 ? -67.465 -20.985 71.267 1.00 85.81 635 ASP A CA 1
ATOM 4823 C C . ASP A 1 635 ? -68.935 -20.564 71.142 1.00 85.81 635 ASP A C 1
ATOM 4825 O O . ASP A 1 635 ? -69.716 -20.785 72.072 1.00 85.81 635 ASP A O 1
ATOM 4829 N N . TYR A 1 636 ? -69.357 -20.092 69.964 1.00 90.06 636 TYR A N 1
ATOM 4830 C CA . TYR A 1 636 ? -70.776 -19.922 69.646 1.00 90.06 636 TYR A CA 1
ATOM 4831 C C . TYR A 1 636 ? -71.543 -21.249 69.698 1.00 90.06 636 TYR A C 1
ATOM 4833 O O . TYR A 1 636 ? -72.551 -21.352 70.397 1.00 90.06 636 TYR A O 1
ATOM 4841 N N . LEU A 1 637 ? -71.053 -22.282 69.002 1.00 87.12 637 LEU A N 1
ATOM 4842 C CA . LEU A 1 637 ? -71.716 -23.587 68.956 1.00 87.12 637 LEU A CA 1
ATOM 4843 C C . LEU A 1 637 ? -71.839 -24.204 70.351 1.00 87.12 637 LEU A C 1
ATOM 4845 O O . LEU A 1 637 ? -72.911 -24.685 70.707 1.00 87.12 637 LEU A O 1
ATOM 4849 N N . LYS A 1 638 ? -70.785 -24.132 71.172 1.00 86.25 638 LYS A N 1
ATOM 4850 C CA . LYS A 1 638 ? -70.831 -24.583 72.572 1.00 86.25 638 LYS A CA 1
ATOM 4851 C C . LYS A 1 638 ? -71.889 -23.838 73.376 1.00 86.25 638 LYS A C 1
ATOM 4853 O O . LYS A 1 638 ? -72.579 -24.451 74.185 1.00 86.25 638 LYS A O 1
ATOM 4858 N N . ARG A 1 639 ? -72.034 -22.530 73.156 1.00 84.81 639 ARG A N 1
ATOM 4859 C CA . ARG A 1 639 ? -73.012 -21.712 73.872 1.00 84.81 639 ARG A CA 1
ATOM 4860 C C . ARG A 1 639 ? -74.446 -22.047 73.482 1.00 84.81 639 ARG A C 1
ATOM 4862 O O . ARG A 1 639 ? -75.274 -22.215 74.373 1.00 84.81 639 ARG A O 1
ATOM 4869 N N . VAL A 1 640 ? -74.718 -22.214 72.188 1.00 85.31 640 VAL A N 1
ATOM 4870 C CA . VAL A 1 640 ? -76.023 -22.680 71.690 1.00 85.31 640 VAL A CA 1
ATOM 4871 C C . VAL A 1 640 ? -76.351 -24.058 72.265 1.00 85.31 640 VAL A C 1
ATOM 4873 O O . VAL A 1 640 ? -77.433 -24.260 72.801 1.00 85.31 640 VAL A O 1
ATOM 4876 N N . TRP A 1 641 ? -75.388 -24.981 72.251 1.00 83.50 641 TRP A N 1
ATOM 4877 C CA . TRP A 1 641 ? -75.567 -26.321 72.814 1.00 83.50 641 TRP A CA 1
ATOM 4878 C C . TRP A 1 641 ? -75.800 -26.324 74.327 1.00 83.50 641 TRP A C 1
ATOM 4880 O O . TRP A 1 641 ? -76.553 -27.153 74.819 1.00 83.50 641 TRP A O 1
ATOM 4890 N N . SER A 1 642 ? -75.181 -25.407 75.074 1.00 84.12 642 SER A N 1
ATOM 4891 C CA . SER A 1 642 ? -75.329 -25.348 76.536 1.00 84.12 642 SER A CA 1
ATOM 4892 C C . SER A 1 642 ? -76.700 -24.860 77.014 1.00 84.12 642 SER A C 1
ATOM 4894 O O . SER A 1 642 ? -77.046 -25.081 78.172 1.00 84.12 642 SER A O 1
ATOM 4896 N N . LYS A 1 643 ? -77.456 -24.178 76.146 1.00 82.00 643 LYS A N 1
ATOM 4897 C CA . LYS A 1 643 ? -78.752 -23.564 76.471 1.00 82.00 643 LYS A CA 1
ATOM 4898 C C . LYS A 1 643 ? -79.944 -24.237 75.803 1.00 82.00 643 LYS A C 1
ATOM 4900 O O . LYS A 1 643 ? -81.084 -23.989 76.183 1.00 82.00 643 LYS A O 1
ATOM 4905 N N . ALA A 1 644 ? -79.691 -25.091 74.822 1.00 79.88 644 ALA A N 1
ATOM 4906 C CA . ALA A 1 644 ? -80.740 -25.855 74.186 1.00 79.88 644 ALA A CA 1
ATOM 4907 C C . ALA A 1 644 ? -81.126 -27.064 75.054 1.00 79.88 644 ALA A C 1
ATOM 4909 O O . ALA A 1 644 ? -80.256 -27.755 75.585 1.00 79.88 644 ALA A O 1
ATOM 4910 N N . TYR A 1 645 ? -82.425 -27.317 75.201 1.00 76.38 645 TYR A N 1
ATOM 4911 C CA . TYR A 1 645 ? -82.953 -28.475 75.921 1.00 76.38 645 TYR A CA 1
ATOM 4912 C C . TYR A 1 645 ? -83.661 -29.419 74.948 1.00 76.38 645 TYR A C 1
ATOM 4914 O O . TYR A 1 645 ? -84.199 -28.996 73.925 1.00 76.38 645 TYR A O 1
ATOM 4922 N N . GLU A 1 646 ? -83.620 -30.717 75.235 1.00 73.00 646 GLU A N 1
ATOM 4923 C CA . GLU A 1 646 ? -84.342 -31.715 74.445 1.00 73.00 646 GLU A CA 1
ATOM 4924 C C . GLU A 1 646 ? -85.802 -31.761 74.914 1.00 73.00 646 GLU A C 1
ATOM 4926 O O . GLU A 1 646 ? -86.071 -32.028 76.085 1.00 73.00 646 GLU A O 1
ATOM 4931 N N . ASP A 1 647 ? -86.725 -31.485 73.998 1.00 66.44 647 ASP A N 1
ATOM 4932 C CA . ASP A 1 647 ? -88.164 -31.652 74.170 1.00 66.44 647 ASP A CA 1
ATOM 4933 C C . ASP A 1 647 ? -88.616 -32.851 73.320 1.00 66.44 647 ASP A C 1
ATOM 4935 O O . ASP A 1 647 ? -88.268 -32.964 72.137 1.00 66.44 647 ASP A O 1
ATOM 4939 N N . ASP A 1 648 ? -89.319 -33.796 73.940 1.00 59.38 648 ASP A N 1
ATOM 4940 C CA . ASP A 1 648 ? -89.591 -35.120 73.365 1.00 59.38 648 ASP A CA 1
ATOM 4941 C C . ASP A 1 648 ? -91.078 -35.231 73.005 1.00 59.38 648 ASP A C 1
ATOM 4943 O O . ASP A 1 648 ? -91.882 -35.868 73.687 1.00 59.38 648 ASP A O 1
ATOM 4947 N N . ASP A 1 649 ? -91.449 -34.569 71.908 1.00 51.78 649 ASP A N 1
ATOM 4948 C CA . ASP A 1 649 ? -92.829 -34.498 71.434 1.00 51.78 649 ASP A CA 1
ATOM 4949 C C . ASP A 1 649 ? -93.075 -35.593 70.373 1.00 51.78 649 ASP A C 1
ATOM 4951 O O . ASP A 1 649 ? -92.732 -35.476 69.192 1.00 51.78 649 ASP A O 1
ATOM 4955 N N . GLY A 1 650 ? -93.622 -36.734 70.808 1.00 56.53 650 GLY A N 1
ATOM 4956 C CA . GLY A 1 650 ? -94.142 -37.780 69.915 1.00 56.53 650 GLY A CA 1
ATOM 4957 C C . GLY A 1 650 ? -93.106 -38.589 69.116 1.00 56.53 650 GLY A C 1
ATOM 4958 O O . GLY A 1 650 ? -93.408 -39.039 68.009 1.00 56.53 650 GLY A O 1
ATOM 4959 N N . GLY A 1 651 ? -91.901 -38.810 69.657 1.00 61.00 651 GLY A N 1
ATOM 4960 C CA . GLY A 1 651 ? -90.893 -39.716 69.077 1.00 61.00 651 GLY A CA 1
ATOM 4961 C C . GLY A 1 651 ? -89.881 -39.063 68.127 1.00 61.00 651 GLY A C 1
ATOM 4962 O O . GLY A 1 651 ? -89.153 -39.771 67.426 1.00 61.00 651 GLY A O 1
ATOM 4963 N N . LYS A 1 652 ? -89.803 -37.727 68.105 1.00 54.97 652 LYS A N 1
ATOM 4964 C CA . LYS A 1 652 ? -88.697 -36.973 67.501 1.00 54.97 652 LYS A CA 1
ATOM 4965 C C . LYS A 1 652 ? -88.060 -36.099 68.578 1.00 54.97 652 LYS A C 1
ATOM 4967 O O . LYS A 1 652 ? -88.730 -35.218 69.096 1.00 54.97 652 LYS A O 1
ATOM 4972 N N . ARG A 1 653 ? -86.765 -36.300 68.851 1.00 60.81 653 ARG A N 1
ATOM 4973 C CA . ARG A 1 653 ? -85.993 -35.400 69.719 1.00 60.81 653 ARG A CA 1
ATOM 4974 C C . ARG A 1 653 ? -85.909 -34.030 69.061 1.00 60.81 653 ARG A C 1
ATOM 4976 O O . ARG A 1 653 ? -85.197 -33.872 68.065 1.00 60.81 653 ARG A O 1
ATOM 4983 N N . LEU A 1 654 ? -86.645 -33.061 69.588 1.00 62.31 654 LEU A N 1
ATOM 4984 C CA . LEU A 1 654 ? -86.525 -31.668 69.193 1.00 62.31 654 LEU A CA 1
ATOM 4985 C C . LEU A 1 654 ? -85.613 -30.969 70.190 1.00 62.31 654 LEU A C 1
ATOM 4987 O O . LEU A 1 654 ? -85.858 -30.958 71.388 1.00 62.31 654 LEU A O 1
ATOM 4991 N N . ILE A 1 655 ? -84.529 -30.392 69.685 1.00 68.81 655 ILE A N 1
ATOM 4992 C CA . ILE A 1 655 ? -83.693 -29.494 70.471 1.00 68.81 655 ILE A CA 1
ATOM 4993 C C . ILE A 1 655 ? -84.379 -28.129 70.414 1.00 68.81 655 ILE A C 1
ATOM 4995 O O . ILE A 1 655 ? -84.314 -27.435 69.397 1.00 68.81 655 ILE A O 1
ATOM 4999 N N . SER A 1 656 ? -85.085 -27.790 71.485 1.00 70.12 656 SER A N 1
ATOM 5000 C CA . SER A 1 656 ? -85.823 -26.542 71.631 1.00 70.12 656 SER A CA 1
ATOM 5001 C C . SER A 1 656 ? -84.971 -25.549 72.415 1.00 70.12 656 SER A C 1
ATOM 5003 O O . SER A 1 656 ? -84.333 -25.881 73.412 1.00 70.12 656 SER A O 1
ATOM 5005 N N . MET A 1 657 ? -84.920 -24.307 71.945 1.00 82.94 657 MET A N 1
ATOM 5006 C CA . MET A 1 657 ? -84.232 -23.221 72.634 1.00 82.94 657 MET A CA 1
ATOM 5007 C C . MET A 1 657 ? -85.080 -21.964 72.540 1.00 82.94 657 MET A C 1
ATOM 5009 O O . MET A 1 657 ? -85.759 -21.732 71.536 1.00 82.94 657 MET A O 1
ATOM 5013 N N . GLU A 1 658 ? -85.054 -21.149 73.588 1.00 83.69 658 GLU A N 1
ATOM 5014 C CA . GLU A 1 658 ? -85.802 -19.904 73.593 1.00 83.69 658 GLU A CA 1
ATOM 5015 C C . GLU A 1 658 ? -85.200 -18.931 72.567 1.00 83.69 658 GLU A C 1
ATOM 5017 O O . GLU A 1 658 ? -83.987 -18.705 72.523 1.00 83.69 658 GLU A O 1
ATOM 5022 N N . TRP A 1 659 ? -86.054 -18.346 71.723 1.00 82.06 659 TRP A N 1
ATOM 5023 C CA . TRP A 1 659 ? -85.629 -17.464 70.631 1.00 82.06 659 TRP A CA 1
ATOM 5024 C C . TRP A 1 659 ? -84.736 -16.313 71.110 1.00 82.06 659 TRP A C 1
ATOM 5026 O O . TRP A 1 659 ? -83.765 -15.969 70.437 1.00 82.06 659 TRP A O 1
ATOM 5036 N N . ALA A 1 660 ? -85.023 -15.751 72.287 1.00 83.62 660 ALA A N 1
ATOM 5037 C CA . ALA A 1 660 ? -84.227 -14.679 72.879 1.00 83.62 660 ALA A CA 1
ATOM 5038 C C . ALA A 1 660 ? -82.775 -15.111 73.160 1.00 83.62 660 ALA A C 1
ATOM 5040 O O . ALA A 1 660 ? -81.840 -14.342 72.935 1.00 83.62 660 ALA A O 1
ATOM 5041 N N . GLU A 1 661 ? -82.567 -16.355 73.596 1.00 82.19 661 GLU A N 1
ATOM 5042 C CA . GLU A 1 661 ? -81.238 -16.880 73.907 1.00 82.19 661 GLU A CA 1
ATOM 5043 C C . GLU A 1 661 ? -80.436 -17.234 72.651 1.00 82.19 661 GLU A C 1
ATOM 5045 O O . GLU A 1 661 ? -79.215 -17.051 72.632 1.00 82.19 661 GLU A O 1
ATOM 5050 N N . PHE A 1 662 ? -81.112 -17.669 71.580 1.00 85.19 662 PHE A N 1
ATOM 5051 C CA . PHE A 1 662 ? -80.477 -17.896 70.279 1.00 85.19 662 PHE A CA 1
ATOM 5052 C C . PHE A 1 662 ? -79.924 -16.600 69.695 1.00 85.19 662 PHE A C 1
ATOM 5054 O O . PHE A 1 662 ? -78.753 -16.549 69.317 1.00 85.19 662 PHE A O 1
ATOM 5061 N N . TYR A 1 663 ? -80.747 -15.547 69.658 1.00 86.38 663 TYR A N 1
ATOM 5062 C CA . TYR A 1 663 ? -80.326 -14.248 69.139 1.00 86.38 663 TYR A CA 1
ATOM 5063 C C . TYR A 1 663 ? -79.203 -13.641 69.980 1.00 86.38 663 TYR A C 1
ATOM 5065 O O . TYR A 1 663 ? -78.232 -13.156 69.412 1.00 86.38 663 TYR A O 1
ATOM 5073 N N . ALA A 1 664 ? -79.251 -13.770 71.310 1.00 83.88 664 ALA A N 1
ATOM 5074 C CA . ALA A 1 664 ? -78.162 -13.311 72.171 1.00 83.88 664 ALA A CA 1
ATOM 5075 C C . ALA A 1 664 ? -76.830 -14.038 71.890 1.00 83.88 664 ALA A C 1
ATOM 5077 O O . ALA A 1 664 ? -75.771 -13.412 71.883 1.00 83.88 664 ALA A O 1
ATOM 5078 N N . ALA A 1 665 ? -76.860 -15.353 71.636 1.00 84.81 665 ALA A N 1
ATOM 5079 C CA . ALA A 1 665 ? -75.663 -16.100 71.246 1.00 84.81 665 ALA A CA 1
ATOM 5080 C C . ALA A 1 665 ? -75.165 -15.699 69.845 1.00 84.81 665 ALA A C 1
ATOM 5082 O O . ALA A 1 665 ? -73.956 -15.614 69.624 1.00 84.81 665 ALA A O 1
ATOM 5083 N N . LEU A 1 666 ? -76.083 -15.439 68.909 1.00 86.62 666 LEU A N 1
ATOM 5084 C CA . LEU A 1 666 ? -75.768 -15.021 67.542 1.00 86.62 666 LEU A CA 1
ATOM 5085 C C . LEU A 1 666 ? -75.147 -13.614 67.504 1.00 86.62 666 LEU A C 1
ATOM 5087 O O . LEU A 1 666 ? -74.150 -13.408 66.815 1.00 86.62 666 LEU A O 1
ATOM 5091 N N . ASP A 1 667 ? -75.678 -12.677 68.290 1.00 86.38 667 ASP A N 1
ATOM 5092 C CA . ASP A 1 667 ? -75.140 -11.320 68.429 1.00 86.38 667 ASP A CA 1
ATOM 5093 C C . ASP A 1 667 ? -73.740 -11.333 69.045 1.00 86.38 667 ASP A C 1
ATOM 5095 O O . ASP A 1 667 ? -72.849 -10.609 68.599 1.00 86.38 667 ASP A O 1
ATOM 5099 N N . GLU A 1 668 ? -73.502 -12.193 70.034 1.00 86.19 668 GLU A N 1
ATOM 5100 C CA . GLU A 1 668 ? -72.174 -12.345 70.624 1.00 86.19 668 GLU A CA 1
ATOM 5101 C C . GLU A 1 668 ? -71.171 -12.967 69.643 1.00 86.19 668 GLU A C 1
ATOM 5103 O O . GLU A 1 668 ? -70.028 -12.511 69.555 1.00 86.19 668 GLU A O 1
ATOM 5108 N N . MET A 1 669 ? -71.591 -13.957 68.846 1.00 88.50 669 MET A N 1
ATOM 5109 C CA . MET A 1 669 ? -70.771 -14.496 67.758 1.00 88.50 669 MET A CA 1
ATOM 5110 C C . MET A 1 669 ? -70.435 -13.414 66.731 1.00 88.50 669 MET A C 1
ATOM 5112 O O . MET A 1 669 ? -69.280 -13.310 66.317 1.00 88.50 669 MET A O 1
ATOM 5116 N N . ALA A 1 670 ? -71.418 -12.603 66.335 1.00 84.31 670 ALA A N 1
ATOM 5117 C CA . ALA A 1 670 ? -71.219 -11.505 65.399 1.00 84.31 670 ALA A CA 1
ATOM 5118 C C . ALA A 1 670 ? -70.220 -10.479 65.957 1.00 84.31 670 ALA A C 1
ATOM 5120 O O . ALA A 1 670 ? -69.263 -10.128 65.273 1.00 84.31 670 ALA A O 1
ATOM 5121 N N . GLN A 1 671 ? -70.362 -10.071 67.222 1.00 86.75 671 GLN A N 1
ATOM 5122 C CA . GLN A 1 671 ? -69.424 -9.155 67.881 1.00 86.75 671 GLN A CA 1
ATOM 5123 C C . GLN A 1 671 ? -68.006 -9.732 67.973 1.00 86.75 671 GLN A C 1
ATOM 5125 O O . GLN A 1 671 ? -67.031 -9.023 67.716 1.00 86.75 671 GLN A O 1
ATOM 5130 N N . ASN A 1 672 ? -67.873 -11.018 68.303 1.00 86.19 672 ASN A N 1
ATOM 5131 C CA . ASN A 1 672 ? -66.572 -11.675 68.399 1.00 86.19 672 ASN A CA 1
ATOM 5132 C C . ASN A 1 672 ? -65.913 -11.866 67.022 1.00 86.19 672 ASN A C 1
ATOM 5134 O O . ASN A 1 672 ? -64.699 -11.701 66.906 1.00 86.19 672 ASN A O 1
ATOM 5138 N N . LEU A 1 673 ? -66.689 -12.143 65.968 1.00 84.62 673 LEU A N 1
ATOM 5139 C CA . LEU A 1 673 ? -66.195 -12.191 64.587 1.00 84.62 673 LEU A CA 1
ATOM 5140 C C . LEU A 1 673 ? -65.742 -10.818 64.088 1.00 84.62 673 LEU A C 1
ATOM 5142 O O . LEU A 1 673 ? -64.699 -10.734 63.441 1.00 84.62 673 LEU A O 1
ATOM 5146 N N . THR A 1 674 ? -66.475 -9.752 64.415 1.00 83.56 674 THR A N 1
ATOM 5147 C CA . THR A 1 674 ? -66.085 -8.379 64.067 1.00 83.56 674 THR A CA 1
ATOM 5148 C C . THR A 1 674 ? -64.776 -7.995 64.754 1.00 83.56 674 THR A C 1
ATOM 5150 O O . THR A 1 674 ? -63.834 -7.587 64.080 1.00 83.56 674 THR A O 1
ATOM 5153 N N . ARG A 1 675 ? -64.655 -8.239 66.068 1.00 83.56 675 ARG A N 1
ATOM 5154 C CA . ARG A 1 675 ? -63.411 -7.992 66.823 1.00 83.56 675 ARG A CA 1
ATOM 5155 C C . ARG A 1 675 ? -62.232 -8.807 66.292 1.00 83.56 675 ARG A C 1
ATOM 5157 O O . ARG A 1 675 ? -61.114 -8.301 66.218 1.00 83.56 675 ARG A O 1
ATOM 5164 N N . TRP A 1 676 ? -62.468 -10.064 65.915 1.00 88.12 676 TRP A N 1
ATOM 5165 C CA . TRP A 1 676 ? -61.451 -10.900 65.279 1.00 88.12 676 TRP A CA 1
ATOM 5166 C C . TRP A 1 676 ? -61.011 -10.333 63.924 1.00 88.12 676 TRP A C 1
ATOM 5168 O O . TRP A 1 676 ? -59.812 -10.249 63.658 1.00 88.12 676 TRP A O 1
ATOM 5178 N N . GLY A 1 677 ? -61.965 -9.910 63.088 1.00 82.06 677 GLY A N 1
ATOM 5179 C CA . GLY A 1 677 ? -61.695 -9.304 61.785 1.00 82.06 677 GLY A CA 1
ATOM 5180 C C . GLY A 1 677 ? -60.872 -8.021 61.901 1.00 82.06 677 GLY A C 1
ATOM 5181 O O . GLY A 1 677 ? -59.856 -7.886 61.224 1.00 82.06 677 GLY A O 1
ATOM 5182 N N . GLU A 1 678 ? -61.246 -7.127 62.816 1.00 84.12 678 GLU A N 1
ATOM 5183 C CA . GLU A 1 678 ? -60.513 -5.887 63.102 1.00 84.12 678 GLU A CA 1
ATOM 5184 C C . GLU A 1 678 ? -59.079 -6.164 63.577 1.00 84.12 678 GLU A C 1
ATOM 5186 O O . GLU A 1 678 ? -58.126 -5.581 63.055 1.00 84.12 678 GLU A O 1
ATOM 5191 N N . ALA A 1 679 ? -58.898 -7.105 64.510 1.00 80.31 679 ALA A N 1
ATOM 5192 C CA . ALA A 1 679 ? -57.577 -7.489 65.004 1.00 80.31 679 ALA A CA 1
ATOM 5193 C C . ALA A 1 679 ? -56.703 -8.133 63.911 1.00 80.31 679 ALA A C 1
ATOM 5195 O O . ALA A 1 679 ? -55.504 -7.856 63.829 1.00 80.31 679 ALA A O 1
ATOM 5196 N N . HIS A 1 680 ? -57.288 -8.965 63.043 1.00 80.69 680 HIS A N 1
ATOM 5197 C CA . HIS A 1 680 ? -56.565 -9.594 61.939 1.00 80.69 680 HIS A CA 1
ATOM 5198 C C . HIS A 1 680 ? -56.127 -8.573 60.880 1.00 80.69 680 HIS A C 1
ATOM 5200 O O . HIS A 1 680 ? -54.981 -8.608 60.429 1.00 80.69 680 HIS A O 1
ATOM 5206 N N . ILE A 1 681 ? -57.006 -7.631 60.519 1.00 80.38 681 ILE A N 1
ATOM 5207 C CA . ILE A 1 681 ? -56.694 -6.541 59.583 1.00 80.38 681 ILE A CA 1
ATOM 5208 C C . ILE A 1 681 ? -55.606 -5.628 60.163 1.00 80.38 681 ILE A C 1
ATOM 5210 O O . ILE A 1 681 ? -54.667 -5.261 59.450 1.00 80.38 681 ILE A O 1
ATOM 5214 N N . ALA A 1 682 ? -55.672 -5.304 61.458 1.00 78.88 682 ALA A N 1
ATOM 5215 C CA . ALA A 1 682 ? -54.648 -4.506 62.131 1.00 78.88 682 ALA A CA 1
ATOM 5216 C C . ALA A 1 682 ? -53.268 -5.189 62.098 1.00 78.88 682 ALA A C 1
ATOM 5218 O O . ALA A 1 682 ? -52.265 -4.541 61.791 1.00 78.88 682 ALA A O 1
ATOM 5219 N N . GLU A 1 683 ? -53.203 -6.504 62.330 1.00 80.69 683 GLU A N 1
ATOM 5220 C CA . GLU A 1 683 ? -51.945 -7.261 62.280 1.00 80.69 683 GLU A CA 1
ATOM 5221 C C . GLU A 1 683 ? -51.396 -7.403 60.847 1.00 80.69 683 GLU A C 1
ATOM 5223 O O . GLU A 1 683 ? -50.191 -7.260 60.617 1.00 80.69 683 GLU A O 1
ATOM 5228 N N . GLN A 1 684 ? -52.254 -7.598 59.839 1.00 79.75 684 GLN A N 1
ATOM 5229 C CA . GLN A 1 684 ? -51.819 -7.561 58.436 1.00 79.75 684 GLN A CA 1
ATOM 5230 C C . GLN A 1 684 ? -51.289 -6.177 58.034 1.00 79.75 684 GLN A C 1
ATOM 5232 O O . GLN A 1 684 ? -50.236 -6.060 57.406 1.00 79.75 684 GLN A O 1
ATOM 5237 N N . THR A 1 685 ? -51.963 -5.109 58.454 1.00 79.81 685 THR A N 1
ATOM 5238 C CA . THR A 1 685 ? -51.513 -3.732 58.200 1.00 79.81 685 THR A CA 1
ATOM 5239 C C . THR A 1 685 ? -50.164 -3.468 58.876 1.00 79.81 685 THR A C 1
ATOM 5241 O O . THR A 1 685 ? -49.262 -2.851 58.300 1.00 79.81 685 THR A O 1
ATOM 5244 N N . ARG A 1 686 ? -49.965 -4.007 60.081 1.00 80.81 686 ARG A N 1
ATOM 5245 C CA . ARG A 1 686 ? -48.699 -3.935 60.816 1.00 80.81 686 ARG A CA 1
ATOM 5246 C C . ARG A 1 686 ? -47.559 -4.680 60.117 1.00 80.81 686 ARG A C 1
ATOM 5248 O O . ARG A 1 686 ? -46.463 -4.142 59.972 1.00 80.81 686 ARG A O 1
ATOM 5255 N N . THR A 1 687 ? -47.792 -5.909 59.668 1.00 79.06 687 THR A N 1
ATOM 5256 C CA . THR A 1 687 ? -46.766 -6.679 58.943 1.00 79.06 687 THR A CA 1
ATOM 5257 C C . THR A 1 687 ? -46.377 -5.983 57.639 1.00 79.06 687 THR A C 1
ATOM 5259 O O . THR A 1 687 ? -45.188 -5.807 57.367 1.00 79.06 687 THR A O 1
ATOM 5262 N N . LYS A 1 688 ? -47.353 -5.457 56.890 1.00 81.88 688 LYS A N 1
ATOM 5263 C CA . LYS A 1 688 ? -47.106 -4.695 55.657 1.00 81.88 688 LYS A CA 1
ATOM 5264 C C . LYS A 1 688 ? -46.366 -3.380 55.892 1.00 81.88 688 LYS A C 1
ATOM 5266 O O . LYS A 1 688 ? -45.500 -3.016 55.097 1.00 81.88 688 LYS A O 1
ATOM 5271 N N . THR A 1 689 ? -46.648 -2.672 56.984 1.00 81.56 689 THR A N 1
ATOM 5272 C CA . THR A 1 689 ? -45.914 -1.442 57.330 1.00 81.56 689 THR A CA 1
ATOM 5273 C C . THR A 1 689 ? -44.457 -1.724 57.705 1.00 81.56 689 THR A C 1
ATOM 5275 O O . THR A 1 689 ? -43.575 -0.985 57.263 1.00 81.56 689 THR A O 1
ATOM 5278 N N . LEU A 1 690 ? -44.175 -2.818 58.421 1.00 81.25 690 LEU A N 1
ATOM 5279 C CA . LEU A 1 690 ? -42.803 -3.259 58.711 1.00 81.25 690 LEU A CA 1
ATOM 5280 C C . LEU A 1 690 ? -42.044 -3.684 57.443 1.00 81.25 690 LEU A C 1
ATOM 5282 O O . LEU A 1 690 ? -40.896 -3.281 57.252 1.00 81.25 690 LEU A O 1
ATOM 5286 N N . GLU A 1 691 ? -42.686 -4.431 56.538 1.00 81.69 691 GLU A N 1
ATOM 5287 C CA . GLU A 1 691 ? -42.112 -4.777 55.227 1.00 81.69 691 GLU A CA 1
ATOM 5288 C C . GLU A 1 691 ? -41.770 -3.517 54.415 1.00 81.69 691 GLU A C 1
ATOM 5290 O O . GLU A 1 691 ? -40.687 -3.413 53.835 1.00 81.69 691 GLU A O 1
ATOM 5295 N N . ASN A 1 692 ? -42.657 -2.518 54.418 1.00 83.56 692 ASN A N 1
ATOM 5296 C CA . ASN A 1 692 ? -42.447 -1.257 53.711 1.00 83.56 692 ASN A CA 1
ATOM 5297 C C . ASN A 1 692 ? -41.259 -0.462 54.288 1.00 83.56 692 ASN A C 1
ATOM 5299 O O . ASN A 1 692 ? -40.434 0.058 53.535 1.00 83.56 692 ASN A O 1
ATOM 5303 N N . GLN A 1 693 ? -41.112 -0.418 55.617 1.00 83.69 693 GLN A N 1
ATOM 5304 C CA . GLN A 1 693 ? -39.956 0.204 56.274 1.00 83.69 693 GLN A CA 1
ATOM 5305 C C . GLN A 1 693 ? -38.639 -0.510 55.928 1.00 83.69 693 GLN A C 1
ATOM 5307 O O . GLN A 1 693 ? -37.644 0.153 55.623 1.00 83.69 693 GLN A O 1
ATOM 5312 N N . ALA A 1 694 ? -38.635 -1.847 55.898 1.00 82.50 694 ALA A N 1
ATOM 5313 C CA . ALA A 1 694 ? -37.464 -2.630 55.503 1.00 82.50 694 ALA A CA 1
ATOM 5314 C C . ALA A 1 694 ? -37.062 -2.372 54.039 1.00 82.50 694 ALA A C 1
ATOM 5316 O O . ALA A 1 694 ? -35.876 -2.210 53.733 1.00 82.50 694 ALA A O 1
ATOM 5317 N N . LEU A 1 695 ? -38.042 -2.272 53.135 1.00 84.88 695 LEU A N 1
ATOM 5318 C CA . LEU A 1 695 ? -37.804 -1.941 51.729 1.00 84.88 695 LEU A CA 1
ATOM 5319 C C . LEU A 1 695 ? -37.263 -0.517 51.557 1.00 84.88 695 LEU A C 1
ATOM 5321 O O . LEU A 1 695 ? -36.290 -0.336 50.826 1.00 84.88 695 LEU A O 1
ATOM 5325 N N . LYS A 1 696 ? -37.811 0.475 52.273 1.00 85.75 696 LYS A N 1
ATOM 5326 C CA . LYS A 1 696 ? -37.302 1.859 52.263 1.00 85.75 696 LYS A CA 1
ATOM 5327 C C . LYS A 1 696 ? -35.843 1.942 52.708 1.00 85.75 696 LYS A C 1
ATOM 5329 O O . LYS A 1 696 ? -35.041 2.600 52.051 1.00 85.75 696 LYS A O 1
ATOM 5334 N N . HIS A 1 697 ? -35.476 1.235 53.777 1.00 84.94 697 HIS A N 1
ATOM 5335 C CA . HIS A 1 697 ? -34.089 1.201 54.241 1.00 84.94 697 HIS A CA 1
ATOM 5336 C C . HIS A 1 697 ? -33.148 0.564 53.205 1.00 84.94 697 HIS A C 1
ATOM 5338 O O . HIS A 1 697 ? -32.061 1.082 52.945 1.00 84.94 697 HIS A O 1
ATOM 5344 N N . ARG A 1 698 ? -33.578 -0.527 52.557 1.00 86.31 698 ARG A N 1
ATOM 5345 C CA . ARG A 1 698 ? -32.798 -1.174 51.492 1.00 86.31 698 ARG A CA 1
ATOM 5346 C C . ARG A 1 698 ? -32.617 -0.268 50.272 1.00 86.31 698 ARG A C 1
ATOM 5348 O O . ARG A 1 698 ? -31.535 -0.261 49.690 1.00 86.31 698 ARG A O 1
ATOM 5355 N N . LEU A 1 699 ? -33.645 0.498 49.913 1.00 85.06 699 LEU A N 1
ATOM 5356 C CA . LEU A 1 699 ? -33.611 1.452 48.804 1.00 85.06 699 LEU A CA 1
ATOM 5357 C C . LEU A 1 699 ? -32.613 2.587 49.092 1.00 85.06 699 LEU A C 1
ATOM 5359 O O . LEU A 1 699 ? -31.711 2.812 48.291 1.00 85.06 699 LEU A O 1
ATOM 5363 N N . TYR A 1 700 ? -32.664 3.176 50.290 1.00 91.06 700 TYR A N 1
ATOM 5364 C CA . TYR A 1 700 ? -31.705 4.196 50.734 1.00 91.06 700 TYR A CA 1
ATOM 5365 C C . TYR A 1 700 ? -30.240 3.717 50.669 1.00 91.06 700 TYR A C 1
ATOM 5367 O O . TYR A 1 700 ? -29.351 4.433 50.204 1.00 91.06 700 TYR A O 1
ATOM 5375 N N . MET A 1 701 ? -29.967 2.481 51.104 1.00 89.25 701 MET A N 1
ATOM 5376 C CA . MET A 1 701 ? -28.614 1.909 51.040 1.00 89.25 701 MET A CA 1
ATOM 5377 C C . MET A 1 701 ? -28.131 1.711 49.596 1.00 89.25 701 MET A C 1
ATOM 5379 O O . MET A 1 701 ? -26.948 1.915 49.310 1.00 89.25 701 MET A O 1
ATOM 5383 N N . LEU A 1 702 ? -29.035 1.343 48.683 1.00 88.38 702 LEU A N 1
ATOM 5384 C CA . LEU A 1 702 ? -28.725 1.209 47.260 1.00 88.38 702 LEU A CA 1
ATOM 5385 C C . LEU A 1 702 ? -28.466 2.569 46.605 1.00 88.38 702 LEU A C 1
ATOM 5387 O O . LEU A 1 702 ? -27.467 2.703 45.905 1.00 88.38 702 LEU A O 1
ATOM 5391 N N . GLU A 1 703 ? -29.282 3.588 46.877 1.00 88.00 703 GLU A N 1
ATOM 5392 C CA . GLU A 1 703 ? -29.075 4.956 46.372 1.00 88.00 703 GLU A CA 1
ATOM 5393 C C . GLU A 1 703 ? -27.716 5.516 46.802 1.00 88.00 703 GLU A C 1
ATOM 5395 O O . GLU A 1 703 ? -26.958 6.040 45.984 1.00 88.00 703 GLU A O 1
ATOM 5400 N N . ARG A 1 704 ? -27.347 5.321 48.073 1.00 88.50 704 ARG A N 1
ATOM 5401 C CA . ARG A 1 704 ? -26.033 5.731 48.584 1.00 88.50 704 ARG A CA 1
ATOM 5402 C C . ARG A 1 704 ? -24.888 4.989 47.894 1.00 88.50 704 ARG A C 1
ATOM 5404 O O . ARG A 1 704 ? -23.855 5.593 47.608 1.00 88.50 704 ARG A O 1
ATOM 5411 N N . SER A 1 705 ? -25.056 3.695 47.627 1.00 87.88 705 SER A N 1
ATOM 5412 C CA . SER A 1 705 ? -24.064 2.909 46.890 1.00 87.88 705 SER A CA 1
ATOM 5413 C C . SER A 1 705 ? -23.914 3.403 45.450 1.00 87.88 705 SER A C 1
ATOM 5415 O O . SER A 1 705 ? -22.790 3.505 44.966 1.00 87.88 705 SER A O 1
ATOM 5417 N N . VAL A 1 706 ? -25.016 3.737 44.772 1.00 86.00 706 VAL A N 1
ATOM 5418 C CA . VAL A 1 706 ? -24.996 4.281 43.406 1.00 86.00 706 VAL A CA 1
ATOM 5419 C C . VAL A 1 706 ? -24.268 5.624 43.371 1.00 86.00 706 VAL A C 1
ATOM 5421 O O . VAL A 1 706 ? -23.349 5.783 42.570 1.00 86.00 706 VAL A O 1
ATOM 5424 N N . ALA A 1 707 ? -24.570 6.536 44.298 1.00 86.75 707 ALA A N 1
ATOM 5425 C CA . ALA A 1 707 ? -23.895 7.832 44.386 1.00 86.75 707 ALA A CA 1
ATOM 5426 C C . ALA A 1 707 ? -22.368 7.699 44.577 1.00 86.75 707 ALA A C 1
ATOM 5428 O O . ALA A 1 707 ? -21.589 8.457 43.998 1.00 86.75 707 ALA A O 1
ATOM 5429 N N . GLN A 1 708 ? -21.911 6.703 45.347 1.00 84.25 708 GLN A N 1
ATOM 5430 C CA . GLN A 1 708 ? -20.478 6.414 45.502 1.00 84.25 708 GLN A CA 1
ATOM 5431 C C . GLN A 1 708 ? -19.836 5.923 44.199 1.00 84.25 708 GLN A C 1
ATOM 5433 O O . GLN A 1 708 ? -18.727 6.346 43.864 1.00 84.25 708 GLN A O 1
ATOM 5438 N N . TYR A 1 709 ? -20.523 5.057 43.450 1.00 85.69 709 TYR A N 1
ATOM 5439 C CA . TYR A 1 709 ? -20.032 4.583 42.157 1.00 85.69 709 TYR A CA 1
ATOM 5440 C C . TYR A 1 709 ? -19.986 5.697 41.107 1.00 85.69 709 TYR A C 1
ATOM 5442 O O . TYR A 1 709 ? -19.039 5.753 40.323 1.00 85.69 709 TYR A O 1
ATOM 5450 N N . GLU A 1 710 ? -20.954 6.613 41.107 1.00 84.38 710 GLU A N 1
ATOM 5451 C CA . GLU A 1 710 ? -20.955 7.774 40.212 1.00 84.38 710 GLU A CA 1
ATOM 5452 C C . GLU A 1 710 ? -19.805 8.739 40.518 1.00 84.38 710 GLU A C 1
ATOM 5454 O O . GLU A 1 710 ? -19.099 9.159 39.598 1.00 84.38 710 GLU A O 1
ATOM 5459 N N . ALA A 1 711 ? -19.536 9.015 41.798 1.00 84.00 711 ALA A N 1
ATOM 5460 C CA . ALA A 1 711 ? -18.396 9.834 42.207 1.00 84.00 711 ALA A CA 1
ATOM 5461 C C . ALA A 1 711 ? -17.047 9.195 41.818 1.00 84.00 711 ALA A C 1
ATOM 5463 O O . ALA A 1 711 ? -16.155 9.880 41.313 1.00 84.00 711 ALA A O 1
ATOM 5464 N N . ALA A 1 712 ? -16.903 7.876 41.993 1.00 83.62 712 ALA A N 1
ATOM 5465 C CA . ALA A 1 712 ? -15.707 7.147 41.566 1.00 83.62 712 ALA A CA 1
ATOM 5466 C C . ALA A 1 712 ? -15.517 7.209 40.040 1.00 83.62 712 ALA A C 1
ATOM 5468 O O . ALA A 1 712 ? -14.418 7.488 39.558 1.00 83.62 712 ALA A O 1
ATOM 5469 N N . LYS A 1 713 ? -16.604 7.033 39.280 1.00 85.38 713 LYS A N 1
ATOM 5470 C CA . LYS A 1 713 ? -16.601 7.133 37.816 1.00 85.38 713 LYS A CA 1
ATOM 5471 C C . LYS A 1 713 ? -16.201 8.532 37.337 1.00 85.38 713 LYS A C 1
ATOM 5473 O O . LYS A 1 713 ? -15.400 8.640 36.410 1.00 85.38 713 LYS A O 1
ATOM 5478 N N . ALA A 1 714 ? -16.713 9.591 37.964 1.00 84.69 714 ALA A N 1
ATOM 5479 C CA . ALA A 1 714 ? -16.343 10.967 37.632 1.00 84.69 714 ALA A CA 1
ATOM 5480 C C . ALA A 1 714 ? -14.843 11.233 37.872 1.00 84.69 714 ALA A C 1
ATOM 5482 O O . ALA A 1 714 ? -14.182 11.839 37.026 1.00 84.69 714 ALA A O 1
ATOM 5483 N N . GLY A 1 715 ? -14.287 10.715 38.976 1.00 83.19 715 GLY A N 1
ATOM 5484 C CA . GLY A 1 715 ? -12.853 10.802 39.278 1.00 83.19 715 GLY A CA 1
ATOM 5485 C C . GLY A 1 715 ? -11.968 10.048 38.276 1.00 83.19 715 GLY A C 1
ATOM 5486 O O . GLY A 1 715 ? -10.922 10.552 37.855 1.00 83.19 715 GLY A O 1
ATOM 5487 N N . GLU A 1 716 ? -12.392 8.861 37.831 1.00 82.56 716 GLU A N 1
ATOM 5488 C CA . GLU A 1 716 ? -11.690 8.122 36.775 1.00 82.56 716 GLU A CA 1
ATOM 5489 C C . GLU A 1 716 ? -11.738 8.852 35.428 1.00 82.56 716 GLU A C 1
ATOM 5491 O O . GLU A 1 716 ? -10.720 8.917 34.737 1.00 82.56 716 GLU A O 1
ATOM 5496 N N . GLN A 1 717 ? -12.875 9.457 35.071 1.00 82.50 717 GLN A N 1
ATOM 5497 C CA . GLN A 1 717 ? -13.013 10.239 33.839 1.00 82.50 717 GLN A CA 1
ATOM 5498 C C . GLN A 1 717 ? -12.077 11.452 33.815 1.00 82.50 717 GLN A C 1
ATOM 5500 O O . GLN A 1 717 ? -11.398 11.673 32.812 1.00 82.50 717 GLN A O 1
ATOM 5505 N N . THR A 1 718 ? -11.962 12.198 34.919 1.00 85.12 718 THR A N 1
ATOM 5506 C CA . THR A 1 718 ? -11.022 13.332 35.002 1.00 85.12 718 THR A CA 1
ATOM 5507 C C . THR A 1 718 ? -9.566 12.870 34.951 1.00 85.12 718 THR A C 1
ATOM 5509 O O . THR A 1 718 ? -8.740 13.500 34.288 1.00 85.12 718 THR A O 1
ATOM 5512 N N . SER A 1 719 ? -9.228 11.752 35.604 1.00 83.94 719 SER A N 1
ATOM 5513 C CA . SER A 1 719 ? -7.885 11.162 35.507 1.00 83.94 719 SER A CA 1
ATOM 5514 C C . SER A 1 719 ? -7.559 10.733 34.074 1.00 83.94 719 SER A C 1
ATOM 5516 O O . SER A 1 719 ? -6.453 10.978 33.588 1.00 83.94 719 SER A O 1
ATOM 5518 N N . MET A 1 720 ? -8.526 10.127 33.383 1.00 80.94 720 MET A N 1
ATOM 5519 C CA . MET A 1 720 ? -8.383 9.685 32.001 1.00 80.94 720 MET A CA 1
ATOM 5520 C C . MET A 1 720 ? -8.213 10.870 31.045 1.00 80.94 720 MET A C 1
ATOM 5522 O O . MET A 1 720 ? -7.299 10.836 30.226 1.00 80.94 720 MET A O 1
ATOM 5526 N N . ALA A 1 721 ? -9.005 11.937 31.195 1.00 80.19 721 ALA A N 1
ATOM 5527 C CA . ALA A 1 721 ? -8.878 13.157 30.395 1.00 80.19 721 ALA A CA 1
ATOM 5528 C C . ALA A 1 721 ? -7.466 13.764 30.492 1.00 80.19 721 ALA A C 1
ATOM 5530 O O . ALA A 1 721 ? -6.832 14.018 29.472 1.00 80.19 721 ALA A O 1
ATOM 5531 N N . ARG A 1 722 ? -6.905 13.871 31.707 1.00 85.00 722 ARG A N 1
ATOM 5532 C CA . ARG A 1 722 ? -5.529 14.371 31.900 1.00 85.00 722 ARG A CA 1
ATOM 5533 C C . ARG A 1 722 ? -4.475 13.499 31.215 1.00 85.00 722 ARG A C 1
ATOM 5535 O O . ARG A 1 722 ? -3.504 14.026 30.680 1.00 85.00 722 ARG A O 1
ATOM 5542 N N . ARG A 1 723 ? -4.638 12.170 31.225 1.00 83.75 723 ARG A N 1
ATOM 5543 C CA . ARG A 1 723 ? -3.711 11.253 30.533 1.00 83.75 723 ARG A CA 1
ATOM 5544 C C . ARG A 1 723 ? -3.804 11.395 29.018 1.00 83.75 723 ARG A C 1
ATOM 5546 O O . ARG A 1 723 ? -2.771 11.364 28.357 1.00 83.75 723 ARG A O 1
ATOM 5553 N N . ILE A 1 724 ? -5.017 11.569 28.492 1.00 81.88 724 ILE A N 1
ATOM 5554 C CA . ILE A 1 724 ? -5.246 11.814 27.065 1.00 81.88 724 ILE A CA 1
ATOM 5555 C C . ILE A 1 724 ? -4.559 13.117 26.649 1.00 81.88 724 ILE A C 1
ATOM 5557 O O . ILE A 1 724 ? -3.800 13.102 25.688 1.00 81.88 724 ILE A O 1
ATOM 5561 N N . ASP A 1 725 ? -4.726 14.206 27.401 1.00 80.94 725 ASP A N 1
ATOM 5562 C CA . ASP A 1 725 ? -4.100 15.493 27.070 1.00 80.94 725 ASP A CA 1
ATOM 5563 C C . ASP A 1 725 ? -2.570 15.431 27.046 1.00 80.94 725 ASP A C 1
ATOM 5565 O O . ASP A 1 725 ? -1.938 16.012 26.161 1.00 80.94 725 ASP A O 1
ATOM 5569 N N . VAL A 1 726 ? -1.956 14.726 28.002 1.00 85.81 726 VAL A N 1
ATOM 5570 C CA . VAL A 1 726 ? -0.498 14.524 28.020 1.00 85.81 726 VAL A CA 1
ATOM 5571 C C . VAL A 1 726 ? -0.059 13.702 26.807 1.00 85.81 726 VAL A C 1
ATOM 5573 O O . VAL A 1 726 ? 0.836 14.128 26.081 1.00 85.81 726 VAL A O 1
ATOM 5576 N N . ALA A 1 727 ? -0.740 12.589 26.517 1.00 77.06 727 ALA A N 1
ATOM 5577 C CA . ALA A 1 727 ? -0.418 11.740 25.371 1.00 77.06 727 ALA A CA 1
ATOM 5578 C C . ALA A 1 727 ? -0.584 12.471 24.026 1.00 77.06 727 ALA A C 1
ATOM 5580 O O . ALA A 1 727 ? 0.254 12.331 23.134 1.00 77.06 727 ALA A O 1
ATOM 5581 N N . VAL A 1 728 ? -1.630 13.293 23.884 1.00 83.62 728 VAL A N 1
ATOM 5582 C CA . VAL A 1 728 ? -1.860 14.120 22.691 1.00 83.62 728 VAL A CA 1
ATOM 5583 C C . VAL A 1 728 ? -0.742 15.147 22.527 1.00 83.62 728 VAL A C 1
ATOM 5585 O O . VAL A 1 728 ? -0.214 15.297 21.426 1.00 83.62 728 VAL A O 1
ATOM 5588 N N . LYS A 1 729 ? -0.330 15.828 23.605 1.00 83.00 729 LYS A N 1
ATOM 5589 C CA . LYS A 1 729 ? 0.785 16.789 23.559 1.00 83.00 729 LYS A CA 1
ATOM 5590 C C . LYS A 1 729 ? 2.097 16.117 23.155 1.00 83.00 729 LYS A C 1
ATOM 5592 O O . LYS A 1 729 ? 2.776 16.626 22.263 1.00 83.00 729 LYS A O 1
ATOM 5597 N N . ASP A 1 730 ? 2.416 14.962 23.730 1.00 80.88 730 ASP A N 1
ATOM 5598 C CA . ASP A 1 730 ? 3.623 14.201 23.384 1.00 80.88 730 ASP A CA 1
ATOM 5599 C C . ASP A 1 730 ? 3.608 13.753 21.916 1.00 80.88 730 ASP A C 1
ATOM 5601 O O . ASP A 1 730 ? 4.611 13.871 21.203 1.00 80.88 730 ASP A O 1
ATOM 5605 N N . GLN A 1 731 ? 2.450 13.311 21.416 1.00 83.06 731 GLN A N 1
ATOM 5606 C CA . GLN A 1 731 ? 2.290 12.934 20.016 1.00 83.06 731 GLN A CA 1
ATOM 5607 C C . GLN A 1 731 ? 2.421 14.140 19.075 1.00 83.06 731 GLN A C 1
ATOM 5609 O O . GLN A 1 731 ? 3.066 14.029 18.031 1.00 83.06 731 GLN A O 1
ATOM 5614 N N . CYS A 1 732 ? 1.881 15.304 19.445 1.00 78.56 732 CYS A N 1
ATOM 5615 C CA . CYS A 1 732 ? 2.063 16.550 18.701 1.00 78.56 732 CYS A CA 1
ATOM 5616 C C . CYS A 1 732 ? 3.542 16.956 18.620 1.00 78.56 732 CYS A C 1
ATOM 5618 O O . CYS A 1 732 ? 4.015 17.293 17.534 1.00 78.56 732 CYS A O 1
ATOM 5620 N N . TYR A 1 733 ? 4.298 16.864 19.721 1.00 85.88 733 TYR A N 1
ATOM 5621 C CA . TYR A 1 733 ? 5.741 17.132 19.703 1.00 85.88 733 TYR A CA 1
ATOM 5622 C C . TYR A 1 733 ? 6.509 16.121 18.844 1.00 85.88 733 TYR A C 1
ATOM 5624 O O . TYR A 1 733 ? 7.365 16.512 18.051 1.00 85.88 733 TYR A O 1
ATOM 5632 N N . SER A 1 734 ? 6.167 14.833 18.923 1.00 79.62 734 SER A N 1
ATOM 5633 C CA . SER A 1 734 ? 6.753 13.797 18.063 1.00 79.62 734 SER A CA 1
ATOM 5634 C C . SER A 1 734 ? 6.503 14.071 16.574 1.00 79.62 734 SER A C 1
ATOM 5636 O O . SER A 1 734 ? 7.421 13.976 15.752 1.00 79.62 734 SER A O 1
ATOM 5638 N N . LEU A 1 735 ? 5.277 14.468 16.217 1.00 82.00 735 LEU A N 1
ATOM 5639 C CA . LEU A 1 735 ? 4.920 14.842 14.849 1.00 82.00 735 LEU A CA 1
ATOM 5640 C C . LEU A 1 735 ? 5.668 16.095 14.387 1.00 82.00 735 LEU A C 1
ATOM 5642 O O . LEU A 1 735 ? 6.179 16.091 13.270 1.00 82.00 735 LEU A O 1
ATOM 5646 N N . LEU A 1 736 ? 5.801 17.118 15.237 1.00 83.56 736 LEU A N 1
ATOM 5647 C CA . LEU A 1 736 ? 6.597 18.314 14.943 1.00 83.56 736 LEU A CA 1
ATOM 5648 C C . LEU A 1 736 ? 8.059 17.958 14.643 1.00 83.56 736 LEU A C 1
ATOM 5650 O O . LEU A 1 736 ? 8.574 18.352 13.601 1.00 83.56 736 LEU A O 1
ATOM 5654 N N . PHE A 1 737 ? 8.705 17.127 15.468 1.00 83.38 737 PHE A N 1
ATOM 5655 C CA . PHE A 1 737 ? 10.078 16.676 15.199 1.00 83.38 737 PHE A CA 1
ATOM 5656 C C . PHE A 1 737 ? 10.198 15.858 13.909 1.00 83.38 737 PHE A C 1
ATOM 5658 O O . PHE A 1 737 ? 11.210 15.930 13.205 1.00 83.38 737 PHE A O 1
ATOM 5665 N N . LYS A 1 738 ? 9.166 15.079 13.570 1.00 82.25 738 LYS A N 1
ATOM 5666 C CA . LYS A 1 738 ? 9.128 14.319 12.319 1.00 82.25 738 LYS A CA 1
ATOM 5667 C C . LYS A 1 738 ? 8.963 15.232 11.105 1.00 82.25 738 LYS A C 1
ATOM 5669 O O . LYS A 1 738 ? 9.636 14.989 10.106 1.00 82.25 738 LYS A O 1
ATOM 5674 N N . ILE A 1 739 ? 8.126 16.268 11.193 1.00 82.94 739 ILE A N 1
ATOM 5675 C CA . ILE A 1 739 ? 7.992 17.306 10.159 1.00 82.94 739 ILE A CA 1
ATOM 5676 C C . ILE A 1 739 ? 9.347 17.981 9.945 1.00 82.94 739 ILE A C 1
ATOM 5678 O O . ILE A 1 739 ? 9.859 17.944 8.831 1.00 82.94 739 ILE A O 1
ATOM 5682 N N . ASP A 1 740 ? 9.996 18.442 11.012 1.00 85.12 740 ASP A N 1
ATOM 5683 C CA . ASP A 1 740 ? 11.339 19.035 10.974 1.00 85.12 740 ASP A CA 1
ATOM 5684 C C . ASP A 1 740 ? 12.382 18.116 10.309 1.00 85.12 740 ASP A C 1
ATOM 5686 O O . ASP A 1 740 ? 13.213 18.543 9.502 1.00 85.12 740 ASP A O 1
ATOM 5690 N N . SER A 1 741 ? 12.353 16.820 10.640 1.00 81.12 741 SER A N 1
ATOM 5691 C CA . SER A 1 741 ? 13.236 15.815 10.040 1.00 81.12 741 SER A CA 1
ATOM 5692 C C . SER A 1 741 ? 12.966 15.635 8.543 1.00 81.12 741 SER A C 1
ATOM 5694 O O . SER A 1 741 ? 13.903 15.530 7.745 1.00 81.12 741 SER A O 1
ATOM 5696 N N . LEU A 1 742 ? 11.691 15.607 8.145 1.00 82.31 742 LEU A N 1
ATOM 5697 C CA . LEU A 1 742 ? 11.279 15.487 6.748 1.00 82.31 742 LEU A CA 1
ATOM 5698 C C . LEU A 1 742 ? 11.621 16.746 5.948 1.00 82.31 742 LEU A C 1
ATOM 5700 O O . LEU A 1 742 ? 12.107 16.617 4.828 1.00 82.31 742 LEU A O 1
ATOM 5704 N N . GLU A 1 743 ? 11.458 17.939 6.517 1.00 85.88 743 GLU A N 1
ATOM 5705 C CA . GLU A 1 743 ? 11.853 19.202 5.888 1.00 85.88 743 GLU A CA 1
ATOM 5706 C C . GLU A 1 743 ? 13.366 19.264 5.649 1.00 85.88 743 GLU A C 1
ATOM 5708 O O . GLU A 1 743 ? 13.806 19.603 4.546 1.00 85.88 743 GLU A O 1
ATOM 5713 N N . ARG A 1 744 ? 14.179 18.832 6.625 1.00 83.31 744 ARG A N 1
ATOM 5714 C CA . ARG A 1 744 ? 15.637 18.708 6.448 1.00 83.31 744 ARG A CA 1
ATOM 5715 C C . ARG A 1 744 ? 16.006 17.716 5.343 1.00 83.31 744 ARG A C 1
ATOM 5717 O O . ARG A 1 744 ? 16.869 18.018 4.518 1.00 83.31 744 ARG A O 1
ATOM 5724 N N . LYS A 1 745 ? 15.338 16.559 5.276 1.00 83.25 745 LYS A N 1
ATOM 5725 C CA . LYS A 1 745 ? 15.545 15.567 4.201 1.00 83.25 745 LYS A CA 1
ATOM 5726 C C . LYS A 1 745 ? 15.113 16.098 2.834 1.00 83.25 745 LYS A C 1
ATOM 5728 O O . LYS A 1 745 ? 15.817 15.886 1.849 1.00 83.25 745 LYS A O 1
ATOM 5733 N N . LEU A 1 746 ? 13.998 16.822 2.767 1.00 83.12 746 LEU A N 1
ATOM 5734 C CA . LEU A 1 746 ? 13.517 17.459 1.545 1.00 83.12 746 LEU A CA 1
ATOM 5735 C C . LEU A 1 746 ? 14.540 18.483 1.037 1.00 83.12 746 LEU A C 1
ATOM 5737 O O . LEU A 1 746 ? 14.901 18.446 -0.137 1.00 83.12 746 LEU A O 1
ATOM 5741 N N . LEU A 1 747 ? 15.055 19.350 1.913 1.00 87.81 747 LEU A N 1
ATOM 5742 C CA . LEU A 1 747 ? 16.103 20.315 1.567 1.00 87.81 747 LEU A CA 1
ATOM 5743 C C . LEU A 1 747 ? 17.392 19.630 1.091 1.00 87.81 747 LEU A C 1
ATOM 5745 O O . LEU A 1 747 ? 17.960 20.054 0.084 1.00 87.81 747 LEU A O 1
ATOM 5749 N N . ALA A 1 748 ? 17.819 18.550 1.752 1.00 80.25 748 ALA A N 1
ATOM 5750 C CA . ALA A 1 748 ? 18.976 17.762 1.325 1.00 80.25 748 ALA A CA 1
ATOM 5751 C C . ALA A 1 748 ? 18.769 17.147 -0.073 1.00 80.25 748 ALA A C 1
ATOM 5753 O O . ALA A 1 748 ? 19.612 17.331 -0.947 1.00 80.25 748 ALA A O 1
ATOM 5754 N N . SER A 1 749 ? 17.614 16.519 -0.325 1.00 80.06 749 SER A N 1
ATOM 5755 C CA . SER A 1 749 ? 17.295 15.925 -1.633 1.00 80.06 749 SER A CA 1
ATOM 5756 C C . SER A 1 749 ? 17.202 16.966 -2.756 1.00 80.06 749 SER A C 1
ATOM 5758 O O . SER A 1 749 ? 17.696 16.740 -3.858 1.00 80.06 749 SER A O 1
ATOM 5760 N N . LYS A 1 750 ? 16.638 18.153 -2.478 1.00 86.81 750 LYS A N 1
ATOM 5761 C CA . LYS A 1 750 ? 16.601 19.272 -3.433 1.00 86.81 750 LYS A CA 1
ATOM 5762 C C . LYS A 1 750 ? 18.010 19.745 -3.784 1.00 86.81 750 LYS A C 1
ATOM 5764 O O . LYS A 1 750 ? 18.284 20.017 -4.949 1.00 86.81 750 LYS A O 1
ATOM 5769 N N . LYS A 1 751 ? 18.905 19.820 -2.794 1.00 90.75 751 LYS A N 1
ATOM 5770 C CA . LYS A 1 751 ? 20.313 20.172 -3.011 1.00 90.75 751 LYS A CA 1
ATOM 5771 C C . LYS A 1 751 ? 21.029 19.122 -3.869 1.00 90.75 751 LYS A C 1
ATOM 5773 O O . LYS A 1 751 ? 21.727 19.500 -4.802 1.00 90.75 751 LYS A O 1
ATOM 5778 N N . GLU A 1 752 ? 20.818 17.833 -3.603 1.00 83.94 752 GLU A N 1
ATOM 5779 C CA . GLU A 1 752 ? 21.370 16.740 -4.420 1.00 83.94 752 GLU A CA 1
ATOM 5780 C C . GLU A 1 752 ? 20.858 16.774 -5.865 1.00 83.94 752 GLU A C 1
ATOM 5782 O O . GLU A 1 752 ? 21.636 16.567 -6.793 1.00 83.94 752 GLU A O 1
ATOM 5787 N N . LEU A 1 753 ? 19.577 17.090 -6.078 1.00 84.44 753 LEU A N 1
ATOM 5788 C CA . LEU A 1 753 ? 18.989 17.187 -7.416 1.00 84.44 753 LEU A CA 1
ATOM 5789 C C . LEU A 1 753 ? 19.600 18.345 -8.221 1.00 84.44 753 LEU A C 1
ATOM 5791 O O . LEU A 1 753 ? 19.953 18.153 -9.383 1.00 84.44 753 LEU A O 1
ATOM 5795 N N . ILE A 1 754 ? 19.800 19.511 -7.593 1.00 88.06 754 ILE A N 1
ATOM 5796 C CA . ILE A 1 754 ? 20.487 20.660 -8.210 1.00 88.06 754 ILE A CA 1
ATOM 5797 C C . ILE A 1 754 ? 21.942 20.307 -8.559 1.00 88.06 754 ILE A C 1
ATOM 5799 O O . ILE A 1 754 ? 22.414 20.633 -9.649 1.00 88.06 754 ILE A O 1
ATOM 5803 N N . GLU A 1 755 ? 22.652 19.616 -7.663 1.00 85.75 755 GLU A N 1
ATOM 5804 C CA . GLU A 1 755 ? 24.033 19.181 -7.902 1.00 85.75 755 GLU A CA 1
ATOM 5805 C C . GLU A 1 755 ? 24.103 18.166 -9.056 1.00 85.75 755 GLU A C 1
ATOM 5807 O O . GLU A 1 755 ? 24.931 18.289 -9.962 1.00 85.75 755 GLU A O 1
ATOM 5812 N N . MET A 1 756 ? 23.185 17.196 -9.089 1.00 82.75 756 MET A N 1
ATOM 5813 C CA . MET A 1 756 ? 23.076 16.217 -10.171 1.00 82.75 756 MET A CA 1
ATOM 5814 C C . MET A 1 756 ? 22.785 16.900 -11.512 1.00 82.75 756 MET A C 1
ATOM 5816 O O . MET A 1 756 ? 23.456 16.602 -12.501 1.00 82.75 756 MET A O 1
ATOM 5820 N N . GLU A 1 757 ? 21.846 17.849 -11.550 1.00 84.69 757 GLU A N 1
ATOM 5821 C CA . GLU A 1 757 ? 21.531 18.623 -12.753 1.00 84.69 757 GLU A CA 1
ATOM 5822 C C . GLU A 1 757 ? 22.755 19.404 -13.251 1.00 84.69 757 GLU A C 1
ATOM 5824 O O . GLU A 1 757 ? 23.078 19.361 -14.441 1.00 84.69 757 GLU A O 1
ATOM 5829 N N . ARG A 1 758 ? 23.493 20.057 -12.343 1.00 89.62 758 ARG A N 1
ATOM 5830 C CA . ARG A 1 758 ? 24.757 20.734 -12.663 1.00 89.62 758 ARG A CA 1
ATOM 5831 C C . ARG A 1 758 ? 25.776 19.761 -13.263 1.00 89.62 758 ARG A C 1
ATOM 5833 O O . ARG A 1 758 ? 26.402 20.080 -14.271 1.00 89.62 758 ARG A O 1
ATOM 5840 N N . THR A 1 759 ? 25.900 18.562 -12.694 1.00 83.00 759 THR A N 1
ATOM 5841 C CA . THR A 1 759 ? 26.839 17.530 -13.165 1.00 83.00 759 THR A CA 1
ATOM 5842 C C . THR A 1 759 ? 26.470 16.998 -14.555 1.00 83.00 759 THR A C 1
ATOM 5844 O O . THR A 1 759 ? 27.350 16.686 -15.356 1.00 83.00 759 THR A O 1
ATOM 5847 N N . VAL A 1 760 ? 25.173 16.866 -14.857 1.00 85.12 760 VAL A N 1
ATOM 5848 C CA . VAL A 1 760 ? 24.685 16.454 -16.186 1.00 85.12 760 VAL A CA 1
ATOM 5849 C C . VAL A 1 760 ? 24.921 17.557 -17.216 1.00 85.12 760 VAL A C 1
ATOM 5851 O O . VAL A 1 760 ? 25.424 17.273 -18.300 1.00 85.12 760 VAL A O 1
ATOM 5854 N N . ARG A 1 761 ? 24.623 18.817 -16.873 1.00 89.44 761 ARG A N 1
ATOM 5855 C CA . ARG A 1 761 ? 24.875 19.969 -17.754 1.00 89.44 761 ARG A CA 1
ATOM 5856 C C . ARG A 1 761 ? 26.357 20.107 -18.104 1.00 89.44 761 ARG A C 1
ATOM 5858 O O . ARG A 1 761 ? 26.673 20.346 -19.264 1.00 89.44 761 ARG A O 1
ATOM 5865 N N . GLU A 1 762 ? 27.253 19.916 -17.136 1.00 86.12 762 GLU A N 1
ATOM 5866 C CA . GLU A 1 762 ? 28.697 19.976 -17.386 1.00 86.12 762 GLU A CA 1
ATOM 5867 C C . GLU A 1 762 ? 29.176 18.812 -18.269 1.00 86.12 762 GLU A C 1
ATOM 5869 O O . GLU A 1 762 ? 29.942 19.033 -19.202 1.00 86.12 762 GLU A O 1
ATOM 5874 N N . ARG A 1 763 ? 28.670 17.587 -18.050 1.00 82.81 763 ARG A N 1
ATOM 5875 C CA . ARG A 1 763 ? 28.976 16.437 -18.923 1.00 82.81 763 ARG A CA 1
ATOM 5876 C C . ARG A 1 763 ? 28.539 16.672 -20.366 1.00 82.81 763 ARG A C 1
ATOM 5878 O O . ARG A 1 763 ? 29.354 16.519 -21.269 1.00 82.81 763 ARG A O 1
ATOM 5885 N N . LEU A 1 764 ? 27.301 17.123 -20.571 1.00 86.75 764 LEU A N 1
ATOM 5886 C CA . LEU A 1 764 ? 26.795 17.458 -21.905 1.00 86.75 764 LEU A CA 1
ATOM 5887 C C . LEU A 1 764 ? 27.635 18.553 -22.565 1.00 86.75 764 LEU A C 1
ATOM 5889 O O . LEU A 1 764 ? 27.969 18.448 -23.740 1.00 86.75 764 LEU A O 1
ATOM 5893 N N . LYS A 1 765 ? 28.010 19.594 -21.814 1.00 90.75 765 LYS A N 1
ATOM 5894 C CA . LYS A 1 765 ? 28.867 20.666 -22.326 1.00 90.75 765 LYS A CA 1
ATOM 5895 C C . LYS A 1 765 ? 30.211 20.123 -22.824 1.00 90.75 765 LYS A C 1
ATOM 5897 O O . LYS A 1 765 ? 30.627 20.490 -23.918 1.00 90.75 765 LYS A O 1
ATOM 5902 N N . ILE A 1 766 ? 30.851 19.232 -22.064 1.00 84.62 766 ILE A N 1
ATOM 5903 C CA . ILE A 1 766 ? 32.115 18.594 -22.461 1.00 84.62 766 ILE A CA 1
ATOM 5904 C C . ILE A 1 766 ? 31.930 17.749 -23.732 1.00 84.62 766 ILE A C 1
ATOM 5906 O O . ILE A 1 766 ? 32.721 17.888 -24.662 1.00 84.62 766 ILE A O 1
ATOM 5910 N N . GLU A 1 767 ? 30.877 16.929 -23.809 1.00 85.38 767 GLU A N 1
ATOM 5911 C CA . GLU A 1 767 ? 30.579 16.104 -24.993 1.00 85.38 767 GLU A CA 1
ATOM 5912 C C . GLU A 1 767 ? 30.347 16.958 -26.251 1.00 85.38 767 GLU A C 1
ATOM 5914 O O . GLU A 1 767 ? 30.883 16.655 -27.320 1.00 85.38 767 GLU A O 1
ATOM 5919 N N . PHE A 1 768 ? 29.607 18.065 -26.127 1.00 90.81 768 PHE A N 1
ATOM 5920 C CA . PHE A 1 768 ? 29.395 19.004 -27.230 1.00 90.81 768 PHE A CA 1
ATOM 5921 C C . PHE A 1 768 ? 30.685 19.715 -27.649 1.00 90.81 768 PHE A C 1
ATOM 5923 O O . PHE A 1 768 ? 30.936 19.861 -28.845 1.00 90.81 768 PHE A O 1
ATOM 5930 N N . GLU A 1 769 ? 31.515 20.154 -26.701 1.00 87.19 769 GLU A N 1
ATOM 5931 C CA . GLU A 1 769 ? 32.807 20.776 -27.010 1.00 87.19 769 GLU A CA 1
ATOM 5932 C C . GLU A 1 769 ? 33.753 19.809 -27.735 1.00 87.19 769 GLU A C 1
ATOM 5934 O O . GLU A 1 769 ? 34.433 20.216 -28.681 1.00 87.19 769 GLU A O 1
ATOM 5939 N N . ASP A 1 770 ? 33.787 18.536 -27.334 1.00 84.00 770 ASP A N 1
ATOM 5940 C CA . ASP A 1 770 ? 34.614 17.514 -27.978 1.00 84.00 770 ASP A CA 1
ATOM 5941 C C . ASP A 1 770 ? 34.101 17.185 -29.395 1.00 84.00 770 ASP A C 1
ATOM 5943 O O . ASP A 1 770 ? 34.904 17.105 -30.328 1.00 84.00 770 ASP A O 1
ATOM 5947 N N . LEU A 1 771 ? 32.779 17.119 -29.603 1.00 91.00 771 LEU A N 1
ATOM 5948 C CA . LEU A 1 771 ? 32.184 16.967 -30.937 1.00 91.00 771 LEU A CA 1
ATOM 5949 C C . LEU A 1 771 ? 32.496 18.162 -31.853 1.00 91.00 771 LEU A C 1
ATOM 5951 O O . LEU A 1 771 ? 32.847 17.980 -33.018 1.00 91.00 771 LEU A O 1
ATOM 5955 N N . VAL A 1 772 ? 32.399 19.395 -31.342 1.00 89.38 772 VAL A N 1
ATOM 5956 C CA . VAL A 1 772 ? 32.742 20.610 -32.104 1.00 89.38 772 VAL A CA 1
ATOM 5957 C C . VAL A 1 772 ? 34.221 20.610 -32.495 1.00 89.38 772 VAL A C 1
ATOM 5959 O O . VAL A 1 772 ? 34.559 20.993 -33.618 1.00 89.38 772 VAL A O 1
ATOM 5962 N N . LYS A 1 773 ? 35.109 20.155 -31.601 1.00 82.44 773 LYS A N 1
ATOM 5963 C CA . LYS A 1 773 ? 36.535 19.993 -31.912 1.00 82.44 773 LYS A CA 1
ATOM 5964 C C . LYS A 1 773 ? 36.754 18.959 -33.013 1.00 82.44 773 LYS A C 1
ATOM 5966 O O . LYS A 1 773 ? 37.501 19.259 -33.941 1.00 82.44 773 LYS A O 1
ATOM 5971 N N . ASP A 1 774 ? 36.090 17.805 -32.951 1.00 84.50 774 ASP A N 1
ATOM 5972 C CA . ASP A 1 774 ? 36.214 16.760 -33.975 1.00 84.50 774 ASP A CA 1
ATOM 5973 C C . ASP A 1 774 ? 35.677 17.215 -35.344 1.00 84.50 774 ASP A C 1
ATOM 5975 O O . ASP A 1 774 ? 36.337 17.071 -36.370 1.00 84.50 774 ASP A O 1
ATOM 5979 N N . LEU A 1 775 ? 34.538 17.908 -35.381 1.00 88.88 775 LEU A N 1
ATOM 5980 C CA . LEU A 1 775 ? 34.055 18.529 -36.620 1.00 88.88 775 LEU A CA 1
ATOM 5981 C C . LEU A 1 775 ? 35.047 19.573 -37.166 1.00 88.88 775 LEU A C 1
ATOM 5983 O O . LEU A 1 775 ? 35.238 19.686 -38.380 1.00 88.88 775 LEU A O 1
ATOM 5987 N N . GLY A 1 776 ? 35.722 20.316 -36.285 1.00 85.75 776 GLY A N 1
ATOM 5988 C CA . GLY A 1 776 ? 36.778 21.259 -36.655 1.00 85.75 776 GLY A CA 1
ATOM 5989 C C . GLY A 1 776 ? 38.013 20.591 -37.277 1.00 85.75 776 GLY A C 1
ATOM 5990 O O . GLY A 1 776 ? 38.572 21.114 -38.252 1.00 85.75 776 GLY A O 1
ATOM 5991 N N . THR A 1 777 ? 38.436 19.429 -36.765 1.00 82.94 777 THR A N 1
ATOM 5992 C CA . THR A 1 777 ? 39.553 18.658 -37.340 1.00 82.94 777 THR A CA 1
ATOM 5993 C C . THR A 1 777 ? 39.168 18.064 -38.693 1.00 82.94 777 THR A C 1
ATOM 5995 O O . THR A 1 777 ? 39.919 18.235 -39.658 1.00 82.94 777 THR A O 1
ATOM 5998 N N . GLN A 1 778 ? 37.970 17.478 -38.809 1.00 85.88 778 GLN A N 1
ATOM 5999 C CA . GLN A 1 778 ? 37.432 16.954 -40.067 1.00 85.88 778 GLN A CA 1
ATOM 6000 C C . GLN A 1 778 ? 37.345 18.049 -41.141 1.00 85.88 778 GLN A C 1
ATOM 6002 O O . GLN A 1 778 ? 37.824 17.861 -42.261 1.00 85.88 778 GLN A O 1
ATOM 6007 N N . LEU A 1 779 ? 36.837 19.238 -40.794 1.00 86.12 779 LEU A N 1
ATOM 6008 C CA . LEU A 1 779 ? 36.777 20.383 -41.708 1.00 86.12 779 LEU A CA 1
ATOM 6009 C C . LEU A 1 779 ? 38.170 20.810 -42.194 1.00 86.12 779 LEU A C 1
ATOM 6011 O O . LEU A 1 779 ? 38.349 21.144 -43.368 1.00 86.12 779 LEU A O 1
ATOM 6015 N N . THR A 1 780 ? 39.164 20.812 -41.304 1.00 81.38 780 THR A N 1
ATOM 6016 C CA . THR A 1 780 ? 40.550 21.163 -41.652 1.00 81.38 780 THR A CA 1
ATOM 6017 C C . THR A 1 780 ? 41.162 20.128 -42.600 1.00 81.38 780 THR A C 1
ATOM 6019 O O . THR A 1 780 ? 41.820 20.501 -43.574 1.00 81.38 780 THR A O 1
ATOM 6022 N N . MET A 1 781 ? 40.890 18.841 -42.369 1.00 80.81 781 MET A N 1
ATOM 6023 C CA . MET A 1 781 ? 41.344 17.745 -43.224 1.00 80.81 781 MET A CA 1
ATOM 6024 C C . MET A 1 781 ? 40.724 17.821 -44.627 1.00 80.81 781 MET A C 1
ATOM 6026 O O . MET A 1 781 ? 41.454 17.794 -45.617 1.00 80.81 781 MET A O 1
ATOM 6030 N N . VAL A 1 782 ? 39.405 18.018 -44.725 1.00 88.12 782 VAL A N 1
ATOM 6031 C CA . VAL A 1 782 ? 38.699 18.159 -46.013 1.00 88.12 782 VAL A CA 1
ATOM 6032 C C . VAL A 1 782 ? 39.190 19.386 -46.788 1.00 88.12 782 VAL A C 1
ATOM 6034 O O . VAL A 1 782 ? 39.418 19.304 -47.994 1.00 88.12 782 VAL A O 1
ATOM 6037 N N . LYS A 1 783 ? 39.436 20.521 -46.117 1.00 85.31 783 LYS A N 1
ATOM 6038 C CA . LYS A 1 783 ? 40.030 21.711 -46.760 1.00 85.31 783 LYS A CA 1
ATOM 6039 C C . LYS A 1 783 ? 41.421 21.431 -47.335 1.00 85.31 783 LYS A C 1
ATOM 6041 O O . LYS A 1 783 ? 41.737 21.940 -48.410 1.00 85.31 783 LYS A O 1
ATOM 6046 N N . SER A 1 784 ? 42.240 20.634 -46.644 1.00 80.38 784 SER A N 1
ATOM 6047 C CA . SER A 1 784 ? 43.547 20.199 -47.154 1.00 80.38 784 SER A CA 1
ATOM 6048 C C . SER A 1 784 ? 43.396 19.335 -48.404 1.00 80.38 784 SER A C 1
ATOM 6050 O O . SER A 1 784 ? 44.005 19.640 -49.424 1.00 80.38 784 SER A O 1
ATOM 6052 N N . GLN A 1 785 ? 42.525 18.322 -48.355 1.00 84.81 785 GLN A N 1
ATOM 6053 C CA . GLN A 1 785 ? 42.254 17.427 -49.486 1.00 84.81 785 GLN A CA 1
ATOM 6054 C C . GLN A 1 785 ? 41.725 18.189 -50.706 1.00 84.81 785 GLN A C 1
ATOM 6056 O O . GLN A 1 785 ? 42.170 17.961 -51.827 1.00 84.81 785 GLN A O 1
ATOM 6061 N N . PHE A 1 786 ? 40.821 19.152 -50.502 1.00 87.75 786 PHE A N 1
ATOM 6062 C CA . PHE A 1 786 ? 40.297 19.978 -51.590 1.00 87.75 786 PHE A CA 1
ATOM 6063 C C . PHE A 1 786 ? 41.378 20.868 -52.214 1.00 87.75 786 PHE A C 1
ATOM 6065 O O . PHE A 1 786 ? 41.407 21.069 -53.429 1.00 87.75 786 PHE A O 1
ATOM 6072 N N . LYS A 1 787 ? 42.297 21.393 -51.395 1.00 85.75 787 LYS A N 1
ATOM 6073 C CA . LYS A 1 787 ? 43.440 22.166 -51.884 1.00 85.75 787 LYS A CA 1
ATOM 6074 C C . LYS A 1 787 ? 44.394 21.294 -52.704 1.00 85.75 787 LYS A C 1
ATOM 6076 O O . LYS A 1 787 ? 44.792 21.721 -53.785 1.00 85.75 787 LYS A O 1
ATOM 6081 N N . GLU A 1 788 ? 44.699 20.088 -52.229 1.00 81.25 788 GLU A N 1
ATOM 6082 C CA . GLU A 1 788 ? 45.506 19.098 -52.955 1.00 81.25 788 GLU A CA 1
ATOM 6083 C C . GLU A 1 788 ? 44.856 18.715 -54.290 1.00 81.25 788 GLU A C 1
ATOM 6085 O O . GLU A 1 788 ? 45.521 18.743 -55.323 1.00 81.25 788 GLU A O 1
ATOM 6090 N N . TYR A 1 789 ? 43.544 18.455 -54.296 1.00 88.50 789 TYR A N 1
ATOM 6091 C CA . TYR A 1 789 ? 42.779 18.179 -55.513 1.00 88.50 789 TYR A CA 1
ATOM 6092 C C . TYR A 1 789 ? 42.843 19.344 -56.509 1.00 88.50 789 TYR A C 1
ATOM 6094 O O . TYR A 1 789 ? 43.123 19.140 -57.689 1.00 88.50 789 TYR A O 1
ATOM 6102 N N . ARG A 1 790 ? 42.647 20.585 -56.041 1.00 89.06 790 ARG A N 1
ATOM 6103 C CA . ARG A 1 790 ? 42.723 21.782 -56.892 1.00 89.06 790 ARG A CA 1
ATOM 6104 C C . ARG A 1 790 ? 44.111 21.963 -57.503 1.00 89.06 790 ARG A C 1
ATOM 6106 O O . ARG A 1 790 ? 44.215 22.322 -58.672 1.00 89.06 790 ARG A O 1
ATOM 6113 N N . GLU A 1 791 ? 45.165 21.756 -56.717 1.00 83.50 791 GLU A N 1
ATOM 6114 C CA . GLU A 1 791 ? 46.550 21.839 -57.194 1.00 83.50 791 GLU A CA 1
ATOM 6115 C C . GLU A 1 791 ? 46.867 20.717 -58.194 1.00 83.50 791 GLU A C 1
ATOM 6117 O O . GLU A 1 791 ? 47.508 20.989 -59.207 1.00 83.50 791 GLU A O 1
ATOM 6122 N N . SER A 1 792 ? 46.360 19.498 -57.970 1.00 82.50 792 SER A N 1
ATOM 6123 C CA . SER A 1 792 ? 46.468 18.384 -58.923 1.00 82.50 792 SER A CA 1
ATOM 6124 C C . SER A 1 792 ? 45.785 18.706 -60.250 1.00 82.50 792 SER A C 1
ATOM 6126 O O . SER A 1 792 ? 46.424 18.645 -61.290 1.00 82.50 792 SER A O 1
ATOM 6128 N N . LEU A 1 793 ? 44.529 19.160 -60.217 1.00 86.19 793 LEU A N 1
ATOM 6129 C CA . LEU A 1 793 ? 43.773 19.505 -61.422 1.00 86.19 793 LEU A CA 1
ATOM 6130 C C . LEU A 1 793 ? 44.445 20.631 -62.226 1.00 86.19 793 LEU A C 1
ATOM 6132 O O . LEU A 1 793 ? 44.484 20.600 -63.454 1.00 86.19 793 LEU A O 1
ATOM 6136 N N . GLN A 1 794 ? 44.995 21.638 -61.537 1.00 87.00 794 GLN A N 1
ATOM 6137 C CA . GLN A 1 794 ? 45.762 22.705 -62.185 1.00 87.00 794 GLN A CA 1
ATOM 6138 C C . GLN A 1 794 ? 47.041 22.186 -62.846 1.00 87.00 794 GLN A C 1
ATOM 6140 O O . GLN A 1 794 ? 47.448 22.735 -63.870 1.00 87.00 794 GLN A O 1
ATOM 6145 N N . GLN A 1 795 ? 47.682 21.174 -62.262 1.00 83.81 795 GLN A N 1
ATOM 6146 C CA . GLN A 1 795 ? 48.859 20.536 -62.840 1.00 83.81 795 GLN A CA 1
ATOM 6147 C C . GLN A 1 795 ? 48.483 19.719 -64.079 1.00 83.81 795 GLN A C 1
ATOM 6149 O O . GLN A 1 795 ? 49.105 19.906 -65.121 1.00 83.81 795 GLN A O 1
ATOM 6154 N N . ASP A 1 796 ? 47.421 18.918 -64.001 1.00 83.88 796 ASP A N 1
ATOM 6155 C CA . ASP A 1 796 ? 46.926 18.112 -65.123 1.00 83.88 796 ASP A CA 1
ATOM 6156 C C . ASP A 1 796 ? 46.548 19.005 -66.315 1.00 83.88 796 ASP A C 1
ATOM 6158 O O . ASP A 1 796 ? 46.923 18.738 -67.454 1.00 83.88 796 ASP A O 1
ATOM 6162 N N . MET A 1 797 ? 45.884 20.142 -66.064 1.00 87.44 797 MET A N 1
ATOM 6163 C CA . MET A 1 797 ? 45.592 21.128 -67.112 1.00 87.44 797 MET A CA 1
ATOM 6164 C C . MET A 1 797 ? 46.854 21.729 -67.743 1.00 87.44 797 MET A C 1
ATOM 6166 O O . MET A 1 797 ? 46.864 21.991 -68.946 1.00 87.44 797 MET A O 1
ATOM 6170 N N . LYS A 1 798 ? 47.903 21.993 -66.955 1.00 83.75 798 LYS A N 1
ATOM 6171 C CA . LYS A 1 798 ? 49.167 22.545 -67.469 1.00 83.75 798 LYS A CA 1
ATOM 6172 C C . LYS A 1 798 ? 49.932 21.529 -68.308 1.00 83.75 798 LYS A C 1
ATOM 6174 O O . LYS A 1 798 ? 50.420 21.920 -69.362 1.00 83.75 798 LYS A O 1
ATOM 6179 N N . SER A 1 799 ? 49.990 20.276 -67.860 1.00 83.38 799 SER A N 1
ATOM 6180 C CA . SER A 1 799 ? 50.600 19.167 -68.600 1.00 83.38 799 SER A CA 1
ATOM 6181 C C . SER A 1 799 ? 49.869 18.943 -69.927 1.00 83.38 799 SER A C 1
ATOM 6183 O O . SER A 1 799 ? 50.488 19.043 -70.978 1.00 83.38 799 SER A O 1
ATOM 6185 N N . ASN A 1 800 ? 48.533 18.857 -69.912 1.00 85.12 800 ASN A N 1
ATOM 6186 C CA . ASN A 1 800 ? 47.740 18.748 -71.143 1.00 85.12 800 ASN A CA 1
ATOM 6187 C C . ASN A 1 800 ? 47.980 19.923 -72.114 1.00 85.12 800 ASN A C 1
ATOM 6189 O O . ASN A 1 800 ? 48.042 19.735 -73.327 1.00 85.12 800 ASN A O 1
ATOM 6193 N N . LEU A 1 801 ? 48.103 21.159 -71.609 1.00 84.19 801 LEU A N 1
ATOM 6194 C CA . LEU A 1 801 ? 48.413 22.326 -72.446 1.00 84.19 801 LEU A CA 1
ATOM 6195 C C . LEU A 1 801 ? 49.831 22.282 -73.024 1.00 84.19 801 LEU A C 1
ATOM 6197 O O . LEU A 1 801 ? 50.040 22.796 -74.125 1.00 84.19 801 LEU A O 1
ATOM 6201 N N . HIS A 1 802 ? 50.792 21.725 -72.287 1.00 82.75 802 HIS A N 1
ATOM 6202 C CA . HIS A 1 802 ? 52.155 21.527 -72.769 1.00 82.75 802 HIS A CA 1
ATOM 6203 C C . HIS A 1 802 ? 52.183 20.481 -73.882 1.00 82.75 802 HIS A C 1
ATOM 6205 O O . HIS A 1 802 ? 52.633 20.805 -74.980 1.00 82.75 802 HIS A O 1
ATOM 6211 N N . ASP A 1 803 ? 51.558 19.320 -73.672 1.00 84.75 803 ASP A N 1
ATOM 6212 C CA . ASP A 1 803 ? 51.436 18.264 -74.684 1.00 84.75 803 ASP A CA 1
ATOM 6213 C C . ASP A 1 803 ? 50.855 18.800 -76.001 1.00 84.75 803 ASP A C 1
ATOM 6215 O O . ASP A 1 803 ? 51.393 18.543 -77.081 1.00 84.75 803 ASP A O 1
ATOM 6219 N N . ILE A 1 804 ? 49.808 19.632 -75.924 1.00 85.06 804 ILE A N 1
ATOM 6220 C CA . ILE A 1 804 ? 49.204 20.283 -77.097 1.00 85.06 804 ILE A CA 1
ATOM 6221 C C . ILE A 1 804 ? 50.199 21.223 -77.800 1.00 85.06 804 ILE A C 1
ATOM 6223 O O . ILE A 1 804 ? 50.278 21.226 -79.034 1.00 85.06 804 ILE A O 1
ATOM 6227 N N . ARG A 1 805 ? 50.972 22.030 -77.056 1.00 83.56 805 ARG A N 1
ATOM 6228 C CA . ARG A 1 805 ? 51.994 22.919 -77.646 1.00 83.56 805 ARG A CA 1
ATOM 6229 C C . ARG A 1 805 ? 53.130 22.130 -78.278 1.00 83.56 805 ARG A C 1
ATOM 6231 O O . ARG A 1 805 ? 53.529 22.448 -79.398 1.00 83.56 805 ARG A O 1
ATOM 6238 N N . LYS A 1 806 ? 53.612 21.091 -77.600 1.00 82.81 806 LYS A N 1
ATOM 6239 C CA . LYS A 1 806 ? 54.647 20.182 -78.092 1.00 82.81 806 LYS A CA 1
ATOM 6240 C C . LYS A 1 806 ? 54.201 19.497 -79.375 1.00 82.81 806 LYS A C 1
ATOM 6242 O O . LYS A 1 806 ? 54.947 19.473 -80.355 1.00 82.81 806 LYS A O 1
ATOM 6247 N N . GLU A 1 807 ? 52.964 19.008 -79.417 1.00 83.50 807 GLU A N 1
ATOM 6248 C CA . GLU A 1 807 ? 52.386 18.404 -80.612 1.00 83.50 807 GLU A CA 1
ATOM 6249 C C . GLU A 1 807 ? 52.278 19.421 -81.762 1.00 83.50 807 GLU A C 1
ATOM 6251 O O . GLU A 1 807 ? 52.618 19.097 -82.903 1.00 83.50 807 GLU A O 1
ATOM 6256 N N . ALA A 1 808 ? 51.882 20.668 -81.479 1.00 81.06 808 ALA A N 1
ATOM 6257 C CA . ALA A 1 808 ? 51.827 21.746 -82.469 1.00 81.06 808 ALA A CA 1
ATOM 6258 C C . ALA A 1 808 ? 53.219 22.129 -83.015 1.00 81.06 808 ALA A C 1
ATOM 6260 O O . ALA A 1 808 ? 53.397 22.224 -84.234 1.00 81.06 808 ALA A O 1
ATOM 6261 N N . LEU A 1 809 ? 54.225 22.273 -82.146 1.00 79.31 809 LEU A N 1
ATOM 6262 C CA . LEU A 1 809 ? 55.618 22.541 -82.526 1.00 79.31 809 LEU A CA 1
ATOM 6263 C C . LEU A 1 809 ? 56.207 21.387 -83.347 1.00 79.31 809 LEU A C 1
ATOM 6265 O O . LEU A 1 809 ? 56.845 21.614 -84.377 1.00 79.31 809 LEU A O 1
ATOM 6269 N N . MET A 1 810 ? 55.932 20.139 -82.962 1.00 80.25 810 MET A N 1
ATOM 6270 C CA . MET A 1 810 ? 56.367 18.951 -83.703 1.00 80.25 810 MET A CA 1
ATOM 6271 C C . MET A 1 810 ? 55.667 18.820 -85.060 1.00 80.25 810 MET A C 1
ATOM 6273 O O . MET A 1 810 ? 56.304 18.422 -86.039 1.00 80.25 810 MET A O 1
ATOM 6277 N N . LYS A 1 811 ? 54.384 19.191 -85.164 1.00 81.75 811 LYS A N 1
ATOM 6278 C CA . LYS A 1 811 ? 53.666 19.286 -86.448 1.00 81.75 811 LYS A CA 1
ATOM 6279 C C . LYS A 1 811 ? 54.282 20.358 -87.355 1.00 81.75 811 LYS A C 1
ATOM 6281 O O . LYS A 1 811 ? 54.478 20.095 -88.541 1.00 81.75 811 LYS A O 1
ATOM 6286 N N . MET A 1 812 ? 54.680 21.509 -86.807 1.00 72.88 812 MET A N 1
ATOM 6287 C CA . MET A 1 812 ? 55.425 22.541 -87.542 1.00 72.88 812 MET A CA 1
ATOM 6288 C C . MET A 1 812 ? 56.773 22.028 -88.071 1.00 72.88 812 MET A C 1
ATOM 6290 O O . MET A 1 812 ? 57.077 22.227 -89.248 1.00 72.88 812 MET A O 1
ATOM 6294 N N . VAL A 1 813 ? 57.556 21.312 -87.254 1.00 73.69 813 VAL A N 1
ATOM 6295 C CA . VAL A 1 813 ? 58.850 20.728 -87.668 1.00 73.69 813 VAL A CA 1
ATOM 6296 C C . VAL A 1 813 ? 58.682 19.686 -88.782 1.00 73.69 813 VAL A C 1
ATOM 6298 O O . VAL A 1 813 ? 59.498 19.630 -89.708 1.00 73.69 813 VAL A O 1
ATOM 6301 N N . LYS A 1 814 ? 57.614 18.881 -88.717 1.00 77.06 814 LYS A N 1
ATOM 6302 C CA . LYS A 1 814 ? 57.293 17.839 -89.708 1.00 77.06 814 LYS A CA 1
ATOM 6303 C C . LYS A 1 814 ? 56.713 18.392 -91.015 1.00 77.06 814 LYS A C 1
ATOM 6305 O O . LYS A 1 814 ? 56.774 17.701 -92.029 1.00 77.06 814 LYS A O 1
ATOM 6310 N N . SER A 1 815 ? 56.192 19.620 -91.032 1.00 68.94 815 SER A N 1
ATOM 6311 C CA . SER A 1 815 ? 55.708 20.250 -92.265 1.00 68.94 815 SER A CA 1
ATOM 6312 C C . SER A 1 815 ? 56.865 20.483 -93.259 1.00 68.94 815 SER A C 1
ATOM 6314 O O . SER A 1 815 ? 57.947 20.977 -92.919 1.00 68.94 815 SER A O 1
ATOM 6316 N N . GLY A 1 816 ? 56.681 20.050 -94.509 1.00 56.47 816 GLY A N 1
ATOM 6317 C CA . GLY A 1 816 ? 57.734 20.023 -95.535 1.00 56.47 816 GLY A CA 1
ATOM 6318 C C . GLY A 1 816 ? 58.206 21.396 -96.033 1.00 56.47 816 GLY A C 1
ATOM 6319 O O . GLY A 1 816 ? 59.216 21.456 -96.723 1.00 56.47 816 GLY A O 1
ATOM 6320 N N . SER A 1 817 ? 57.522 22.486 -95.671 1.00 53.66 817 SER A N 1
ATOM 6321 C CA . SER A 1 817 ? 57.735 23.838 -96.212 1.00 53.66 817 SER A CA 1
ATOM 6322 C C . SER A 1 817 ? 58.547 24.784 -95.317 1.00 53.66 817 SER A C 1
ATOM 6324 O O . SER A 1 817 ? 58.852 25.899 -95.735 1.00 53.66 817 SER A O 1
ATOM 6326 N N . ALA A 1 818 ? 58.905 24.381 -94.093 1.00 55.03 818 ALA A N 1
ATOM 6327 C CA . ALA A 1 818 ? 59.623 25.252 -93.161 1.00 55.03 818 ALA A CA 1
ATOM 6328 C C . ALA A 1 818 ? 61.149 25.285 -93.437 1.00 55.03 818 ALA A C 1
ATOM 6330 O O . ALA A 1 818 ? 61.754 24.216 -93.590 1.00 55.03 818 ALA A O 1
ATOM 6331 N N . PRO A 1 819 ? 61.797 26.472 -93.440 1.00 66.62 819 PRO A N 1
ATOM 6332 C CA . PRO A 1 819 ? 63.246 26.620 -93.605 1.00 66.62 819 PRO A CA 1
ATOM 6333 C C . PRO A 1 819 ? 64.049 25.780 -92.599 1.00 66.62 819 PRO A C 1
ATOM 6335 O O . PRO A 1 819 ? 63.671 25.661 -91.433 1.00 66.62 819 PRO A O 1
ATOM 6338 N N . ILE A 1 820 ? 65.183 25.214 -93.025 1.00 73.38 820 ILE A N 1
ATOM 6339 C CA . ILE A 1 820 ? 66.024 24.314 -92.204 1.00 73.38 820 ILE A CA 1
ATOM 6340 C C . ILE A 1 820 ? 66.487 24.988 -90.899 1.00 73.38 820 ILE A C 1
ATOM 6342 O O . ILE A 1 820 ? 66.534 24.345 -89.847 1.00 73.38 820 ILE A O 1
ATOM 6346 N N . GLU A 1 821 ? 66.780 26.288 -90.942 1.00 73.50 821 GLU A N 1
ATOM 6347 C CA . GLU A 1 821 ? 67.145 27.081 -89.762 1.00 73.50 821 GLU A CA 1
ATOM 6348 C C . GLU A 1 821 ? 65.986 27.202 -88.769 1.00 73.50 821 GLU A C 1
ATOM 6350 O O . GLU A 1 821 ? 66.191 27.017 -87.567 1.00 73.50 821 GLU A O 1
ATOM 6355 N N . LEU A 1 822 ? 64.759 27.397 -89.267 1.00 75.75 822 LEU A N 1
ATOM 6356 C CA . LEU A 1 822 ? 63.554 27.429 -88.443 1.00 75.75 822 LEU A CA 1
ATOM 6357 C C . LEU A 1 822 ? 63.314 26.064 -87.792 1.00 75.75 822 LEU A C 1
ATOM 6359 O O . LEU A 1 822 ? 63.105 26.007 -86.590 1.00 75.75 822 LEU A O 1
ATOM 6363 N N . LYS A 1 823 ? 63.461 24.953 -88.529 1.00 76.62 823 LYS A N 1
ATOM 6364 C CA . LYS A 1 823 ? 63.342 23.594 -87.962 1.00 76.62 823 LYS A CA 1
ATOM 6365 C C . LYS A 1 823 ? 64.344 23.346 -86.838 1.00 76.62 823 LYS A C 1
ATOM 6367 O O . LYS A 1 823 ? 63.970 22.811 -85.799 1.00 76.62 823 LYS A O 1
ATOM 6372 N N . ARG A 1 824 ? 65.604 23.760 -87.012 1.00 79.50 824 ARG A N 1
ATOM 6373 C CA . ARG A 1 824 ? 66.645 23.621 -85.979 1.00 79.50 824 ARG A CA 1
ATOM 6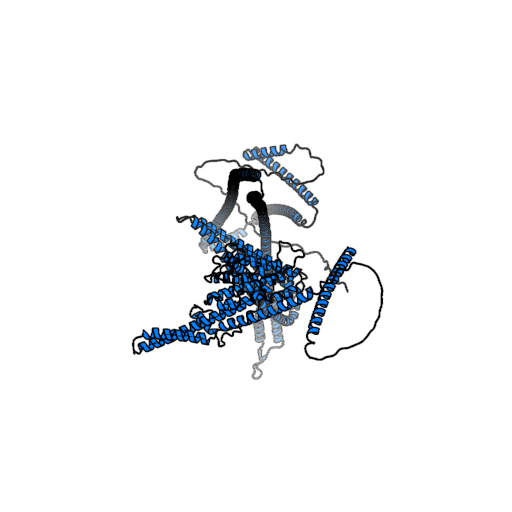374 C C . ARG A 1 824 ? 66.339 24.483 -84.749 1.00 79.50 824 ARG A C 1
ATOM 6376 O O . ARG A 1 824 ? 66.564 24.032 -83.629 1.00 79.50 824 ARG A O 1
ATOM 6383 N N . MET A 1 825 ? 65.818 25.694 -84.945 1.00 79.06 825 MET A N 1
ATOM 6384 C CA . MET A 1 825 ? 65.397 26.577 -83.856 1.00 79.06 825 MET A CA 1
ATOM 6385 C C . MET A 1 825 ? 64.169 26.029 -83.119 1.00 79.06 825 MET A C 1
ATOM 6387 O O . MET A 1 825 ? 64.196 25.954 -81.897 1.00 79.06 825 MET A O 1
ATOM 6391 N N . THR A 1 826 ? 63.139 25.568 -83.833 1.00 80.06 826 THR A N 1
ATOM 6392 C CA . THR A 1 826 ? 61.937 24.953 -83.250 1.00 80.06 826 THR A CA 1
ATOM 6393 C C . THR A 1 826 ? 62.273 23.673 -82.482 1.00 80.06 826 THR A C 1
ATOM 6395 O O . THR A 1 826 ? 61.715 23.446 -81.416 1.00 80.06 826 THR A O 1
ATOM 6398 N N . LEU A 1 827 ? 63.233 22.871 -82.957 1.00 81.06 827 LEU A N 1
ATOM 6399 C CA . LEU A 1 827 ? 63.690 21.670 -82.249 1.00 81.06 827 LEU A CA 1
ATOM 6400 C C . LEU A 1 827 ? 64.469 22.008 -80.966 1.00 81.06 827 LEU A C 1
ATOM 6402 O O . LEU A 1 827 ? 64.292 21.352 -79.943 1.00 81.06 827 LEU A O 1
ATOM 6406 N N . LYS A 1 828 ? 65.303 23.059 -80.995 1.00 83.69 828 LYS A N 1
ATOM 6407 C CA . LYS A 1 828 ? 65.950 23.586 -79.782 1.00 83.69 828 LYS A CA 1
ATOM 6408 C C . LYS A 1 828 ? 64.928 24.160 -78.802 1.00 83.69 828 LYS A C 1
ATOM 6410 O O . LYS A 1 828 ? 65.052 23.895 -77.614 1.00 83.69 828 LYS A O 1
ATOM 6415 N N . MET A 1 829 ? 63.924 24.891 -79.294 1.00 82.19 829 MET A N 1
ATOM 6416 C CA . MET A 1 829 ? 62.826 25.402 -78.471 1.00 82.19 829 MET A CA 1
ATOM 6417 C C . MET A 1 829 ? 62.049 24.263 -77.811 1.00 82.19 829 MET A C 1
ATOM 6419 O O . MET A 1 829 ? 61.843 24.325 -76.606 1.00 82.19 829 MET A O 1
ATOM 6423 N N . ALA A 1 830 ? 61.721 23.198 -78.549 1.00 79.38 830 ALA A N 1
ATOM 6424 C CA . ALA A 1 830 ? 61.066 22.014 -77.995 1.00 79.38 830 ALA A CA 1
ATOM 6425 C C . ALA A 1 830 ? 61.902 21.359 -76.881 1.00 79.38 830 ALA A C 1
ATOM 6427 O O . ALA A 1 830 ? 61.375 21.069 -75.816 1.00 79.38 830 ALA A O 1
ATOM 6428 N N . HIS A 1 831 ? 63.221 21.215 -77.065 1.00 81.06 831 HIS A N 1
ATOM 6429 C CA . HIS A 1 831 ? 64.099 20.697 -76.009 1.00 81.06 831 HIS A CA 1
ATOM 6430 C C . HIS A 1 831 ? 64.162 21.606 -74.776 1.00 81.06 831 HIS A C 1
ATOM 6432 O O . HIS A 1 831 ? 64.123 21.118 -73.648 1.00 81.06 831 HIS A O 1
ATOM 6438 N N . THR A 1 832 ? 64.258 22.926 -74.963 1.00 84.12 832 THR A N 1
ATOM 6439 C CA . THR A 1 832 ? 64.223 23.862 -73.830 1.00 84.12 832 THR A CA 1
ATOM 6440 C C . THR A 1 832 ? 62.862 23.869 -73.137 1.00 84.12 832 THR A C 1
ATOM 6442 O O . THR A 1 832 ? 62.811 24.037 -71.925 1.00 84.12 832 THR A O 1
ATOM 6445 N N . GLU A 1 833 ? 61.771 23.655 -73.876 1.00 81.56 833 GLU A N 1
ATOM 6446 C CA . GLU A 1 833 ? 60.411 23.587 -73.336 1.00 81.56 833 GLU A CA 1
ATOM 6447 C C . GLU A 1 833 ? 60.175 22.283 -72.557 1.00 81.56 833 GLU A C 1
ATOM 6449 O O . GLU A 1 833 ? 59.547 22.336 -71.504 1.00 81.56 833 GLU A O 1
ATOM 6454 N N . ASP A 1 834 ? 60.765 21.161 -72.986 1.00 84.19 834 ASP A N 1
ATOM 6455 C CA . ASP A 1 834 ? 60.822 19.907 -72.214 1.00 84.19 834 ASP A CA 1
ATOM 6456 C C . ASP A 1 834 ? 61.621 20.099 -70.912 1.00 84.19 834 ASP A C 1
ATOM 6458 O O . ASP A 1 834 ? 61.173 19.725 -69.835 1.00 84.19 834 ASP A O 1
ATOM 6462 N N . THR A 1 835 ? 62.767 20.788 -70.972 1.00 87.12 835 THR A N 1
ATOM 6463 C CA . THR A 1 835 ? 63.576 21.047 -69.762 1.00 87.12 835 THR A CA 1
ATOM 6464 C C . THR A 1 835 ? 62.838 21.963 -68.771 1.00 87.12 835 THR A C 1
ATOM 6466 O O . THR A 1 835 ? 62.937 21.801 -67.556 1.00 87.12 835 THR A O 1
ATOM 6469 N N . ILE A 1 836 ? 62.093 22.953 -69.278 1.00 85.69 836 ILE A N 1
ATOM 6470 C CA . ILE A 1 836 ? 61.233 23.821 -68.459 1.00 85.69 836 ILE A CA 1
ATOM 6471 C C . ILE A 1 836 ? 60.067 23.020 -67.866 1.00 85.69 836 ILE A C 1
ATOM 6473 O O . ILE A 1 836 ? 59.660 23.301 -66.735 1.00 85.69 836 ILE A O 1
ATOM 6477 N N . GLU A 1 837 ? 59.534 22.036 -68.590 1.00 83.50 837 GLU A N 1
ATOM 6478 C CA . GLU A 1 837 ? 58.488 21.140 -68.095 1.00 83.50 837 GLU A CA 1
ATOM 6479 C C . GLU A 1 837 ? 58.984 20.272 -66.948 1.00 83.50 837 GLU A C 1
ATOM 6481 O O . GLU A 1 837 ? 58.390 20.303 -65.875 1.00 83.50 837 GLU A O 1
ATOM 6486 N N . ASP A 1 838 ? 60.122 19.603 -67.121 1.00 85.88 838 ASP A N 1
ATOM 6487 C CA . ASP A 1 838 ? 60.738 18.784 -66.077 1.00 85.88 838 ASP A CA 1
ATOM 6488 C C . ASP A 1 838 ? 60.970 19.610 -64.804 1.00 85.88 838 ASP A C 1
ATOM 6490 O O . ASP A 1 838 ? 60.558 19.222 -63.709 1.00 85.88 838 ASP A O 1
ATOM 6494 N N . LEU A 1 839 ? 61.519 20.823 -64.950 1.00 87.88 839 LEU A N 1
ATOM 6495 C CA . LEU A 1 839 ? 61.710 21.747 -63.829 1.00 87.88 839 LEU A CA 1
ATOM 6496 C C . LEU A 1 839 ? 60.385 22.233 -63.223 1.00 87.88 839 LEU A C 1
ATOM 6498 O O . LEU A 1 839 ? 60.323 22.505 -62.023 1.00 87.88 839 LEU A O 1
ATOM 6502 N N . THR A 1 840 ? 59.311 22.371 -64.007 1.00 85.12 840 THR A N 1
ATOM 6503 C CA . THR A 1 840 ? 57.993 22.754 -63.473 1.00 85.12 840 THR A CA 1
ATOM 6504 C C . THR A 1 840 ? 57.271 21.593 -62.798 1.00 85.12 840 THR A C 1
ATOM 6506 O O . THR A 1 840 ? 56.598 21.835 -61.791 1.00 85.12 840 THR A O 1
ATOM 6509 N N . ILE A 1 841 ? 57.447 20.360 -63.275 1.00 84.69 841 ILE A N 1
ATOM 6510 C CA . ILE A 1 841 ? 56.997 19.132 -62.615 1.00 84.69 841 ILE A CA 1
ATOM 6511 C C . ILE A 1 841 ? 57.734 18.989 -61.285 1.00 84.69 841 ILE A C 1
ATOM 6513 O O . ILE A 1 841 ? 57.072 18.967 -60.248 1.00 84.69 841 ILE A O 1
ATOM 6517 N N . GLU A 1 842 ? 59.066 19.043 -61.276 1.00 87.00 842 GLU A N 1
ATOM 6518 C CA . GLU A 1 842 ? 59.877 18.952 -60.056 1.00 87.00 842 GLU A CA 1
ATOM 6519 C C . GLU A 1 842 ? 59.508 20.062 -59.055 1.00 87.00 842 GLU A C 1
ATOM 6521 O O . GLU A 1 842 ? 59.286 19.811 -57.869 1.00 87.00 842 GLU A O 1
ATOM 6526 N N . ASN A 1 843 ? 59.319 21.304 -59.520 1.00 83.00 843 ASN A N 1
ATOM 6527 C CA . ASN A 1 843 ? 58.864 22.403 -58.663 1.00 83.00 843 ASN A CA 1
ATOM 6528 C C . ASN A 1 843 ? 57.455 22.158 -58.087 1.00 83.00 843 ASN A C 1
ATOM 6530 O O . ASN A 1 843 ? 57.175 22.540 -56.947 1.00 83.00 843 ASN A O 1
ATOM 6534 N N . SER A 1 844 ? 56.556 21.532 -58.854 1.00 81.44 844 SER A N 1
ATOM 6535 C CA . SER A 1 844 ? 55.209 21.168 -58.396 1.00 81.44 844 SER A CA 1
ATOM 6536 C C . SER A 1 844 ? 55.235 20.024 -57.374 1.00 81.44 844 SER A C 1
ATOM 6538 O O . SER A 1 844 ? 54.528 20.086 -56.365 1.00 81.44 844 SER A O 1
ATOM 6540 N N . GLU A 1 845 ? 56.110 19.037 -57.565 1.00 83.06 845 GLU A N 1
ATOM 6541 C CA . GLU A 1 845 ? 56.325 17.928 -56.639 1.00 83.06 845 GLU A CA 1
ATOM 6542 C C . GLU A 1 845 ? 56.929 18.420 -55.325 1.00 83.06 845 GLU A C 1
ATOM 6544 O O . GLU A 1 845 ? 56.425 18.084 -54.251 1.00 83.06 845 GLU A O 1
ATOM 6549 N N . LEU A 1 846 ? 57.923 19.312 -55.393 1.00 88.56 846 LEU A N 1
ATOM 6550 C CA . LEU A 1 846 ? 58.497 19.975 -54.223 1.00 88.56 846 LEU A CA 1
ATOM 6551 C C . LEU A 1 846 ? 57.454 20.818 -53.476 1.00 88.56 846 LEU A C 1
ATOM 6553 O O . LEU A 1 846 ? 57.401 20.783 -52.245 1.00 88.56 846 LEU A O 1
ATOM 6557 N N . LYS A 1 847 ? 56.570 21.537 -54.184 1.00 83.38 847 LYS A N 1
ATOM 6558 C CA . LYS A 1 847 ? 55.452 22.273 -53.563 1.00 83.38 847 LYS A CA 1
ATOM 6559 C C . LYS A 1 847 ? 54.461 21.341 -52.867 1.00 83.38 847 LYS A C 1
ATOM 6561 O O . LYS A 1 847 ? 54.045 21.643 -51.746 1.00 83.38 847 LYS A O 1
ATOM 6566 N N . ARG A 1 848 ? 54.120 20.206 -53.483 1.00 80.56 848 ARG A N 1
ATOM 6567 C CA . ARG A 1 848 ? 53.240 19.184 -52.895 1.00 80.56 848 ARG A CA 1
ATOM 6568 C C . ARG A 1 848 ? 53.884 18.550 -51.659 1.00 80.56 848 ARG A C 1
ATOM 6570 O O . ARG A 1 848 ? 53.226 18.417 -50.628 1.00 80.56 848 ARG A O 1
ATOM 6577 N N . ALA A 1 849 ? 55.178 18.234 -51.719 1.00 83.25 849 ALA A N 1
ATOM 6578 C CA . ALA A 1 849 ? 55.945 17.732 -50.582 1.00 83.25 849 ALA A CA 1
ATOM 6579 C C . ALA A 1 849 ? 55.984 18.753 -49.432 1.00 83.25 849 ALA A C 1
ATOM 6581 O O . ALA A 1 849 ? 55.708 18.401 -48.285 1.00 83.25 849 ALA A O 1
ATOM 6582 N N . LEU A 1 850 ? 56.229 20.034 -49.731 1.00 83.19 850 LEU A N 1
ATOM 6583 C CA . LEU A 1 850 ? 56.209 21.115 -48.743 1.00 83.19 850 LEU A CA 1
ATOM 6584 C C . LEU A 1 850 ? 54.822 21.281 -48.101 1.00 83.19 850 LEU A C 1
ATOM 6586 O O . LEU A 1 850 ? 54.721 21.461 -46.885 1.00 83.19 850 LEU A O 1
ATOM 6590 N N . LEU A 1 851 ? 53.747 21.210 -48.897 1.00 82.19 851 LEU A N 1
ATOM 6591 C CA . LEU A 1 851 ? 52.375 21.264 -48.392 1.00 82.19 851 LEU A CA 1
ATOM 6592 C C . LEU A 1 851 ? 52.092 20.080 -47.460 1.00 82.19 851 LEU A C 1
ATOM 6594 O O . LEU A 1 851 ? 51.600 20.305 -46.357 1.00 82.19 851 LEU A O 1
ATOM 6598 N N . LYS A 1 852 ? 52.484 18.861 -47.851 1.00 84.50 852 LYS A N 1
ATOM 6599 C CA . LYS A 1 852 ? 52.335 17.640 -47.044 1.00 84.50 852 LYS A CA 1
ATOM 6600 C C . LYS A 1 852 ? 53.110 17.707 -45.727 1.00 84.50 852 LYS A C 1
ATOM 6602 O O . LYS A 1 852 ? 52.613 17.285 -44.687 1.00 84.50 852 LYS A O 1
ATOM 6607 N N . VAL A 1 853 ? 54.317 18.273 -45.737 1.00 85.69 853 VAL A N 1
ATOM 6608 C CA . VAL A 1 853 ? 55.096 18.497 -44.509 1.00 85.69 853 VAL A CA 1
ATOM 6609 C C . VAL A 1 853 ? 54.413 19.527 -43.607 1.00 85.69 853 VAL A C 1
ATOM 6611 O O . VAL A 1 853 ? 54.326 19.309 -42.400 1.00 85.69 853 VAL A O 1
ATOM 6614 N N . ARG A 1 854 ? 53.872 20.621 -44.162 1.00 86.00 854 ARG A N 1
ATOM 6615 C CA . ARG A 1 854 ? 53.125 21.624 -43.380 1.00 86.00 854 ARG A CA 1
ATOM 6616 C C . ARG A 1 854 ? 51.844 21.054 -42.777 1.00 86.00 854 ARG A C 1
ATOM 6618 O O . ARG A 1 854 ? 51.573 21.306 -41.607 1.00 86.00 854 ARG A O 1
ATOM 6625 N N . THR A 1 855 ? 51.069 20.287 -43.540 1.00 79.75 855 THR A N 1
ATOM 6626 C CA . THR A 1 855 ? 49.843 19.650 -43.038 1.00 79.75 855 THR A CA 1
ATOM 6627 C C . THR A 1 855 ? 50.176 18.614 -41.969 1.00 79.75 855 THR A C 1
ATOM 6629 O O . THR A 1 855 ? 49.563 18.633 -40.906 1.00 79.75 855 THR A O 1
ATOM 6632 N N . MET A 1 856 ? 51.215 17.798 -42.173 1.00 82.31 856 MET A N 1
ATOM 6633 C CA . MET A 1 856 ? 51.704 16.854 -41.164 1.00 82.31 856 MET A CA 1
ATOM 6634 C C . MET A 1 856 ? 52.182 17.556 -39.884 1.00 82.31 856 MET A C 1
ATOM 6636 O O . MET A 1 856 ? 51.851 17.097 -38.794 1.00 82.31 856 MET A O 1
ATOM 6640 N N . ASN A 1 857 ? 52.931 18.660 -39.983 1.00 88.56 857 ASN A N 1
ATOM 6641 C CA . ASN A 1 857 ? 53.357 19.420 -38.804 1.00 88.56 857 ASN A CA 1
ATOM 6642 C C . ASN A 1 857 ? 52.162 20.018 -38.057 1.00 88.56 857 ASN A C 1
ATOM 6644 O O . ASN A 1 857 ? 52.086 19.866 -36.844 1.00 88.56 857 ASN A O 1
ATOM 6648 N N . ASN A 1 858 ? 51.180 20.582 -38.765 1.00 80.88 858 ASN A N 1
ATOM 6649 C CA . ASN A 1 858 ? 49.956 21.079 -38.132 1.00 80.88 858 ASN A CA 1
ATOM 6650 C C . ASN A 1 858 ? 49.188 19.961 -37.405 1.00 80.88 858 ASN A C 1
ATOM 6652 O O . ASN A 1 858 ? 48.690 20.177 -36.303 1.00 80.88 858 ASN A O 1
ATOM 6656 N N . VAL A 1 859 ? 49.114 18.759 -37.989 1.00 78.56 859 VAL A N 1
ATOM 6657 C CA . VAL A 1 859 ? 48.487 17.590 -37.347 1.00 78.56 859 VAL A CA 1
ATOM 6658 C C . VAL A 1 859 ? 49.279 17.140 -36.114 1.00 78.56 859 VAL A C 1
ATOM 6660 O O . VAL A 1 859 ? 48.676 16.841 -35.084 1.00 78.56 859 VAL A O 1
ATOM 6663 N N . LYS A 1 860 ? 50.617 17.136 -36.174 1.00 88.00 860 LYS A N 1
ATOM 6664 C CA . LYS A 1 860 ? 51.477 16.825 -35.018 1.00 88.00 860 LYS A CA 1
ATOM 6665 C C . LYS A 1 860 ? 51.303 17.842 -33.893 1.00 88.00 860 LYS A C 1
ATOM 6667 O O . LYS A 1 860 ? 51.106 17.437 -32.751 1.00 88.00 860 LYS A O 1
ATOM 6672 N N . ASP A 1 861 ? 51.306 19.132 -34.210 1.00 85.44 861 ASP A N 1
ATOM 6673 C CA . ASP A 1 861 ? 51.099 20.201 -33.230 1.00 85.44 861 ASP A CA 1
ATOM 6674 C C . ASP A 1 861 ? 49.721 20.092 -32.570 1.00 85.44 861 ASP A C 1
ATOM 6676 O O . ASP A 1 861 ? 49.604 20.215 -31.348 1.00 85.44 861 ASP A O 1
ATOM 6680 N N . LEU A 1 862 ? 48.678 19.797 -33.354 1.00 80.94 862 LEU A N 1
ATOM 6681 C CA . LEU A 1 862 ? 47.333 19.559 -32.834 1.00 80.94 862 LEU A CA 1
ATOM 6682 C C . LEU A 1 862 ? 47.300 18.331 -31.909 1.00 80.94 862 LEU A C 1
ATOM 6684 O O . LEU A 1 862 ? 46.763 18.408 -30.806 1.00 80.94 862 LEU A O 1
ATOM 6688 N N . SER A 1 863 ? 47.933 17.226 -32.312 1.00 83.00 863 SER A N 1
ATOM 6689 C CA . SER A 1 863 ? 48.024 16.002 -31.508 1.00 83.00 863 SER A CA 1
ATOM 6690 C C . SER A 1 863 ? 48.766 16.228 -30.188 1.00 83.00 863 SER A C 1
ATOM 6692 O O . SER A 1 863 ? 48.349 15.706 -29.152 1.00 83.00 863 SER A O 1
ATOM 6694 N N . ILE A 1 864 ? 49.854 17.004 -30.200 1.00 89.06 864 ILE A N 1
ATOM 6695 C CA . ILE A 1 864 ? 50.612 17.344 -28.992 1.00 89.06 864 ILE A CA 1
ATOM 6696 C C . ILE A 1 864 ? 49.744 18.189 -28.057 1.00 89.06 864 ILE A C 1
ATOM 6698 O O . ILE A 1 864 ? 49.628 17.853 -26.877 1.00 89.06 864 ILE A O 1
ATOM 6702 N N . ARG A 1 865 ? 49.070 19.226 -28.575 1.00 85.81 865 ARG A N 1
ATOM 6703 C CA . ARG A 1 865 ? 48.139 20.054 -27.788 1.00 85.81 865 ARG A CA 1
ATOM 6704 C C . ARG A 1 865 ? 47.023 19.219 -27.164 1.00 85.81 865 ARG A C 1
ATOM 6706 O O . ARG A 1 865 ? 46.826 19.297 -25.957 1.00 85.81 865 ARG A O 1
ATOM 6713 N N . MET A 1 866 ? 46.384 18.339 -27.938 1.00 78.25 866 MET A N 1
ATOM 6714 C CA . MET A 1 866 ? 45.360 17.421 -27.425 1.00 78.25 866 MET A CA 1
ATOM 6715 C C . MET A 1 866 ? 45.899 16.515 -26.309 1.00 78.25 866 MET A C 1
ATOM 6717 O O . MET A 1 866 ? 45.192 16.246 -25.337 1.00 78.25 866 MET A O 1
ATOM 6721 N N . SER A 1 867 ? 47.154 16.063 -26.404 1.00 85.12 867 SER A N 1
ATOM 6722 C CA . SER A 1 867 ? 47.770 15.232 -25.362 1.00 85.12 867 SER A CA 1
ATOM 6723 C C . SER A 1 867 ? 48.012 15.995 -24.051 1.00 85.12 867 SER A C 1
ATOM 6725 O O . SER A 1 867 ? 47.764 15.448 -22.972 1.00 85.12 867 SER A O 1
ATOM 6727 N N . TYR A 1 868 ? 48.442 17.260 -24.127 1.00 90.25 868 TYR A N 1
ATOM 6728 C CA . TYR A 1 868 ? 48.638 18.113 -22.953 1.00 90.25 868 TYR A CA 1
ATOM 6729 C C . TYR A 1 868 ? 47.310 18.540 -22.334 1.00 90.25 868 TYR A C 1
ATOM 6731 O O . TYR A 1 868 ? 47.169 18.446 -21.117 1.00 90.25 868 TYR A O 1
ATOM 6739 N N . ASP A 1 869 ? 46.317 18.897 -23.149 1.00 81.56 869 ASP A N 1
ATOM 6740 C CA . ASP A 1 869 ? 44.961 19.189 -22.678 1.00 81.56 869 ASP A CA 1
ATOM 6741 C C . ASP A 1 869 ? 44.360 17.982 -21.949 1.00 81.56 869 ASP A C 1
ATOM 6743 O O . ASP A 1 869 ? 43.768 18.131 -20.880 1.00 81.56 869 ASP A O 1
ATOM 6747 N N . LYS A 1 870 ? 44.568 16.763 -22.467 1.00 85.12 870 LYS A N 1
ATOM 6748 C CA . LYS A 1 870 ? 44.123 15.529 -21.805 1.00 85.12 870 LYS A CA 1
ATOM 6749 C C . LYS A 1 870 ? 44.802 15.327 -20.446 1.00 85.12 870 LYS A C 1
ATOM 6751 O O . LYS A 1 870 ? 44.128 14.958 -19.488 1.00 85.12 870 LYS A O 1
ATOM 6756 N N . ARG A 1 871 ? 46.112 15.588 -20.335 1.00 90.00 871 ARG A N 1
ATOM 6757 C CA . ARG A 1 871 ? 46.840 15.508 -19.052 1.00 90.00 871 ARG A CA 1
ATOM 6758 C C . ARG A 1 871 ? 46.400 16.587 -18.063 1.00 90.00 871 ARG A C 1
ATOM 6760 O O . ARG A 1 871 ? 46.248 16.286 -16.884 1.00 90.00 871 ARG A O 1
ATOM 6767 N N . LEU A 1 872 ? 46.175 17.815 -18.529 1.00 86.44 872 LEU A N 1
ATOM 6768 C CA . LEU A 1 872 ? 45.677 18.913 -17.697 1.00 86.44 872 LEU A CA 1
ATOM 6769 C C . LEU A 1 872 ? 44.280 18.603 -17.155 1.00 86.44 872 LEU A C 1
ATOM 6771 O O . LEU A 1 872 ? 44.067 18.721 -15.950 1.00 86.44 872 LEU A O 1
ATOM 6775 N N . LYS A 1 873 ? 43.369 18.119 -18.010 1.00 81.50 873 LYS A N 1
ATOM 6776 C CA . LYS A 1 873 ? 42.043 17.649 -17.587 1.00 81.50 873 LYS A CA 1
ATOM 6777 C C . LYS A 1 873 ? 42.155 16.517 -16.562 1.00 81.50 873 LYS A C 1
ATOM 6779 O O . LYS A 1 873 ? 41.508 16.600 -15.530 1.00 81.50 873 LYS A O 1
ATOM 6784 N N . ALA A 1 874 ? 43.012 15.518 -16.794 1.00 84.88 874 ALA A N 1
ATOM 6785 C CA . ALA A 1 874 ? 43.212 14.406 -15.859 1.00 84.88 874 ALA A CA 1
ATOM 6786 C C . ALA A 1 874 ? 43.741 14.859 -14.482 1.00 84.88 874 ALA A C 1
ATOM 6788 O O . ALA A 1 874 ? 43.303 14.353 -13.451 1.00 84.88 874 ALA A O 1
ATOM 6789 N N . MET A 1 875 ? 44.656 15.836 -14.442 1.00 88.12 875 MET A N 1
ATOM 6790 C CA . MET A 1 875 ? 45.098 16.425 -13.172 1.00 88.12 875 MET A CA 1
ATOM 6791 C C . MET A 1 875 ? 43.979 17.208 -12.478 1.00 88.12 875 MET A C 1
ATOM 6793 O O . MET A 1 875 ? 43.816 17.080 -11.268 1.00 88.12 875 MET A O 1
ATOM 6797 N N . GLN A 1 876 ? 43.193 17.994 -13.218 1.00 84.12 876 GLN A N 1
ATOM 6798 C CA . GLN A 1 876 ? 42.061 18.739 -12.656 1.00 84.12 876 GLN A CA 1
ATOM 6799 C C . GLN A 1 876 ? 40.970 17.806 -12.116 1.00 84.12 876 GLN A C 1
ATOM 6801 O O . GLN A 1 876 ? 40.441 18.053 -11.034 1.00 84.12 876 GLN A O 1
ATOM 6806 N N . THR A 1 877 ? 40.658 16.713 -12.819 1.00 81.44 877 THR A N 1
ATOM 6807 C CA . THR A 1 877 ? 39.710 15.705 -12.329 1.00 81.44 877 THR A CA 1
ATOM 6808 C C . THR A 1 877 ? 40.243 15.012 -11.081 1.00 81.44 877 THR A C 1
ATOM 6810 O O . THR A 1 877 ? 39.505 14.912 -10.111 1.00 81.44 877 THR A O 1
ATOM 6813 N N . GLY A 1 878 ? 41.532 14.652 -11.039 1.00 87.56 878 GLY A N 1
ATOM 6814 C CA . GLY A 1 878 ? 42.150 14.076 -9.838 1.00 87.56 878 GLY A CA 1
ATOM 6815 C C . GLY A 1 878 ? 42.144 15.027 -8.629 1.00 87.56 878 GLY A C 1
ATOM 6816 O O . GLY A 1 878 ? 41.896 14.604 -7.501 1.00 87.56 878 GLY A O 1
ATOM 6817 N N . GLN A 1 879 ? 42.340 16.334 -8.838 1.00 86.75 879 GLN A N 1
ATOM 6818 C CA . GLN A 1 879 ? 42.198 17.343 -7.774 1.00 86.75 879 GLN A CA 1
ATOM 6819 C C . GLN A 1 879 ? 40.753 17.470 -7.269 1.00 86.75 879 GLN A C 1
ATOM 6821 O O . GLN A 1 879 ? 40.522 17.632 -6.071 1.00 86.75 879 GLN A O 1
ATOM 6826 N N . LEU A 1 880 ? 39.767 17.390 -8.163 1.00 79.75 880 LEU A N 1
ATOM 6827 C CA . LEU A 1 880 ? 38.355 17.414 -7.779 1.00 79.75 880 LEU A CA 1
ATOM 6828 C C . LEU A 1 880 ? 37.938 16.132 -7.051 1.00 79.75 880 LEU A C 1
ATOM 6830 O O . LEU A 1 880 ? 37.181 16.211 -6.087 1.00 79.75 880 LEU A O 1
ATOM 6834 N N . GLU A 1 881 ? 38.440 14.973 -7.475 1.00 83.19 881 GLU A N 1
ATOM 6835 C CA . GLU A 1 881 ? 38.193 13.681 -6.826 1.00 83.19 881 GLU A CA 1
ATOM 6836 C C . GLU A 1 881 ? 38.777 13.645 -5.414 1.00 83.19 881 GLU A C 1
ATOM 6838 O O . GLU A 1 881 ? 38.041 13.389 -4.467 1.00 83.19 881 GLU A O 1
ATOM 6843 N N . THR A 1 882 ? 40.045 14.024 -5.246 1.00 87.75 882 THR A N 1
ATOM 6844 C CA . THR A 1 882 ? 40.682 14.118 -3.918 1.00 87.75 882 THR A CA 1
ATOM 6845 C C . THR A 1 882 ? 39.991 15.142 -3.008 1.00 87.75 882 THR A C 1
ATOM 6847 O O . THR A 1 882 ? 39.785 14.889 -1.822 1.00 87.75 882 THR A O 1
ATOM 6850 N N . SER A 1 883 ? 39.551 16.283 -3.551 1.00 84.31 883 SER A N 1
ATOM 6851 C CA . SER A 1 883 ? 38.732 17.256 -2.812 1.00 84.31 883 SER A CA 1
ATOM 6852 C C . SER A 1 883 ? 37.389 16.656 -2.376 1.00 84.31 883 SER A C 1
ATOM 6854 O O . SER A 1 883 ? 36.972 16.808 -1.227 1.00 84.31 883 SER A O 1
ATOM 6856 N N . LYS A 1 884 ? 36.723 15.911 -3.265 1.00 80.38 884 LYS A N 1
ATOM 6857 C CA . LYS A 1 884 ? 35.458 15.221 -2.981 1.00 80.38 884 LYS A CA 1
ATOM 6858 C C . LYS A 1 884 ? 35.620 14.135 -1.916 1.00 80.38 884 LYS A C 1
ATOM 6860 O O . LYS A 1 884 ? 34.764 14.038 -1.040 1.00 80.38 884 LYS A O 1
ATOM 6865 N N . GLU A 1 885 ? 36.698 13.357 -1.961 1.00 85.94 885 GLU A N 1
ATOM 6866 C CA . GLU A 1 885 ? 37.053 12.381 -0.923 1.00 85.94 885 GLU A CA 1
ATOM 6867 C C . GLU A 1 885 ? 37.222 13.063 0.437 1.00 85.94 885 GLU A C 1
ATOM 6869 O O . GLU A 1 885 ? 36.578 12.664 1.403 1.00 85.94 885 GLU A O 1
ATOM 6874 N N . LEU A 1 886 ? 37.950 14.181 0.497 1.00 88.44 886 LEU A N 1
ATOM 6875 C CA . LEU A 1 886 ? 38.138 14.941 1.735 1.00 88.44 886 LEU A CA 1
ATOM 6876 C C . LEU A 1 886 ? 36.810 15.474 2.309 1.00 88.44 886 LEU A C 1
ATOM 6878 O O . LEU A 1 886 ? 36.593 15.449 3.524 1.00 88.44 886 LEU A O 1
ATOM 6882 N N . TYR A 1 887 ? 35.882 15.930 1.460 1.00 84.12 887 TYR A N 1
ATOM 6883 C CA . TYR A 1 887 ? 34.538 16.320 1.905 1.00 84.12 887 TYR A CA 1
ATOM 6884 C C . TYR A 1 887 ? 33.690 15.130 2.365 1.00 84.12 887 TYR A C 1
ATOM 6886 O O . TYR A 1 887 ? 32.923 15.278 3.319 1.00 84.12 887 TYR A O 1
ATOM 689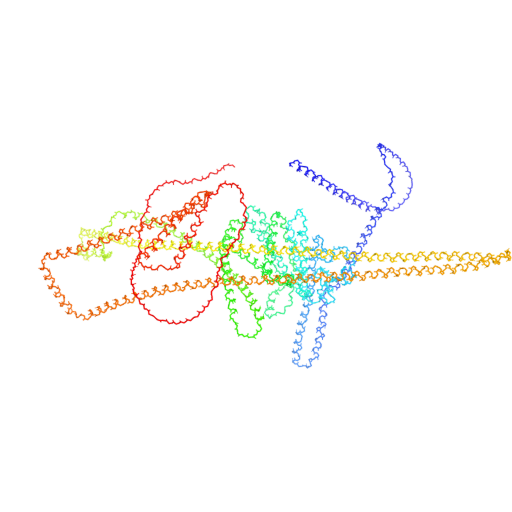4 N N . ASN A 1 888 ? 33.827 13.968 1.726 1.00 81.94 888 ASN A N 1
ATOM 6895 C CA . ASN A 1 888 ? 33.150 12.744 2.149 1.00 81.94 888 ASN A CA 1
ATOM 6896 C C . ASN A 1 888 ? 33.661 12.276 3.515 1.00 81.94 888 ASN A C 1
ATOM 6898 O O . ASN A 1 888 ? 32.844 12.012 4.395 1.00 81.94 888 ASN A O 1
ATOM 6902 N N . ASP A 1 889 ? 34.975 12.284 3.733 1.00 87.25 889 ASP A N 1
ATOM 6903 C CA . ASP A 1 889 ? 35.594 11.962 5.022 1.00 87.25 889 ASP A CA 1
ATOM 6904 C C . ASP A 1 889 ? 35.139 12.939 6.113 1.00 87.25 889 ASP A C 1
ATOM 6906 O O . ASP A 1 889 ? 34.783 12.545 7.230 1.00 87.25 889 ASP A O 1
ATOM 6910 N N . LYS A 1 890 ? 35.058 14.235 5.785 1.00 88.38 890 LYS A N 1
ATOM 6911 C CA . LYS A 1 890 ? 34.497 15.249 6.688 1.00 88.38 890 LYS A CA 1
ATOM 6912 C C . LYS A 1 890 ? 33.020 14.981 7.011 1.00 88.38 890 LYS A C 1
ATOM 6914 O O . LYS A 1 890 ? 32.604 15.126 8.156 1.00 88.38 890 LYS A O 1
ATOM 6919 N N . ALA A 1 891 ? 32.212 14.579 6.033 1.00 80.81 891 ALA A N 1
ATOM 6920 C CA . ALA A 1 891 ? 30.808 14.242 6.257 1.00 80.81 891 ALA A CA 1
ATOM 6921 C C . ALA A 1 891 ? 30.646 12.951 7.079 1.00 80.81 891 ALA A C 1
ATOM 6923 O O . ALA A 1 891 ? 29.752 12.863 7.921 1.00 80.81 891 ALA A O 1
ATOM 6924 N N . GLU A 1 892 ? 31.505 11.952 6.874 1.00 85.31 892 GLU A N 1
ATOM 6925 C CA . GLU A 1 892 ? 31.496 10.710 7.648 1.00 85.31 892 GLU A CA 1
ATOM 6926 C C . GLU A 1 892 ? 31.913 10.952 9.102 1.00 85.31 892 GLU A C 1
ATOM 6928 O O . GLU A 1 892 ? 31.268 10.457 10.027 1.00 85.31 892 GLU A O 1
ATOM 6933 N N . THR A 1 893 ? 32.949 11.761 9.325 1.00 87.25 893 THR A N 1
ATOM 6934 C CA . THR A 1 893 ? 33.363 12.170 10.675 1.00 87.25 893 THR A CA 1
ATOM 6935 C C . THR A 1 893 ? 32.285 12.997 11.380 1.00 87.25 893 THR A C 1
ATOM 6937 O O . THR A 1 893 ? 32.019 12.750 12.557 1.00 87.25 893 THR A O 1
ATOM 6940 N N . GLN A 1 894 ? 31.579 13.883 10.668 1.00 85.94 894 GLN A N 1
ATOM 6941 C CA . GLN A 1 894 ? 30.412 14.601 11.197 1.00 85.94 894 GLN A CA 1
ATOM 6942 C C . GLN A 1 894 ? 29.286 13.634 11.608 1.00 85.94 894 GLN A C 1
ATOM 6944 O O . GLN A 1 894 ? 28.778 13.726 12.722 1.00 85.94 894 GLN A O 1
ATOM 6949 N N . LYS A 1 895 ? 28.944 12.650 10.762 1.00 81.62 895 LYS A N 1
ATOM 6950 C CA . LYS A 1 895 ? 27.945 11.611 11.089 1.00 81.62 895 LYS A CA 1
ATOM 6951 C C . LYS A 1 895 ? 28.350 10.779 12.306 1.00 81.62 895 LYS A C 1
ATOM 6953 O O . LYS A 1 895 ? 27.502 10.446 13.131 1.00 81.62 895 LYS A O 1
ATOM 6958 N N . LYS A 1 896 ? 29.638 10.438 12.436 1.00 88.38 896 LYS A N 1
ATOM 6959 C CA . LYS A 1 896 ? 30.174 9.750 13.624 1.00 88.38 896 LYS A CA 1
ATOM 6960 C C . LYS A 1 896 ? 30.006 10.611 14.876 1.00 88.38 896 LYS A C 1
ATOM 6962 O O . LYS A 1 896 ? 29.589 10.087 15.904 1.00 88.38 896 LYS A O 1
ATOM 6967 N N . MET A 1 897 ? 30.279 11.913 14.785 1.00 85.25 897 MET A N 1
ATOM 6968 C CA . MET A 1 897 ? 30.069 12.851 15.888 1.00 85.25 897 MET A CA 1
ATOM 6969 C C . MET A 1 897 ? 28.586 12.920 16.286 1.00 85.25 897 MET A C 1
ATOM 6971 O O . MET A 1 897 ? 28.281 12.722 17.454 1.00 85.25 897 MET A O 1
ATOM 6975 N N . GLU A 1 898 ? 27.667 13.082 15.328 1.00 81.94 898 GLU A N 1
ATOM 6976 C CA . GLU A 1 898 ? 26.214 13.097 15.576 1.00 81.94 898 GLU A CA 1
ATOM 6977 C C . GLU A 1 898 ? 25.713 11.793 16.220 1.00 81.94 898 GLU A C 1
ATOM 6979 O O . GLU A 1 898 ? 24.919 11.827 17.159 1.00 81.94 898 GLU A O 1
ATOM 6984 N N . MET A 1 899 ? 26.210 10.635 15.769 1.00 84.69 899 MET A N 1
ATOM 6985 C CA . MET A 1 899 ? 25.884 9.335 16.369 1.00 84.69 899 MET A CA 1
ATOM 6986 C C . MET A 1 899 ? 26.372 9.234 17.820 1.00 84.69 899 MET A C 1
ATOM 6988 O O . MET A 1 899 ? 25.660 8.705 18.673 1.00 84.69 899 MET A O 1
ATOM 6992 N N . LEU A 1 900 ? 27.581 9.724 18.110 1.00 88.00 900 LEU A N 1
ATOM 6993 C CA . LEU A 1 900 ? 28.117 9.748 19.471 1.00 88.00 900 LEU A CA 1
ATOM 6994 C C . LEU A 1 900 ? 27.322 10.700 20.372 1.00 88.00 900 LEU A C 1
ATOM 6996 O O . LEU A 1 900 ? 27.053 10.343 21.515 1.00 88.00 900 LEU A O 1
ATOM 7000 N N . THR A 1 901 ? 26.897 11.859 19.863 1.00 86.50 901 THR A N 1
ATOM 7001 C CA . THR A 1 901 ? 26.023 12.787 20.597 1.00 86.50 901 THR A CA 1
ATOM 7002 C C . THR A 1 901 ? 24.658 12.161 20.881 1.00 86.50 901 THR A C 1
ATOM 7004 O O . THR A 1 901 ? 24.218 12.177 22.022 1.00 86.50 901 THR A O 1
ATOM 7007 N N . SER A 1 902 ? 24.036 11.510 19.893 1.00 85.69 902 SER A N 1
ATOM 7008 C CA . SER A 1 902 ? 22.773 10.786 20.097 1.00 85.69 902 SER A CA 1
ATOM 7009 C C . SER A 1 902 ? 22.910 9.682 21.149 1.00 85.69 902 SER A C 1
ATOM 7011 O O . SER A 1 902 ? 22.054 9.560 22.016 1.00 85.69 902 SER A O 1
ATOM 7013 N N . ARG A 1 903 ? 24.004 8.904 21.122 1.00 84.81 903 ARG A N 1
ATOM 7014 C CA . ARG A 1 903 ? 24.277 7.890 22.155 1.00 84.81 903 ARG A CA 1
ATOM 7015 C C . ARG A 1 903 ? 24.437 8.507 23.541 1.00 84.81 903 ARG A C 1
ATOM 7017 O O . ARG A 1 903 ? 23.973 7.918 24.511 1.00 84.81 903 ARG A O 1
ATOM 7024 N N . LEU A 1 904 ? 25.098 9.660 23.639 1.00 89.00 904 LEU A N 1
ATOM 7025 C CA . LEU A 1 904 ? 25.226 10.394 24.896 1.00 89.00 904 LEU A CA 1
ATOM 7026 C C . LEU A 1 904 ? 23.838 10.780 25.434 1.00 89.00 904 LEU A C 1
ATOM 7028 O O . LEU A 1 904 ? 23.547 10.530 26.604 1.00 89.00 904 LEU A O 1
ATOM 7032 N N . ASP A 1 905 ? 22.969 11.319 24.581 1.00 85.44 905 ASP A N 1
ATOM 7033 C CA . ASP A 1 905 ? 21.605 11.706 24.950 1.00 85.44 905 ASP A CA 1
ATOM 7034 C C . ASP A 1 905 ? 20.761 10.500 25.392 1.00 85.44 905 ASP A C 1
ATOM 7036 O O . ASP A 1 905 ? 20.112 10.562 26.439 1.00 85.44 905 ASP A O 1
ATOM 7040 N N . ASP A 1 906 ? 20.849 9.373 24.681 1.00 84.50 906 ASP A N 1
ATOM 7041 C CA . ASP A 1 906 ? 20.179 8.122 25.059 1.00 84.50 906 ASP A CA 1
ATOM 7042 C C . ASP A 1 906 ? 20.663 7.619 26.427 1.00 84.50 906 ASP A C 1
ATOM 7044 O O . ASP A 1 906 ? 19.858 7.257 27.289 1.00 84.50 906 ASP A O 1
ATOM 7048 N N . THR A 1 907 ? 21.980 7.632 26.673 1.00 88.81 907 THR A N 1
ATOM 7049 C CA . THR A 1 907 ? 22.531 7.230 27.977 1.00 88.81 907 THR A CA 1
ATOM 7050 C C . THR A 1 907 ? 22.098 8.163 29.105 1.00 88.81 907 THR A C 1
ATOM 7052 O O . THR A 1 907 ? 21.811 7.686 30.202 1.00 88.81 907 THR A O 1
ATOM 7055 N N . ASN A 1 908 ? 21.975 9.467 28.842 1.00 88.50 908 ASN A N 1
ATOM 7056 C CA . ASN A 1 908 ? 21.467 10.435 29.813 1.00 88.50 908 ASN A CA 1
ATOM 7057 C C . ASN A 1 908 ? 19.976 10.213 30.113 1.00 88.50 908 ASN A C 1
ATOM 7059 O O . ASN A 1 908 ? 19.567 10.296 31.271 1.00 88.50 908 ASN A O 1
ATOM 7063 N N . ALA A 1 909 ? 19.164 9.890 29.103 1.00 85.12 909 ALA A N 1
ATOM 7064 C CA . ALA A 1 909 ? 17.751 9.565 29.290 1.00 85.12 909 ALA A CA 1
ATOM 7065 C C . ALA A 1 909 ? 17.562 8.265 30.092 1.00 85.12 909 ALA A C 1
ATOM 7067 O O . ALA A 1 909 ? 16.737 8.217 31.007 1.00 85.12 909 ALA A O 1
ATOM 7068 N N . LEU A 1 910 ? 18.363 7.232 29.804 1.00 86.00 910 LEU A N 1
ATOM 7069 C CA . LEU A 1 910 ? 18.373 5.981 30.570 1.00 86.00 910 LEU A CA 1
ATOM 7070 C C . LEU A 1 910 ? 18.809 6.202 32.021 1.00 86.00 910 LEU A C 1
ATOM 7072 O O . LEU A 1 910 ? 18.215 5.624 32.932 1.00 86.00 910 LEU A O 1
ATOM 7076 N N . LEU A 1 911 ? 19.811 7.056 32.244 1.00 89.69 911 LEU A N 1
ATOM 7077 C CA . LEU A 1 911 ? 20.249 7.432 33.585 1.00 89.69 911 LEU A CA 1
ATOM 7078 C C . LEU A 1 911 ? 19.117 8.126 34.358 1.00 89.69 911 LEU A C 1
ATOM 7080 O O . LEU A 1 911 ? 18.801 7.705 35.468 1.00 89.69 911 LEU A O 1
ATOM 7084 N N . ALA A 1 912 ? 18.446 9.109 33.751 1.00 88.38 912 ALA A N 1
ATOM 7085 C CA . ALA A 1 912 ? 17.313 9.805 34.365 1.00 88.38 912 ALA A CA 1
ATOM 7086 C C . ALA A 1 912 ? 16.132 8.860 34.673 1.00 88.38 912 ALA A C 1
ATOM 7088 O O . ALA A 1 912 ? 15.506 8.957 35.731 1.00 88.38 912 ALA A O 1
ATOM 7089 N N . ALA A 1 913 ? 15.843 7.902 33.785 1.00 85.00 913 ALA A N 1
ATOM 7090 C CA . ALA A 1 913 ? 14.817 6.887 34.018 1.00 85.00 913 ALA A CA 1
ATOM 7091 C C . ALA A 1 913 ? 15.175 5.985 35.213 1.00 85.00 913 ALA A C 1
ATOM 7093 O O . ALA A 1 913 ? 14.342 5.778 36.099 1.00 85.00 913 ALA A O 1
ATOM 7094 N N . ALA A 1 914 ? 16.423 5.512 35.288 1.00 87.56 914 ALA A N 1
ATOM 7095 C CA . ALA A 1 914 ? 16.915 4.709 36.406 1.00 87.56 914 ALA A CA 1
ATOM 7096 C C . ALA A 1 914 ? 16.877 5.477 37.741 1.00 87.56 914 ALA A C 1
ATOM 7098 O O . ALA A 1 914 ? 16.527 4.906 38.777 1.00 87.56 914 ALA A O 1
ATOM 7099 N N . GLU A 1 915 ? 17.183 6.777 37.727 1.00 88.88 915 GLU A N 1
ATOM 7100 C CA . GLU A 1 915 ? 17.050 7.649 38.898 1.00 88.88 915 GLU A CA 1
ATOM 7101 C C . GLU A 1 915 ? 15.592 7.773 39.360 1.00 88.88 915 GLU A C 1
ATOM 7103 O O . GLU A 1 915 ? 15.315 7.639 40.556 1.00 88.88 915 GLU A O 1
ATOM 7108 N N . SER A 1 916 ? 14.650 7.942 38.426 1.00 89.00 916 SER A N 1
ATOM 7109 C CA . SER A 1 916 ? 13.220 8.025 38.745 1.00 89.00 916 SER A CA 1
ATOM 7110 C C . SER A 1 916 ? 12.658 6.718 39.325 1.00 89.00 916 SER A C 1
ATOM 7112 O O . SER A 1 916 ? 11.892 6.749 40.291 1.00 89.00 916 SER A O 1
ATOM 7114 N N . GLU A 1 917 ? 13.095 5.564 38.809 1.00 89.38 917 GLU A N 1
ATOM 7115 C CA . GLU A 1 917 ? 12.687 4.246 39.307 1.00 89.38 917 GLU A CA 1
ATOM 7116 C C . GLU A 1 917 ? 13.261 3.980 40.702 1.00 89.38 917 GLU A C 1
ATOM 7118 O O . GLU A 1 917 ? 12.555 3.520 41.600 1.00 89.38 917 GLU A O 1
ATOM 7123 N N . ARG A 1 918 ? 14.523 4.359 40.941 1.00 90.75 918 ARG A N 1
ATOM 7124 C CA . ARG A 1 918 ? 15.125 4.311 42.281 1.00 90.75 918 ARG A CA 1
ATOM 7125 C C . ARG A 1 918 ? 14.301 5.117 43.288 1.00 90.75 918 ARG A C 1
ATOM 7127 O O . ARG A 1 918 ? 14.079 4.656 44.409 1.00 90.75 918 ARG A O 1
ATOM 7134 N N . ASP A 1 919 ? 13.848 6.311 42.916 1.00 89.38 919 ASP A N 1
ATOM 7135 C CA . ASP A 1 919 ? 13.055 7.167 43.802 1.00 89.38 919 ASP A CA 1
ATOM 7136 C C . ASP A 1 919 ? 11.633 6.629 44.017 1.00 89.38 919 ASP A C 1
ATOM 7138 O O . ASP A 1 919 ? 11.090 6.730 45.122 1.00 89.38 919 ASP A O 1
ATOM 7142 N N . ARG A 1 920 ? 11.045 5.982 43.007 1.00 91.88 920 ARG A N 1
ATOM 7143 C CA . ARG A 1 920 ? 9.786 5.243 43.145 1.00 91.88 920 ARG A CA 1
ATOM 7144 C C . ARG A 1 920 ? 9.923 4.078 44.129 1.00 91.88 920 ARG A C 1
ATOM 7146 O O . ARG A 1 920 ? 9.136 3.991 45.071 1.00 91.88 920 ARG A O 1
ATOM 7153 N N . LEU A 1 921 ? 10.937 3.228 43.963 1.00 89.19 921 LEU A N 1
ATOM 7154 C CA . LEU A 1 921 ? 11.191 2.087 44.848 1.00 89.19 921 LEU A CA 1
ATOM 7155 C C . LEU A 1 921 ? 11.450 2.530 46.295 1.00 89.19 921 LEU A C 1
ATOM 7157 O O . LEU A 1 921 ? 10.997 1.875 47.233 1.00 89.19 921 LEU A O 1
ATOM 7161 N N . ARG A 1 922 ? 12.112 3.678 46.500 1.00 91.75 922 ARG A N 1
ATOM 7162 C CA . ARG A 1 922 ? 12.250 4.290 47.834 1.00 91.75 922 ARG A CA 1
ATOM 7163 C C . ARG A 1 922 ? 10.893 4.631 48.456 1.00 91.75 922 ARG A C 1
ATOM 7165 O O . ARG A 1 922 ? 10.662 4.281 49.611 1.00 91.75 922 ARG A O 1
ATOM 7172 N N . LYS A 1 923 ? 9.976 5.243 47.699 1.00 92.06 923 LYS A N 1
ATOM 7173 C CA . LYS A 1 923 ? 8.617 5.565 48.180 1.00 92.06 923 LYS A CA 1
ATOM 7174 C C . LYS A 1 923 ? 7.792 4.313 48.486 1.00 92.06 923 LYS A C 1
ATOM 7176 O O . LYS A 1 923 ? 7.084 4.280 49.491 1.00 92.06 923 LYS A O 1
ATOM 7181 N N . GLU A 1 924 ? 7.888 3.276 47.656 1.00 88.56 924 GLU A N 1
ATOM 7182 C CA . GLU A 1 924 ? 7.214 1.992 47.902 1.00 88.56 924 GLU A CA 1
ATOM 7183 C C . GLU A 1 924 ? 7.751 1.303 49.163 1.00 88.56 924 GLU A C 1
ATOM 7185 O O . GLU A 1 924 ? 6.969 0.816 49.982 1.00 88.56 924 GLU A O 1
ATOM 7190 N N . LEU A 1 925 ? 9.071 1.328 49.373 1.00 90.88 925 LEU A N 1
ATOM 7191 C CA . LEU A 1 925 ? 9.705 0.811 50.585 1.00 90.88 925 LEU A CA 1
ATOM 7192 C C . LEU A 1 925 ? 9.238 1.570 51.837 1.00 90.88 925 LEU A C 1
ATOM 7194 O O . LEU A 1 925 ? 8.929 0.951 52.857 1.00 90.88 925 LEU A O 1
ATOM 7198 N N . GLU A 1 926 ? 9.147 2.900 51.772 1.00 90.69 926 GLU A N 1
ATOM 7199 C CA . GLU A 1 926 ? 8.597 3.719 52.858 1.00 90.69 926 GLU A CA 1
ATOM 7200 C C . GLU A 1 926 ? 7.135 3.369 53.163 1.00 90.69 926 GLU A C 1
ATOM 7202 O O . GLU A 1 926 ? 6.767 3.223 54.331 1.00 90.69 926 GLU A O 1
ATOM 7207 N N . LEU A 1 927 ? 6.300 3.192 52.135 1.00 92.69 927 LEU A N 1
ATOM 7208 C CA . LEU A 1 927 ? 4.901 2.792 52.293 1.00 92.69 927 LEU A CA 1
ATOM 7209 C C . LEU A 1 927 ? 4.786 1.398 52.927 1.00 92.69 927 LEU A C 1
ATOM 7211 O O . LEU A 1 927 ? 4.019 1.204 53.870 1.00 92.69 927 LEU A O 1
ATOM 7215 N N . ALA A 1 928 ? 5.578 0.434 52.453 1.00 87.81 928 ALA A N 1
ATOM 7216 C CA . ALA A 1 928 ? 5.625 -0.914 53.008 1.00 87.81 928 ALA A CA 1
ATOM 7217 C C . ALA A 1 928 ? 6.071 -0.902 54.479 1.00 87.81 928 ALA A C 1
ATOM 7219 O O . ALA A 1 928 ? 5.491 -1.610 55.306 1.00 87.81 928 ALA A O 1
ATOM 7220 N N . ASN A 1 929 ? 7.044 -0.056 54.831 1.00 92.00 929 ASN A N 1
ATOM 7221 C CA . ASN A 1 929 ? 7.476 0.137 56.213 1.00 92.00 929 ASN A CA 1
ATOM 7222 C C . ASN A 1 929 ? 6.370 0.749 57.083 1.00 92.00 929 ASN A C 1
ATOM 7224 O O . ASN A 1 929 ? 6.131 0.241 58.180 1.00 92.00 929 ASN A O 1
ATOM 7228 N N . ARG A 1 930 ? 5.640 1.761 56.590 1.00 92.94 930 ARG A N 1
ATOM 7229 C CA . ARG A 1 930 ? 4.467 2.315 57.290 1.00 92.94 930 ARG A CA 1
ATOM 7230 C C . ARG A 1 930 ? 3.398 1.244 57.517 1.00 92.94 930 ARG A C 1
ATOM 7232 O O . ARG A 1 930 ? 2.978 1.046 58.652 1.00 92.94 930 ARG A O 1
ATOM 7239 N N . ASN A 1 931 ? 3.039 0.480 56.484 1.00 90.12 931 ASN A N 1
ATOM 7240 C CA . ASN A 1 931 ? 2.055 -0.604 56.581 1.00 90.12 931 ASN A CA 1
ATOM 7241 C C . ASN A 1 931 ? 2.488 -1.695 57.568 1.00 90.12 931 ASN A C 1
ATOM 7243 O O . ASN A 1 931 ? 1.682 -2.167 58.371 1.00 90.12 931 ASN A O 1
ATOM 7247 N N . LYS A 1 932 ? 3.771 -2.080 57.550 1.00 93.44 932 LYS A N 1
ATOM 7248 C CA . LYS A 1 932 ? 4.350 -3.014 58.524 1.00 93.44 932 LYS A CA 1
ATOM 7249 C C . LYS A 1 932 ? 4.224 -2.473 59.946 1.00 93.44 932 LYS A C 1
ATOM 7251 O O . LYS A 1 932 ? 3.893 -3.236 60.850 1.00 93.44 932 LYS A O 1
ATOM 7256 N N . GLN A 1 933 ? 4.465 -1.181 60.146 1.00 92.56 933 GLN A N 1
ATOM 7257 C CA . GLN A 1 933 ? 4.349 -0.542 61.451 1.00 92.56 933 GLN A CA 1
ATOM 7258 C C . GLN A 1 933 ? 2.895 -0.515 61.939 1.00 92.56 933 GLN A C 1
ATOM 7260 O O . GLN A 1 933 ? 2.649 -0.886 63.083 1.00 92.56 933 GLN A O 1
ATOM 7265 N N . THR A 1 934 ? 1.928 -0.224 61.063 1.00 90.94 934 THR A N 1
ATOM 7266 C CA . THR A 1 934 ? 0.487 -0.321 61.361 1.00 90.94 934 THR A CA 1
ATOM 7267 C C . THR A 1 934 ? 0.043 -1.755 61.678 1.00 90.94 934 THR A C 1
ATOM 7269 O O . THR A 1 934 ? -0.764 -1.990 62.573 1.00 90.94 934 THR A O 1
ATOM 7272 N N . LEU A 1 935 ? 0.583 -2.753 60.975 1.00 88.75 935 LEU A N 1
ATOM 7273 C CA . LEU A 1 935 ? 0.322 -4.166 61.266 1.00 88.75 935 LEU A CA 1
ATOM 7274 C C . LEU A 1 935 ? 0.903 -4.591 62.615 1.00 88.75 935 LEU A C 1
ATOM 7276 O O . LEU A 1 935 ? 0.279 -5.370 63.334 1.00 88.75 935 LEU A O 1
ATOM 7280 N N . LEU A 1 936 ? 2.095 -4.100 62.958 1.00 91.38 936 LEU A N 1
ATOM 7281 C CA . LEU A 1 936 ? 2.711 -4.347 64.258 1.00 91.38 936 LEU A CA 1
ATOM 7282 C C . LEU A 1 936 ? 1.889 -3.714 65.382 1.00 91.38 936 LEU A C 1
ATOM 7284 O O . LEU A 1 936 ? 1.594 -4.410 66.350 1.00 91.38 936 LEU A O 1
ATOM 7288 N N . THR A 1 937 ? 1.458 -2.456 65.244 1.00 90.00 937 THR A N 1
ATOM 7289 C CA . THR A 1 937 ? 0.593 -1.810 66.246 1.00 90.00 937 THR A CA 1
ATOM 7290 C C . THR A 1 937 ? -0.739 -2.545 66.390 1.00 90.00 937 THR A C 1
ATOM 7292 O O . THR A 1 937 ? -1.156 -2.829 67.511 1.00 90.00 937 THR A O 1
ATOM 7295 N N . TRP A 1 938 ? -1.358 -2.970 65.285 1.00 92.81 938 TRP A N 1
ATOM 7296 C CA . TRP A 1 938 ? -2.577 -3.781 65.320 1.00 92.81 938 TRP A CA 1
ATOM 7297 C C . TRP A 1 938 ? -2.373 -5.145 65.995 1.00 92.81 938 TRP A C 1
ATOM 7299 O O . TRP A 1 938 ? -3.193 -5.557 66.816 1.00 92.81 938 TRP A O 1
ATOM 7309 N N . LYS A 1 939 ? -1.274 -5.853 65.695 1.00 91.00 939 LYS A N 1
ATOM 7310 C CA . LYS A 1 939 ? -0.945 -7.129 66.352 1.00 91.00 939 LYS A CA 1
ATOM 7311 C C . LYS A 1 939 ? -0.758 -6.947 67.854 1.00 91.00 939 LYS A C 1
ATOM 7313 O O . LYS A 1 939 ? -1.259 -7.773 68.613 1.00 91.00 939 LYS A O 1
ATOM 7318 N N . VAL A 1 940 ? -0.076 -5.882 68.278 1.00 93.19 940 VAL A N 1
ATOM 7319 C CA . VAL A 1 940 ? 0.090 -5.548 69.700 1.00 93.19 940 VAL A CA 1
ATOM 7320 C C . VAL A 1 940 ? -1.275 -5.315 70.349 1.00 93.19 940 VAL A C 1
ATOM 7322 O O . VAL A 1 940 ? -1.583 -5.984 71.334 1.00 93.19 940 VAL A O 1
ATOM 7325 N N . ALA A 1 941 ? -2.129 -4.477 69.753 1.00 88.62 941 ALA A N 1
ATOM 7326 C CA . ALA A 1 941 ? -3.474 -4.200 70.264 1.00 88.62 941 ALA A CA 1
ATOM 7327 C C . ALA A 1 941 ? -4.345 -5.470 70.361 1.00 88.62 941 ALA A C 1
ATOM 7329 O O . ALA A 1 941 ? -5.010 -5.713 71.367 1.00 88.62 941 ALA A O 1
ATOM 7330 N N . LYS A 1 942 ? -4.305 -6.345 69.348 1.00 90.56 942 LYS A N 1
ATOM 7331 C CA . LYS A 1 942 ? -5.072 -7.600 69.350 1.00 90.56 942 LYS A CA 1
ATOM 7332 C C . LYS A 1 942 ? -4.541 -8.624 70.355 1.00 90.56 942 LYS A C 1
ATOM 7334 O O . LYS A 1 942 ? -5.328 -9.353 70.948 1.00 90.56 942 LYS A O 1
ATOM 7339 N N . THR A 1 943 ? -3.226 -8.667 70.567 1.00 91.50 943 THR A N 1
ATOM 7340 C CA . THR A 1 943 ? -2.611 -9.522 71.597 1.00 91.50 943 THR A CA 1
ATOM 7341 C C . THR A 1 943 ? -3.009 -9.053 72.995 1.00 91.50 943 THR A C 1
ATOM 7343 O O . THR A 1 943 ? -3.336 -9.881 73.841 1.00 91.50 943 THR A O 1
ATOM 7346 N N . GLN A 1 944 ? -3.068 -7.735 73.225 1.00 88.50 944 GLN A N 1
ATOM 7347 C CA . GLN A 1 944 ? -3.589 -7.167 74.473 1.00 88.50 944 GLN A CA 1
ATOM 7348 C C . GLN A 1 944 ? -5.051 -7.575 74.696 1.00 88.50 944 GLN A C 1
ATOM 7350 O O . GLN A 1 944 ? -5.359 -8.131 75.748 1.00 88.50 944 GLN A O 1
ATOM 7355 N N . LEU A 1 945 ? -5.913 -7.423 73.683 1.00 87.62 945 LEU A N 1
ATOM 7356 C CA . LEU A 1 945 ? -7.316 -7.850 73.746 1.00 87.62 945 LEU A CA 1
ATOM 7357 C C . LEU A 1 945 ? -7.470 -9.352 74.044 1.00 87.62 945 LEU A C 1
ATOM 7359 O O . LEU A 1 945 ? -8.312 -9.739 74.850 1.00 87.62 945 LEU A O 1
ATOM 7363 N N . LEU A 1 946 ? -6.664 -10.210 73.411 1.00 86.00 946 LEU A N 1
ATOM 7364 C CA . LEU A 1 946 ? -6.675 -11.648 73.694 1.00 86.00 946 LEU A CA 1
ATOM 7365 C C . LEU A 1 946 ? -6.253 -11.933 75.136 1.00 86.00 946 LEU A C 1
ATOM 7367 O O . LEU A 1 946 ? -6.932 -12.700 75.807 1.00 86.00 946 LEU A O 1
ATOM 7371 N N . SER A 1 947 ? -5.212 -11.266 75.643 1.00 89.25 947 SER A N 1
ATOM 7372 C CA . SER A 1 947 ? -4.810 -11.410 77.047 1.00 89.25 947 SER A CA 1
ATOM 7373 C C . SER A 1 947 ? -5.908 -10.943 78.017 1.00 89.25 947 SER A C 1
ATOM 7375 O O . SER A 1 947 ? -6.148 -11.584 79.041 1.00 89.25 947 SER A O 1
ATOM 7377 N N . GLU A 1 948 ? -6.640 -9.874 77.679 1.00 88.12 948 GLU A N 1
ATOM 7378 C CA . GLU A 1 948 ? -7.799 -9.417 78.448 1.00 88.12 948 GLU A CA 1
ATOM 7379 C C . GLU A 1 948 ? -8.924 -10.455 78.437 1.00 88.12 948 GLU A C 1
ATOM 7381 O O . GLU A 1 948 ? -9.474 -10.770 79.494 1.00 88.12 948 GLU A O 1
ATOM 7386 N N . LEU A 1 949 ? -9.251 -11.024 77.274 1.00 86.25 949 LEU A N 1
ATOM 7387 C CA . LEU A 1 949 ? -10.265 -12.069 77.139 1.00 86.25 949 LEU A CA 1
ATOM 7388 C C . LEU A 1 949 ? -9.866 -13.349 77.874 1.00 86.25 949 LEU A C 1
ATOM 7390 O O . LEU A 1 949 ? -10.679 -13.873 78.624 1.00 86.25 949 LEU A O 1
ATOM 7394 N N . GLU A 1 950 ? -8.623 -13.809 77.752 1.00 86.94 950 GLU A N 1
ATOM 7395 C CA . GLU A 1 950 ? -8.098 -14.946 78.515 1.00 86.94 950 GLU A CA 1
ATOM 7396 C C . GLU A 1 950 ? -8.164 -14.685 80.022 1.00 86.94 950 GLU A C 1
ATOM 7398 O O . GLU A 1 950 ? -8.529 -15.573 80.791 1.00 86.94 950 GLU A O 1
ATOM 7403 N N . SER A 1 951 ? -7.876 -13.458 80.471 1.00 83.50 951 SER A N 1
ATOM 7404 C CA . SER A 1 951 ? -8.028 -13.089 81.882 1.00 83.50 951 SER A CA 1
ATOM 7405 C C . SER A 1 951 ? -9.492 -13.131 82.339 1.00 83.50 951 SER A C 1
ATOM 7407 O O . SER A 1 951 ? -9.769 -13.541 83.467 1.00 83.50 951 SER A O 1
ATOM 7409 N N . ARG A 1 952 ? -10.443 -12.750 81.470 1.00 83.00 952 ARG A N 1
ATOM 7410 C CA . ARG A 1 952 ? -11.887 -12.843 81.735 1.00 83.00 952 ARG A CA 1
ATOM 7411 C C . ARG A 1 952 ? -12.358 -14.291 81.735 1.00 83.00 952 ARG A C 1
ATOM 7413 O O . ARG A 1 952 ? -13.062 -14.673 82.658 1.00 83.00 952 ARG A O 1
ATOM 7420 N N . VAL A 1 953 ? -11.928 -15.107 80.777 1.00 83.12 953 VAL A N 1
ATOM 7421 C CA . VAL A 1 953 ? -12.226 -16.546 80.733 1.00 83.12 953 VAL A CA 1
ATOM 7422 C C . VAL A 1 953 ? -11.686 -17.231 81.982 1.00 83.12 953 VAL A C 1
ATOM 7424 O O . VAL A 1 953 ? -12.458 -17.881 82.668 1.00 83.12 953 VAL A O 1
ATOM 7427 N N . LYS A 1 954 ? -10.438 -16.970 82.391 1.00 79.81 954 LYS A N 1
ATOM 7428 C CA . LYS A 1 954 ? -9.892 -17.475 83.665 1.00 79.81 954 LYS A CA 1
ATOM 7429 C C . LYS A 1 954 ? -10.687 -17.009 84.887 1.00 79.81 954 LYS A C 1
ATOM 7431 O O . LYS A 1 954 ? -10.751 -17.728 85.881 1.00 79.81 954 LYS A O 1
ATOM 7436 N N . LYS A 1 955 ? -11.281 -15.808 84.860 1.00 76.44 955 LYS A N 1
ATOM 7437 C CA . LYS A 1 955 ? -12.226 -15.377 85.905 1.00 76.44 955 LYS A CA 1
ATOM 7438 C C . LYS A 1 955 ? -13.506 -16.214 85.857 1.00 76.44 955 LYS A C 1
ATOM 7440 O O . LYS A 1 955 ? -13.918 -16.691 86.902 1.00 76.44 955 LYS A O 1
ATOM 7445 N N . TYR A 1 956 ? -14.091 -16.444 84.686 1.00 74.06 956 TYR A N 1
ATOM 7446 C CA . TYR A 1 956 ? -15.304 -17.257 84.544 1.00 74.06 956 TYR A CA 1
ATOM 7447 C C . TYR A 1 956 ? -15.081 -18.749 84.833 1.00 74.06 956 TYR A C 1
ATOM 7449 O O . TYR A 1 956 ? -15.934 -19.372 85.449 1.00 74.06 956 TYR A O 1
ATOM 7457 N N . GLU A 1 957 ? -13.925 -19.320 84.497 1.00 76.50 957 GLU A N 1
ATOM 7458 C CA . GLU A 1 957 ? -13.549 -20.692 84.865 1.00 76.50 957 GLU A CA 1
ATOM 7459 C C . GLU A 1 957 ? -13.417 -20.836 86.382 1.00 76.50 957 GLU A C 1
ATOM 7461 O O . GLU A 1 957 ? -13.948 -21.785 86.958 1.00 76.50 957 GLU A O 1
ATOM 7466 N N . LYS A 1 958 ? -12.811 -19.840 87.052 1.00 70.25 958 LYS A N 1
ATOM 7467 C CA . LYS A 1 958 ? -12.822 -19.760 88.519 1.00 70.25 958 LYS A CA 1
ATOM 7468 C C . LYS A 1 958 ? -14.239 -19.697 89.080 1.00 70.25 958 LYS A C 1
ATOM 7470 O O . LYS A 1 958 ? -14.441 -20.230 90.158 1.00 70.25 958 LYS A O 1
ATOM 7475 N N . TRP A 1 959 ? -15.189 -19.082 88.369 1.00 58.16 959 TRP A N 1
ATOM 7476 C CA . TRP A 1 959 ? -16.602 -19.027 88.763 1.00 58.16 959 TRP A CA 1
ATOM 7477 C C . TRP A 1 959 ? -17.353 -20.330 88.470 1.00 58.16 959 TRP A C 1
ATOM 7479 O O . TRP A 1 959 ? -18.260 -20.672 89.215 1.00 58.16 959 TRP A O 1
ATOM 7489 N N . SER A 1 960 ? -16.942 -21.098 87.457 1.00 53.66 960 SER A N 1
ATOM 7490 C CA . SER A 1 960 ? -17.511 -22.425 87.172 1.00 53.66 960 SER A CA 1
ATOM 7491 C C . SER A 1 960 ? -17.138 -23.486 88.218 1.00 53.66 960 SER A C 1
ATOM 7493 O O . SER A 1 960 ? -17.813 -24.503 88.328 1.00 53.66 960 SER A O 1
ATOM 7495 N N . HIS A 1 961 ? -16.093 -23.229 89.014 1.00 55.16 961 HIS A N 1
ATOM 7496 C CA . HIS A 1 961 ? -15.706 -24.028 90.182 1.00 55.16 961 HIS A CA 1
ATOM 7497 C C . HIS A 1 961 ? -16.152 -23.413 91.518 1.00 55.16 961 HIS A C 1
ATOM 7499 O O . HIS A 1 961 ? -15.741 -23.893 92.576 1.00 55.16 961 HIS A O 1
ATOM 7505 N N . ILE A 1 962 ? -16.963 -22.349 91.503 1.00 53.88 962 ILE A N 1
ATOM 7506 C CA . ILE A 1 962 ? -17.614 -21.885 92.728 1.00 53.88 962 ILE A CA 1
ATOM 7507 C C . ILE A 1 962 ? -18.797 -22.819 92.968 1.00 53.88 962 ILE A C 1
ATOM 7509 O O . ILE A 1 962 ? -19.782 -22.775 92.234 1.00 53.88 962 ILE A O 1
ATOM 7513 N N . ASP A 1 963 ? -18.649 -23.676 93.980 1.00 55.28 963 ASP A N 1
ATOM 7514 C CA . ASP A 1 963 ? -19.704 -24.537 94.512 1.00 55.28 963 ASP A CA 1
ATOM 7515 C C . ASP A 1 963 ? -21.013 -23.753 94.620 1.00 55.28 963 ASP A C 1
ATOM 7517 O O . ASP A 1 963 ? -21.045 -22.665 95.207 1.00 55.28 963 ASP A O 1
ATOM 7521 N N . VAL A 1 964 ? -22.091 -24.298 94.058 1.00 61.69 964 VAL A N 1
ATOM 7522 C CA . VAL A 1 964 ? -23.429 -23.687 94.107 1.00 61.69 964 VAL A CA 1
ATOM 7523 C C . VAL A 1 964 ? -23.843 -23.416 95.561 1.00 61.69 964 VAL A C 1
ATOM 7525 O O . VAL A 1 964 ? -24.453 -22.386 95.843 1.00 61.69 964 VAL A O 1
ATOM 7528 N N . ASP A 1 965 ? -23.379 -24.249 96.493 1.00 61.34 965 ASP A N 1
ATOM 7529 C CA . ASP A 1 965 ? -23.574 -24.100 97.937 1.00 61.34 965 ASP A CA 1
ATOM 7530 C C . ASP A 1 965 ? -22.862 -22.860 98.508 1.00 61.34 965 ASP A C 1
ATOM 7532 O O . ASP A 1 965 ? -23.358 -22.200 99.420 1.00 61.34 965 ASP A O 1
ATOM 7536 N N . LYS A 1 966 ? -21.714 -22.474 97.938 1.00 63.16 966 LYS A N 1
ATOM 7537 C CA . LYS A 1 966 ? -20.976 -21.263 98.321 1.00 63.16 966 LYS A CA 1
ATOM 7538 C C . LYS A 1 966 ? -21.660 -20.001 97.796 1.00 63.16 966 LYS A C 1
ATOM 7540 O O . LYS A 1 966 ? -21.664 -18.984 98.486 1.00 63.16 966 LYS A O 1
ATOM 7545 N N . LEU A 1 967 ? -22.272 -20.078 96.611 1.00 62.91 967 LEU A N 1
ATOM 7546 C CA . LEU A 1 967 ? -23.124 -19.012 96.077 1.00 62.91 967 LEU A CA 1
ATOM 7547 C C . LEU A 1 967 ? -24.424 -18.880 96.871 1.00 62.91 967 LEU A C 1
ATOM 7549 O O . LEU A 1 967 ? -24.854 -17.754 97.087 1.00 62.91 967 LEU A O 1
ATOM 7553 N N . GLN A 1 968 ? -25.010 -19.978 97.358 1.00 66.06 968 GLN A N 1
ATOM 7554 C CA . GLN A 1 968 ? -26.149 -19.934 98.283 1.00 66.06 968 GLN A CA 1
ATOM 7555 C C . GLN A 1 968 ? -25.772 -19.284 99.620 1.00 66.06 968 GLN A C 1
ATOM 7557 O O . GLN A 1 968 ? -26.461 -18.367 100.055 1.00 66.06 968 GLN A O 1
ATOM 7562 N N . LEU A 1 969 ? -24.629 -19.650 100.206 1.00 73.88 969 LEU A N 1
ATOM 7563 C CA . LEU A 1 969 ? -24.099 -19.015 101.421 1.00 73.88 969 LEU A CA 1
ATOM 7564 C C . LEU A 1 969 ? -23.792 -17.520 101.231 1.00 73.88 969 LEU A C 1
ATOM 7566 O O . LEU A 1 969 ? -24.020 -16.712 102.131 1.00 73.88 969 LEU A O 1
ATOM 7570 N N . GLU A 1 970 ? -23.279 -17.124 100.064 1.00 66.69 970 GLU A N 1
ATOM 7571 C CA . GLU A 1 970 ? -23.073 -15.711 99.732 1.00 66.69 970 GLU A CA 1
ATOM 7572 C C . GLU A 1 970 ? -24.390 -14.969 99.481 1.00 66.69 970 GLU A C 1
ATOM 7574 O O . GLU A 1 970 ? -24.474 -13.791 99.823 1.00 66.69 970 GLU A O 1
ATOM 7579 N N . LEU A 1 971 ? -25.420 -15.631 98.945 1.00 71.62 971 LEU A N 1
ATOM 7580 C CA . LEU A 1 971 ? -26.756 -15.058 98.772 1.00 71.62 971 LEU A CA 1
ATOM 7581 C C . LEU A 1 971 ? -27.435 -14.832 100.126 1.00 71.62 971 LEU A C 1
ATOM 7583 O O . LEU A 1 971 ? -27.912 -13.732 100.383 1.00 71.62 971 LEU A O 1
ATOM 7587 N N . GLU A 1 972 ? -27.371 -15.810 101.030 1.00 74.75 972 GLU A N 1
ATOM 7588 C CA . GLU A 1 972 ? -27.866 -15.694 102.408 1.00 74.75 972 GLU A CA 1
ATOM 7589 C C . GLU A 1 972 ? -27.118 -14.605 103.192 1.00 74.75 972 GLU A C 1
ATOM 7591 O O . GLU A 1 972 ? -27.725 -13.807 103.912 1.00 74.75 972 GLU A O 1
ATOM 7596 N N . ARG A 1 973 ? -25.794 -14.503 103.003 1.00 76.50 973 ARG A N 1
ATOM 7597 C CA . ARG A 1 973 ? -24.974 -13.428 103.579 1.00 76.50 973 ARG A CA 1
ATOM 7598 C C . ARG A 1 973 ? -25.319 -12.061 102.987 1.00 76.50 973 ARG A C 1
ATOM 7600 O O . ARG A 1 973 ? -25.425 -11.097 103.733 1.00 76.50 973 ARG A O 1
ATOM 7607 N N . LYS A 1 974 ? -25.535 -11.960 101.672 1.00 69.88 974 LYS A N 1
ATOM 7608 C CA . LYS A 1 974 ? -25.947 -10.719 100.991 1.00 69.88 974 LYS A CA 1
ATOM 7609 C C . LYS A 1 974 ? -27.367 -10.299 101.363 1.00 69.88 974 LYS A C 1
ATOM 7611 O O . LYS A 1 974 ? -27.627 -9.104 101.435 1.00 69.88 974 LYS A O 1
ATOM 7616 N N . GLU A 1 975 ? -28.268 -11.238 101.637 1.00 68.88 975 GLU A N 1
ATOM 7617 C CA . GLU A 1 975 ? -29.602 -10.964 102.182 1.00 68.88 975 GLU A CA 1
ATOM 7618 C C . GLU A 1 975 ? -29.543 -10.494 103.642 1.00 68.88 975 GLU A C 1
ATOM 7620 O O . GLU A 1 975 ? -30.311 -9.612 104.035 1.00 68.88 975 GLU A O 1
ATOM 7625 N N . ALA A 1 976 ? -28.611 -11.023 104.440 1.00 69.38 976 ALA A N 1
ATOM 7626 C CA . ALA A 1 976 ? -28.324 -10.519 105.782 1.00 69.38 976 ALA A CA 1
ATOM 7627 C C . ALA A 1 976 ? -27.693 -9.113 105.744 1.00 69.38 976 ALA A C 1
ATOM 7629 O O . ALA A 1 976 ? -28.112 -8.235 106.499 1.00 69.38 976 ALA A O 1
ATOM 7630 N N . ASP A 1 977 ? -26.767 -8.865 104.816 1.00 62.16 977 ASP A N 1
ATOM 7631 C CA . ASP A 1 977 ? -26.153 -7.553 104.594 1.00 62.16 977 ASP A CA 1
ATOM 7632 C C . ASP A 1 977 ? -27.166 -6.538 104.032 1.00 62.16 977 ASP A C 1
ATOM 7634 O O . ASP A 1 977 ? -27.124 -5.369 104.399 1.00 62.16 977 ASP A O 1
ATOM 7638 N N . LEU A 1 978 ? -28.123 -6.958 103.193 1.00 59.06 978 LEU A N 1
ATOM 7639 C CA . LEU A 1 978 ? -29.235 -6.116 102.725 1.00 59.06 978 LEU A CA 1
ATOM 7640 C C . LEU A 1 978 ? -30.188 -5.741 103.865 1.00 59.06 978 LEU A C 1
ATOM 7642 O O . LEU A 1 978 ? -30.630 -4.595 103.924 1.00 59.06 978 LEU A O 1
ATOM 7646 N N . ARG A 1 979 ? -30.451 -6.661 104.802 1.00 62.72 979 ARG A N 1
ATOM 7647 C CA . ARG A 1 979 ? -31.184 -6.354 106.043 1.00 62.72 979 ARG A CA 1
ATOM 7648 C C . ARG A 1 979 ? -30.399 -5.410 106.961 1.00 62.72 979 ARG A C 1
ATOM 7650 O O . ARG A 1 979 ? -31.009 -4.570 107.612 1.00 62.72 979 ARG A O 1
ATOM 7657 N N . ALA A 1 980 ? -29.068 -5.493 106.975 1.00 57.56 980 ALA A N 1
ATOM 7658 C CA . ALA A 1 980 ? -28.209 -4.570 107.720 1.00 57.56 980 ALA A CA 1
ATOM 7659 C C . ALA A 1 980 ? -28.107 -3.177 107.058 1.00 57.56 980 ALA A C 1
ATOM 7661 O O . ALA A 1 980 ? -28.138 -2.164 107.751 1.00 57.56 980 ALA A O 1
ATOM 7662 N N . LEU A 1 981 ? -28.056 -3.109 105.723 1.00 54.12 981 LEU A N 1
ATOM 7663 C CA . LEU A 1 981 ? -28.048 -1.867 104.933 1.00 54.12 981 LEU A CA 1
ATOM 7664 C C . LEU A 1 981 ? -29.401 -1.141 104.964 1.00 54.12 981 LEU A C 1
ATOM 7666 O O . LEU A 1 981 ? -29.433 0.084 104.903 1.00 54.12 981 LEU A O 1
ATOM 7670 N N . GLN A 1 982 ? -30.513 -1.867 105.119 1.00 55.34 982 GLN A N 1
ATOM 7671 C CA . GLN A 1 982 ? -31.835 -1.279 105.381 1.00 55.34 982 GLN A CA 1
ATOM 7672 C C . GLN A 1 982 ? -31.949 -0.626 106.772 1.00 55.34 982 GLN A C 1
ATOM 7674 O O . GLN A 1 982 ? -32.894 0.126 107.002 1.00 55.34 982 GLN A O 1
ATOM 7679 N N . GLY A 1 983 ? -30.995 -0.880 107.678 1.00 58.62 983 GLY A N 1
ATOM 7680 C CA . GLY A 1 983 ? -30.890 -0.242 108.993 1.00 58.62 983 GLY A CA 1
ATOM 7681 C C . GLY A 1 983 ? -29.857 0.889 109.082 1.00 58.62 983 GLY A C 1
ATOM 7682 O O . GLY A 1 983 ? -29.656 1.416 110.174 1.00 58.62 983 GLY A O 1
ATOM 7683 N N . GLN A 1 984 ? -29.181 1.253 107.984 1.00 54.00 984 GLN A N 1
ATOM 7684 C CA . GLN A 1 984 ? -28.196 2.339 107.994 1.00 54.00 984 GLN A CA 1
ATOM 7685 C C . GLN A 1 984 ? -28.841 3.719 107.817 1.00 54.00 984 GLN A C 1
ATOM 7687 O O . GLN A 1 984 ? -29.765 3.912 107.026 1.00 54.00 984 GLN A O 1
ATOM 7692 N N . ASP A 1 985 ? -28.313 4.671 108.583 1.00 58.09 985 ASP A N 1
ATOM 7693 C CA . ASP A 1 985 ? -28.811 6.031 108.760 1.00 58.09 985 ASP A CA 1
ATOM 7694 C C . ASP A 1 985 ? -28.835 6.810 107.419 1.00 58.09 985 ASP A C 1
ATOM 7696 O O . ASP A 1 985 ? -27.806 6.891 106.731 1.00 58.09 985 ASP A O 1
ATOM 7700 N N . PRO A 1 986 ? -29.978 7.390 106.998 1.00 58.09 986 PRO A N 1
ATOM 7701 C CA . PRO A 1 986 ? -30.133 8.069 105.705 1.00 58.09 986 PRO A CA 1
ATOM 7702 C C . PRO A 1 986 ? -29.150 9.227 105.435 1.00 58.09 986 PRO A C 1
ATOM 7704 O O . PRO A 1 986 ? -28.992 9.629 104.276 1.00 58.09 986 PRO A O 1
ATOM 7707 N N . GLU A 1 987 ? -28.451 9.752 106.447 1.00 55.28 987 GLU A N 1
ATOM 7708 C CA . GLU A 1 987 ? -27.456 10.819 106.274 1.00 55.28 987 GLU A CA 1
ATOM 7709 C C . GLU A 1 987 ? -26.145 10.369 105.598 1.00 55.28 987 GLU A C 1
ATOM 7711 O O . GLU A 1 987 ? -25.548 11.149 104.844 1.00 55.28 987 GLU A O 1
ATOM 7716 N N . GLU A 1 988 ? -25.693 9.123 105.780 1.00 55.94 988 GLU A N 1
ATOM 7717 C CA . GLU A 1 988 ? -24.467 8.631 105.120 1.00 55.94 988 GLU A CA 1
ATOM 7718 C C . GLU A 1 988 ? -24.684 8.400 103.617 1.00 55.94 988 GLU A C 1
ATOM 7720 O O . GLU A 1 988 ? -23.837 8.750 102.786 1.00 55.94 988 GLU A O 1
ATOM 7725 N N 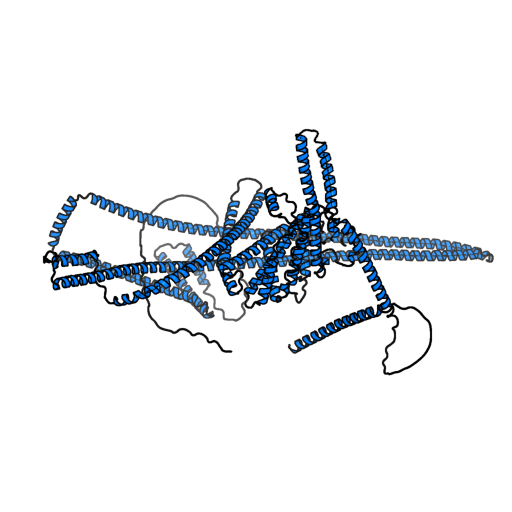. LEU A 1 989 ? -25.878 7.930 103.245 1.00 57.31 989 LEU A N 1
ATOM 7726 C CA . LEU A 1 989 ? -26.320 7.811 101.853 1.00 57.31 989 LEU A CA 1
ATOM 7727 C C . LEU A 1 989 ? -26.460 9.181 101.172 1.00 57.31 989 LEU A C 1
ATOM 7729 O O . LEU A 1 989 ? -26.148 9.310 99.985 1.00 57.31 989 LEU A O 1
ATOM 7733 N N . ALA A 1 990 ? -26.865 10.221 101.908 1.00 58.97 990 ALA A N 1
ATOM 7734 C CA . ALA A 1 990 ? -26.942 11.586 101.392 1.00 58.97 990 ALA A CA 1
ATOM 7735 C C . ALA A 1 990 ? -25.551 12.200 101.135 1.00 58.97 990 ALA A C 1
ATOM 7737 O O . ALA A 1 990 ? -25.342 12.837 100.098 1.00 58.97 990 ALA A O 1
ATOM 7738 N N . ARG A 1 991 ? -24.561 11.957 102.011 1.00 65.56 991 ARG A N 1
ATOM 7739 C CA . ARG A 1 991 ? -23.167 12.403 101.795 1.00 65.56 991 ARG A CA 1
ATOM 7740 C C . ARG A 1 991 ? -22.505 11.680 100.623 1.00 65.56 991 ARG A C 1
ATOM 7742 O O . ARG A 1 991 ? -21.815 12.316 99.826 1.00 65.56 991 ARG A O 1
ATOM 7749 N N . HIS A 1 992 ? -22.764 10.383 100.469 1.00 63.38 992 HIS A N 1
ATOM 7750 C CA . HIS A 1 992 ? -22.239 9.608 99.347 1.00 63.38 992 HIS A CA 1
ATOM 7751 C C . HIS A 1 992 ? -22.883 10.017 98.009 1.00 63.38 992 HIS A C 1
ATOM 7753 O O . HIS A 1 992 ? -22.188 10.126 96.998 1.00 63.38 992 HIS A O 1
ATOM 7759 N N . ARG A 1 993 ? -24.187 10.333 97.995 1.00 63.06 993 ARG A N 1
ATOM 7760 C CA . ARG A 1 993 ? -24.863 10.905 96.813 1.00 63.06 993 ARG A CA 1
ATOM 7761 C C . ARG A 1 993 ? -24.341 12.298 96.464 1.00 63.06 993 ARG A C 1
ATOM 7763 O O . ARG A 1 993 ? -24.024 12.536 95.307 1.00 63.06 993 ARG A O 1
ATOM 7770 N N . SER A 1 994 ? -24.127 13.169 97.451 1.00 69.94 994 SER A N 1
ATOM 7771 C CA . SER A 1 994 ? -23.543 14.504 97.236 1.00 69.94 994 SER A CA 1
ATOM 7772 C C . SER A 1 994 ? -22.126 14.447 96.640 1.00 69.94 994 SER A C 1
ATOM 7774 O O . SER A 1 994 ? -21.778 15.234 95.758 1.00 69.94 994 SER A O 1
ATOM 7776 N N . MET A 1 995 ? -21.313 13.465 97.048 1.00 73.12 995 MET A N 1
ATOM 7777 C CA . MET A 1 995 ? -19.976 13.246 96.485 1.00 73.12 995 MET A CA 1
ATOM 7778 C C . MET A 1 995 ? -20.025 12.740 95.032 1.00 73.12 995 MET A C 1
ATOM 7780 O O . MET A 1 995 ? -19.260 13.216 94.188 1.00 73.12 995 MET A O 1
ATOM 7784 N N . ILE A 1 996 ? -20.940 11.813 94.725 1.00 71.62 996 ILE A N 1
ATOM 7785 C CA . ILE A 1 996 ? -21.159 11.311 93.360 1.00 71.62 996 ILE A CA 1
ATOM 7786 C C . ILE A 1 996 ? -21.679 12.436 92.459 1.00 71.62 996 ILE A C 1
ATOM 7788 O O . ILE A 1 996 ? -21.146 12.635 91.369 1.00 71.62 996 ILE A O 1
ATOM 7792 N N . ASP A 1 997 ? -22.635 13.231 92.934 1.00 71.25 997 ASP A N 1
ATOM 7793 C CA . ASP A 1 997 ? -23.196 14.357 92.186 1.00 71.25 997 ASP A CA 1
ATOM 7794 C C . ASP A 1 997 ? -22.161 15.471 91.967 1.00 71.25 997 ASP A C 1
ATOM 7796 O O . ASP A 1 997 ? -22.121 16.089 90.901 1.00 71.25 997 ASP A O 1
ATOM 7800 N N . GLY A 1 998 ? -21.271 15.712 92.935 1.00 75.81 998 GLY A N 1
ATOM 7801 C CA . GLY A 1 998 ? -20.159 16.656 92.801 1.00 75.81 998 GLY A CA 1
ATOM 7802 C C . GLY A 1 998 ? -19.128 16.225 91.752 1.00 75.81 998 GLY A C 1
ATOM 7803 O O . GLY A 1 998 ? -18.642 17.058 90.981 1.00 75.81 998 GLY A O 1
ATOM 7804 N N . ASN A 1 999 ? -18.823 14.928 91.678 1.00 73.50 999 ASN A N 1
ATOM 7805 C CA . ASN A 1 999 ? -17.921 14.379 90.665 1.00 73.50 999 ASN A CA 1
ATOM 7806 C C . ASN A 1 999 ? -18.582 14.341 89.280 1.00 73.50 999 ASN A C 1
ATOM 7808 O O . ASN A 1 999 ? -17.969 14.782 88.307 1.00 73.50 999 ASN A O 1
ATOM 7812 N N . ALA A 1 1000 ? -19.858 13.951 89.203 1.00 71.38 1000 ALA A N 1
ATOM 7813 C CA . ALA A 1 1000 ? -20.634 13.974 87.968 1.00 71.38 1000 ALA A CA 1
ATOM 7814 C C . ALA A 1 1000 ? -20.746 15.396 87.393 1.00 71.38 1000 ALA A C 1
ATOM 7816 O O . ALA A 1 1000 ? -20.577 15.589 86.191 1.00 71.38 1000 ALA A O 1
ATOM 7817 N N . ARG A 1 1001 ? -20.934 16.425 88.234 1.00 75.25 1001 ARG A N 1
ATOM 7818 C CA . ARG A 1 1001 ? -20.950 17.830 87.783 1.00 75.25 1001 ARG A CA 1
ATOM 7819 C C . ARG A 1 1001 ? -19.613 18.270 87.188 1.00 75.25 1001 ARG A C 1
ATOM 7821 O O . ARG A 1 1001 ? -19.605 18.874 86.118 1.00 75.25 1001 ARG A O 1
ATOM 7828 N N . LYS A 1 1002 ? -18.486 17.935 87.827 1.00 79.06 1002 LYS A N 1
ATOM 7829 C CA . LYS A 1 1002 ? -17.142 18.267 87.310 1.00 79.06 1002 LYS A CA 1
ATOM 7830 C C . LYS A 1 1002 ? -16.851 17.572 85.980 1.00 79.06 1002 LYS A C 1
ATOM 7832 O O . LYS A 1 1002 ? -16.230 18.163 85.098 1.00 79.06 1002 LYS A O 1
ATOM 7837 N N . GLU A 1 1003 ? -17.314 16.338 85.821 1.00 75.88 1003 GLU A N 1
ATOM 7838 C CA . GLU A 1 1003 ? -17.117 15.558 84.601 1.00 75.88 1003 GLU A CA 1
ATOM 7839 C C . GLU A 1 1003 ? -18.013 16.043 83.454 1.00 75.88 1003 GLU A C 1
ATOM 7841 O O . GLU A 1 1003 ? -17.529 16.242 82.339 1.00 75.88 1003 GLU A O 1
ATOM 7846 N N . VAL A 1 1004 ? -19.274 16.384 83.743 1.00 74.19 1004 VAL A N 1
ATOM 7847 C CA . VAL A 1 1004 ? -20.177 17.050 82.790 1.00 74.19 1004 VAL A CA 1
ATOM 7848 C C . VAL A 1 1004 ? -19.607 18.394 82.343 1.00 74.19 1004 VAL A C 1
ATOM 7850 O O . VAL A 1 1004 ? -19.665 18.730 81.161 1.00 74.19 1004 VAL A O 1
ATOM 7853 N N . GLU A 1 1005 ? -19.008 19.166 83.248 1.00 80.81 1005 GLU A N 1
ATOM 7854 C CA . GLU A 1 1005 ? -18.424 20.456 82.890 1.00 80.81 1005 GLU A CA 1
ATOM 7855 C C . GLU A 1 1005 ? -17.140 20.315 82.059 1.00 80.81 1005 GLU A C 1
ATOM 7857 O O . GLU A 1 1005 ? -16.921 21.078 81.115 1.00 80.81 1005 GLU A O 1
ATOM 7862 N N . LYS A 1 1006 ? -16.331 19.283 82.326 1.00 78.31 1006 LYS A N 1
ATOM 7863 C CA . LYS A 1 1006 ? -15.181 18.919 81.487 1.00 78.31 1006 LYS A CA 1
ATOM 7864 C C . LYS A 1 1006 ? -15.622 18.511 80.077 1.00 78.31 1006 LYS A C 1
ATOM 7866 O O . LYS A 1 1006 ? -15.049 19.001 79.105 1.00 78.31 1006 LYS A O 1
ATOM 7871 N N . LEU A 1 1007 ? -16.663 17.684 79.957 1.00 76.06 1007 LEU A N 1
ATOM 7872 C CA . LEU A 1 1007 ? -17.224 17.272 78.665 1.00 76.06 1007 LEU A CA 1
ATOM 7873 C C . LEU A 1 1007 ? -17.845 18.452 77.905 1.00 76.06 1007 LEU A C 1
ATOM 7875 O O . LEU A 1 1007 ? -17.650 18.563 76.698 1.00 76.06 1007 LEU A O 1
ATOM 7879 N N . ARG A 1 1008 ? -18.503 19.392 78.596 1.00 80.50 1008 ARG A N 1
ATOM 7880 C CA . ARG A 1 1008 ? -19.012 20.633 77.982 1.00 80.50 1008 ARG A CA 1
ATOM 7881 C C . ARG A 1 1008 ? -17.894 21.521 77.437 1.00 80.50 1008 ARG A C 1
ATOM 7883 O O . ARG A 1 1008 ? -18.037 22.056 76.340 1.00 80.50 1008 ARG A O 1
ATOM 7890 N N . ARG A 1 1009 ? -16.769 21.651 78.153 1.00 81.62 1009 ARG A N 1
ATOM 7891 C CA . ARG A 1 1009 ? -15.594 22.387 77.647 1.00 81.62 1009 ARG A CA 1
ATOM 7892 C C . ARG A 1 1009 ? -14.987 21.699 76.426 1.00 81.62 1009 ARG A C 1
ATOM 7894 O O . ARG A 1 1009 ? -14.701 22.381 75.449 1.00 81.62 1009 ARG A O 1
ATOM 7901 N N . MET A 1 1010 ? -14.862 20.370 76.445 1.00 76.81 1010 MET A N 1
ATOM 7902 C CA . MET A 1 1010 ? -14.362 19.602 75.297 1.00 76.81 1010 MET A CA 1
ATOM 7903 C C . MET A 1 1010 ? -15.271 19.741 74.069 1.00 76.81 1010 MET A C 1
ATOM 7905 O O . MET A 1 1010 ? -14.782 20.020 72.975 1.00 76.81 1010 MET A O 1
ATOM 7909 N N . LEU A 1 1011 ? -16.590 19.646 74.256 1.00 81.69 1011 LEU A N 1
ATOM 7910 C CA . LEU A 1 1011 ? -17.563 19.835 73.182 1.00 81.69 1011 LEU A CA 1
ATOM 7911 C C . LEU A 1 1011 ? -17.504 21.258 72.610 1.00 81.69 1011 LEU A C 1
ATOM 7913 O O . LEU A 1 1011 ? -17.503 21.427 71.396 1.00 81.69 1011 LEU A O 1
ATOM 7917 N N . SER A 1 1012 ? -17.388 22.277 73.466 1.00 81.88 1012 SER A N 1
ATOM 7918 C CA . SER A 1 1012 ? -17.235 23.672 73.032 1.00 81.88 1012 SER A CA 1
ATOM 7919 C C . SER A 1 1012 ? -15.949 23.887 72.225 1.00 81.88 1012 SER A C 1
ATOM 7921 O O . SER A 1 1012 ? -15.980 24.539 71.180 1.00 81.88 1012 SER A O 1
ATOM 7923 N N . THR A 1 1013 ? -14.825 23.293 72.646 1.00 80.69 1013 THR A N 1
ATOM 7924 C CA . THR A 1 1013 ? -13.575 23.359 71.873 1.00 80.69 1013 THR A CA 1
ATOM 7925 C C . THR A 1 1013 ? -13.682 22.637 70.532 1.00 80.69 1013 THR A C 1
ATOM 7927 O O . THR A 1 1013 ? -13.198 23.150 69.526 1.00 80.69 1013 THR A O 1
ATOM 7930 N N . GLU A 1 1014 ? -14.361 21.490 70.483 1.00 78.56 1014 GLU A N 1
ATOM 7931 C CA . GLU A 1 1014 ? -14.551 20.733 69.245 1.00 78.56 1014 GLU A CA 1
ATOM 7932 C C . GLU A 1 1014 ? -15.492 21.464 68.276 1.00 78.56 1014 GLU A C 1
ATOM 7934 O O . GLU A 1 1014 ? -15.211 21.542 67.082 1.00 78.56 1014 GLU A O 1
ATOM 7939 N N . GLN A 1 1015 ? -16.568 22.072 68.783 1.00 82.94 1015 GLN A N 1
ATOM 7940 C CA . GLN A 1 1015 ? -17.468 22.918 67.997 1.00 82.94 1015 GLN A CA 1
ATOM 7941 C C . GLN A 1 1015 ? -16.737 24.133 67.418 1.00 82.94 1015 GLN A C 1
ATOM 7943 O O . GLN A 1 1015 ? -16.910 24.434 66.238 1.00 82.94 1015 GLN A O 1
ATOM 7948 N N . LYS A 1 1016 ? -15.873 24.791 68.203 1.00 83.44 1016 LYS A N 1
ATOM 7949 C CA . LYS A 1 1016 ? -15.056 25.913 67.719 1.00 83.44 1016 LYS A CA 1
ATOM 7950 C C . LYS A 1 1016 ? -14.087 25.479 66.613 1.00 83.44 1016 LYS A C 1
ATOM 7952 O O . LYS A 1 1016 ? -14.012 26.140 65.583 1.00 83.44 1016 LYS A O 1
ATOM 7957 N N . LEU A 1 1017 ? -13.404 24.345 66.785 1.00 79.19 1017 LEU A N 1
ATOM 7958 C CA . LEU A 1 1017 ? -12.497 23.801 65.768 1.00 79.19 1017 LEU A CA 1
ATOM 7959 C C . LEU A 1 1017 ? -13.239 23.368 64.497 1.00 79.19 1017 LEU A C 1
ATOM 7961 O O . LEU A 1 1017 ? -12.738 23.587 63.396 1.00 79.19 1017 LEU A O 1
ATOM 7965 N N . LYS A 1 1018 ? -14.446 22.801 64.624 1.00 82.25 1018 LYS A N 1
ATOM 7966 C CA . LYS A 1 1018 ? -15.299 22.477 63.472 1.00 82.25 1018 LYS A CA 1
ATOM 7967 C C . LYS A 1 1018 ? -15.747 23.738 62.738 1.00 82.25 1018 LYS A C 1
ATOM 7969 O O . LYS A 1 1018 ? -15.652 23.769 61.518 1.00 82.25 1018 LYS A O 1
ATOM 7974 N N . LEU A 1 1019 ? -16.161 24.786 63.452 1.00 80.44 1019 LEU A N 1
ATOM 7975 C CA . LEU A 1 1019 ? -16.501 26.085 62.858 1.00 80.44 1019 LEU A CA 1
ATOM 7976 C C . LEU A 1 1019 ? -15.308 26.715 62.122 1.00 80.44 1019 LEU A C 1
ATOM 7978 O O . LEU A 1 1019 ? -15.470 27.189 61.000 1.00 80.44 1019 LEU A O 1
ATOM 7982 N N . GLU A 1 1020 ? -14.103 26.666 62.694 1.00 78.94 1020 GLU A N 1
ATOM 7983 C CA . GLU A 1 1020 ? -12.881 27.132 62.020 1.00 78.94 1020 GLU A CA 1
ATOM 7984 C C . GLU A 1 1020 ? -12.532 26.280 60.788 1.00 78.94 1020 GLU A C 1
ATOM 7986 O O . GLU A 1 1020 ? -12.114 26.818 59.761 1.00 78.94 1020 GLU A O 1
ATOM 7991 N N . ALA A 1 1021 ? -12.724 24.960 60.853 1.00 74.69 1021 ALA A N 1
ATOM 7992 C CA . ALA A 1 1021 ? -12.499 24.066 59.720 1.00 74.69 1021 ALA A CA 1
ATOM 7993 C C . ALA A 1 1021 ? -13.515 24.298 58.592 1.00 74.69 1021 ALA A C 1
ATOM 7995 O O . ALA A 1 1021 ? -13.116 24.343 57.429 1.00 74.69 1021 ALA A O 1
ATOM 7996 N N . PHE A 1 1022 ? -14.796 24.500 58.919 1.00 73.81 1022 PHE A N 1
ATOM 7997 C CA . PHE A 1 1022 ? -15.835 24.832 57.941 1.00 73.81 1022 PHE A CA 1
ATOM 7998 C C . PHE A 1 1022 ? -15.599 26.202 57.310 1.00 73.81 1022 PHE A C 1
ATOM 8000 O O . PHE A 1 1022 ? -15.630 26.304 56.092 1.00 73.81 1022 PHE A O 1
ATOM 8007 N N . SER A 1 1023 ? -15.231 27.213 58.100 1.00 77.62 1023 SER A N 1
ATOM 8008 C CA . SER A 1 1023 ? -14.837 28.533 57.588 1.00 77.62 1023 SER A CA 1
ATOM 8009 C C . SER A 1 1023 ? -13.667 28.441 56.593 1.00 77.62 1023 SER A C 1
ATOM 8011 O O . SER A 1 1023 ? -13.718 29.036 55.517 1.00 77.62 1023 SER A O 1
ATOM 8013 N N . LYS A 1 1024 ? -12.644 27.622 56.884 1.00 76.25 1024 LYS A N 1
ATOM 8014 C CA . LYS A 1 1024 ? -11.533 27.360 55.947 1.00 76.25 1024 LYS A CA 1
ATOM 8015 C C . LYS A 1 1024 ? -11.975 26.603 54.694 1.00 76.25 1024 LYS A C 1
ATOM 8017 O O . LYS A 1 1024 ? -11.487 26.896 53.606 1.00 76.25 1024 LYS A O 1
ATOM 8022 N N . LEU A 1 1025 ? -12.874 25.630 54.834 1.00 72.56 1025 LEU A N 1
ATOM 8023 C CA . LEU A 1 1025 ? -13.421 24.870 53.709 1.00 72.56 1025 LEU A CA 1
ATOM 8024 C C . LEU A 1 1025 ? -14.275 25.747 52.795 1.00 72.56 1025 LEU A C 1
ATOM 8026 O O . LEU A 1 1025 ? -14.177 25.625 51.579 1.00 72.56 1025 LEU A O 1
ATOM 8030 N N . ASP A 1 1026 ? -15.072 26.647 53.362 1.00 74.12 1026 ASP A N 1
ATOM 8031 C CA . ASP A 1 1026 ? -15.886 27.587 52.600 1.00 74.12 1026 ASP A CA 1
ATOM 8032 C C . ASP A 1 1026 ? -15.024 28.657 51.925 1.00 74.12 1026 ASP A C 1
ATOM 8034 O O . ASP A 1 1026 ? -15.305 29.007 50.782 1.00 74.12 1026 ASP A O 1
ATOM 8038 N N . ALA A 1 1027 ? -13.917 29.088 52.543 1.00 71.19 1027 ALA A N 1
ATOM 8039 C CA . ALA A 1 1027 ? -12.912 29.921 51.877 1.00 71.19 1027 ALA A CA 1
ATOM 8040 C C . ALA A 1 1027 ? -12.274 29.198 50.673 1.00 71.19 1027 ALA A C 1
ATOM 8042 O O . ALA A 1 1027 ? -12.234 29.754 49.579 1.00 71.19 1027 ALA A O 1
ATOM 8043 N N . MET A 1 1028 ? -11.873 27.928 50.825 1.00 70.25 1028 MET A N 1
ATOM 8044 C CA . MET A 1 1028 ? -11.336 27.129 49.710 1.00 70.25 1028 MET A CA 1
ATOM 8045 C C . MET A 1 1028 ? -12.382 26.841 48.626 1.00 70.25 1028 MET A C 1
ATOM 8047 O O . MET A 1 1028 ? -12.061 26.788 47.443 1.00 70.25 1028 MET A O 1
ATOM 8051 N N . ARG A 1 1029 ? -13.648 26.644 49.001 1.00 74.31 1029 ARG A N 1
ATOM 8052 C CA . ARG A 1 1029 ? -14.740 26.464 48.036 1.00 74.31 1029 ARG A CA 1
ATOM 8053 C C . ARG A 1 1029 ? -15.070 27.758 47.313 1.00 74.31 1029 ARG A C 1
ATOM 8055 O O . ARG A 1 1029 ? -15.389 27.695 46.134 1.00 74.31 1029 ARG A O 1
ATOM 8062 N N . ALA A 1 1030 ? -15.008 28.905 47.984 1.00 71.06 1030 ALA A N 1
ATOM 8063 C CA . ALA A 1 1030 ? -15.112 30.195 47.321 1.00 71.06 1030 ALA A CA 1
ATOM 8064 C C . ALA A 1 1030 ? -13.979 30.340 46.298 1.00 71.06 1030 ALA A C 1
ATOM 8066 O O . ALA A 1 1030 ? -14.264 30.647 45.147 1.00 71.06 1030 ALA A O 1
ATOM 8067 N N . ASP A 1 1031 ? -12.741 30.002 46.674 1.00 65.00 1031 ASP A N 1
ATOM 8068 C CA . ASP A 1 1031 ? -11.574 30.015 45.780 1.00 65.00 1031 ASP A CA 1
ATOM 8069 C C . ASP A 1 1031 ? -11.743 29.120 44.544 1.00 65.00 1031 ASP A C 1
ATOM 8071 O O . ASP A 1 1031 ? -11.425 29.540 43.437 1.00 65.00 1031 ASP A O 1
ATOM 8075 N N . LEU A 1 1032 ? -12.296 27.916 44.712 1.00 65.06 1032 LEU A N 1
ATOM 8076 C CA . LEU A 1 1032 ? -12.552 26.991 43.602 1.00 65.06 1032 LEU A CA 1
ATOM 8077 C C . LEU A 1 1032 ? -13.728 27.437 42.722 1.00 65.06 1032 LEU A C 1
ATOM 8079 O O . LEU A 1 1032 ? -13.671 27.314 41.502 1.00 65.06 1032 LEU A O 1
ATOM 8083 N N . ARG A 1 1033 ? -14.783 28.020 43.308 1.00 67.31 1033 ARG A N 1
ATOM 8084 C CA . ARG A 1 1033 ? -15.891 28.598 42.527 1.00 67.31 1033 ARG A CA 1
ATOM 8085 C C . ARG A 1 1033 ? -15.440 29.797 41.685 1.00 67.31 1033 ARG A C 1
ATOM 8087 O O . ARG A 1 1033 ? -16.053 30.057 40.653 1.00 67.31 1033 ARG A O 1
ATOM 8094 N N . TRP A 1 1034 ? -14.380 30.507 42.086 1.00 63.66 1034 TRP A N 1
ATOM 8095 C CA . TRP A 1 1034 ? -13.771 31.557 41.261 1.00 63.66 1034 TRP A CA 1
ATOM 8096 C C . TRP A 1 1034 ? -13.066 31.008 40.010 1.00 63.66 1034 TRP A C 1
ATOM 8098 O O . TRP A 1 1034 ? -12.997 31.734 39.022 1.00 63.66 1034 TRP A O 1
ATOM 8108 N N . GLU A 1 1035 ? -12.597 29.753 40.002 1.00 55.38 1035 GLU A N 1
ATOM 8109 C CA . GLU A 1 1035 ? -12.061 29.102 38.792 1.00 55.38 1035 GLU A CA 1
ATOM 8110 C C . GLU A 1 1035 ? -13.180 28.684 37.821 1.00 55.38 1035 GLU A C 1
ATOM 8112 O O . GLU A 1 1035 ? -13.026 28.842 36.613 1.00 55.38 1035 GLU A O 1
ATOM 8117 N N . GLU A 1 1036 ? -14.335 28.237 38.326 1.00 54.47 1036 GLU A N 1
ATOM 8118 C CA . GLU A 1 1036 ? -15.463 27.789 37.488 1.00 54.47 1036 GLU A CA 1
ATOM 8119 C C . GLU A 1 1036 ? -16.279 28.947 36.877 1.00 54.47 1036 GLU A C 1
ATOM 8121 O O . GLU A 1 1036 ? -16.855 28.803 35.801 1.00 54.47 1036 GLU A O 1
ATOM 8126 N N . HIS A 1 1037 ? -16.334 30.118 37.523 1.00 53.09 1037 HIS A N 1
ATOM 8127 C CA . HIS A 1 1037 ? -17.155 31.245 37.050 1.00 53.09 1037 HIS A CA 1
ATOM 8128 C C . HIS A 1 1037 ? -16.562 32.005 35.844 1.00 53.09 1037 HIS A C 1
ATOM 8130 O O . HIS A 1 1037 ? -17.242 32.850 35.266 1.00 53.09 1037 HIS A O 1
ATOM 8136 N N . TRP A 1 1038 ? -15.315 31.718 35.447 1.00 54.69 1038 TRP A N 1
ATOM 8137 C CA . TRP A 1 1038 ? -14.574 32.503 34.446 1.00 54.69 1038 TRP A CA 1
ATOM 8138 C C . TRP A 1 1038 ? -14.136 31.730 33.196 1.00 54.69 1038 TRP A C 1
ATOM 8140 O O . TRP A 1 1038 ? -13.512 32.316 32.316 1.00 54.69 1038 TRP A O 1
ATOM 8150 N N . GLU A 1 1039 ? -14.572 30.478 33.020 1.00 54.41 1039 GLU A N 1
ATOM 8151 C CA . GLU A 1 1039 ? -14.532 29.822 31.699 1.00 54.41 1039 GLU A CA 1
ATOM 8152 C C . GLU A 1 1039 ? -15.497 30.476 30.678 1.00 54.41 1039 GLU A C 1
ATOM 8154 O O . GLU A 1 1039 ? -15.503 30.093 29.510 1.00 54.41 1039 GLU A O 1
ATOM 8159 N N . GLY A 1 1040 ? -16.285 31.490 31.081 1.00 52.59 1040 GLY A N 1
ATOM 8160 C CA . GLY A 1 1040 ? -17.299 32.137 30.238 1.00 52.59 1040 GLY A CA 1
ATOM 8161 C C . GLY A 1 1040 ? -17.266 33.668 30.094 1.00 52.59 1040 GLY A C 1
ATOM 8162 O O . GLY A 1 1040 ? -18.154 34.188 29.424 1.00 52.59 1040 GLY A O 1
ATOM 8163 N N . ALA A 1 1041 ? -16.318 34.413 30.681 1.00 51.22 1041 ALA A N 1
ATOM 8164 C CA . ALA A 1 1041 ? -16.311 35.884 30.577 1.00 51.22 1041 ALA A CA 1
ATOM 8165 C C . ALA A 1 1041 ? -14.908 36.474 30.299 1.00 51.22 1041 ALA A C 1
ATOM 8167 O O . ALA A 1 1041 ? -13.936 36.178 30.984 1.00 51.22 1041 ALA A O 1
ATOM 8168 N N . ASP A 1 1042 ? -14.810 37.333 29.280 1.00 53.50 1042 ASP A N 1
ATOM 8169 C CA . ASP A 1 1042 ? -13.570 37.827 28.646 1.00 53.50 1042 ASP A CA 1
ATOM 8170 C C . ASP A 1 1042 ? -12.759 38.892 29.441 1.00 53.50 1042 ASP A C 1
ATOM 8172 O O . ASP A 1 1042 ? -11.859 39.533 28.891 1.00 53.50 1042 ASP A O 1
ATOM 8176 N N . ASP A 1 1043 ? -13.001 39.106 30.740 1.00 63.53 1043 ASP A N 1
ATOM 8177 C CA . ASP A 1 1043 ? -12.339 40.185 31.504 1.00 63.53 1043 ASP A CA 1
ATOM 8178 C C . ASP A 1 1043 ? -10.956 39.789 32.071 1.00 63.53 1043 ASP A C 1
ATOM 8180 O O . ASP A 1 1043 ? -10.750 39.596 33.275 1.00 63.53 1043 ASP A O 1
ATOM 8184 N N . GLN A 1 1044 ? -9.936 39.765 31.204 1.00 64.56 1044 GLN A N 1
ATOM 8185 C CA . GLN A 1 1044 ? -8.524 39.541 31.581 1.00 64.56 1044 GLN A CA 1
ATOM 8186 C C . GLN A 1 1044 ? -7.983 40.518 32.652 1.00 64.56 1044 GLN A C 1
ATOM 8188 O O . GLN A 1 1044 ? -7.053 40.180 33.391 1.00 64.56 1044 GLN A O 1
ATOM 8193 N N . GLN A 1 1045 ? -8.543 41.728 32.773 1.00 70.06 1045 GLN A N 1
ATOM 8194 C CA . GLN A 1 1045 ? -8.103 42.720 33.766 1.00 70.06 1045 GLN A CA 1
ATOM 8195 C C . GLN A 1 1045 ? -8.515 42.368 35.202 1.00 70.06 1045 GLN A C 1
ATOM 8197 O O . GLN A 1 1045 ? -7.736 42.604 36.131 1.00 70.06 1045 GLN A O 1
ATOM 8202 N N . ALA A 1 1046 ? -9.689 41.762 35.395 1.00 65.94 1046 ALA A N 1
ATOM 8203 C CA . ALA A 1 1046 ? -10.138 41.312 36.712 1.00 65.94 1046 ALA A CA 1
ATOM 8204 C C . ALA A 1 1046 ? -9.278 40.141 37.217 1.00 65.94 1046 ALA A C 1
ATOM 8206 O O . ALA A 1 1046 ? -8.877 40.115 38.384 1.00 65.94 1046 ALA A O 1
ATOM 8207 N N . LEU A 1 1047 ? -8.891 39.237 36.309 1.00 67.81 1047 LEU A N 1
ATOM 8208 C CA . LEU A 1 1047 ? -7.982 38.125 36.588 1.00 67.81 1047 LEU A CA 1
ATOM 8209 C C . LEU A 1 1047 ? -6.592 38.625 37.015 1.00 67.81 1047 LEU A C 1
ATOM 8211 O O . LEU A 1 1047 ? -6.045 38.173 38.023 1.00 67.81 1047 LEU A O 1
ATOM 8215 N N . ALA A 1 1048 ? -6.038 39.607 36.298 1.00 72.50 1048 ALA A N 1
ATOM 8216 C CA . ALA A 1 1048 ? -4.758 40.212 36.655 1.00 72.50 1048 ALA A CA 1
ATOM 8217 C C . ALA A 1 1048 ? -4.807 40.906 38.030 1.00 72.50 1048 ALA A C 1
ATOM 8219 O O . ALA A 1 1048 ? -3.870 40.775 38.819 1.00 72.50 1048 ALA A O 1
ATOM 8220 N N . ALA A 1 1049 ? -5.903 41.601 38.356 1.00 76.00 1049 ALA A N 1
ATOM 8221 C CA . ALA A 1 1049 ? -6.093 42.224 39.667 1.00 76.00 1049 ALA A CA 1
ATOM 8222 C C . ALA A 1 1049 ? -6.215 41.185 40.799 1.00 76.00 1049 ALA A C 1
ATOM 8224 O O . ALA A 1 1049 ? -5.610 41.361 41.861 1.00 76.00 1049 ALA A O 1
ATOM 8225 N N . HIS A 1 1050 ? -6.930 40.081 40.561 1.00 74.50 1050 HIS A N 1
ATOM 8226 C CA . HIS A 1 1050 ? -7.064 38.972 41.507 1.00 74.50 1050 HIS A CA 1
ATOM 8227 C C . HIS A 1 1050 ? -5.716 38.293 41.789 1.00 74.50 1050 HIS A C 1
ATOM 8229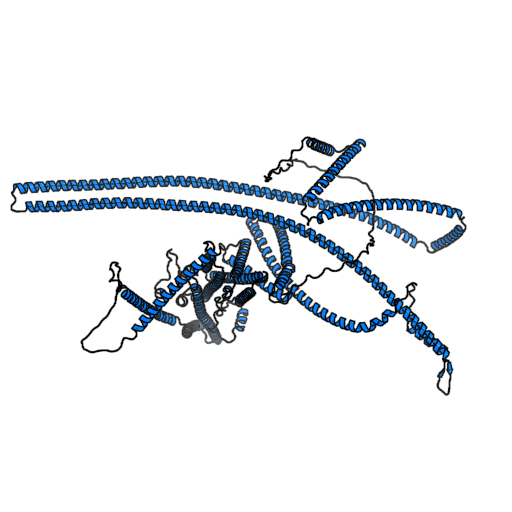 O O . HIS A 1 1050 ? -5.314 38.179 42.950 1.00 74.50 1050 HIS A O 1
ATOM 8235 N N . TRP A 1 1051 ? -4.959 37.925 40.748 1.00 73.56 1051 TRP A N 1
ATOM 8236 C CA . TRP A 1 1051 ? -3.631 37.327 40.923 1.00 73.56 1051 TRP A CA 1
ATOM 8237 C C . TRP A 1 1051 ? -2.639 38.287 41.569 1.00 73.56 1051 TRP A C 1
ATOM 8239 O O . TRP A 1 1051 ? -1.831 37.864 42.392 1.00 73.56 1051 TRP A O 1
ATOM 8249 N N . LYS A 1 1052 ? -2.731 39.589 41.285 1.00 77.06 1052 LYS A N 1
ATOM 8250 C CA . LYS A 1 1052 ? -1.901 40.602 41.945 1.00 77.06 1052 LYS A CA 1
ATOM 8251 C C . LYS A 1 1052 ? -2.211 40.712 43.442 1.00 77.06 1052 LYS A C 1
ATOM 8253 O O . LYS A 1 1052 ? -1.282 40.810 44.243 1.00 77.06 1052 LYS A O 1
ATOM 8258 N N . ARG A 1 1053 ? -3.488 40.630 43.836 1.00 77.62 1053 ARG A N 1
ATOM 8259 C CA . ARG A 1 1053 ? -3.904 40.570 45.249 1.00 77.62 1053 ARG A CA 1
ATOM 8260 C C . ARG A 1 1053 ? -3.396 39.296 45.926 1.00 77.62 1053 ARG A C 1
ATOM 8262 O O . ARG A 1 1053 ? -2.765 39.384 46.974 1.00 77.62 1053 ARG A O 1
ATOM 8269 N N . ARG A 1 1054 ? -3.576 38.135 45.285 1.00 73.12 1054 ARG A N 1
ATOM 8270 C CA . ARG A 1 1054 ? -3.102 36.831 45.780 1.00 73.12 1054 ARG A CA 1
ATOM 8271 C C . ARG A 1 1054 ? -1.591 36.746 45.919 1.00 73.12 1054 ARG A C 1
ATOM 8273 O O . ARG A 1 1054 ? -1.095 36.166 46.884 1.00 73.12 1054 ARG A O 1
ATOM 8280 N N . PHE A 1 1055 ? -0.859 37.341 44.985 1.00 75.12 1055 PHE A N 1
ATOM 8281 C CA . PHE A 1 1055 ? 0.591 37.427 45.064 1.00 75.12 1055 PHE A CA 1
ATOM 8282 C C . PHE A 1 1055 ? 1.020 38.290 46.257 1.00 75.12 1055 PHE A C 1
ATOM 8284 O O . PHE A 1 1055 ? 1.911 37.896 47.003 1.00 75.12 1055 PHE A O 1
ATOM 8291 N N . GLY A 1 1056 ? 0.333 39.414 46.499 1.00 80.00 1056 GLY A N 1
ATOM 8292 C CA . GLY A 1 1056 ? 0.548 40.247 47.686 1.00 80.00 1056 GLY A CA 1
ATOM 8293 C C . GLY A 1 1056 ? 0.251 39.520 49.004 1.00 80.00 1056 GLY A C 1
ATOM 8294 O O . GLY A 1 1056 ? 1.054 39.573 49.933 1.00 80.00 1056 GLY A O 1
ATOM 8295 N N . GLU A 1 1057 ? -0.860 38.784 49.078 1.00 77.38 1057 GLU A N 1
ATOM 8296 C CA . GLU A 1 1057 ? -1.219 37.977 50.253 1.00 77.38 1057 GLU A CA 1
ATOM 8297 C C . GLU A 1 1057 ? -0.203 36.855 50.506 1.00 77.38 1057 GLU A C 1
ATOM 8299 O O . GLU A 1 1057 ? 0.266 36.693 51.633 1.00 77.38 1057 GLU A O 1
ATOM 8304 N N . SER A 1 1058 ? 0.205 36.137 49.456 1.00 73.19 1058 SER A N 1
ATOM 8305 C CA . SER A 1 1058 ? 1.201 35.061 49.546 1.00 73.19 1058 SER A CA 1
ATOM 8306 C C . SER A 1 1058 ? 2.571 35.589 49.962 1.00 73.19 1058 SER A C 1
ATOM 8308 O O . SER A 1 1058 ? 3.222 34.991 50.816 1.00 73.19 1058 SER A O 1
ATOM 8310 N N . ALA A 1 1059 ? 2.982 36.743 49.427 1.00 75.12 1059 ALA A N 1
ATOM 8311 C CA . ALA A 1 1059 ? 4.196 37.427 49.854 1.00 75.12 1059 ALA A CA 1
ATOM 8312 C C . ALA A 1 1059 ? 4.126 37.800 51.343 1.00 75.12 1059 ALA A C 1
ATOM 8314 O O . ALA A 1 1059 ? 5.066 37.515 52.077 1.00 75.12 1059 ALA A O 1
ATOM 8315 N N . SER A 1 1060 ? 2.993 38.334 51.819 1.00 77.56 1060 SER A N 1
ATOM 8316 C CA . SER A 1 1060 ? 2.815 38.683 53.237 1.00 77.56 1060 SER A CA 1
ATOM 8317 C C . SER A 1 1060 ? 2.852 37.468 54.174 1.00 77.56 1060 SER A C 1
ATOM 8319 O O . SER A 1 1060 ? 3.393 37.556 55.277 1.00 77.56 1060 SER A O 1
ATOM 8321 N N . LEU A 1 1061 ? 2.315 36.320 53.741 1.00 75.69 1061 LEU A N 1
ATOM 8322 C CA . LEU A 1 1061 ? 2.364 35.064 54.494 1.00 75.69 1061 LEU A CA 1
ATOM 8323 C C . LEU A 1 1061 ? 3.782 34.494 54.544 1.00 75.69 1061 LEU A C 1
ATOM 8325 O O . LEU A 1 1061 ? 4.203 34.021 55.595 1.00 75.69 1061 LEU A O 1
ATOM 8329 N N . LEU A 1 1062 ? 4.533 34.594 53.446 1.00 74.06 1062 LEU A N 1
ATOM 8330 C CA . LEU A 1 1062 ? 5.954 34.249 53.402 1.00 74.06 1062 LEU A CA 1
ATOM 8331 C C . LEU A 1 1062 ? 6.778 35.125 54.349 1.00 74.06 1062 LEU A C 1
ATOM 8333 O O . LEU A 1 1062 ? 7.633 34.601 55.057 1.00 74.06 1062 LEU A O 1
ATOM 8337 N N . THR A 1 1063 ? 6.497 36.430 54.415 1.00 78.06 1063 THR A N 1
ATOM 8338 C CA . THR A 1 1063 ? 7.150 37.329 55.377 1.00 78.06 1063 THR A CA 1
ATOM 8339 C C . THR A 1 1063 ? 6.822 36.935 56.816 1.00 78.06 1063 THR A C 1
ATOM 8341 O O . THR A 1 1063 ? 7.734 36.784 57.621 1.00 78.06 1063 THR A O 1
ATOM 8344 N N . LYS A 1 1064 ? 5.547 36.666 57.133 1.00 81.12 1064 LYS A N 1
ATOM 8345 C CA . LYS A 1 1064 ? 5.145 36.204 58.473 1.00 81.12 1064 LYS A CA 1
ATOM 8346 C C . LYS A 1 1064 ? 5.794 34.875 58.858 1.00 81.12 1064 LYS A C 1
ATOM 8348 O O . LYS A 1 1064 ? 6.278 34.751 59.974 1.00 81.12 1064 LYS A O 1
ATOM 8353 N N . ALA A 1 1065 ? 5.843 33.906 57.945 1.00 76.75 1065 ALA A N 1
ATOM 8354 C CA . ALA A 1 1065 ? 6.489 32.618 58.189 1.00 76.75 1065 ALA A CA 1
ATOM 8355 C C . ALA A 1 1065 ? 8.009 32.764 58.377 1.00 76.75 1065 ALA A C 1
ATOM 8357 O O . ALA A 1 1065 ? 8.597 32.074 59.207 1.00 76.75 1065 ALA A O 1
ATOM 8358 N N . ALA A 1 1066 ? 8.651 33.681 57.646 1.00 78.31 1066 ALA A N 1
ATOM 8359 C CA . ALA A 1 1066 ? 10.058 34.010 57.850 1.00 78.31 1066 ALA A CA 1
ATOM 8360 C C . ALA A 1 1066 ? 10.298 34.662 59.225 1.00 78.31 1066 ALA A C 1
ATOM 8362 O O . ALA A 1 1066 ? 11.237 34.281 59.920 1.00 78.31 1066 ALA A O 1
ATOM 8363 N N . ASP A 1 1067 ? 9.425 35.578 59.654 1.00 79.94 1067 ASP A N 1
ATOM 8364 C CA . ASP A 1 1067 ? 9.493 36.202 60.981 1.00 79.94 1067 ASP A CA 1
ATOM 8365 C C . ASP A 1 1067 ? 9.230 35.195 62.114 1.00 79.94 1067 ASP A C 1
ATOM 8367 O O . ASP A 1 1067 ? 9.892 35.234 63.150 1.00 79.94 1067 ASP A O 1
ATOM 8371 N N . GLU A 1 1068 ? 8.291 34.264 61.931 1.00 82.38 1068 GLU A N 1
ATOM 8372 C CA . GLU A 1 1068 ? 8.027 33.170 62.873 1.00 82.38 1068 GLU A CA 1
ATOM 8373 C C . GLU A 1 1068 ? 9.207 32.199 62.958 1.00 82.38 1068 GLU A C 1
ATOM 8375 O O . GLU A 1 1068 ? 9.602 31.826 64.062 1.00 82.38 1068 GLU A O 1
ATOM 8380 N N . ASN A 1 1069 ? 9.825 31.849 61.825 1.00 80.81 1069 ASN A N 1
ATOM 8381 C CA . ASN A 1 1069 ? 11.052 31.053 61.801 1.00 80.81 1069 ASN A CA 1
ATOM 8382 C C . ASN A 1 1069 ? 12.203 31.775 62.507 1.00 80.81 1069 ASN A C 1
ATOM 8384 O O . ASN A 1 1069 ? 12.926 31.144 63.273 1.00 80.81 1069 ASN A O 1
ATOM 8388 N N . ARG A 1 1070 ? 12.343 33.094 62.323 1.00 83.56 1070 ARG A N 1
ATOM 8389 C CA . ARG A 1 1070 ? 13.322 33.898 63.064 1.00 83.56 1070 ARG A CA 1
ATOM 8390 C C . ARG A 1 1070 ? 13.048 33.857 64.569 1.00 83.56 1070 ARG A C 1
ATOM 8392 O O . ARG A 1 1070 ? 13.961 33.570 65.332 1.00 83.56 1070 ARG A O 1
ATOM 8399 N N . ARG A 1 1071 ? 11.799 34.053 65.001 1.00 84.19 1071 ARG A N 1
ATOM 8400 C CA . ARG A 1 1071 ? 11.416 33.956 66.424 1.00 84.19 1071 ARG A CA 1
ATOM 8401 C C . ARG A 1 1071 ? 11.648 32.564 67.005 1.00 84.19 1071 ARG A C 1
ATOM 8403 O O . ARG A 1 1071 ? 12.001 32.448 68.172 1.00 84.19 1071 ARG A O 1
ATOM 8410 N N . LEU A 1 1072 ? 11.435 31.510 66.216 1.00 82.75 1072 LEU A N 1
ATOM 8411 C CA . LEU A 1 1072 ? 11.722 30.133 66.616 1.00 82.75 1072 LEU A CA 1
ATOM 8412 C C . LEU A 1 1072 ? 13.225 29.899 66.773 1.00 82.75 1072 LEU A C 1
ATOM 8414 O O . LEU A 1 1072 ? 13.623 29.288 67.757 1.00 82.75 1072 LEU A O 1
ATOM 8418 N N . ILE A 1 1073 ? 14.048 30.422 65.861 1.00 82.69 1073 ILE A N 1
ATOM 8419 C CA . ILE A 1 1073 ? 15.512 30.378 65.973 1.00 82.69 1073 ILE A CA 1
ATOM 8420 C C . ILE A 1 1073 ? 15.965 31.137 67.230 1.00 82.69 1073 ILE A C 1
ATOM 8422 O O . ILE A 1 1073 ? 16.672 30.563 68.050 1.00 82.69 1073 ILE A O 1
ATOM 8426 N N . GLU A 1 1074 ? 15.470 32.357 67.455 1.00 84.12 1074 GLU A N 1
ATOM 8427 C CA . GLU A 1 1074 ? 15.761 33.155 68.659 1.00 84.12 1074 GLU A CA 1
ATOM 8428 C C . GLU A 1 1074 ? 15.311 32.448 69.953 1.00 84.12 1074 GLU A C 1
ATOM 8430 O O . GLU A 1 1074 ? 16.015 32.468 70.963 1.00 84.12 1074 GLU A O 1
ATOM 8435 N N . ALA A 1 1075 ? 14.152 31.780 69.939 1.00 82.81 1075 ALA A N 1
ATOM 8436 C CA . ALA A 1 1075 ? 13.654 31.013 71.079 1.00 82.81 1075 ALA A CA 1
ATOM 8437 C C . ALA A 1 1075 ? 14.472 29.736 71.333 1.00 82.81 1075 ALA A C 1
ATOM 8439 O O . ALA A 1 1075 ? 14.680 29.368 72.489 1.00 82.81 1075 ALA A O 1
ATOM 8440 N N . MET A 1 1076 ? 14.946 29.064 70.279 1.00 80.56 1076 MET A N 1
ATOM 8441 C CA . MET A 1 1076 ? 15.828 27.899 70.386 1.00 80.56 1076 MET A CA 1
ATOM 8442 C C . MET A 1 1076 ? 17.207 28.290 70.925 1.00 80.56 1076 MET A C 1
ATOM 8444 O O . MET A 1 1076 ? 17.708 27.627 71.833 1.00 80.56 1076 MET A O 1
ATOM 8448 N N . GLU A 1 1077 ? 17.768 29.401 70.446 1.00 84.00 1077 GLU A N 1
ATOM 8449 C CA . GLU A 1 1077 ? 19.011 29.977 70.968 1.00 84.00 1077 GLU A CA 1
ATOM 8450 C C . GLU A 1 1077 ? 18.856 30.398 72.438 1.00 84.00 1077 GLU A C 1
ATOM 8452 O O . GLU A 1 1077 ? 19.690 30.048 73.274 1.00 84.00 1077 GLU A O 1
ATOM 8457 N N . GLY A 1 1078 ? 17.746 31.055 72.796 1.00 79.06 1078 GLY A N 1
ATOM 8458 C CA . GLY A 1 1078 ? 17.425 31.418 74.181 1.00 79.06 1078 GLY A CA 1
ATOM 8459 C C . GLY A 1 1078 ? 17.188 30.218 75.109 1.00 79.06 1078 GLY A C 1
ATOM 8460 O O . GLY A 1 1078 ? 17.413 30.318 76.315 1.00 79.06 1078 GLY A O 1
ATOM 8461 N N . ALA A 1 1079 ? 16.777 29.072 74.560 1.00 81.50 1079 ALA A N 1
ATOM 8462 C CA . ALA A 1 1079 ? 16.624 27.809 75.283 1.00 81.50 1079 ALA A CA 1
ATOM 8463 C C . ALA A 1 1079 ? 17.921 26.975 75.350 1.00 81.50 1079 ALA A C 1
ATOM 8465 O O . ALA A 1 1079 ? 17.908 25.882 75.920 1.00 81.50 1079 ALA A O 1
ATOM 8466 N N . GLY A 1 1080 ? 19.032 27.463 74.781 1.00 76.75 1080 GLY A N 1
ATOM 8467 C CA . GLY A 1 1080 ? 20.320 26.763 74.756 1.00 76.75 1080 GLY A CA 1
ATOM 8468 C C . GLY A 1 1080 ? 20.369 25.561 73.807 1.00 76.75 1080 GLY A C 1
ATOM 8469 O O . GLY A 1 1080 ? 21.229 24.695 73.963 1.00 76.75 1080 GLY A O 1
ATOM 8470 N N . VAL A 1 1081 ? 19.446 25.474 72.843 1.00 79.12 1081 VAL A N 1
ATOM 8471 C CA . VAL A 1 1081 ? 19.427 24.421 71.822 1.00 79.12 1081 VAL A CA 1
ATOM 8472 C C . VAL A 1 1081 ? 20.243 24.897 70.624 1.00 79.12 1081 VAL A C 1
ATOM 8474 O O . VAL A 1 1081 ? 19.834 25.820 69.922 1.00 79.12 1081 VAL A O 1
ATOM 8477 N N . GLU A 1 1082 ? 21.398 24.270 70.380 1.00 74.69 1082 GLU A N 1
ATOM 8478 C CA . GLU A 1 1082 ? 22.245 24.600 69.228 1.00 74.69 1082 GLU A CA 1
ATOM 8479 C C . GLU A 1 1082 ? 21.498 24.342 67.911 1.00 74.69 1082 GLU A C 1
ATOM 8481 O O . GLU A 1 1082 ? 21.136 23.208 67.580 1.00 74.69 1082 GLU A O 1
ATOM 8486 N N . VAL A 1 1083 ? 21.267 25.411 67.148 1.00 79.25 1083 VAL A N 1
ATOM 8487 C CA . VAL A 1 1083 ? 20.677 25.335 65.810 1.00 79.25 1083 VAL A CA 1
ATOM 8488 C C . VAL A 1 1083 ? 21.752 24.835 64.829 1.00 79.25 1083 VAL A C 1
ATOM 8490 O O . VAL A 1 1083 ? 22.856 25.385 64.804 1.00 79.25 1083 VAL A O 1
ATOM 8493 N N . PRO A 1 1084 ? 21.473 23.799 64.012 1.00 82.44 1084 PRO A N 1
ATOM 8494 C CA . PRO A 1 1084 ? 22.428 23.274 63.037 1.00 82.44 1084 PRO A CA 1
ATOM 8495 C C . PRO A 1 1084 ? 22.986 24.359 62.104 1.00 82.44 1084 PRO A C 1
ATOM 8497 O O . PRO A 1 1084 ? 22.225 25.147 61.538 1.00 82.44 1084 PRO A O 1
ATOM 8500 N N . LYS A 1 1085 ? 24.312 24.365 61.903 1.00 73.31 1085 LYS A N 1
ATOM 8501 C CA . LYS A 1 1085 ? 25.027 25.371 61.090 1.00 73.31 1085 LYS A CA 1
ATOM 8502 C C . LYS A 1 1085 ? 24.470 25.519 59.673 1.00 73.31 1085 LYS A C 1
ATOM 8504 O O . LYS A 1 1085 ? 24.343 26.638 59.200 1.00 73.31 1085 LYS A O 1
ATOM 8509 N N . ASP A 1 1086 ? 24.010 24.432 59.058 1.00 74.38 1086 ASP A N 1
ATOM 8510 C CA . ASP A 1 1086 ? 23.432 24.459 57.708 1.00 74.38 1086 ASP A CA 1
ATOM 8511 C C . ASP A 1 1086 ? 22.163 25.335 57.612 1.00 74.38 1086 ASP A C 1
ATOM 8513 O O . ASP A 1 1086 ? 21.878 25.920 56.567 1.00 74.38 1086 ASP A O 1
ATOM 8517 N N . ILE A 1 1087 ? 21.401 25.463 58.707 1.00 73.69 1087 ILE A N 1
ATOM 8518 C CA . ILE A 1 1087 ? 20.190 26.300 58.775 1.00 73.69 1087 ILE A CA 1
ATOM 8519 C C . ILE A 1 1087 ? 20.569 27.773 58.977 1.00 73.69 1087 ILE A C 1
ATOM 8521 O O . ILE A 1 1087 ? 19.962 28.655 58.367 1.00 73.69 1087 ILE A O 1
ATOM 8525 N N . LEU A 1 1088 ? 21.605 28.042 59.777 1.00 73.62 1088 LEU A N 1
ATOM 8526 C CA . LEU A 1 1088 ? 22.177 29.383 59.960 1.00 73.62 1088 LEU A CA 1
ATOM 8527 C C . LEU A 1 1088 ? 22.809 29.906 58.658 1.00 73.62 1088 LEU A C 1
ATOM 8529 O O . LEU A 1 1088 ? 22.617 31.068 58.288 1.00 73.62 1088 LEU A O 1
ATOM 8533 N N . ASP A 1 1089 ? 23.486 29.033 57.915 1.00 74.69 1089 ASP A N 1
ATOM 8534 C CA . ASP A 1 1089 ? 24.103 29.349 56.626 1.00 74.69 1089 ASP A CA 1
ATOM 8535 C C . ASP A 1 1089 ? 23.039 29.595 55.540 1.00 74.69 1089 ASP A C 1
ATOM 8537 O O . ASP A 1 1089 ? 23.135 30.556 54.774 1.00 74.69 1089 ASP A O 1
ATOM 8541 N N . ALA A 1 1090 ? 21.954 28.814 55.522 1.00 71.00 1090 ALA A N 1
ATOM 8542 C CA . ALA A 1 1090 ? 20.816 29.068 54.636 1.00 71.00 1090 ALA A CA 1
ATOM 8543 C C . ALA A 1 1090 ? 20.106 30.396 54.964 1.00 71.00 1090 ALA A C 1
ATOM 8545 O O . ALA A 1 1090 ? 19.754 31.157 54.058 1.00 71.00 1090 ALA A O 1
ATOM 8546 N N . HIS A 1 1091 ? 19.939 30.714 56.250 1.00 70.00 1091 HIS A N 1
ATOM 8547 C CA . HIS A 1 1091 ? 19.299 31.954 56.687 1.00 70.00 1091 HIS A CA 1
ATOM 8548 C C . HIS A 1 1091 ? 20.163 33.191 56.378 1.00 70.00 1091 HIS A C 1
ATOM 8550 O O . HIS A 1 1091 ? 19.639 34.233 55.974 1.00 70.00 1091 HIS A O 1
ATOM 8556 N N . SER A 1 1092 ? 21.489 33.095 56.518 1.00 69.81 1092 SER A N 1
ATOM 8557 C CA . SER A 1 1092 ? 22.411 34.182 56.157 1.00 69.81 1092 SER A CA 1
ATOM 8558 C C . SER A 1 1092 ? 22.467 34.418 54.640 1.00 69.81 1092 SER A C 1
ATOM 8560 O O . SER A 1 1092 ? 22.442 35.571 54.201 1.00 69.81 1092 SER A O 1
ATOM 8562 N N . ALA A 1 1093 ? 22.413 33.355 53.828 1.00 69.12 1093 ALA A N 1
ATOM 8563 C CA . ALA A 1 1093 ? 22.309 33.456 52.371 1.00 69.12 1093 ALA A CA 1
ATOM 8564 C C . ALA A 1 1093 ? 20.983 34.099 51.917 1.00 69.12 1093 ALA A C 1
ATOM 8566 O O . ALA A 1 1093 ? 20.965 34.932 51.007 1.00 69.12 1093 ALA A O 1
ATOM 8567 N N . GLN A 1 1094 ? 19.870 33.765 52.577 1.00 66.00 1094 GLN A N 1
ATOM 8568 C CA . GLN A 1 1094 ? 18.552 34.317 52.259 1.00 66.00 1094 GLN A CA 1
ATOM 8569 C C . GLN A 1 1094 ? 18.423 35.796 52.675 1.00 66.00 1094 GLN A C 1
ATOM 8571 O O . GLN A 1 1094 ? 17.841 36.594 51.936 1.00 66.00 1094 GLN A O 1
ATOM 8576 N N . ALA A 1 1095 ? 19.042 36.193 53.794 1.00 62.53 1095 ALA A N 1
ATOM 8577 C CA . ALA A 1 1095 ? 19.138 37.594 54.211 1.00 62.53 1095 ALA A CA 1
ATOM 8578 C C . ALA A 1 1095 ? 20.009 38.435 53.253 1.00 62.53 1095 ALA A C 1
ATOM 8580 O O . ALA A 1 1095 ? 19.651 39.569 52.926 1.00 62.53 1095 ALA A O 1
ATOM 8581 N N . ALA A 1 1096 ? 21.107 37.871 52.734 1.00 61.69 1096 ALA A N 1
ATOM 8582 C CA . ALA A 1 1096 ? 21.966 38.532 51.746 1.00 61.69 1096 ALA A CA 1
ATOM 8583 C C . ALA A 1 1096 ? 21.269 38.735 50.382 1.00 61.69 1096 ALA A C 1
ATOM 8585 O O . ALA A 1 1096 ? 21.457 39.768 49.730 1.00 61.69 1096 ALA A O 1
ATOM 8586 N N . ALA A 1 1097 ? 20.416 37.789 49.970 1.00 58.78 1097 ALA A N 1
ATOM 8587 C CA . ALA A 1 1097 ? 19.626 37.886 48.740 1.00 58.78 1097 ALA A CA 1
ATOM 8588 C C . ALA A 1 1097 ? 18.494 38.931 48.824 1.00 58.78 1097 ALA A C 1
ATOM 8590 O O . ALA A 1 1097 ? 18.175 39.580 47.829 1.00 58.78 1097 ALA A O 1
ATOM 8591 N N . GLN A 1 1098 ? 17.900 39.139 50.006 1.00 57.56 1098 GLN A N 1
ATOM 8592 C CA . GLN A 1 1098 ? 16.882 40.181 50.206 1.00 57.56 1098 GLN A CA 1
ATOM 8593 C C . GLN A 1 1098 ? 17.489 41.590 50.300 1.00 57.56 1098 GLN A C 1
ATOM 8595 O O . GLN A 1 1098 ? 16.906 42.540 49.777 1.00 57.56 1098 GLN A O 1
ATOM 8600 N N . ALA A 1 1099 ? 18.686 41.735 50.879 1.00 54.50 1099 ALA A N 1
ATOM 8601 C CA . ALA A 1 1099 ? 19.385 43.022 50.953 1.00 54.50 1099 ALA A CA 1
ATOM 8602 C C . ALA A 1 1099 ? 19.798 43.574 49.571 1.00 54.50 1099 ALA A C 1
ATOM 8604 O O . ALA A 1 1099 ? 19.938 44.784 49.405 1.00 54.50 1099 ALA A O 1
ATOM 8605 N N . SER A 1 1100 ? 19.943 42.710 48.561 1.00 56.22 1100 SER A N 1
ATOM 8606 C CA . SER A 1 1100 ? 20.343 43.089 47.199 1.00 56.22 1100 SER A CA 1
ATOM 8607 C C . SER A 1 1100 ? 19.175 43.493 46.279 1.00 56.22 1100 SER A C 1
ATOM 8609 O O . SER A 1 1100 ? 19.423 44.030 45.202 1.00 56.22 1100 SER A O 1
ATOM 8611 N N . GLN A 1 1101 ? 17.911 43.328 46.700 1.00 53.12 1101 GLN A N 1
ATOM 8612 C CA . GLN A 1 1101 ? 16.725 43.737 45.919 1.00 53.12 1101 GLN A CA 1
ATOM 8613 C C . GLN A 1 1101 ? 16.104 45.080 46.351 1.00 53.12 1101 GLN A C 1
ATOM 8615 O O . GLN A 1 1101 ? 15.217 45.587 45.669 1.00 53.12 1101 GLN A O 1
ATOM 8620 N N . ALA A 1 1102 ? 16.572 45.697 47.441 1.00 45.28 1102 ALA A N 1
ATOM 8621 C CA . ALA A 1 1102 ? 15.997 46.939 47.976 1.00 45.28 1102 ALA A CA 1
ATOM 8622 C C . ALA A 1 1102 ? 16.593 48.243 47.393 1.00 45.28 1102 ALA A C 1
ATOM 8624 O O . ALA A 1 1102 ? 16.204 49.331 47.814 1.00 45.28 1102 ALA A O 1
ATOM 8625 N N . ALA A 1 1103 ? 17.513 48.168 46.424 1.00 42.84 1103 ALA A N 1
ATOM 8626 C CA . ALA A 1 1103 ? 18.182 49.337 45.844 1.00 42.84 1103 ALA A CA 1
ATOM 8627 C C . ALA A 1 1103 ? 18.006 49.403 44.316 1.00 42.84 1103 ALA A C 1
ATOM 8629 O O . ALA A 1 1103 ? 18.910 49.078 43.551 1.00 42.84 1103 ALA A O 1
ATOM 8630 N N . GLY A 1 1104 ? 16.835 49.846 43.861 1.00 39.59 1104 GLY A N 1
ATOM 8631 C CA . GLY A 1 1104 ? 16.602 50.193 42.458 1.00 39.59 1104 GLY A CA 1
ATOM 8632 C C . GLY A 1 1104 ? 15.345 51.056 42.302 1.00 39.59 1104 GLY A C 1
ATOM 8633 O O . GLY A 1 1104 ? 14.277 50.620 42.731 1.00 39.59 1104 GLY A O 1
ATOM 8634 N N . PRO A 1 1105 ? 15.426 52.276 41.733 1.00 46.75 1105 PRO A N 1
ATOM 8635 C CA . PRO A 1 1105 ? 14.251 53.115 41.520 1.00 46.75 1105 PRO A CA 1
ATOM 8636 C C . PRO A 1 1105 ? 13.402 52.588 40.342 1.00 46.75 1105 PRO A C 1
ATOM 8638 O O . PRO A 1 1105 ? 13.950 51.989 39.413 1.00 46.75 1105 PRO A O 1
ATOM 8641 N N . PRO A 1 1106 ? 12.072 52.798 40.347 1.00 42.69 1106 PRO A N 1
ATOM 8642 C CA . PRO A 1 1106 ? 11.179 52.255 39.324 1.00 42.69 1106 PRO A CA 1
ATOM 8643 C C . PRO A 1 1106 ? 11.342 52.991 37.978 1.00 42.69 1106 PRO A C 1
ATOM 8645 O O . PRO A 1 1106 ? 11.405 54.223 37.971 1.00 42.69 1106 PRO A O 1
ATOM 8648 N N . PRO A 1 1107 ? 11.376 52.288 36.827 1.00 42.41 1107 PRO A N 1
ATOM 8649 C CA . PRO A 1 1107 ? 11.448 52.937 35.525 1.00 42.41 1107 PRO A CA 1
ATOM 8650 C C . PRO A 1 1107 ? 10.071 53.443 35.077 1.00 42.41 1107 PRO A C 1
ATOM 8652 O O . PRO A 1 1107 ? 9.040 52.792 35.262 1.00 42.41 1107 PRO A O 1
ATOM 8655 N N . ALA A 1 1108 ? 10.086 54.629 34.474 1.00 39.94 1108 ALA A N 1
ATOM 8656 C CA . ALA A 1 1108 ? 8.936 55.310 33.903 1.00 39.94 1108 ALA A CA 1
ATOM 8657 C C . ALA A 1 1108 ? 8.365 54.574 32.677 1.00 39.94 1108 ALA A C 1
ATOM 8659 O O . ALA A 1 1108 ? 9.085 53.951 31.898 1.00 39.94 1108 ALA A O 1
ATOM 8660 N N . ALA A 1 1109 ? 7.047 54.692 32.514 1.00 46.84 1109 ALA A N 1
ATOM 8661 C CA . ALA A 1 1109 ? 6.274 54.133 31.417 1.00 46.84 1109 ALA A CA 1
ATOM 8662 C C . ALA A 1 1109 ? 6.678 54.736 30.059 1.00 46.84 1109 ALA A C 1
ATOM 8664 O O . ALA A 1 1109 ? 6.619 55.949 29.867 1.00 46.84 1109 ALA A O 1
ATOM 8665 N N . GLY A 1 1110 ? 7.023 53.871 29.103 1.00 33.66 1110 GLY A N 1
ATOM 8666 C CA . GLY A 1 1110 ? 7.261 54.220 27.704 1.00 33.66 1110 GLY A CA 1
ATOM 8667 C C . GLY A 1 1110 ? 6.758 53.107 26.786 1.00 33.66 1110 GLY A C 1
ATOM 8668 O O . GLY A 1 1110 ? 7.136 51.949 26.936 1.00 33.66 1110 GLY A O 1
ATOM 8669 N N . GLN A 1 1111 ? 5.859 53.474 25.875 1.00 45.09 1111 GLN A N 1
ATOM 8670 C CA . GLN A 1 1111 ? 5.245 52.631 24.849 1.00 45.09 1111 GLN A CA 1
ATOM 8671 C C . GLN A 1 1111 ? 6.284 52.016 23.893 1.00 45.09 1111 GLN A C 1
ATOM 8673 O O . GLN A 1 1111 ? 7.215 52.702 23.480 1.00 45.09 1111 GLN A O 1
ATOM 8678 N N . GLY A 1 1112 ? 6.044 50.781 23.434 1.00 34.06 1112 GLY A N 1
ATOM 8679 C CA . GLY A 1 1112 ? 6.613 50.293 22.170 1.00 34.06 1112 GLY A CA 1
ATOM 8680 C C . GLY A 1 1112 ? 6.935 48.798 22.101 1.00 34.06 1112 GLY A C 1
ATOM 8681 O O . GLY A 1 1112 ? 7.909 48.345 22.682 1.00 34.06 1112 GLY A O 1
ATOM 8682 N N . GLY A 1 1113 ? 6.139 48.065 21.311 1.00 42.94 1113 GLY A N 1
ATOM 8683 C CA . GLY A 1 1113 ? 6.552 46.925 20.476 1.00 42.94 1113 GLY A CA 1
ATOM 8684 C C . GLY A 1 1113 ? 7.296 45.752 21.126 1.00 42.94 1113 GLY A C 1
ATOM 8685 O O . GLY A 1 1113 ? 8.521 45.694 21.090 1.00 42.94 1113 GLY A O 1
ATOM 8686 N N . PHE A 1 1114 ? 6.557 44.735 21.579 1.00 31.69 1114 PHE A N 1
ATOM 8687 C CA . PHE A 1 1114 ? 7.132 43.445 21.971 1.00 31.69 1114 PHE A CA 1
ATOM 8688 C C . PHE A 1 1114 ? 7.273 42.499 20.766 1.00 31.69 1114 PHE A C 1
ATOM 8690 O O . PHE A 1 1114 ? 6.287 42.092 20.153 1.00 31.69 1114 PHE A O 1
ATOM 8697 N N . ARG A 1 1115 ? 8.516 42.111 20.466 1.00 35.47 1115 ARG A N 1
ATOM 8698 C CA . ARG A 1 1115 ? 8.892 40.977 19.607 1.00 35.47 1115 ARG A CA 1
ATOM 8699 C C . ARG A 1 1115 ? 9.776 40.061 20.467 1.00 35.47 1115 ARG A C 1
ATOM 8701 O O . ARG A 1 1115 ? 10.767 40.562 20.995 1.00 35.47 1115 ARG A O 1
ATOM 8708 N N . PRO A 1 1116 ? 9.464 38.768 20.665 1.00 41.88 1116 PRO A N 1
ATOM 8709 C CA . PRO A 1 1116 ? 10.244 37.947 21.582 1.00 41.88 1116 PRO A CA 1
ATOM 8710 C C . PRO A 1 1116 ? 11.520 37.443 20.894 1.00 41.88 1116 PRO A C 1
ATOM 8712 O O . PRO A 1 1116 ? 11.458 36.687 19.926 1.00 41.88 1116 PRO A O 1
ATOM 8715 N N . GLN A 1 1117 ? 12.678 37.862 21.407 1.00 32.34 1117 GLN A N 1
ATOM 8716 C CA . GLN A 1 1117 ? 13.938 37.141 21.238 1.00 32.34 1117 GLN A CA 1
ATOM 8717 C C . GLN A 1 1117 ? 14.169 36.256 22.467 1.00 32.34 1117 GLN A C 1
ATOM 8719 O O . GLN A 1 1117 ? 14.011 36.680 23.609 1.00 32.34 1117 GLN A O 1
ATOM 8724 N N . SER A 1 1118 ? 14.515 35.006 22.195 1.00 34.62 1118 SER A N 1
ATOM 8725 C CA . SER A 1 1118 ? 14.830 33.938 23.139 1.00 34.62 1118 SER A CA 1
ATOM 8726 C C . SER A 1 1118 ? 16.098 34.230 23.948 1.00 34.62 1118 SER A C 1
ATOM 8728 O O . SER A 1 1118 ? 17.180 34.357 23.374 1.00 34.62 1118 SER A O 1
ATOM 8730 N N . ALA A 1 1119 ? 15.965 34.270 25.275 1.00 31.56 1119 ALA A N 1
ATOM 8731 C CA . ALA A 1 1119 ? 17.075 34.263 26.227 1.00 31.56 1119 ALA A CA 1
ATOM 8732 C C . ALA A 1 1119 ? 17.495 32.815 26.587 1.00 31.56 1119 ALA A C 1
ATOM 8734 O O . ALA A 1 1119 ? 16.651 31.914 26.566 1.00 31.56 1119 ALA A O 1
ATOM 8735 N N . PRO A 1 1120 ? 18.778 32.572 26.919 1.00 37.88 1120 PRO A N 1
ATOM 8736 C CA . PRO A 1 1120 ? 19.315 31.239 27.171 1.00 37.88 1120 PRO A CA 1
ATOM 8737 C C . PRO A 1 1120 ? 19.047 30.778 28.611 1.00 37.88 1120 PRO A C 1
ATOM 8739 O O . PRO A 1 1120 ? 19.306 31.495 29.576 1.00 37.88 1120 PRO A O 1
ATOM 8742 N N . VAL A 1 1121 ? 18.560 29.545 28.755 1.00 35.84 1121 VAL A N 1
ATOM 8743 C CA . VAL A 1 1121 ? 18.360 28.877 30.048 1.00 35.84 1121 VAL A CA 1
ATOM 8744 C C . VAL A 1 1121 ? 19.700 28.323 30.541 1.00 35.84 1121 VAL A C 1
ATOM 8746 O O . VAL A 1 1121 ? 20.233 27.366 29.978 1.00 35.84 1121 VAL A O 1
ATOM 8749 N N . LEU A 1 1122 ? 20.238 28.924 31.603 1.00 31.31 1122 LEU A N 1
ATOM 8750 C CA . LEU A 1 1122 ? 21.358 28.394 32.383 1.00 31.31 1122 LEU A CA 1
ATOM 8751 C C . LEU A 1 1122 ? 20.888 27.178 33.199 1.00 31.31 1122 LEU A C 1
ATOM 8753 O O . LEU A 1 1122 ? 19.937 27.275 33.973 1.00 31.31 1122 LEU A O 1
ATOM 8757 N N . ARG A 1 1123 ? 21.560 26.033 33.029 1.00 34.28 1123 ARG A N 1
ATOM 8758 C CA . ARG A 1 1123 ? 21.384 24.837 33.872 1.00 34.28 1123 ARG A CA 1
ATOM 8759 C C . ARG A 1 1123 ? 22.327 24.891 35.087 1.00 34.28 1123 ARG A C 1
ATOM 8761 O O . ARG A 1 1123 ? 23.442 25.393 34.937 1.00 34.28 1123 ARG A O 1
ATOM 8768 N N . PRO A 1 1124 ? 21.946 24.341 36.256 1.00 35.09 1124 PRO A N 1
ATOM 8769 C CA . PRO A 1 1124 ? 22.833 24.257 37.410 1.00 35.09 1124 PRO A CA 1
ATOM 8770 C C . PRO A 1 1124 ? 23.877 23.146 37.242 1.00 35.09 1124 PRO A C 1
ATOM 8772 O O . PRO A 1 1124 ? 23.578 22.048 36.777 1.00 35.09 1124 PRO A O 1
ATOM 8775 N N . ILE A 1 1125 ? 25.098 23.457 37.669 1.00 33.22 1125 ILE A N 1
ATOM 8776 C CA . ILE A 1 1125 ? 26.256 22.567 37.774 1.00 33.22 1125 ILE A CA 1
ATOM 8777 C C . ILE A 1 1125 ? 26.147 21.796 39.095 1.00 33.22 1125 ILE A C 1
ATOM 8779 O O . ILE A 1 1125 ? 26.124 22.412 40.159 1.00 33.22 1125 ILE A O 1
ATOM 8783 N N . SER A 1 1126 ? 26.124 20.463 39.052 1.00 31.81 1126 SER A N 1
ATOM 8784 C CA . SER A 1 1126 ? 26.292 19.612 40.237 1.00 31.81 1126 SER A CA 1
ATOM 8785 C C . SER A 1 1126 ? 27.700 19.021 40.258 1.00 31.81 1126 SER A C 1
ATOM 8787 O O . SER A 1 1126 ? 28.102 18.286 39.356 1.00 31.81 1126 SER A O 1
ATOM 8789 N N . ALA A 1 1127 ? 28.445 19.401 41.294 1.00 30.80 1127 ALA A N 1
ATOM 8790 C CA . ALA A 1 1127 ? 29.832 19.048 41.532 1.00 30.80 1127 ALA A CA 1
ATOM 8791 C C . ALA A 1 1127 ? 30.015 17.599 42.013 1.00 30.80 1127 ALA A C 1
ATOM 8793 O O . ALA A 1 1127 ? 29.187 17.014 42.708 1.00 30.80 1127 ALA A O 1
ATOM 8794 N N . VAL A 1 1128 ? 31.172 17.071 41.630 1.00 36.25 1128 VAL A N 1
ATOM 8795 C CA . VAL A 1 1128 ? 31.768 15.781 41.967 1.00 36.25 1128 VAL A CA 1
ATOM 8796 C C . VAL A 1 1128 ? 32.157 15.734 43.447 1.00 36.25 1128 VAL A C 1
ATOM 8798 O O . VAL A 1 1128 ? 32.868 16.621 43.905 1.00 36.25 1128 VAL A O 1
ATOM 8801 N N . TYR A 1 1129 ? 31.819 14.653 44.157 1.00 31.73 1129 TYR A N 1
ATOM 8802 C CA . TYR A 1 1129 ? 32.638 14.172 45.274 1.00 31.73 1129 TYR A CA 1
ATOM 8803 C C . TYR A 1 1129 ? 32.721 12.648 45.291 1.00 31.73 1129 TYR A C 1
ATOM 8805 O O . TYR A 1 1129 ? 31.734 11.928 45.145 1.00 31.73 1129 TYR A O 1
ATOM 8813 N N . ALA A 1 1130 ? 33.953 12.179 45.455 1.00 32.66 1130 ALA A N 1
ATOM 8814 C CA . ALA A 1 1130 ? 34.348 10.790 45.507 1.00 32.66 1130 ALA A CA 1
ATOM 8815 C C . ALA A 1 1130 ? 34.509 10.299 46.957 1.00 32.66 1130 ALA A C 1
ATOM 8817 O O . ALA A 1 1130 ? 34.920 11.051 47.838 1.00 32.66 1130 ALA A O 1
ATOM 8818 N N . SER A 1 1131 ? 34.366 8.978 47.102 1.00 29.91 1131 SER A N 1
ATOM 8819 C CA . SER A 1 1131 ? 35.137 8.074 47.975 1.00 29.91 1131 SER A CA 1
ATOM 8820 C C . SER A 1 1131 ? 34.523 7.509 49.276 1.00 29.91 1131 SER A C 1
ATOM 8822 O O . SER A 1 1131 ? 34.041 8.215 50.150 1.00 29.91 1131 SER A O 1
ATOM 8824 N N . ARG A 1 1132 ? 34.732 6.180 49.376 1.00 28.05 1132 ARG A N 1
ATOM 8825 C CA . ARG A 1 1132 ? 35.092 5.335 50.539 1.00 28.05 1132 ARG A CA 1
ATOM 8826 C C . ARG A 1 1132 ? 34.032 4.870 51.557 1.00 28.05 1132 ARG A C 1
ATOM 8828 O O . ARG A 1 1132 ? 33.712 5.534 52.525 1.00 28.05 1132 ARG A O 1
ATOM 8835 N N . ALA A 1 1133 ? 33.630 3.609 51.353 1.00 31.12 1133 ALA A N 1
ATOM 8836 C CA . ALA A 1 1133 ? 33.920 2.419 52.175 1.00 31.12 1133 ALA A CA 1
ATOM 8837 C C . ALA A 1 1133 ? 33.959 2.506 53.721 1.00 31.12 1133 ALA A C 1
ATOM 8839 O O . ALA A 1 1133 ? 34.748 3.258 54.279 1.00 31.12 1133 ALA A O 1
ATOM 8840 N N . SER A 1 1134 ? 33.284 1.518 54.344 1.00 31.44 1134 SER A N 1
ATOM 8841 C CA . SER A 1 1134 ? 33.655 0.765 55.570 1.00 31.44 1134 SER A CA 1
ATOM 8842 C C . SER A 1 1134 ? 32.640 0.781 56.732 1.00 31.44 1134 SER A C 1
ATOM 8844 O O . SER A 1 1134 ? 32.629 1.687 57.550 1.00 31.44 1134 SER A O 1
ATOM 8846 N N . ALA A 1 1135 ? 31.920 -0.343 56.847 1.00 31.05 1135 ALA A N 1
ATOM 8847 C CA . ALA A 1 1135 ? 31.814 -1.228 58.021 1.00 31.05 1135 ALA A CA 1
ATOM 8848 C C . ALA A 1 1135 ? 31.166 -0.799 59.367 1.00 31.05 1135 ALA A C 1
ATOM 8850 O O . ALA A 1 1135 ? 31.488 0.217 59.964 1.00 31.05 1135 ALA A O 1
ATOM 8851 N N . LYS A 1 1136 ? 30.451 -1.806 59.912 1.00 31.58 1136 LYS A N 1
ATOM 8852 C CA . LYS A 1 1136 ? 30.258 -2.214 61.326 1.00 31.58 1136 LYS A CA 1
ATOM 8853 C C . LYS A 1 1136 ? 29.063 -1.688 62.154 1.00 31.58 1136 LYS A C 1
ATOM 8855 O O . LYS A 1 1136 ? 28.965 -0.529 62.506 1.00 31.58 1136 LYS A O 1
ATOM 8860 N N . GLN A 1 1137 ? 28.287 -2.696 62.585 1.00 29.50 1137 GLN A N 1
ATOM 8861 C CA . GLN A 1 1137 ? 27.772 -2.972 63.942 1.00 29.50 1137 GLN A CA 1
ATOM 8862 C C . GLN A 1 1137 ? 26.651 -2.098 64.568 1.00 29.50 1137 GLN A C 1
ATOM 8864 O O . GLN A 1 1137 ? 26.836 -0.946 64.921 1.00 29.50 1137 GLN A O 1
ATOM 8869 N N . ARG A 1 1138 ? 25.502 -2.776 64.784 1.00 30.45 1138 ARG A N 1
ATOM 8870 C CA . ARG A 1 1138 ? 24.602 -2.850 65.979 1.00 30.45 1138 ARG A CA 1
ATOM 8871 C C . ARG A 1 1138 ? 25.159 -2.306 67.328 1.00 30.45 1138 ARG A C 1
ATOM 8873 O O . ARG A 1 1138 ? 26.380 -2.314 67.442 1.00 30.45 1138 ARG A O 1
ATOM 8880 N N . PRO A 1 1139 ? 24.354 -2.116 68.425 1.00 51.25 1139 PRO A N 1
ATOM 8881 C CA . PRO A 1 1139 ? 22.891 -2.323 68.640 1.00 51.25 1139 PRO A CA 1
ATOM 8882 C C . PRO A 1 1139 ? 22.165 -1.289 69.583 1.00 51.25 1139 PRO A C 1
ATOM 8884 O O . PRO A 1 1139 ? 22.770 -0.332 70.043 1.00 51.25 1139 PRO A O 1
ATOM 8887 N N . THR A 1 1140 ? 20.896 -1.593 69.957 1.00 31.58 1140 THR A N 1
ATOM 8888 C CA . THR A 1 1140 ? 20.096 -1.142 71.150 1.00 31.58 1140 THR A CA 1
ATOM 8889 C C . THR A 1 1140 ? 19.632 0.327 71.189 1.00 31.58 1140 THR A C 1
ATOM 8891 O O . THR A 1 1140 ? 20.320 1.180 70.668 1.00 31.58 1140 THR A O 1
ATOM 8894 N N . SER A 1 1141 ? 18.508 0.780 71.764 1.00 30.58 1141 SER A N 1
ATOM 8895 C CA . SER A 1 1141 ? 17.314 0.278 72.484 1.00 30.58 1141 SER A CA 1
ATOM 8896 C C . SER A 1 1141 ? 16.245 1.401 72.352 1.00 30.58 1141 SER A C 1
ATOM 8898 O O . SER A 1 1141 ? 16.613 2.543 72.115 1.00 30.58 1141 SER A O 1
ATOM 8900 N N . GLY A 1 1142 ? 14.937 1.137 72.277 1.00 27.88 1142 GLY A N 1
ATOM 8901 C CA . GLY A 1 1142 ? 14.035 1.192 73.436 1.00 27.88 1142 GLY A CA 1
ATOM 8902 C C . GLY A 1 1142 ? 13.402 2.583 73.655 1.00 27.88 1142 GLY A C 1
ATOM 8903 O O . GLY A 1 1142 ? 14.095 3.473 74.115 1.00 27.88 1142 GLY A O 1
ATOM 8904 N N . ALA A 1 1143 ? 12.100 2.751 73.373 1.00 29.30 1143 ALA A N 1
ATOM 8905 C CA . ALA A 1 1143 ? 11.150 3.501 74.220 1.00 29.30 1143 ALA A CA 1
ATOM 8906 C C . ALA A 1 1143 ? 9.730 3.559 73.616 1.00 29.30 1143 ALA A C 1
ATOM 8908 O O . ALA A 1 1143 ? 9.490 4.030 72.509 1.00 29.30 1143 ALA A O 1
ATOM 8909 N N . VAL A 1 1144 ? 8.814 3.046 74.427 1.00 30.98 1144 VAL A N 1
ATOM 8910 C CA . VAL A 1 1144 ? 7.347 3.068 74.425 1.00 30.98 1144 VAL A CA 1
ATOM 8911 C C . VAL A 1 1144 ? 6.753 4.485 74.335 1.00 30.98 1144 VAL A C 1
ATOM 8913 O O . VAL A 1 1144 ? 7.206 5.359 75.063 1.00 30.98 1144 VAL A O 1
ATOM 8916 N N . ALA A 1 1145 ? 5.656 4.668 73.583 1.00 30.62 1145 ALA A N 1
ATOM 8917 C CA . ALA A 1 1145 ? 4.507 5.485 74.014 1.00 30.62 1145 ALA A CA 1
ATOM 8918 C C . ALA A 1 1145 ? 3.245 5.200 73.170 1.00 30.62 1145 ALA A C 1
ATOM 8920 O O . ALA A 1 1145 ? 3.183 5.484 71.977 1.00 30.62 1145 ALA A O 1
ATOM 8921 N N . ASN A 1 1146 ? 2.241 4.636 73.844 1.00 31.00 1146 ASN A N 1
ATOM 8922 C CA . ASN A 1 1146 ? 0.846 4.465 73.430 1.00 31.00 1146 ASN A CA 1
ATOM 8923 C C . ASN A 1 1146 ? 0.140 5.805 73.159 1.00 31.00 1146 ASN A C 1
ATOM 8925 O O . ASN A 1 1146 ? 0.280 6.722 73.970 1.00 31.00 1146 ASN A O 1
ATOM 8929 N N . ARG A 1 1147 ? -0.770 5.839 72.171 1.00 27.42 1147 ARG A N 1
ATOM 8930 C CA . ARG A 1 1147 ? -2.126 6.397 72.362 1.00 27.42 1147 ARG A CA 1
ATOM 8931 C C . ARG A 1 1147 ? -3.086 6.035 71.221 1.00 27.42 1147 ARG A C 1
ATOM 8933 O O . ARG A 1 1147 ? -2.872 6.419 70.076 1.00 27.42 1147 ARG A O 1
ATOM 8940 N N . ASP A 1 1148 ? -4.155 5.335 71.585 1.00 32.34 1148 ASP A N 1
ATOM 8941 C CA . ASP A 1 1148 ? -5.339 5.053 70.772 1.00 32.34 1148 ASP A CA 1
ATOM 8942 C C . ASP A 1 1148 ? -6.219 6.297 70.564 1.00 32.34 1148 ASP A C 1
ATOM 8944 O O . ASP A 1 1148 ? -6.355 7.132 71.464 1.00 32.34 1148 ASP A O 1
ATOM 8948 N N . SER A 1 1149 ? -6.926 6.355 69.430 1.00 29.81 1149 SER A N 1
ATOM 8949 C CA . SER A 1 1149 ? -8.330 6.795 69.398 1.00 29.81 1149 SER A CA 1
ATOM 8950 C C . SER A 1 1149 ? -9.035 6.370 68.112 1.00 29.81 1149 SER A C 1
ATOM 8952 O O . SER A 1 1149 ? -8.638 6.718 67.004 1.00 29.81 1149 SER A O 1
ATOM 8954 N N . ILE A 1 1150 ? -10.111 5.615 68.317 1.00 35.12 1150 ILE A N 1
ATOM 8955 C CA . ILE A 1 1150 ? -11.148 5.228 67.362 1.00 35.12 1150 ILE A CA 1
ATOM 8956 C C . ILE A 1 1150 ? -12.281 6.268 67.444 1.00 35.12 1150 ILE A C 1
ATOM 8958 O O . ILE A 1 1150 ? -12.717 6.593 68.545 1.00 35.12 1150 ILE A O 1
ATOM 8962 N N . ALA A 1 1151 ? -12.807 6.717 66.300 1.00 31.95 1151 ALA A N 1
ATOM 8963 C CA . ALA A 1 1151 ? -14.159 7.280 66.138 1.00 31.95 1151 ALA A CA 1
ATOM 8964 C C . ALA A 1 1151 ? -14.603 7.009 64.682 1.00 31.95 1151 ALA A C 1
ATOM 8966 O O . ALA A 1 1151 ? -13.851 7.291 63.756 1.00 31.95 1151 ALA A O 1
ATOM 8967 N N . SER A 1 1152 ? -15.644 6.208 64.428 1.00 30.83 1152 SER A N 1
ATOM 8968 C CA . SER A 1 1152 ? -17.091 6.481 64.559 1.00 30.83 1152 SER A CA 1
ATOM 8969 C C . SER A 1 1152 ? -17.626 7.400 63.450 1.00 30.83 1152 SER A C 1
ATOM 8971 O O . SER A 1 1152 ? -17.320 8.587 63.412 1.00 30.83 1152 SER A O 1
ATOM 8973 N N . ILE A 1 1153 ? -18.433 6.819 62.552 1.00 29.34 1153 ILE A N 1
ATOM 8974 C CA . ILE A 1 1153 ? -19.214 7.492 61.506 1.00 29.34 1153 ILE A CA 1
ATOM 8975 C C . ILE A 1 1153 ? -20.694 7.235 61.814 1.00 29.34 1153 ILE A C 1
ATOM 8977 O O . ILE A 1 1153 ? -21.137 6.088 61.765 1.00 29.34 1153 ILE A O 1
ATOM 8981 N N . LEU A 1 1154 ? -21.450 8.302 62.069 1.00 30.95 1154 LEU A N 1
ATOM 8982 C CA . LEU A 1 1154 ? -22.909 8.363 61.950 1.00 30.95 1154 LEU A CA 1
ATOM 8983 C C . LEU A 1 1154 ? -23.282 9.691 61.272 1.00 30.95 1154 LEU A C 1
ATOM 8985 O O . LEU A 1 1154 ? -22.630 10.709 61.499 1.00 30.95 1154 LEU A O 1
ATOM 8989 N N . ASN A 1 1155 ? -24.282 9.628 60.390 1.00 36.03 1155 ASN A N 1
ATOM 8990 C CA . ASN A 1 1155 ? -24.840 10.754 59.636 1.00 36.03 1155 ASN A CA 1
ATOM 8991 C C . ASN A 1 1155 ? -26.057 11.323 60.374 1.00 36.03 1155 ASN A C 1
ATOM 8993 O O . ASN A 1 1155 ? -26.768 10.542 60.999 1.00 36.03 1155 ASN A O 1
ATOM 8997 N N . ASP A 1 1156 ? -26.361 12.598 60.128 1.00 27.97 1156 ASP A N 1
ATOM 8998 C CA . ASP A 1 1156 ? -27.720 13.151 60.182 1.00 27.97 1156 ASP A CA 1
ATOM 8999 C C . ASP A 1 1156 ? -28.012 13.931 58.884 1.00 27.97 1156 ASP A C 1
ATOM 9001 O O . ASP A 1 1156 ? -27.120 14.637 58.397 1.00 27.97 1156 ASP A O 1
ATOM 9005 N N . PRO A 1 1157 ? -29.229 13.813 58.310 1.00 43.16 1157 PRO A N 1
ATOM 9006 C CA . PRO A 1 1157 ? -29.719 14.652 57.224 1.00 43.16 1157 PRO A CA 1
ATOM 9007 C C . PRO A 1 1157 ? -30.961 15.457 57.652 1.00 43.16 1157 PRO A C 1
ATOM 9009 O O . PRO A 1 1157 ? -32.041 14.893 57.769 1.00 43.16 1157 PRO A O 1
ATOM 9012 N N . GLU A 1 1158 ? -30.854 16.779 57.780 1.00 34.25 1158 GLU A N 1
ATOM 9013 C CA . GLU A 1 1158 ? -32.011 17.684 57.724 1.00 34.25 1158 GLU A CA 1
ATOM 9014 C C . GLU A 1 1158 ? -31.598 19.020 57.099 1.00 34.25 1158 GLU A C 1
ATOM 9016 O O . GLU A 1 1158 ? -30.592 19.614 57.485 1.00 34.25 1158 GLU A O 1
ATOM 9021 N N . GLY A 1 1159 ? -32.386 19.500 56.134 1.00 29.91 1159 GLY A N 1
ATOM 9022 C CA . GLY A 1 1159 ? -32.278 20.871 55.647 1.00 29.91 1159 GLY A CA 1
ATOM 9023 C C . GLY A 1 1159 ? -32.815 21.091 54.236 1.00 29.91 1159 GLY A C 1
ATOM 9024 O O . GLY A 1 1159 ? -32.089 20.893 53.270 1.00 29.91 1159 GLY A O 1
ATOM 9025 N N . LEU A 1 1160 ? -34.037 21.636 54.188 1.00 31.70 1160 LEU A N 1
ATOM 9026 C CA . LEU A 1 1160 ? -34.572 22.596 53.205 1.00 31.70 1160 LEU A CA 1
ATOM 9027 C C . LEU A 1 1160 ? -35.680 22.092 52.271 1.00 31.70 1160 LEU A C 1
ATOM 9029 O O . LEU A 1 1160 ? -35.472 21.684 51.133 1.00 31.70 1160 LEU A O 1
ATOM 9033 N N . SER A 1 1161 ? -36.902 22.277 52.770 1.00 32.16 1161 SER A N 1
ATOM 9034 C CA . SER A 1 1161 ? -38.057 22.706 51.988 1.00 32.16 1161 SER A CA 1
ATOM 9035 C C . SER A 1 1161 ? -38.208 24.225 52.159 1.00 32.16 1161 SER A C 1
ATOM 9037 O O . SER A 1 1161 ? -38.203 24.702 53.291 1.00 32.16 1161 SER A O 1
ATOM 9039 N N . ALA A 1 1162 ? -38.282 24.967 51.047 1.00 34.72 1162 ALA A N 1
ATOM 9040 C CA . ALA A 1 1162 ? -39.144 26.138 50.812 1.00 34.72 1162 ALA A CA 1
ATOM 9041 C C . ALA A 1 1162 ? -38.600 27.023 49.670 1.00 34.72 1162 ALA A C 1
ATOM 9043 O O . ALA A 1 1162 ? -37.455 27.462 49.723 1.00 34.72 1162 ALA A O 1
ATOM 9044 N N . ILE A 1 1163 ? -39.496 27.337 48.719 1.00 30.61 1163 ILE A N 1
ATOM 9045 C CA . ILE A 1 1163 ? -39.706 28.613 47.988 1.00 30.61 1163 ILE A CA 1
ATOM 9046 C C . ILE A 1 1163 ? -39.985 28.403 46.476 1.00 30.61 1163 ILE A C 1
ATOM 9048 O O . ILE A 1 1163 ? -39.083 28.224 45.668 1.00 30.61 1163 ILE A O 1
ATOM 9052 N N . GLN A 1 1164 ? -41.294 28.445 46.179 1.00 31.16 1164 GLN A N 1
ATOM 9053 C CA . GLN A 1 1164 ? -42.032 29.192 45.136 1.00 31.16 1164 GLN A CA 1
ATOM 9054 C C . GLN A 1 1164 ? -41.802 28.977 43.624 1.00 31.16 1164 GLN A C 1
ATOM 9056 O O . GLN A 1 1164 ? -40.787 29.351 43.048 1.00 31.16 1164 GLN A O 1
ATOM 9061 N N . ASP A 1 1165 ? -42.881 28.482 43.003 1.00 38.31 1165 ASP A N 1
ATOM 9062 C CA . ASP A 1 1165 ? -43.563 28.928 41.773 1.00 38.31 1165 ASP A CA 1
ATOM 9063 C C . ASP A 1 1165 ? -42.832 29.869 40.792 1.00 38.31 1165 ASP A C 1
ATOM 9065 O O . ASP A 1 1165 ? -42.714 31.074 41.017 1.00 38.31 1165 ASP A O 1
ATOM 9069 N N . ALA A 1 1166 ? -42.531 29.336 39.600 1.00 32.59 1166 ALA A N 1
ATOM 9070 C CA . ALA A 1 1166 ? -42.439 30.093 38.348 1.00 32.59 1166 ALA A CA 1
ATOM 9071 C C . ALA A 1 1166 ? -42.908 29.224 37.148 1.00 32.59 1166 ALA A C 1
ATOM 9073 O O . ALA A 1 1166 ? -42.626 28.023 37.123 1.00 32.59 1166 ALA A O 1
ATOM 9074 N N . PRO A 1 1167 ? -43.642 29.787 36.164 1.00 40.47 1167 PRO A N 1
ATOM 9075 C CA . PRO A 1 1167 ? -44.325 29.040 35.097 1.00 40.47 1167 PRO A CA 1
ATOM 9076 C C . PRO A 1 1167 ? -43.405 28.660 33.912 1.00 40.47 1167 PRO A C 1
ATOM 9078 O O . PRO A 1 1167 ? -42.329 29.239 33.755 1.00 40.47 1167 PRO A O 1
ATOM 9081 N N . PRO A 1 1168 ? -43.814 27.705 33.045 1.00 45.59 1168 PRO A N 1
ATOM 9082 C CA . PRO A 1 1168 ? -42.957 27.155 31.990 1.00 45.59 1168 PRO A CA 1
ATOM 9083 C C . PRO A 1 1168 ? -42.741 28.123 30.808 1.00 45.59 1168 PRO A C 1
ATOM 9085 O O . PRO A 1 1168 ? -43.665 28.855 30.440 1.00 45.59 1168 PRO A O 1
ATOM 9088 N N . PRO A 1 1169 ? -41.562 28.103 30.150 1.00 41.50 1169 PRO A N 1
ATOM 9089 C CA . PRO A 1 1169 ? -41.294 28.945 28.991 1.00 41.50 1169 PRO A CA 1
ATOM 9090 C C . PRO A 1 1169 ? -41.973 28.403 27.725 1.00 41.50 1169 PRO A C 1
ATOM 9092 O O . PRO A 1 1169 ? -41.983 27.204 27.442 1.00 41.50 1169 PRO A O 1
ATOM 9095 N N . GLY A 1 1170 ? -42.559 29.334 26.973 1.00 36.62 1170 GLY A N 1
ATOM 9096 C CA . GLY A 1 1170 ? -43.381 29.095 25.795 1.00 36.62 1170 GLY A CA 1
ATOM 9097 C C . GLY A 1 1170 ? -42.644 28.548 24.569 1.00 36.62 1170 GLY A C 1
ATOM 9098 O O . GLY A 1 1170 ? -41.455 28.771 24.349 1.00 36.62 1170 GLY A O 1
ATOM 9099 N N . ARG A 1 1171 ? -43.429 27.858 23.734 1.00 41.00 1171 ARG A N 1
ATOM 9100 C CA . ARG A 1 1171 ? -43.110 27.502 22.345 1.00 41.00 1171 ARG A CA 1
ATOM 9101 C C . ARG A 1 1171 ? -42.931 28.763 21.483 1.00 41.00 1171 ARG A C 1
ATOM 9103 O O . ARG A 1 1171 ? -43.763 29.664 21.594 1.00 41.00 1171 ARG A O 1
ATOM 9110 N N . PRO A 1 1172 ? -41.963 28.802 20.551 1.00 48.75 1172 PRO A N 1
ATOM 9111 C CA . PRO A 1 1172 ? -41.957 29.800 19.488 1.00 48.75 1172 PRO A CA 1
ATOM 9112 C C . PRO A 1 1172 ? -42.984 29.460 18.382 1.00 48.75 1172 PRO A C 1
ATOM 9114 O O . PRO A 1 1172 ? -43.250 28.279 18.131 1.00 48.75 1172 PRO A O 1
ATOM 9117 N N . PRO A 1 1173 ? -43.579 30.477 17.728 1.00 49.12 1173 PRO A N 1
ATOM 9118 C CA . PRO A 1 1173 ? -44.641 30.307 16.743 1.00 49.12 1173 PRO A CA 1
ATOM 9119 C C . PRO A 1 1173 ? -44.113 29.970 15.342 1.00 49.12 1173 PRO A C 1
ATOM 9121 O O . PRO A 1 1173 ? -43.050 30.417 14.916 1.00 49.12 1173 PRO A O 1
ATOM 9124 N N . VAL A 1 1174 ? -44.930 29.209 14.616 1.00 41.59 1174 VAL A N 1
ATOM 9125 C CA . VAL A 1 1174 ? -44.843 28.963 13.171 1.00 41.59 1174 VAL A CA 1
ATOM 9126 C C . VAL A 1 1174 ? -45.311 30.222 12.421 1.00 41.59 1174 VAL A C 1
ATOM 9128 O O . VAL A 1 1174 ? -46.388 30.725 12.752 1.00 41.59 1174 VAL A O 1
ATOM 9131 N N . PRO A 1 1175 ? -44.577 30.734 11.416 1.00 49.88 1175 PRO A N 1
ATOM 9132 C CA . PRO A 1 1175 ? -45.100 31.747 10.506 1.00 49.88 1175 PRO A CA 1
ATOM 9133 C C . PRO A 1 1175 ? -45.877 31.106 9.334 1.00 49.88 1175 PRO A C 1
ATOM 9135 O O . PRO A 1 1175 ? -45.516 30.012 8.893 1.00 49.88 1175 PRO A O 1
ATOM 9138 N N . PRO A 1 1176 ? -46.941 31.756 8.828 1.00 53.72 1176 PRO A N 1
ATOM 9139 C CA . PRO A 1 1176 ? -47.713 31.271 7.690 1.00 53.72 1176 PRO A CA 1
ATOM 9140 C C . PRO A 1 1176 ? -47.159 31.778 6.343 1.00 53.72 1176 PRO A C 1
ATOM 9142 O O . PRO A 1 1176 ? -46.596 32.872 6.286 1.00 53.72 1176 PRO A O 1
ATOM 9145 N N . ALA A 1 1177 ? -47.475 31.008 5.292 1.00 39.62 1177 ALA A N 1
ATOM 9146 C CA . ALA A 1 1177 ? -47.186 31.171 3.855 1.00 39.62 1177 ALA A CA 1
ATOM 9147 C C . ALA A 1 1177 ? -45.791 30.732 3.384 1.00 39.62 1177 ALA A C 1
ATOM 9149 O O . ALA A 1 1177 ? -44.801 31.457 3.623 1.00 39.62 1177 ALA A O 1
#

pLDDT: mean 71.04, std 18.64, range [27.42, 96.31]

Radius of gyration: 58.99 Å; chains: 1; bounding box: 161×125×205 Å